Protein AF-0000000087111666 (afdb_homodimer)

InterPro domains:
  IPR004838 Aminotransferases, class-I, pyridoxal-phosphate-binding site [PS00105] (261-274)
  IPR004839 Aminotransferase, class I/classII, large domain [PF00155] (67-420)
  IPR015421 Pyridoxal phosphate-dependent transferase, major domain [G3DSA:3.40.640.10] (59-311)
  IPR015422 Pyridoxal phosphate-dependent transferase, small domain [G3DSA:3.90.1150.10] (25-421)
  IPR015424 Pyridoxal phosphate-dependent transferase [SSF53383] (14-427)
  IPR050478 Ethylene and sulfur compound biosynthesis-related protein [PTHR43795] (6-422)

Solvent-accessible surface area (backbone atoms only — not comparable to full-atom values): 43240 Å² total; per-residue (Å²): 130,71,53,10,68,68,21,47,52,31,32,61,56,54,76,70,52,65,64,58,65,38,69,79,35,50,47,31,89,79,89,29,64,82,29,20,22,75,26,42,65,96,56,34,52,76,52,42,66,63,49,50,53,52,48,69,73,65,70,73,85,56,73,59,38,31,36,63,63,69,50,39,42,41,42,68,63,38,31,44,25,47,20,54,43,46,37,74,73,47,50,34,64,61,78,59,46,45,86,26,51,41,31,16,25,15,50,59,33,27,48,27,51,48,40,42,31,49,31,43,67,65,26,23,30,42,35,54,38,53,29,54,52,65,55,53,53,34,40,26,69,71,46,47,27,42,75,43,75,30,72,45,83,93,45,58,67,56,42,51,74,33,49,61,41,51,51,51,50,50,52,55,34,48,75,72,69,45,52,58,36,27,41,51,48,49,42,36,25,43,54,55,5,30,32,41,32,73,65,21,51,53,46,46,38,34,54,24,45,77,60,73,27,32,41,36,39,37,28,41,28,58,64,27,47,39,76,61,87,74,43,79,88,40,87,56,45,65,79,64,50,77,58,34,48,81,40,81,96,38,32,66,59,55,37,43,37,38,30,37,40,40,33,53,52,64,24,28,41,14,36,18,42,10,25,36,37,38,87,55,35,68,64,56,58,45,15,44,58,73,56,19,60,45,21,24,38,21,34,55,31,46,50,52,50,27,56,48,45,60,36,52,70,59,43,52,51,48,36,52,50,48,24,52,52,44,41,51,34,50,53,52,50,50,51,52,31,54,75,69,64,41,54,57,63,75,26,42,32,22,54,48,38,44,32,28,34,56,36,64,47,26,35,71,59,40,70,91,73,67,53,66,87,46,39,48,60,53,49,51,52,40,26,48,73,51,33,22,43,63,33,53,18,73,65,22,50,39,92,51,70,24,28,28,39,38,41,52,32,47,55,65,69,56,46,51,53,28,50,49,31,46,52,51,42,35,65,44,68,80,76,69,81,120,134,72,53,11,70,69,22,47,53,31,33,61,57,51,77,70,50,65,64,59,65,37,70,77,35,48,46,32,88,79,88,29,64,84,29,19,23,75,25,42,66,96,57,34,52,76,52,43,67,64,50,49,51,51,50,70,74,65,69,73,84,55,72,61,40,31,35,65,63,68,49,39,41,39,43,68,63,35,31,44,24,47,20,52,42,45,38,73,74,48,50,33,64,60,78,58,46,44,86,25,50,42,32,16,26,16,49,60,34,27,49,26,53,48,38,43,30,48,29,44,67,64,24,22,29,44,36,54,39,52,29,55,49,65,54,54,52,34,39,26,69,69,49,48,26,41,74,45,76,29,70,44,83,93,46,58,67,54,41,51,74,34,48,60,41,51,50,53,50,49,52,55,34,48,75,71,68,46,52,59,36,28,41,51,47,48,42,36,26,43,53,54,6,29,32,40,34,71,64,21,52,52,46,48,38,34,54,23,45,76,60,73,26,32,41,37,38,37,27,41,29,59,61,28,46,41,77,61,85,73,45,81,90,38,87,55,46,64,81,64,48,78,57,36,49,83,41,79,95,38,32,66,58,56,36,43,36,39,31,38,39,39,34,52,51,63,23,28,42,12,35,19,41,9,25,34,36,36,86,55,36,68,63,56,58,46,15,45,58,72,56,19,60,46,22,23,40,21,35,56,30,45,51,53,50,28,56,48,46,59,36,54,71,59,44,53,52,49,36,52,51,48,22,52,53,46,42,52,35,50,52,51,53,49,52,51,30,55,75,68,64,39,52,57,62,75,27,42,31,19,55,49,39,44,32,27,35,55,36,64,46,26,35,71,60,40,70,90,72,68,52,67,88,46,39,46,62,52,48,51,53,42,27,48,75,50,34,24,44,62,33,54,17,74,65,23,49,40,91,50,70,24,27,29,38,37,41,50,31,49,55,66,70,57,46,52,54,27,52,50,30,47,52,51,40,36,64,46,68,78,78,70,81,120

pLDDT: mean 94.87, std 7.73, range [31.47, 98.94]

Nearest PDB structures (foldseek):
  1ynu-assembly1_A  TM=8.776E-01  e=9.099E-32  Malus domestica
  5wml-assembly1_B  TM=7.940E-01  e=1.268E-23  Arabidopsis thaliana
  5wmk-assembly1_A-2  TM=7.844E-01  e=1.982E-23  Arabidopsis thaliana
  5wmh-assembly2_C  TM=7.923E-01  e=6.669E-22  Arabidopsis thaliana
  1yiz-assembly1_B  TM=7.679E-01  e=6.217E-21  Aedes aegypti

Radius of gyration: 28.33 Å; Cα contacts (8 Å, |Δi|>4): 1859; chains: 2; bounding box: 60×88×65 Å

Structure (mmCIF, N/CA/C/O backbone):
data_AF-0000000087111666-model_v1
#
loop_
_entity.id
_entity.type
_entity.pdbx_description
1 polymer 'ACC synthase'
#
loop_
_atom_site.group_PDB
_atom_site.id
_atom_site.type_symbol
_atom_site.label_atom_id
_atom_site.label_alt_id
_atom_site.label_comp_id
_atom_site.label_asym_id
_atom_site.label_entity_id
_atom_site.label_seq_id
_atom_site.pdbx_PDB_ins_code
_atom_site.Cartn_x
_atom_site.Cartn_y
_atom_site.Cartn_z
_atom_site.occupancy
_atom_site.B_iso_or_equiv
_atom_site.auth_seq_id
_atom_site.auth_comp_id
_atom_site.auth_asym_id
_atom_site.auth_atom_id
_atom_site.pdbx_PDB_model_num
ATOM 1 N N . MET A 1 1 ? -24.25 10.648 -10.461 1 57.06 1 MET A N 1
ATOM 2 C CA . MET A 1 1 ? -22.859 11.086 -10.539 1 57.06 1 MET A CA 1
ATOM 3 C C . MET A 1 1 ? -21.938 9.914 -10.852 1 57.06 1 MET A C 1
ATOM 5 O O . MET A 1 1 ? -21.812 8.984 -10.047 1 57.06 1 MET A O 1
ATOM 9 N N . PRO A 1 2 ? -21.391 10.055 -12.195 1 80.69 2 PRO A N 1
ATOM 10 C CA . PRO A 1 2 ? -20.828 8.898 -12.898 1 80.69 2 PRO A CA 1
ATOM 11 C C . PRO A 1 2 ? -19.391 8.602 -12.477 1 80.69 2 PRO A C 1
ATOM 13 O O . PRO A 1 2 ? -18.719 9.461 -11.906 1 80.69 2 PRO A O 1
ATOM 16 N N . LEU A 1 3 ? -19.125 7.457 -12.062 1 93 3 LEU A N 1
ATOM 17 C CA . LEU A 1 3 ? -17.75 6.957 -12.031 1 93 3 LEU A CA 1
ATOM 18 C C . LEU A 1 3 ? -17 7.359 -13.305 1 93 3 LEU A C 1
ATOM 20 O O . LEU A 1 3 ? -17.625 7.672 -14.32 1 93 3 LEU A O 1
ATOM 24 N N . SER A 1 4 ? -15.773 7.676 -13.133 1 96.06 4 SER A N 1
ATOM 25 C CA . SER A 1 4 ? -14.953 7.797 -14.328 1 96.06 4 SER A CA 1
ATOM 26 C C . SER A 1 4 ? -15.172 6.617 -15.273 1 96.06 4 SER A C 1
ATOM 28 O O . SER A 1 4 ? -15.719 5.586 -14.867 1 96.06 4 SER A O 1
ATOM 30 N N . THR A 1 5 ? -14.766 6.75 -16.516 1 94.31 5 THR A N 1
ATOM 31 C CA . THR A 1 5 ? -14.898 5.68 -17.5 1 94.31 5 THR A CA 1
ATOM 32 C C . THR A 1 5 ? -14.133 4.438 -17.062 1 94.31 5 THR A C 1
ATOM 34 O O . THR A 1 5 ? -14.633 3.318 -17.172 1 94.31 5 THR A O 1
ATOM 37 N N . ARG A 1 6 ? -12.977 4.586 -16.578 1 93.44 6 ARG A N 1
ATOM 38 C CA . ARG A 1 6 ? -12.148 3.469 -16.141 1 93.44 6 ARG A CA 1
ATOM 39 C C . ARG A 1 6 ? -12.742 2.783 -14.922 1 93.44 6 ARG A C 1
ATOM 41 O O . ARG A 1 6 ? -12.695 1.558 -14.805 1 93.44 6 ARG A O 1
ATOM 48 N N . ALA A 1 7 ? -13.305 3.574 -14.023 1 94.38 7 ALA A N 1
ATOM 49 C CA . ALA A 1 7 ? -13.93 2.994 -12.836 1 94.38 7 ALA A CA 1
ATOM 50 C C . ALA A 1 7 ? -15.195 2.229 -13.195 1 94.38 7 ALA A C 1
ATOM 52 O O . ALA A 1 7 ? -15.492 1.185 -12.609 1 94.38 7 ALA A O 1
ATOM 53 N N . LYS A 1 8 ? -15.945 2.764 -14.117 1 94.31 8 LYS A N 1
ATOM 54 C CA . LYS A 1 8 ? -17.141 2.061 -14.578 1 94.31 8 LYS A CA 1
ATOM 55 C C . LYS A 1 8 ? -16.766 0.72 -15.211 1 94.31 8 LYS A C 1
ATOM 57 O O . LYS A 1 8 ? -17.453 -0.282 -14.984 1 94.31 8 LYS A O 1
ATOM 62 N N . SER A 1 9 ? -15.727 0.754 -15.977 1 92 9 SER A N 1
ATOM 63 C CA . SER A 1 9 ? -15.234 -0.486 -16.562 1 92 9 SER A CA 1
ATOM 64 C C . SER A 1 9 ? -14.828 -1.487 -15.492 1 92 9 SER A C 1
ATOM 66 O O . SER A 1 9 ? -15.117 -2.68 -15.602 1 92 9 SER A O 1
ATOM 68 N N . ALA A 1 10 ? -14.195 -1.028 -14.5 1 91.19 10 ALA A N 1
ATOM 69 C CA . ALA A 1 10 ? -13.758 -1.88 -13.398 1 91.19 10 ALA A CA 1
ATOM 70 C C . ALA A 1 10 ? -14.953 -2.449 -12.633 1 91.19 10 ALA A C 1
ATOM 72 O O . ALA A 1 10 ? -14.953 -3.623 -12.258 1 91.19 10 ALA A O 1
ATOM 73 N N . GLU A 1 11 ? -15.914 -1.623 -12.398 1 90.44 11 GLU A N 1
ATOM 74 C CA . GLU A 1 11 ? -17.141 -2.068 -11.742 1 90.44 11 GLU A CA 1
ATOM 75 C C . GLU A 1 11 ? -17.797 -3.219 -12.508 1 90.44 11 GLU A C 1
ATOM 77 O O . GLU A 1 11 ? -18.156 -4.238 -11.922 1 90.44 11 GLU A O 1
ATOM 82 N N . ASN A 1 12 ? -17.828 -3.088 -13.766 1 87.06 12 ASN A N 1
ATOM 83 C CA . ASN A 1 12 ? -18.438 -4.094 -14.625 1 87.06 12 ASN A CA 1
ATOM 84 C C . ASN A 1 12 ? -17.641 -5.391 -14.633 1 87.06 12 ASN A C 1
ATOM 86 O O . ASN A 1 12 ? -18.219 -6.48 -14.656 1 87.06 12 ASN A O 1
ATOM 90 N N . ALA A 1 13 ? -16.375 -5.281 -14.555 1 82.62 13 ALA A N 1
ATOM 91 C CA . ALA A 1 13 ? -15.5 -6.445 -14.578 1 82.62 13 ALA A CA 1
ATOM 92 C C . ALA A 1 13 ? -15.594 -7.234 -13.281 1 82.62 13 ALA A C 1
ATOM 94 O O . ALA A 1 13 ? -15.32 -8.438 -13.258 1 82.62 13 ALA A O 1
ATOM 95 N N . SER A 1 14 ? -15.922 -6.621 -12.266 1 78.75 14 SER A N 1
ATOM 96 C CA . SER A 1 14 ? -15.984 -7.254 -10.953 1 78.75 14 SER A CA 1
ATOM 97 C C . SER A 1 14 ? -17.156 -8.227 -10.867 1 78.75 14 SER A C 1
ATOM 99 O O . SER A 1 14 ? -17.156 -9.148 -10.047 1 78.75 14 SER A O 1
ATOM 101 N N . ASP A 1 15 ? -18.203 -8.172 -11.57 1 68.94 15 ASP A N 1
ATOM 102 C CA . ASP A 1 15 ? -19.391 -9.016 -11.555 1 68.94 15 ASP A CA 1
ATOM 103 C C . ASP A 1 15 ? -19.078 -10.43 -12.023 1 68.94 15 ASP A C 1
ATOM 105 O O . ASP A 1 15 ? -19.734 -11.391 -11.625 1 68.94 15 ASP A O 1
ATOM 109 N N . GLY A 1 16 ? -17.984 -10.594 -12.672 1 60.03 16 GLY A N 1
ATOM 110 C CA . GLY A 1 16 ? -17.672 -11.883 -13.266 1 60.03 16 GLY A CA 1
ATOM 111 C C . GLY A 1 16 ? -16.641 -12.672 -12.477 1 60.03 16 GLY A C 1
ATOM 112 O O . GLY A 1 16 ? -16.219 -13.758 -12.891 1 60.03 16 GLY A O 1
ATOM 113 N N . LEU A 1 17 ? -16.406 -12.172 -11.297 1 65.25 17 LEU A N 1
ATOM 114 C CA . LEU A 1 17 ? -15.32 -12.883 -10.617 1 65.25 17 LEU A CA 1
ATOM 115 C C . LEU A 1 17 ? -15.867 -13.984 -9.719 1 65.25 17 LEU A C 1
ATOM 117 O O . LEU A 1 17 ? -16.484 -13.703 -8.688 1 65.25 17 LEU A O 1
ATOM 121 N N . HIS A 1 18 ? -15.695 -15.18 -10.102 1 68.06 18 HIS A N 1
ATOM 122 C CA . HIS A 1 18 ? -16.203 -16.375 -9.453 1 68.06 18 HIS A CA 1
ATOM 123 C C . HIS A 1 18 ? -15.5 -16.625 -8.125 1 68.06 18 HIS A C 1
ATOM 125 O O . HIS A 1 18 ? -16.031 -17.328 -7.262 1 68.06 18 HIS A O 1
ATOM 131 N N . ILE A 1 19 ? -14.328 -16.062 -8.047 1 69 19 ILE A N 1
ATOM 132 C CA . ILE A 1 19 ? -13.523 -16.281 -6.844 1 69 19 ILE A CA 1
ATOM 133 C C . ILE A 1 19 ? -14.273 -15.758 -5.621 1 69 19 ILE A C 1
ATOM 135 O O . ILE A 1 19 ? -14.156 -16.312 -4.527 1 69 19 ILE A O 1
ATOM 139 N N . TRP A 1 20 ? -15.008 -14.789 -5.785 1 64 20 TRP A N 1
ATOM 140 C CA . TRP A 1 20 ? -15.656 -14.156 -4.641 1 64 20 TRP A CA 1
ATOM 141 C C . TRP A 1 20 ? -16.75 -15.039 -4.074 1 64 20 TRP A C 1
ATOM 143 O O . TRP A 1 20 ? -17.031 -15 -2.875 1 64 20 TRP A O 1
ATOM 153 N N . LYS A 1 21 ? -17.344 -15.828 -4.844 1 66.38 21 LYS A N 1
ATOM 154 C CA . LYS A 1 21 ? -18.328 -16.781 -4.348 1 66.38 21 LYS A CA 1
ATOM 155 C C . LYS A 1 21 ? -17.703 -17.797 -3.402 1 66.38 21 LYS A C 1
ATOM 157 O O . LYS A 1 21 ? -18.297 -18.172 -2.389 1 66.38 21 LYS A O 1
ATOM 162 N N . ALA A 1 22 ? -16.516 -18.141 -3.746 1 72.31 22 ALA A N 1
ATOM 163 C CA . ALA A 1 22 ? -15.82 -19.141 -2.961 1 72.31 22 ALA A CA 1
ATOM 164 C C . ALA A 1 22 ? -15.273 -18.547 -1.663 1 72.31 22 ALA A C 1
ATOM 166 O O . ALA A 1 22 ? -15.383 -19.172 -0.599 1 72.31 22 ALA A O 1
ATOM 167 N N . VAL A 1 23 ? -14.828 -17.375 -1.693 1 71.31 23 VAL A N 1
ATOM 168 C CA . VAL A 1 23 ? -14.125 -16.766 -0.566 1 71.31 23 VAL A CA 1
ATOM 169 C C . VAL A 1 23 ? -15.109 -16.516 0.575 1 71.31 23 VAL A C 1
ATOM 171 O O . VAL A 1 23 ? -14.734 -16.578 1.749 1 71.31 23 VAL A O 1
ATOM 174 N N . ASP A 1 24 ? -16.344 -16.359 0.265 1 73.62 24 ASP A N 1
ATOM 175 C CA . ASP A 1 24 ? -17.344 -16.031 1.273 1 73.62 24 ASP A CA 1
ATOM 176 C C . ASP A 1 24 ? -17.859 -17.297 1.967 1 73.62 24 ASP A C 1
ATOM 178 O O . ASP A 1 24 ? -18.531 -17.219 2.996 1 73.62 24 ASP A O 1
ATOM 182 N N . ASP A 1 25 ? -17.516 -18.453 1.468 1 84.12 25 ASP A N 1
ATOM 183 C CA . ASP A 1 25 ? -18.016 -19.734 1.967 1 84.12 25 ASP A CA 1
ATOM 184 C C . ASP A 1 25 ? -16.938 -20.828 1.866 1 84.12 25 ASP A C 1
ATOM 186 O O . ASP A 1 25 ? -17.156 -21.859 1.237 1 84.12 25 ASP A O 1
ATOM 190 N N . LEU A 1 26 ? -15.914 -20.578 2.627 1 84.75 26 LEU A N 1
ATOM 191 C CA . LEU A 1 26 ? -14.758 -21.453 2.51 1 84.75 26 LEU A CA 1
ATOM 192 C C . LEU A 1 26 ? -14.969 -22.734 3.316 1 84.75 26 LEU A C 1
ATOM 194 O O . LEU A 1 26 ? -15.516 -22.703 4.418 1 84.75 26 LEU A O 1
ATOM 198 N N . PHE A 1 27 ? -14.516 -23.75 2.811 1 89.12 27 PHE A N 1
ATOM 199 C CA . PHE A 1 27 ? -14.531 -25.062 3.434 1 89.12 27 PHE A CA 1
ATOM 200 C C . PHE A 1 27 ? -13.656 -25.094 4.68 1 89.12 27 PHE A C 1
ATOM 202 O O . PHE A 1 27 ? -12.578 -24.5 4.699 1 89.12 27 PHE A O 1
ATOM 209 N N . HIS A 1 28 ? -14.188 -25.703 5.699 1 87.25 28 HIS A N 1
ATOM 210 C CA . HIS A 1 28 ? -13.469 -26.141 6.891 1 87.25 28 HIS A CA 1
ATOM 211 C C . HIS A 1 28 ? -13.906 -27.531 7.309 1 87.25 28 HIS A C 1
ATOM 213 O O . HIS A 1 28 ? -15.102 -27.844 7.344 1 87.25 28 HIS A O 1
ATOM 219 N N . PRO A 1 29 ? -12.992 -28.344 7.594 1 86.81 29 PRO A N 1
ATOM 220 C CA . PRO A 1 29 ? -13.352 -29.734 7.855 1 86.81 29 PRO A CA 1
ATOM 221 C C . PRO A 1 29 ? -14.391 -29.891 8.969 1 86.81 29 PRO A C 1
ATOM 223 O O . PRO A 1 29 ? -15.25 -30.766 8.906 1 86.81 29 PRO A O 1
ATOM 226 N N . THR A 1 30 ? -14.289 -29 9.961 1 88.75 30 THR A N 1
ATOM 227 C CA . THR A 1 30 ? -15.188 -29.141 11.102 1 88.75 30 THR A CA 1
ATOM 228 C C . THR A 1 30 ? -16.188 -27.984 11.141 1 88.75 30 THR A C 1
ATOM 230 O O . THR A 1 30 ? -17.406 -28.219 11.203 1 88.75 30 THR A O 1
ATOM 233 N N . ALA A 1 31 ? -15.766 -26.797 10.914 1 87 31 ALA A N 1
ATOM 234 C CA . ALA A 1 31 ? -16.594 -25.625 11.117 1 87 31 ALA A CA 1
ATOM 235 C C . ALA A 1 31 ? -17.516 -25.391 9.922 1 87 31 ALA A C 1
ATOM 237 O O . ALA A 1 31 ? -18.625 -24.844 10.07 1 87 31 ALA A O 1
ATOM 238 N N . ASN A 1 32 ? -17.141 -25.797 8.703 1 91.81 32 ASN A N 1
ATOM 239 C CA . ASN A 1 32 ? -17.922 -25.594 7.477 1 91.81 32 ASN A CA 1
ATOM 240 C C . ASN A 1 32 ? -17.609 -26.656 6.434 1 91.81 32 ASN A C 1
ATOM 242 O O . ASN A 1 32 ? -17.094 -26.359 5.355 1 91.81 32 ASN A O 1
ATOM 246 N N . PRO A 1 33 ? -17.953 -27.844 6.676 1 90.88 33 PRO A N 1
ATOM 247 C CA . PRO A 1 33 ? -17.594 -28.953 5.789 1 90.88 33 PRO A CA 1
ATOM 248 C C . PRO A 1 33 ? -18.297 -28.891 4.434 1 90.88 33 PRO A C 1
ATOM 250 O O . PRO A 1 33 ? -17.906 -29.594 3.498 1 90.88 33 PRO A O 1
ATOM 253 N N . THR A 1 34 ? -19.297 -28.078 4.297 1 91.31 34 THR A N 1
ATOM 254 C CA . THR A 1 34 ? -20.062 -28 3.051 1 91.31 34 THR A CA 1
ATOM 255 C C . THR A 1 34 ? -19.625 -26.781 2.232 1 91.31 34 THR A C 1
ATOM 257 O O . THR A 1 34 ? -20.172 -26.531 1.157 1 91.31 34 THR A O 1
ATOM 260 N N . GLY A 1 35 ? -18.625 -26.062 2.766 1 92.56 35 GLY A N 1
ATOM 261 C CA . GLY A 1 35 ? -18.172 -24.859 2.076 1 92.56 35 GLY A CA 1
ATOM 262 C C . GLY A 1 35 ? -17.328 -25.156 0.855 1 92.56 35 GLY A C 1
ATOM 263 O O . GLY A 1 35 ? -17.172 -26.312 0.465 1 92.56 35 GLY A O 1
ATOM 264 N N . PHE A 1 36 ? -16.875 -24.094 0.21 1 92 36 PHE A N 1
ATOM 265 C CA . PHE A 1 36 ? -16.078 -24.188 -1.011 1 92 36 PHE A CA 1
ATOM 266 C C . PHE A 1 36 ? -14.641 -24.594 -0.693 1 92 36 PHE A C 1
ATOM 268 O O . PHE A 1 36 ? -13.984 -23.953 0.127 1 92 36 PHE A O 1
ATOM 275 N N . ALA A 1 37 ? -14.203 -25.688 -1.289 1 92.31 37 ALA A N 1
ATOM 276 C CA . ALA A 1 37 ? -12.773 -25.969 -1.319 1 92.31 37 ALA A CA 1
ATOM 277 C C . ALA A 1 37 ? -12.07 -25.141 -2.4 1 92.31 37 ALA A C 1
ATOM 279 O O . ALA A 1 37 ? -12.477 -25.172 -3.566 1 92.31 37 ALA A O 1
ATOM 280 N N . THR A 1 38 ? -11.117 -24.391 -1.98 1 90 38 THR A N 1
ATOM 281 C CA . THR A 1 38 ? -10.43 -23.578 -2.977 1 90 38 THR A CA 1
ATOM 282 C C . THR A 1 38 ? -9.102 -24.203 -3.375 1 90 38 THR A C 1
ATOM 284 O O . THR A 1 38 ? -8.281 -24.531 -2.514 1 90 38 THR A O 1
ATOM 287 N N . LEU A 1 39 ? -8.922 -24.438 -4.676 1 95.25 39 LEU A N 1
ATOM 288 C CA . LEU A 1 39 ? -7.684 -24.922 -5.277 1 95.25 39 LEU A CA 1
ATOM 289 C C . LEU A 1 39 ? -7.164 -23.953 -6.324 1 95.25 39 LEU A C 1
ATOM 291 O O . LEU A 1 39 ? -6.355 -24.312 -7.18 1 95.25 39 LEU A O 1
ATOM 295 N N . GLY A 1 40 ? -7.727 -22.734 -6.266 1 93.44 40 GLY A N 1
ATOM 296 C CA . GLY A 1 40 ? -7.414 -21.797 -7.328 1 93.44 40 GLY A CA 1
ATOM 297 C C . GLY A 1 40 ? -6.641 -20.578 -6.844 1 93.44 40 GLY A C 1
ATOM 298 O O . GLY A 1 40 ? -6.043 -19.859 -7.648 1 93.44 40 GLY A O 1
ATOM 299 N N . VAL A 1 41 ? -6.562 -20.297 -5.555 1 89.75 41 VAL A N 1
ATOM 300 C CA . VAL A 1 41 ? -5.887 -19.125 -5.004 1 89.75 41 VAL A CA 1
ATOM 301 C C . VAL A 1 41 ? -4.418 -19.453 -4.742 1 89.75 41 VAL A C 1
ATOM 303 O O . VAL A 1 41 ? -4.109 -20.422 -4.039 1 89.75 41 VAL A O 1
ATOM 306 N N . SER A 1 42 ? -3.574 -18.656 -5.281 1 93.69 42 SER A N 1
ATOM 307 C CA . SER A 1 42 ? -2.141 -18.906 -5.195 1 93.69 42 SER A CA 1
ATOM 308 C C . SER A 1 42 ? -1.605 -18.594 -3.803 1 93.69 42 SER A C 1
ATOM 310 O O . SER A 1 42 ? -0.958 -17.562 -3.604 1 93.69 42 SER A O 1
ATOM 312 N N . GLU A 1 43 ? -1.815 -19.484 -2.863 1 94.69 43 GLU A N 1
ATOM 313 C CA . GLU A 1 43 ? -1.316 -19.391 -1.495 1 94.69 43 GLU A CA 1
ATOM 314 C C . GLU A 1 43 ? -0.547 -20.641 -1.091 1 94.69 43 GLU A C 1
ATOM 316 O O . GLU A 1 43 ? -0.835 -21.734 -1.577 1 94.69 43 GLU A O 1
ATOM 321 N N . ASN A 1 44 ? 0.467 -20.438 -0.351 1 97.38 44 ASN A N 1
ATOM 322 C CA . ASN A 1 44 ? 1.221 -21.531 0.272 1 97.38 44 ASN A CA 1
ATOM 323 C C . ASN A 1 44 ? 1.042 -21.531 1.787 1 97.38 44 ASN A C 1
ATOM 325 O O . ASN A 1 44 ? 1.657 -20.734 2.494 1 97.38 44 ASN A O 1
ATOM 329 N N . THR A 1 45 ? 0.249 -22.469 2.301 1 95.38 45 THR A N 1
ATOM 330 C CA . THR A 1 45 ? -0.062 -22.469 3.725 1 95.38 45 THR A CA 1
ATOM 331 C C . THR A 1 45 ? 0.659 -23.594 4.441 1 95.38 45 THR A C 1
ATOM 333 O O . THR A 1 45 ? 0.366 -23.891 5.605 1 95.38 45 THR A O 1
ATOM 336 N N . LEU A 1 46 ? 1.586 -24.234 3.742 1 97.62 46 LEU A N 1
ATOM 337 C CA . LEU A 1 46 ? 2.201 -25.453 4.246 1 97.62 46 LEU A CA 1
ATOM 338 C C . LEU A 1 46 ? 3.023 -25.172 5.5 1 97.62 46 LEU A C 1
ATOM 340 O O . LEU A 1 46 ? 3.246 -26.062 6.316 1 97.62 46 LEU A O 1
ATOM 344 N N . MET A 1 47 ? 3.514 -23.953 5.609 1 97.88 47 MET A N 1
ATOM 345 C CA . MET A 1 47 ? 4.402 -23.625 6.719 1 97.88 47 MET A CA 1
ATOM 346 C C . MET A 1 47 ? 3.77 -22.562 7.617 1 97.88 47 MET A C 1
ATOM 348 O O . MET A 1 47 ? 4.477 -21.844 8.328 1 97.88 47 MET A O 1
ATOM 352 N N . SER A 1 48 ? 2.445 -22.406 7.582 1 96.56 48 SER A N 1
ATOM 353 C CA . SER A 1 48 ? 1.744 -21.328 8.273 1 96.56 48 SER A CA 1
ATOM 354 C C . SER A 1 48 ? 1.97 -21.406 9.781 1 96.56 48 SER A C 1
ATOM 356 O O . SER A 1 48 ? 2.104 -20.375 10.445 1 96.56 48 SER A O 1
ATOM 358 N N . ARG A 1 49 ? 1.995 -22.625 10.336 1 96.75 49 ARG A N 1
ATOM 359 C CA . ARG A 1 49 ? 2.184 -22.797 11.773 1 96.75 49 ARG A CA 1
ATOM 360 C C . ARG A 1 49 ? 3.557 -22.281 12.203 1 96.75 49 ARG A C 1
ATOM 362 O O . ARG A 1 49 ? 3.67 -21.531 13.172 1 96.75 49 ARG A O 1
ATOM 369 N N . GLU A 1 50 ? 4.617 -22.734 11.516 1 98.19 50 GLU A N 1
ATOM 370 C CA . GLU A 1 50 ? 5.98 -22.328 11.82 1 98.19 50 GLU A CA 1
ATOM 371 C C . GLU A 1 50 ? 6.145 -20.812 11.711 1 98.19 50 GLU A C 1
ATOM 373 O O . GLU A 1 50 ? 6.773 -20.188 12.562 1 98.19 50 GLU A O 1
ATOM 378 N N . LEU A 1 51 ? 5.555 -20.266 10.641 1 98.38 51 LEU A N 1
ATOM 379 C CA . LEU A 1 51 ? 5.641 -18.828 10.422 1 98.38 51 LEU A CA 1
ATOM 380 C C . LEU A 1 51 ? 4.938 -18.062 11.547 1 98.38 51 LEU A C 1
ATOM 382 O O . LEU A 1 51 ? 5.473 -17.078 12.062 1 98.38 51 LEU A O 1
ATOM 386 N N . SER A 1 52 ? 3.727 -18.5 11.891 1 97.81 52 SER A N 1
ATOM 387 C CA . SER A 1 52 ? 2.957 -17.891 12.969 1 97.81 52 SER A CA 1
ATOM 388 C C . SER A 1 52 ? 3.725 -17.906 14.281 1 97.81 52 SER A C 1
ATOM 390 O O . SER A 1 52 ? 3.779 -16.906 15 1 97.81 52 SER A O 1
ATOM 392 N N . GLU A 1 53 ? 4.316 -19.016 14.602 1 98 53 GLU A N 1
ATOM 393 C CA . GLU A 1 53 ? 5.074 -19.156 15.844 1 98 53 GLU A CA 1
ATOM 394 C C . GLU A 1 53 ? 6.262 -18.203 15.875 1 98 53 GLU A C 1
ATOM 396 O O . GLU A 1 53 ? 6.512 -17.547 16.891 1 98 53 GLU A O 1
ATOM 401 N N . HIS A 1 54 ? 7 -18.141 14.789 1 98.25 54 HIS A N 1
ATOM 402 C CA . HIS A 1 54 ? 8.156 -17.25 14.719 1 98.25 54 HIS A CA 1
ATOM 403 C C . HIS A 1 54 ? 7.742 -15.789 14.891 1 98.25 54 HIS A C 1
ATOM 405 O O . HIS A 1 54 ? 8.391 -15.047 15.633 1 98.25 54 HIS A O 1
ATOM 411 N N . LEU A 1 55 ? 6.703 -15.406 14.195 1 97.38 55 LEU A N 1
ATOM 412 C CA . LEU A 1 55 ? 6.184 -14.047 14.227 1 97.38 55 LEU A CA 1
ATOM 413 C C . LEU A 1 55 ? 5.844 -13.625 15.656 1 97.38 55 LEU A C 1
ATOM 415 O O . LEU A 1 55 ? 6.277 -12.57 16.125 1 97.38 55 LEU A O 1
ATOM 419 N N . HIS A 1 56 ? 5.129 -14.43 16.375 1 97 56 HIS A N 1
ATOM 420 C CA . HIS A 1 56 ? 4.645 -14.086 17.703 1 97 56 HIS A CA 1
ATOM 421 C C . HIS A 1 56 ? 5.781 -14.094 18.719 1 97 56 HIS A C 1
ATOM 423 O O . HIS A 1 56 ? 5.766 -13.32 19.672 1 97 56 HIS A O 1
ATOM 429 N N . ARG A 1 57 ? 6.785 -14.898 18.469 1 97.12 57 ARG A N 1
ATOM 430 C CA . ARG A 1 57 ? 7.914 -14.992 19.391 1 97.12 57 ARG A CA 1
ATOM 431 C C . ARG A 1 57 ? 8.836 -13.789 19.266 1 97.12 57 ARG A C 1
ATOM 433 O O . ARG A 1 57 ? 9.539 -13.43 20.203 1 97.12 57 ARG A O 1
ATOM 440 N N . ASN A 1 58 ? 8.805 -13.156 18.109 1 97.25 58 ASN A N 1
ATOM 441 C CA . ASN A 1 58 ? 9.875 -12.195 17.828 1 97.25 58 ASN A CA 1
ATOM 442 C C . ASN A 1 58 ? 9.32 -10.789 17.609 1 97.25 58 ASN A C 1
ATOM 444 O O . ASN A 1 58 ? 10.086 -9.859 17.359 1 97.25 58 ASN A O 1
ATOM 448 N N . PHE A 1 59 ? 8.078 -10.602 17.734 1 97.12 59 PHE A N 1
ATOM 449 C CA . PHE A 1 59 ? 7.48 -9.312 17.406 1 97.12 59 PHE A CA 1
ATOM 450 C C . PHE A 1 59 ? 7.723 -8.305 18.516 1 97.12 59 PHE A C 1
ATOM 452 O O . PHE A 1 59 ? 7.207 -8.453 19.625 1 97.12 59 PHE A O 1
ATOM 459 N N . LYS A 1 60 ? 8.453 -7.262 18.297 1 96.75 60 LYS A N 1
ATOM 460 C CA . LYS A 1 60 ? 8.688 -6.078 19.125 1 96.75 60 LYS A CA 1
ATOM 461 C C . LYS A 1 60 ? 8.859 -4.832 18.266 1 96.75 60 LYS A C 1
ATOM 463 O O . LYS A 1 60 ? 9.984 -4.438 17.953 1 96.75 60 LYS A O 1
ATOM 468 N N . LEU A 1 61 ? 7.766 -4.18 18 1 96.75 61 LEU A N 1
ATOM 469 C CA . LEU A 1 61 ? 7.762 -3.041 17.078 1 96.75 61 LEU A CA 1
ATOM 470 C C . LEU A 1 61 ? 8.328 -1.801 17.766 1 96.75 61 LEU A C 1
ATOM 472 O O . LEU A 1 61 ? 7.785 -1.333 18.766 1 96.75 61 LEU A O 1
ATOM 476 N N . PRO A 1 62 ? 9.414 -1.228 17.281 1 94.81 62 PRO A N 1
ATOM 477 C CA . PRO A 1 62 ? 9.961 -0.014 17.891 1 94.81 62 PRO A CA 1
ATOM 478 C C . PRO A 1 62 ? 9.047 1.197 17.719 1 94.81 62 PRO A C 1
ATOM 480 O O . PRO A 1 62 ? 8.336 1.305 16.719 1 94.81 62 PRO A O 1
ATOM 483 N N . SER A 1 63 ? 9.148 2.131 18.625 1 91.75 63 SER A N 1
ATOM 484 C CA . SER A 1 63 ? 8.305 3.322 18.609 1 91.75 63 SER A CA 1
ATOM 485 C C . SER A 1 63 ? 8.516 4.133 17.344 1 91.75 63 SER A C 1
ATOM 487 O O . SER A 1 63 ? 7.582 4.762 16.844 1 91.75 63 SER A O 1
ATOM 489 N N . HIS A 1 64 ? 9.703 4.113 16.844 1 90.06 64 HIS A N 1
ATOM 490 C CA . HIS A 1 64 ? 10.023 4.828 15.609 1 90.06 64 HIS A CA 1
ATOM 491 C C . HIS A 1 64 ? 9.164 4.34 14.445 1 90.06 64 HIS A C 1
ATOM 493 O O . HIS A 1 64 ? 8.867 5.102 13.523 1 90.06 64 HIS A O 1
ATOM 499 N N . SER A 1 65 ? 8.711 3.086 14.555 1 94.19 65 SER A N 1
ATOM 500 C CA . SER A 1 65 ? 7.922 2.463 13.5 1 94.19 65 SER A CA 1
ATOM 501 C C . SER A 1 65 ? 6.504 3.02 13.461 1 94.19 65 SER A C 1
ATOM 503 O O . SER A 1 65 ? 5.773 2.82 12.484 1 94.19 65 SER A O 1
ATOM 505 N N . LEU A 1 66 ? 6.105 3.727 14.484 1 95.19 66 LEU A N 1
ATOM 506 C CA . LEU A 1 66 ? 4.781 4.336 14.523 1 95.19 66 LEU A CA 1
ATOM 507 C C . LEU A 1 66 ? 4.762 5.641 13.734 1 95.19 66 LEU A C 1
ATOM 509 O O . LEU A 1 66 ? 3.689 6.168 13.43 1 95.19 66 LEU A O 1
ATOM 513 N N . THR A 1 67 ? 5.949 6.191 13.344 1 93.25 67 THR A N 1
ATOM 514 C CA . THR A 1 67 ? 6.113 7.395 12.539 1 93.25 67 THR A CA 1
ATOM 515 C C . THR A 1 67 ? 6.293 7.039 11.07 1 93.25 67 THR A C 1
ATOM 517 O O . THR A 1 67 ? 6.012 5.91 10.656 1 93.25 67 THR A O 1
ATOM 520 N N . TYR A 1 68 ? 6.738 8.023 10.258 1 90.94 68 TYR A N 1
ATOM 521 C CA . TYR A 1 68 ? 7.062 7.738 8.867 1 90.94 68 TYR A CA 1
ATOM 522 C C . TYR A 1 68 ? 8.383 6.984 8.75 1 90.94 68 TYR A C 1
ATOM 524 O O . TYR A 1 68 ? 8.781 6.574 7.66 1 90.94 68 TYR A O 1
ATOM 532 N N . GLY A 1 69 ? 9.023 6.816 9.836 1 89 69 GLY A N 1
ATOM 533 C CA . GLY A 1 69 ? 10.234 6.016 9.906 1 89 69 GLY A CA 1
ATOM 534 C C . GLY A 1 69 ? 11.297 6.445 8.906 1 89 69 GLY A C 1
ATOM 535 O O . GLY A 1 69 ? 11.648 7.625 8.844 1 89 69 GLY A O 1
ATOM 536 N N . ASP A 1 70 ? 11.719 5.523 8.102 1 89.88 70 ASP A N 1
ATOM 537 C CA . ASP A 1 70 ? 12.82 5.73 7.168 1 89.88 70 ASP A CA 1
ATOM 538 C C . ASP A 1 70 ? 12.305 6.113 5.785 1 89.88 70 ASP A C 1
ATOM 540 O O . ASP A 1 70 ? 13.039 6.043 4.797 1 89.88 70 ASP A O 1
ATOM 544 N N . GLY A 1 71 ? 11.078 6.457 5.719 1 90.44 71 GLY A N 1
ATOM 545 C CA . GLY A 1 71 ? 10.508 6.828 4.434 1 90.44 71 GLY A CA 1
ATOM 546 C C . GLY A 1 71 ? 9.523 5.801 3.898 1 90.44 71 GLY A C 1
ATOM 547 O O . GLY A 1 71 ? 9.086 4.918 4.633 1 90.44 71 GLY A O 1
ATOM 548 N N . MET A 1 72 ? 9.172 5.949 2.65 1 94.19 72 MET A N 1
ATOM 549 C CA . MET A 1 72 ? 8.016 5.23 2.115 1 94.19 72 MET A CA 1
ATOM 550 C C . MET A 1 72 ? 8.461 4.059 1.247 1 94.19 72 MET A C 1
ATOM 552 O O . MET A 1 72 ? 7.625 3.326 0.711 1 94.19 72 MET A O 1
ATOM 556 N N . THR A 1 73 ? 9.766 3.797 1.092 1 97.19 73 THR A N 1
ATOM 557 C CA . THR A 1 73 ? 10.266 2.721 0.243 1 97.19 73 THR A CA 1
ATOM 558 C C . THR A 1 73 ? 10.773 1.557 1.089 1 97.19 73 THR A C 1
ATOM 560 O O . THR A 1 73 ? 11.578 0.751 0.623 1 97.19 73 THR A O 1
ATOM 563 N N . GLY A 1 74 ? 10.328 1.499 2.334 1 97.38 74 GLY A N 1
ATOM 564 C CA . GLY A 1 74 ? 10.805 0.495 3.271 1 97.38 74 GLY A CA 1
ATOM 565 C C . GLY A 1 74 ? 11.891 1.014 4.199 1 97.38 74 GLY A C 1
ATOM 566 O O . GLY A 1 74 ? 12.586 1.977 3.875 1 97.38 74 GLY A O 1
ATOM 567 N N . SER A 1 75 ? 12.031 0.409 5.352 1 97 75 SER A N 1
ATOM 568 C CA . SER A 1 75 ? 13.031 0.821 6.332 1 97 75 SER A CA 1
ATOM 569 C C . SER A 1 75 ? 14.438 0.466 5.867 1 97 75 SER A C 1
ATOM 571 O O . SER A 1 75 ? 14.617 -0.409 5.02 1 97 75 SER A O 1
ATOM 573 N N . LYS A 1 76 ? 15.391 1.194 6.418 1 96.19 76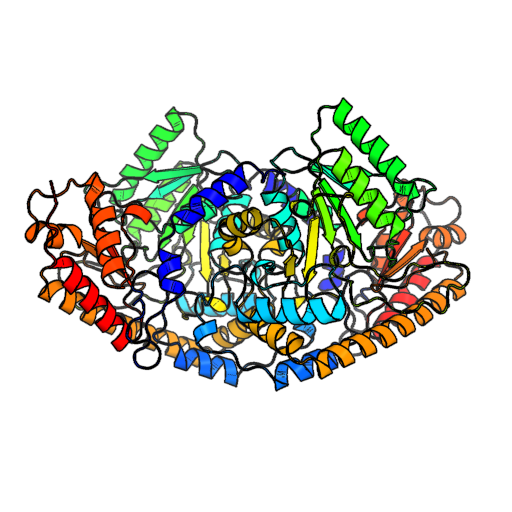 LYS A N 1
ATOM 574 C CA . LYS A 1 76 ? 16.781 0.831 6.188 1 96.19 76 LYS A CA 1
ATOM 575 C C . LYS A 1 76 ? 17.062 -0.607 6.617 1 96.19 76 LYS A C 1
ATOM 577 O O . LYS A 1 76 ? 17.797 -1.33 5.953 1 96.19 76 LYS A O 1
ATOM 582 N N . ARG A 1 77 ? 16.438 -1.034 7.68 1 97.94 77 ARG A N 1
ATOM 583 C CA . ARG A 1 77 ? 16.641 -2.369 8.234 1 97.94 77 ARG A CA 1
ATOM 584 C C . ARG A 1 77 ? 16.172 -3.443 7.258 1 97.94 77 ARG A C 1
ATOM 586 O O . ARG A 1 77 ? 16.891 -4.406 6.988 1 97.94 77 ARG A O 1
ATOM 593 N N . ILE A 1 78 ? 15 -3.305 6.691 1 98.69 78 ILE A N 1
ATOM 594 C CA . ILE A 1 78 ? 14.484 -4.359 5.82 1 98.69 78 ILE A CA 1
ATOM 595 C C . ILE A 1 78 ? 15.312 -4.422 4.539 1 98.69 78 ILE A C 1
ATOM 597 O O . ILE A 1 78 ? 15.508 -5.5 3.977 1 98.69 78 ILE A O 1
ATOM 601 N N . LYS A 1 79 ? 15.734 -3.275 4.039 1 98.75 79 LYS A N 1
ATOM 602 C CA . LYS A 1 79 ? 16.562 -3.266 2.84 1 98.75 79 LYS A CA 1
ATOM 603 C C . LYS A 1 79 ? 17.891 -4 3.082 1 98.75 79 LYS A C 1
ATOM 605 O O . LYS A 1 79 ? 18.312 -4.797 2.246 1 98.75 79 LYS A O 1
ATOM 610 N N . ALA A 1 80 ? 18.469 -3.738 4.23 1 98.81 80 ALA A N 1
ATOM 611 C CA . ALA A 1 80 ? 19.688 -4.445 4.59 1 98.81 80 ALA A CA 1
ATOM 612 C C . ALA A 1 80 ? 19.438 -5.938 4.766 1 98.81 80 ALA A C 1
ATOM 614 O O . ALA A 1 80 ? 20.234 -6.77 4.332 1 98.81 80 ALA A O 1
ATOM 615 N N . ALA A 1 81 ? 18.359 -6.273 5.43 1 98.88 81 ALA A N 1
ATOM 616 C CA . ALA A 1 81 ? 17.984 -7.668 5.656 1 98.88 81 ALA A CA 1
ATOM 617 C C . ALA A 1 81 ? 17.766 -8.398 4.336 1 98.88 81 ALA A C 1
ATOM 619 O O . ALA A 1 81 ? 18.219 -9.531 4.16 1 98.88 81 ALA A O 1
ATOM 620 N N . LEU A 1 82 ? 17.094 -7.77 3.416 1 98.88 82 LEU A N 1
ATOM 621 C CA . LEU A 1 82 ? 16.828 -8.352 2.105 1 98.88 82 LEU A CA 1
ATOM 622 C C . LEU A 1 82 ? 18.125 -8.57 1.329 1 98.88 82 LEU A C 1
ATOM 624 O O . LEU A 1 82 ? 18.297 -9.617 0.696 1 98.88 82 LEU A O 1
ATOM 628 N N . ALA A 1 83 ? 18.938 -7.527 1.343 1 98.81 83 ALA A N 1
ATOM 629 C CA . ALA A 1 83 ? 20.203 -7.652 0.643 1 98.81 83 ALA A CA 1
ATOM 630 C C . ALA A 1 83 ? 20.984 -8.867 1.138 1 98.81 83 ALA A C 1
ATOM 632 O O . ALA A 1 83 ? 21.422 -9.703 0.34 1 98.81 83 ALA A O 1
ATOM 633 N N . THR A 1 84 ? 21.125 -8.992 2.449 1 98.81 84 THR A N 1
ATOM 634 C CA . THR A 1 84 ? 21.859 -10.102 3.049 1 98.81 84 THR A CA 1
ATOM 635 C C . THR A 1 84 ? 21.203 -11.438 2.723 1 98.81 84 THR A C 1
ATOM 637 O O . THR A 1 84 ? 21.875 -12.383 2.303 1 98.81 84 THR A O 1
ATOM 640 N N . PHE A 1 85 ? 20 -11.523 2.92 1 98.88 85 PHE A N 1
ATOM 641 C CA . PHE A 1 85 ? 19.234 -12.75 2.727 1 98.88 85 PHE A CA 1
ATOM 642 C C . PHE A 1 85 ? 19.312 -13.211 1.277 1 98.88 85 PHE A C 1
ATOM 644 O O . PHE A 1 85 ? 19.594 -14.383 1.01 1 98.88 85 PHE A O 1
ATOM 651 N N . LEU A 1 86 ? 19.047 -12.312 0.272 1 98.88 86 LEU A N 1
ATOM 652 C CA . LEU A 1 86 ? 18.984 -12.695 -1.135 1 98.88 86 LEU A CA 1
ATOM 653 C C . LEU A 1 86 ? 20.375 -12.938 -1.698 1 98.88 86 LEU A C 1
ATOM 655 O O . LEU A 1 86 ? 20.547 -13.711 -2.639 1 98.88 86 LEU A O 1
ATOM 659 N N . ASN A 1 87 ? 21.375 -12.234 -1.134 1 98.75 87 ASN A N 1
ATOM 660 C CA . ASN A 1 87 ? 22.75 -12.586 -1.492 1 98.75 87 ASN A CA 1
ATOM 661 C C . ASN A 1 87 ? 23.047 -14.047 -1.165 1 98.75 87 ASN A C 1
ATOM 663 O O . ASN A 1 87 ? 23.656 -14.758 -1.966 1 98.75 87 ASN A O 1
ATOM 667 N N . ARG A 1 88 ? 22.594 -14.516 -0.021 1 98.06 88 ARG A N 1
ATOM 668 C CA . ARG A 1 88 ? 22.859 -15.867 0.445 1 98.06 88 ARG A CA 1
ATOM 669 C C . ARG A 1 88 ? 22.109 -16.891 -0.399 1 98.06 88 ARG A C 1
ATOM 671 O O . ARG A 1 88 ? 22.609 -17.984 -0.653 1 98.06 88 ARG A O 1
ATOM 678 N N . HIS A 1 89 ? 20.969 -16.547 -0.906 1 98.38 89 HIS A N 1
ATOM 679 C CA . HIS A 1 89 ? 20.094 -17.562 -1.472 1 98.38 89 HIS A CA 1
ATOM 680 C C . HIS A 1 89 ? 20.109 -17.5 -2.996 1 98.38 89 HIS A C 1
ATOM 682 O O . HIS A 1 89 ? 19.875 -18.516 -3.656 1 98.38 89 HIS A O 1
ATOM 688 N N . LEU A 1 90 ? 20.312 -16.281 -3.582 1 98.12 90 LEU A N 1
ATOM 689 C CA . LEU A 1 90 ? 20.203 -16.172 -5.031 1 98.12 90 LEU A CA 1
ATOM 690 C C . LEU A 1 90 ? 21.594 -16.078 -5.668 1 98.12 90 LEU A C 1
ATOM 692 O O . LEU A 1 90 ? 21.719 -16.188 -6.891 1 98.12 90 LEU A O 1
ATOM 696 N N . HIS A 1 91 ? 22.609 -15.859 -4.938 1 97.31 91 HIS A N 1
ATOM 697 C CA . HIS A 1 91 ? 24 -15.82 -5.391 1 97.31 91 HIS A CA 1
ATOM 698 C C . HIS A 1 91 ? 24.172 -14.883 -6.582 1 97.31 91 HIS A C 1
ATOM 700 O O . HIS A 1 91 ? 24.688 -15.281 -7.621 1 97.31 91 HIS A O 1
ATOM 706 N N . PRO A 1 92 ? 23.766 -13.641 -6.359 1 97.94 92 PRO A N 1
ATOM 707 C CA . PRO A 1 92 ? 23.906 -12.68 -7.457 1 97.94 92 PRO A CA 1
ATOM 708 C C . PRO A 1 92 ? 25.359 -12.523 -7.922 1 97.94 92 PRO A C 1
ATOM 710 O O . PRO A 1 92 ? 26.281 -12.617 -7.113 1 97.94 92 PRO A O 1
ATOM 713 N N . SER A 1 93 ? 25.547 -12.289 -9.25 1 96.94 93 SER A N 1
ATOM 714 C CA . SER A 1 93 ? 26.875 -12.078 -9.805 1 96.94 93 SER A CA 1
ATOM 715 C C . SER A 1 93 ? 27.531 -10.844 -9.188 1 96.94 93 SER A C 1
ATOM 717 O O . SER A 1 93 ? 28.766 -10.797 -9.047 1 96.94 93 SER A O 1
ATOM 719 N N . LYS A 1 94 ? 26.797 -9.844 -8.938 1 96.44 94 LYS A N 1
ATOM 720 C CA . LYS A 1 94 ? 27.172 -8.688 -8.133 1 96.44 94 LYS A CA 1
ATOM 721 C C . LYS A 1 94 ? 26.344 -8.625 -6.848 1 96.44 94 LYS A C 1
ATOM 723 O O . LYS A 1 94 ? 25.125 -8.695 -6.883 1 96.44 94 LYS A O 1
ATOM 728 N N . PRO A 1 95 ? 27.062 -8.508 -5.754 1 98 95 PRO A N 1
ATOM 729 C CA . PRO A 1 95 ? 26.312 -8.531 -4.492 1 98 95 PRO A CA 1
ATOM 730 C C . PRO A 1 95 ? 25.25 -7.441 -4.418 1 98 95 PRO A C 1
ATOM 732 O O . PRO A 1 95 ? 25.469 -6.316 -4.871 1 98 95 PRO A O 1
ATOM 735 N N . LEU A 1 96 ? 24.125 -7.812 -3.855 1 98.69 96 LEU A N 1
ATOM 736 C CA . LEU A 1 96 ? 23.062 -6.863 -3.6 1 98.69 96 LEU A CA 1
ATOM 737 C C . LEU A 1 96 ? 23.391 -5.961 -2.418 1 98.69 96 LEU A C 1
ATOM 739 O O . LEU A 1 96 ? 24.016 -6.41 -1.447 1 98.69 96 LEU A O 1
ATOM 743 N N . GLU A 1 97 ? 23.016 -4.742 -2.553 1 98.75 97 GLU A N 1
ATOM 744 C CA . GLU A 1 97 ? 23.125 -3.734 -1.5 1 98.75 97 GLU A CA 1
ATOM 745 C C . GLU A 1 97 ? 21.781 -3.086 -1.217 1 98.75 97 GLU A C 1
ATOM 747 O O . GLU A 1 97 ? 20.859 -3.182 -2.031 1 98.75 97 GLU A O 1
ATOM 752 N N . SER A 1 98 ? 21.703 -2.422 -0.051 1 98.44 98 SER A N 1
ATOM 753 C CA . SER A 1 98 ? 20.469 -1.788 0.374 1 98.44 98 SER A CA 1
ATOM 754 C C . SER A 1 98 ? 19.922 -0.844 -0.699 1 98.44 98 SER A C 1
ATOM 756 O O . SER A 1 98 ? 18.719 -0.72 -0.877 1 98.44 98 SER A O 1
ATOM 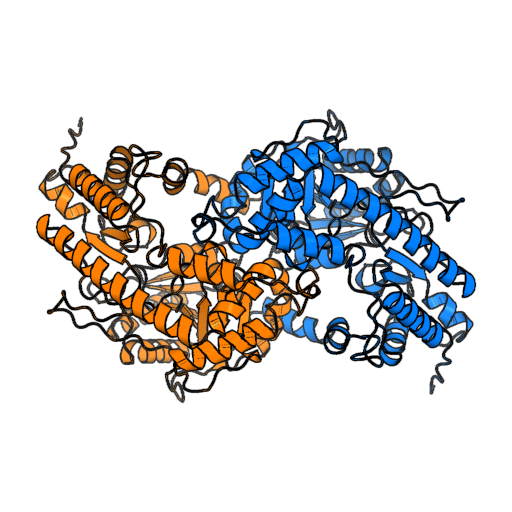758 N N . ALA A 1 99 ? 20.797 -0.178 -1.407 1 97.69 99 ALA A N 1
ATOM 759 C CA . ALA A 1 99 ? 20.422 0.838 -2.385 1 97.69 99 ALA A CA 1
ATOM 760 C C . ALA A 1 99 ? 19.75 0.207 -3.6 1 97.69 99 ALA A C 1
ATOM 762 O O . ALA A 1 99 ? 19.141 0.904 -4.41 1 97.69 99 ALA A O 1
ATOM 763 N N . HIS A 1 100 ? 19.797 -1.105 -3.732 1 98.69 100 HIS A N 1
ATOM 764 C CA . HIS A 1 100 ? 19.281 -1.799 -4.906 1 98.69 100 HIS A CA 1
ATOM 765 C C . HIS A 1 100 ? 17.797 -2.137 -4.734 1 98.69 100 HIS A C 1
ATOM 767 O O . HIS A 1 100 ? 17.203 -2.801 -5.59 1 98.69 100 HIS A O 1
ATOM 773 N N . PHE A 1 101 ? 17.203 -1.631 -3.576 1 98.81 101 PHE A N 1
ATOM 774 C CA . PHE A 1 101 ? 15.852 -2.09 -3.254 1 98.81 101 PHE A CA 1
ATOM 775 C C . PHE A 1 101 ? 14.898 -0.913 -3.121 1 98.81 101 PHE A C 1
ATOM 777 O O . PHE A 1 101 ? 15.25 0.115 -2.535 1 98.81 101 PHE A O 1
ATOM 784 N N . THR A 1 102 ? 13.703 -1.007 -3.693 1 98.62 102 THR A N 1
ATOM 785 C CA . THR A 1 102 ? 12.5 -0.269 -3.326 1 98.62 102 THR A CA 1
ATOM 786 C C . THR A 1 102 ? 11.414 -1.22 -2.838 1 98.62 102 THR A C 1
ATOM 788 O O . THR A 1 102 ? 10.938 -2.066 -3.596 1 98.62 102 THR A O 1
ATOM 791 N N . ILE A 1 103 ? 11.062 -1.091 -1.549 1 98.88 103 ILE A N 1
ATOM 792 C CA . ILE A 1 103 ? 10.094 -1.998 -0.942 1 98.88 103 ILE A CA 1
ATOM 793 C C . ILE A 1 103 ? 8.68 -1.464 -1.159 1 98.88 103 ILE A C 1
ATOM 795 O O . ILE A 1 103 ? 8.438 -0.26 -1.039 1 98.88 103 ILE A O 1
ATOM 799 N N . THR A 1 104 ? 7.75 -2.336 -1.528 1 98.81 104 THR A N 1
ATOM 800 C CA . THR A 1 104 ? 6.352 -2.012 -1.778 1 98.81 104 THR A CA 1
ATOM 801 C C . THR A 1 104 ? 5.434 -2.902 -0.945 1 98.81 104 THR A C 1
ATOM 803 O O . THR A 1 104 ? 5.891 -3.861 -0.32 1 98.81 104 THR A O 1
ATOM 806 N N . ASN A 1 105 ? 4.113 -2.594 -0.936 1 98.62 105 ASN A N 1
ATOM 807 C CA . ASN A 1 105 ? 3.133 -3.404 -0.217 1 98.62 105 ASN A CA 1
ATOM 808 C C . ASN A 1 105 ? 2.729 -4.637 -1.019 1 98.62 105 ASN A C 1
ATOM 810 O O . ASN A 1 105 ? 1.553 -5.004 -1.053 1 98.62 105 ASN A O 1
ATOM 814 N N . GLY A 1 106 ? 3.645 -5.258 -1.688 1 98.38 106 GLY A N 1
ATOM 815 C CA . GLY A 1 106 ? 3.424 -6.465 -2.465 1 98.38 106 GLY A CA 1
ATOM 816 C C . GLY A 1 106 ? 4.082 -6.426 -3.832 1 98.38 106 GLY A C 1
ATOM 817 O O . GLY A 1 106 ? 4.449 -5.355 -4.32 1 98.38 106 GLY A O 1
ATOM 818 N N . CYS A 1 107 ? 4.156 -7.559 -4.465 1 98.62 107 CYS A N 1
ATOM 819 C CA . CYS A 1 107 ? 4.859 -7.672 -5.738 1 98.62 107 CYS A CA 1
ATOM 820 C C . CYS A 1 107 ? 4.031 -7.074 -6.871 1 98.62 107 CYS A C 1
ATOM 822 O O . CYS A 1 107 ? 4.586 -6.551 -7.84 1 98.62 107 CYS A O 1
ATOM 824 N N . SER A 1 108 ? 2.701 -7.152 -6.793 1 98.31 108 SER A N 1
ATOM 825 C CA . SER A 1 108 ? 1.872 -6.512 -7.809 1 98.31 108 SER A CA 1
ATOM 826 C C . SER A 1 108 ? 2.145 -5.012 -7.879 1 98.31 108 SER A C 1
ATOM 828 O O . SER A 1 108 ? 2.244 -4.445 -8.969 1 98.31 108 SER A O 1
ATOM 830 N N . SER A 1 109 ? 2.268 -4.383 -6.695 1 98.69 109 SER A N 1
ATOM 831 C CA . SER A 1 109 ? 2.615 -2.965 -6.656 1 98.69 109 SER A CA 1
ATOM 832 C C . SER A 1 109 ? 4 -2.721 -7.25 1 98.69 109 SER A C 1
ATOM 834 O O . SER A 1 109 ? 4.227 -1.705 -7.914 1 98.69 109 SER A O 1
ATOM 836 N N . ALA A 1 110 ? 4.922 -3.584 -6.973 1 98.88 110 ALA A N 1
ATOM 837 C CA . ALA A 1 110 ? 6.266 -3.48 -7.539 1 98.88 110 ALA A CA 1
ATOM 838 C C . ALA A 1 110 ? 6.219 -3.486 -9.062 1 98.88 110 ALA A C 1
ATOM 840 O O . ALA A 1 110 ? 6.867 -2.666 -9.719 1 98.88 110 ALA A O 1
ATOM 841 N N . ILE A 1 111 ? 5.449 -4.395 -9.641 1 98.81 111 ILE A N 1
ATOM 842 C CA . ILE A 1 111 ? 5.32 -4.504 -11.086 1 98.81 111 ILE A CA 1
ATOM 843 C C . ILE A 1 111 ? 4.676 -3.24 -11.648 1 98.81 111 ILE A C 1
ATOM 845 O O . ILE A 1 111 ? 5.125 -2.701 -12.664 1 98.81 111 ILE A O 1
ATOM 849 N N . GLU A 1 112 ? 3.645 -2.795 -11.016 1 98.56 112 GLU A N 1
ATOM 850 C CA . GLU A 1 112 ? 2.967 -1.581 -11.453 1 98.56 112 GLU A CA 1
ATOM 851 C C . GLU A 1 112 ? 3.914 -0.385 -11.453 1 98.56 112 GLU A C 1
ATOM 853 O O . GLU A 1 112 ? 3.928 0.404 -12.398 1 98.56 112 GLU A O 1
ATOM 858 N N . HIS A 1 113 ? 4.703 -0.205 -10.367 1 98.44 113 HIS A N 1
ATOM 859 C CA . HIS A 1 113 ? 5.656 0.895 -10.266 1 98.44 113 HIS A CA 1
ATOM 860 C C . HIS A 1 113 ? 6.734 0.792 -11.336 1 98.44 113 HIS A C 1
ATOM 862 O O . HIS A 1 113 ? 7.176 1.807 -11.875 1 98.44 113 HIS A O 1
ATOM 868 N N . LEU A 1 114 ? 7.168 -0.422 -11.602 1 98.5 114 LEU A N 1
ATOM 869 C CA . LEU A 1 114 ? 8.148 -0.616 -12.664 1 98.5 114 LEU A CA 1
ATOM 870 C C . LEU A 1 114 ? 7.57 -0.21 -14.016 1 98.5 114 LEU A C 1
ATOM 872 O O . LEU A 1 114 ? 8.227 0.486 -14.789 1 98.5 114 LEU A O 1
ATOM 876 N N . ALA A 1 115 ? 6.359 -0.7 -14.281 1 98.44 115 ALA A N 1
ATOM 877 C CA . ALA A 1 115 ? 5.711 -0.322 -15.531 1 98.44 115 ALA A CA 1
ATOM 878 C C . ALA A 1 115 ? 5.594 1.195 -15.656 1 98.44 115 ALA A C 1
ATOM 880 O O . ALA A 1 115 ? 5.883 1.764 -16.703 1 98.44 115 ALA A O 1
ATOM 881 N N . TRP A 1 116 ? 5.176 1.863 -14.562 1 97.62 116 TRP A N 1
ATOM 882 C CA . TRP A 1 116 ? 5.074 3.318 -14.516 1 97.62 116 TRP A CA 1
ATOM 883 C C . TRP A 1 116 ? 6.422 3.969 -14.805 1 97.62 116 TRP A C 1
ATOM 885 O O . TRP A 1 116 ? 6.496 4.969 -15.523 1 97.62 116 TRP A O 1
ATOM 895 N N . ALA A 1 117 ? 7.457 3.434 -14.312 1 98.19 117 ALA A N 1
ATOM 896 C CA . ALA A 1 117 ? 8.773 4.07 -14.328 1 98.19 117 ALA A CA 1
ATOM 897 C C . ALA A 1 117 ? 9.477 3.859 -15.664 1 98.19 117 ALA A C 1
ATOM 899 O O . ALA A 1 117 ? 10.258 4.703 -16.094 1 98.19 117 ALA A O 1
ATOM 900 N N . VAL A 1 118 ? 9.203 2.742 -16.375 1 98.06 118 VAL A N 1
ATOM 901 C CA . VAL A 1 118 ? 10.07 2.43 -17.5 1 98.06 118 VAL A CA 1
ATOM 902 C C . VAL A 1 118 ? 9.281 2.539 -18.812 1 98.06 118 VAL A C 1
ATOM 904 O O . VAL A 1 118 ? 9.859 2.441 -19.906 1 98.06 118 VAL A O 1
ATOM 907 N N . ALA A 1 119 ? 7.988 2.723 -18.766 1 97.81 119 ALA A N 1
ATOM 908 C CA . ALA A 1 119 ? 7.16 2.814 -19.969 1 97.81 119 ALA A CA 1
ATOM 909 C C . ALA A 1 119 ? 6.223 4.016 -19.906 1 97.81 119 ALA A C 1
ATOM 911 O O . ALA A 1 119 ? 5.699 4.34 -18.828 1 97.81 119 ALA A O 1
ATOM 912 N N . ASN A 1 120 ? 6.027 4.664 -20.984 1 96.38 120 ASN A N 1
ATOM 913 C CA . ASN A 1 120 ? 5.02 5.711 -21.094 1 96.38 120 ASN A CA 1
ATOM 914 C C . ASN A 1 120 ? 3.641 5.137 -21.406 1 96.38 120 ASN A C 1
ATOM 916 O O . ASN A 1 120 ? 3.531 4.012 -21.906 1 96.38 120 ASN A O 1
ATOM 920 N N . PRO A 1 121 ? 2.531 5.922 -21.031 1 94.81 121 PRO A N 1
ATOM 921 C CA . PRO A 1 121 ? 1.221 5.48 -21.516 1 94.81 121 PRO A CA 1
ATOM 922 C C . PRO A 1 121 ? 1.212 5.203 -23.016 1 94.81 121 PRO A C 1
ATOM 924 O O . PRO A 1 121 ? 1.754 5.988 -23.797 1 94.81 121 PRO A O 1
ATOM 927 N N . GLY A 1 122 ? 0.704 4.055 -23.391 1 96.5 122 GLY A N 1
ATOM 928 C CA . GLY A 1 122 ? 0.684 3.666 -24.797 1 96.5 122 GLY A CA 1
ATOM 929 C C . GLY A 1 122 ? 1.765 2.664 -25.156 1 96.5 122 GLY A C 1
ATOM 930 O O . GLY A 1 122 ? 1.647 1.944 -26.141 1 96.5 122 GLY A O 1
ATOM 931 N N . ASP A 1 123 ? 2.877 2.613 -24.375 1 97.94 123 ASP A N 1
ATOM 932 C CA . ASP A 1 123 ? 3.908 1.601 -24.594 1 97.94 123 ASP A CA 1
ATOM 933 C C . ASP A 1 123 ? 3.404 0.214 -24.188 1 97.94 123 ASP A C 1
ATOM 935 O O . ASP A 1 123 ? 2.494 0.089 -23.375 1 97.94 123 ASP A O 1
ATOM 939 N N . ALA A 1 124 ? 3.994 -0.847 -24.812 1 98.69 124 ALA A N 1
ATOM 940 C CA . ALA A 1 124 ? 3.514 -2.203 -24.562 1 98.69 124 ALA A CA 1
ATOM 941 C C . ALA A 1 124 ? 4.594 -3.051 -23.891 1 98.69 124 ALA A C 1
ATOM 943 O O . ALA A 1 124 ? 5.781 -2.715 -23.953 1 98.69 124 ALA A O 1
ATOM 944 N N . PHE A 1 125 ? 4.188 -4.066 -23.219 1 98.88 125 PHE A N 1
ATOM 945 C CA . PHE A 1 125 ? 5.043 -5.137 -22.719 1 98.88 125 PHE A CA 1
ATOM 946 C C . PHE A 1 125 ? 4.703 -6.457 -23.406 1 98.88 125 PHE A C 1
ATOM 948 O O . PHE A 1 125 ? 3.529 -6.758 -23.641 1 98.88 125 PHE A O 1
ATOM 955 N N . LEU A 1 126 ? 5.742 -7.195 -23.797 1 98.94 126 LEU A N 1
ATOM 956 C CA . LEU A 1 126 ? 5.535 -8.562 -24.266 1 98.94 126 LEU A CA 1
ATOM 957 C C . LEU A 1 126 ? 5.312 -9.508 -23.078 1 98.94 126 LEU A C 1
ATOM 959 O O . LEU A 1 126 ? 5.992 -9.406 -22.062 1 98.94 126 LEU A O 1
ATOM 963 N N . LEU A 1 127 ? 4.324 -10.406 -23.172 1 98.81 127 LEU A N 1
ATOM 964 C CA . LEU A 1 127 ? 3.971 -11.375 -22.141 1 98.81 127 LEU A CA 1
ATOM 965 C C . LEU A 1 127 ? 3.602 -12.719 -22.75 1 98.81 127 LEU A C 1
ATOM 967 O O . LEU A 1 127 ? 2.57 -12.836 -23.422 1 98.81 127 LEU A O 1
ATOM 971 N N . GLY A 1 128 ? 4.398 -13.719 -22.516 1 98.69 128 GLY A N 1
ATOM 972 C CA . GLY A 1 128 ? 4.172 -15.031 -23.109 1 98.69 128 GLY A CA 1
ATOM 973 C C . GLY A 1 128 ? 3.043 -15.797 -22.453 1 98.69 128 GLY A C 1
ATOM 974 O O . GLY A 1 128 ? 2.928 -15.812 -21.219 1 98.69 128 GLY A O 1
ATOM 975 N N . ARG A 1 129 ? 2.197 -16.5 -23.219 1 98.06 129 ARG A N 1
ATOM 976 C CA . ARG A 1 129 ? 1.106 -17.328 -22.719 1 98.06 129 ARG A CA 1
ATOM 977 C C . ARG A 1 129 ? 1.576 -18.766 -22.484 1 98.06 129 ARG A C 1
ATOM 979 O O . ARG A 1 129 ? 2.418 -19.281 -23.219 1 98.06 129 ARG A O 1
ATOM 986 N N . PRO A 1 130 ? 1.011 -19.5 -21.547 1 98.12 130 PRO A N 1
ATOM 987 C CA . PRO A 1 130 ? 0.17 -18.953 -20.484 1 98.12 130 PRO A CA 1
ATOM 988 C C . PRO A 1 130 ? 0.951 -18.078 -19.5 1 98.12 130 PRO A C 1
ATOM 990 O O . PRO A 1 130 ? 2.184 -18.109 -19.5 1 98.12 130 PRO A O 1
ATOM 993 N N . TYR A 1 131 ? 0.301 -17.203 -18.875 1 98.31 131 TYR A N 1
ATOM 994 C CA . TYR A 1 131 ? 0.963 -16.25 -17.984 1 98.31 131 TYR A CA 1
ATOM 995 C C . TYR A 1 131 ? 0.199 -16.109 -16.672 1 98.31 131 TYR A C 1
ATOM 997 O O . TYR A 1 131 ? -0.935 -16.578 -16.547 1 98.31 131 TYR A O 1
ATOM 1005 N N . TYR A 1 132 ? 0.864 -15.609 -15.672 1 97.56 132 TYR A N 1
ATOM 1006 C CA . TYR A 1 132 ? 0.185 -15.164 -14.461 1 97.56 132 TYR A CA 1
ATOM 1007 C C . TYR A 1 132 ? -0.789 -14.031 -14.766 1 97.56 132 TYR A C 1
ATOM 1009 O O . TYR A 1 132 ? -0.38 -12.953 -15.203 1 97.56 132 TYR A O 1
ATOM 1017 N N . ASN A 1 133 ? -1.994 -14.211 -14.5 1 95.12 133 ASN A N 1
ATOM 1018 C CA . ASN A 1 133 ? -3.066 -13.367 -15.016 1 95.12 133 ASN A CA 1
ATOM 1019 C C . ASN A 1 133 ? -3 -11.953 -14.43 1 95.12 133 ASN A C 1
ATOM 1021 O O . ASN A 1 133 ? -3.398 -10.992 -15.078 1 95.12 133 ASN A O 1
ATOM 1025 N N . THR A 1 134 ? -2.477 -11.766 -13.242 1 95.88 134 THR A N 1
ATOM 1026 C CA . THR A 1 134 ? -2.49 -10.461 -12.586 1 95.88 134 THR A CA 1
ATOM 1027 C C . THR A 1 134 ? -1.437 -9.539 -13.195 1 95.88 134 THR A C 1
ATOM 1029 O O . THR A 1 134 ? -1.455 -8.328 -12.961 1 95.88 134 THR A O 1
ATOM 1032 N N . PHE A 1 135 ? -0.545 -10.07 -14.039 1 98.06 135 PHE A N 1
ATOM 1033 C CA . PHE A 1 135 ? 0.368 -9.195 -14.773 1 98.06 135 PHE A CA 1
ATOM 1034 C C . PHE A 1 135 ? -0.402 -8.188 -15.617 1 98.06 135 PHE A C 1
ATOM 1036 O O . PHE A 1 135 ? 0.017 -7.039 -15.758 1 98.06 135 PHE A O 1
ATOM 1043 N N . LEU A 1 136 ? -1.536 -8.625 -16.156 1 97.25 136 LEU A N 1
ATOM 1044 C CA . LEU A 1 136 ? -2.303 -7.754 -17.047 1 97.25 136 LEU A CA 1
ATOM 1045 C C . LEU A 1 136 ? -2.74 -6.484 -16.328 1 97.25 136 LEU A C 1
ATOM 1047 O O . LEU A 1 136 ? -2.303 -5.387 -16.672 1 97.25 136 LEU A O 1
ATOM 1051 N N . PRO A 1 137 ? -3.512 -6.621 -15.297 1 96.12 137 PRO A N 1
ATOM 1052 C CA . PRO A 1 137 ? -3.889 -5.379 -14.625 1 96.12 137 PRO A CA 1
ATOM 1053 C C . PRO A 1 137 ? -2.691 -4.656 -14.008 1 96.12 137 PRO A C 1
ATOM 1055 O O . PRO A 1 137 ? -2.668 -3.422 -13.969 1 96.12 137 PRO A O 1
ATOM 1058 N N . ASP A 1 138 ? -1.648 -5.309 -13.523 1 98 138 ASP A N 1
ATOM 1059 C CA . ASP A 1 138 ? -0.472 -4.664 -12.953 1 98 138 ASP A CA 1
ATOM 1060 C C . ASP A 1 138 ? 0.187 -3.727 -13.961 1 98 138 ASP A C 1
ATOM 1062 O O . ASP A 1 138 ? 0.666 -2.65 -13.602 1 98 138 ASP A O 1
ATOM 1066 N N . LEU A 1 139 ? 0.175 -4.152 -15.227 1 98.06 139 LEU A N 1
ATOM 1067 C CA . LEU A 1 139 ? 0.899 -3.416 -16.25 1 98.06 139 LEU A CA 1
ATOM 1068 C C . LEU A 1 139 ? 0.011 -2.35 -16.891 1 98.06 139 LEU A C 1
ATOM 1070 O O . LEU A 1 139 ? 0.506 -1.329 -17.375 1 98.06 139 LEU A O 1
ATOM 1074 N N . ILE A 1 140 ? -1.357 -2.58 -16.891 1 95.81 140 ILE A N 1
ATOM 1075 C CA . ILE A 1 140 ? -2.123 -1.768 -17.828 1 95.81 140 ILE A CA 1
ATOM 1076 C C . ILE A 1 140 ? -3.158 -0.939 -17.078 1 95.81 140 ILE A C 1
ATOM 1078 O O . ILE A 1 140 ? -3.549 0.14 -17.531 1 95.81 140 ILE A O 1
ATOM 1082 N N . LEU A 1 141 ? -3.664 -1.43 -15.914 1 95.06 141 LEU A N 1
ATOM 1083 C CA . LEU A 1 141 ? -4.898 -0.899 -15.352 1 95.06 141 LEU A CA 1
ATOM 1084 C C . LEU A 1 141 ? -4.754 0.584 -15.023 1 95.06 141 LEU A C 1
ATOM 1086 O O . LEU A 1 141 ? -5.629 1.386 -15.359 1 95.06 141 LEU A O 1
ATOM 1090 N N . ARG A 1 142 ? -3.66 1.004 -14.32 1 94.94 142 ARG A N 1
ATOM 1091 C CA . ARG A 1 142 ? -3.541 2.387 -13.867 1 94.94 142 ARG A CA 1
ATOM 1092 C C . ARG A 1 142 ? -2.398 3.1 -14.586 1 94.94 142 ARG A C 1
ATOM 1094 O O . ARG A 1 142 ? -2.271 4.32 -14.5 1 94.94 142 ARG A O 1
ATOM 1101 N N . THR A 1 143 ? -1.534 2.348 -15.367 1 95.44 143 THR A N 1
ATOM 1102 C CA . THR A 1 143 ? -0.336 2.922 -15.969 1 95.44 143 THR A CA 1
ATOM 1103 C C . THR A 1 143 ? -0.632 3.445 -17.375 1 95.44 143 THR A C 1
ATOM 1105 O O . THR A 1 143 ? 0.121 4.262 -17.906 1 95.44 143 THR A O 1
ATOM 1108 N N . GLY A 1 144 ? -1.694 2.924 -18.031 1 93.5 144 GLY A N 1
ATOM 1109 C CA . GLY A 1 144 ? -2 3.264 -19.422 1 93.5 144 GLY A CA 1
ATOM 1110 C C . GLY A 1 144 ? -1.18 2.477 -20.422 1 93.5 144 GLY A C 1
ATOM 1111 O O . GLY A 1 144 ? -1.268 2.717 -21.625 1 93.5 144 GLY A O 1
ATOM 1112 N N . CYS A 1 145 ? -0.363 1.519 -19.938 1 97.25 145 CYS A N 1
ATOM 1113 C CA . CYS A 1 145 ? 0.438 0.68 -20.828 1 97.25 145 CYS A CA 1
ATOM 1114 C C . CYS A 1 145 ? -0.422 -0.391 -21.484 1 97.25 145 CYS A C 1
ATOM 1116 O O . CYS A 1 145 ? -1.636 -0.433 -21.281 1 97.25 145 CYS A O 1
ATOM 1118 N N . LYS A 1 146 ? 0.159 -1.083 -22.359 1 98.25 146 LYS A N 1
ATOM 1119 C CA . LYS A 1 146 ? -0.492 -2.184 -23.078 1 98.25 146 LYS A CA 1
ATOM 1120 C C . LYS A 1 146 ? 0.27 -3.49 -22.875 1 98.25 146 LYS A C 1
ATOM 1122 O O . LYS A 1 146 ? 1.403 -3.488 -22.391 1 98.25 146 LYS A O 1
ATOM 1127 N N . VAL A 1 147 ? -0.386 -4.57 -23.156 1 98.62 147 VAL A N 1
ATOM 1128 C CA . VAL A 1 147 ? 0.254 -5.883 -23.141 1 98.62 147 VAL A CA 1
ATOM 1129 C C . VAL A 1 147 ? 0.042 -6.586 -24.484 1 98.62 147 VAL A C 1
ATOM 1131 O O . VAL A 1 147 ? -1.045 -6.516 -25.062 1 98.62 147 VAL A O 1
ATOM 1134 N N . ILE A 1 148 ? 1.104 -7.117 -25.031 1 98.75 148 ILE A N 1
ATOM 1135 C CA . ILE A 1 148 ? 1.049 -7.969 -26.219 1 98.75 148 ILE A CA 1
ATOM 1136 C C . ILE A 1 148 ? 1.282 -9.422 -25.812 1 98.75 148 ILE A C 1
ATOM 1138 O O . ILE A 1 148 ? 2.416 -9.828 -25.531 1 98.75 148 ILE A O 1
ATOM 1142 N N . PRO A 1 149 ? 0.229 -10.219 -25.734 1 98.31 149 PRO A N 1
ATOM 1143 C CA . PRO A 1 149 ? 0.426 -11.648 -25.453 1 98.31 149 PRO A CA 1
ATOM 1144 C C . PRO A 1 149 ? 1.151 -12.375 -26.578 1 98.31 149 PRO A C 1
ATOM 1146 O O . PRO A 1 149 ? 0.916 -12.086 -27.75 1 98.31 149 PRO A O 1
ATOM 1149 N N . VAL A 1 150 ? 1.995 -13.273 -26.25 1 98.75 150 VAL A N 1
ATOM 1150 C CA . VAL A 1 150 ? 2.779 -14.023 -27.234 1 98.75 150 VAL A CA 1
ATOM 1151 C C . VAL A 1 150 ? 2.381 -15.492 -27.188 1 98.75 150 VAL A C 1
ATOM 1153 O O . VAL A 1 150 ? 2.441 -16.141 -26.141 1 98.75 150 VAL A O 1
ATOM 1156 N N . ALA A 1 151 ? 1.963 -16.016 -28.266 1 98.19 151 ALA A N 1
ATOM 1157 C CA . ALA A 1 151 ? 1.631 -17.438 -28.406 1 98.19 151 ALA A CA 1
ATOM 1158 C C . ALA A 1 151 ? 2.859 -18.25 -28.797 1 98.19 151 ALA A C 1
ATOM 1160 O O . ALA A 1 151 ? 3.732 -17.766 -29.516 1 98.19 151 ALA A O 1
ATOM 1161 N N . PHE A 1 152 ? 2.869 -19.469 -28.297 1 97.88 152 PHE A N 1
ATOM 1162 C CA . PHE A 1 152 ? 4.035 -20.297 -28.547 1 97.88 152 PHE A CA 1
ATOM 1163 C C . PHE A 1 152 ? 3.65 -21.531 -29.359 1 97.88 152 PHE A C 1
ATOM 1165 O O . PHE A 1 152 ? 4.52 -22.281 -29.812 1 97.88 152 PHE A O 1
ATOM 1172 N N . GLU A 1 153 ? 2.377 -21.797 -29.484 1 94.38 153 GLU A N 1
ATOM 1173 C CA . GLU A 1 153 ? 1.887 -22.953 -30.234 1 94.38 153 GLU A CA 1
ATOM 1174 C C . GLU A 1 153 ? 2.463 -24.25 -29.688 1 94.38 153 GLU A C 1
ATOM 1176 O O . GLU A 1 153 ? 2.346 -24.531 -28.484 1 94.38 153 GLU A O 1
ATOM 1181 N N . ASN A 1 154 ? 3.262 -24.938 -30.484 1 93.12 154 ASN A N 1
ATOM 1182 C CA . ASN A 1 154 ? 3.783 -26.234 -30.047 1 93.12 154 ASN A CA 1
ATOM 1183 C C . ASN A 1 154 ? 5.164 -26.094 -29.422 1 93.12 154 ASN A C 1
ATOM 1185 O O . ASN A 1 154 ? 5.762 -27.078 -29 1 93.12 154 ASN A O 1
ATOM 1189 N N . THR A 1 155 ? 5.559 -24.906 -29.203 1 95.75 155 THR A N 1
ATOM 1190 C CA . THR A 1 155 ? 6.855 -24.641 -28.594 1 95.75 155 THR A CA 1
ATOM 1191 C C . THR A 1 155 ? 6.719 -24.484 -27.078 1 95.75 155 THR A C 1
ATOM 1193 O O . THR A 1 155 ? 5.781 -23.844 -26.609 1 95.75 155 THR A O 1
ATOM 1196 N N . ASP A 1 156 ? 7.613 -25.109 -26.375 1 94.94 156 ASP A N 1
ATOM 1197 C CA . ASP A 1 156 ? 7.664 -24.891 -24.922 1 94.94 156 ASP A CA 1
ATOM 1198 C C . ASP A 1 156 ? 7.945 -23.422 -24.609 1 94.94 156 ASP A C 1
ATOM 1200 O O . ASP A 1 156 ? 8.992 -22.891 -24.984 1 94.94 156 ASP A O 1
ATOM 1204 N N . PRO A 1 157 ? 7.094 -22.734 -23.922 1 95.94 157 PRO A N 1
ATOM 1205 C CA . PRO A 1 157 ? 7.203 -21.281 -23.703 1 95.94 157 PRO A CA 1
ATOM 1206 C C . PRO A 1 157 ? 8.445 -20.891 -22.922 1 95.94 157 PRO A C 1
ATOM 1208 O O . PRO A 1 157 ? 8.852 -19.734 -22.922 1 95.94 157 PRO A O 1
ATOM 1211 N N . ILE A 1 158 ? 9.07 -21.812 -22.203 1 95.31 158 ILE A N 1
ATOM 1212 C CA . ILE A 1 158 ? 10.172 -21.406 -21.344 1 95.31 158 ILE A CA 1
ATOM 1213 C C . ILE A 1 158 ? 11.492 -21.938 -21.922 1 95.31 158 ILE A C 1
ATOM 1215 O O . ILE A 1 158 ? 12.539 -21.812 -21.281 1 95.31 158 ILE A O 1
ATOM 1219 N N . ALA A 1 159 ? 11.477 -22.547 -23.078 1 93.88 159 ALA A N 1
ATOM 1220 C CA . ALA A 1 159 ? 12.672 -23.047 -23.75 1 93.88 159 ALA A CA 1
ATOM 1221 C C . ALA A 1 159 ? 13.398 -21.922 -24.484 1 93.88 159 ALA A C 1
ATOM 1223 O O . ALA A 1 159 ? 12.789 -20.906 -24.812 1 93.88 159 ALA A O 1
ATOM 1224 N N . PRO A 1 160 ? 14.672 -22.094 -24.766 1 93.5 160 PRO A N 1
ATOM 1225 C CA . PRO A 1 160 ? 15.414 -21.062 -25.5 1 93.5 160 PRO A CA 1
ATOM 1226 C C . PRO A 1 160 ? 14.797 -20.766 -26.859 1 93.5 160 PRO A C 1
ATOM 1228 O O . PRO A 1 160 ? 14.852 -19.609 -27.328 1 93.5 160 PRO A O 1
ATOM 1231 N N . GLY A 1 161 ? 14.188 -21.75 -27.469 1 93.38 161 GLY A N 1
ATOM 1232 C CA . GLY A 1 161 ? 13.594 -21.594 -28.781 1 93.38 161 GLY A CA 1
ATOM 1233 C C . GLY A 1 161 ? 12.367 -20.688 -28.781 1 93.38 161 GLY A C 1
ATOM 1234 O O . GLY A 1 161 ? 11.93 -20.219 -29.828 1 93.38 161 GLY A O 1
ATOM 1235 N N . ALA A 1 162 ? 11.867 -20.406 -27.609 1 96.69 162 ALA A N 1
ATOM 1236 C CA . ALA A 1 162 ? 10.672 -19.562 -27.484 1 96.69 162 ALA A CA 1
ATOM 1237 C C . ALA A 1 162 ? 10.938 -18.141 -27.969 1 96.69 162 ALA A C 1
ATOM 1239 O O . ALA A 1 162 ? 10.008 -17.422 -28.344 1 96.69 162 ALA A O 1
ATOM 1240 N N . VAL A 1 163 ? 12.203 -17.688 -28.016 1 98.06 163 VAL A N 1
ATOM 1241 C CA . VAL A 1 163 ? 12.586 -16.312 -28.344 1 98.06 163 VAL A CA 1
ATOM 1242 C C . VAL A 1 163 ? 12.109 -15.969 -29.766 1 98.06 163 VAL A C 1
ATOM 1244 O O . VAL A 1 163 ? 11.75 -14.82 -30.031 1 98.06 163 VAL A O 1
ATOM 1247 N N . GLY A 1 164 ? 12.047 -16.984 -30.656 1 98.06 164 GLY A N 1
ATOM 1248 C CA . GLY A 1 164 ? 11.555 -16.75 -32 1 98.06 164 GLY A CA 1
ATOM 1249 C C . GLY A 1 164 ? 10.133 -16.234 -32.031 1 98.06 164 GLY A C 1
ATOM 1250 O O . GLY A 1 164 ? 9.789 -15.398 -32.875 1 98.06 164 GLY A O 1
ATOM 1251 N N . HIS A 1 165 ? 9.336 -16.688 -31.156 1 98.62 165 HIS A N 1
ATOM 1252 C CA . HIS A 1 165 ? 7.953 -16.25 -31.062 1 98.62 165 HIS A CA 1
ATOM 1253 C C . HIS A 1 165 ? 7.867 -14.812 -30.562 1 98.62 165 HIS A C 1
ATOM 1255 O O . HIS A 1 165 ? 7.031 -14.031 -31.031 1 98.62 165 HIS A O 1
ATOM 1261 N N . TYR A 1 166 ? 8.719 -14.445 -29.641 1 98.75 166 TYR A N 1
ATOM 1262 C CA . TYR A 1 166 ? 8.797 -13.07 -29.172 1 98.75 166 TYR A CA 1
ATOM 1263 C C . TYR A 1 166 ? 9.227 -12.133 -30.281 1 98.75 166 TYR A C 1
ATOM 1265 O O . TYR A 1 166 ? 8.688 -11.031 -30.422 1 98.75 166 TYR A O 1
ATOM 1273 N N . LYS A 1 167 ? 10.164 -12.57 -31.078 1 98.56 167 LYS A N 1
ATOM 1274 C CA . LYS A 1 167 ? 10.633 -11.766 -32.219 1 98.56 167 LYS A CA 1
ATOM 1275 C C . LYS A 1 167 ? 9.5 -11.5 -33.188 1 98.56 167 LYS A C 1
ATOM 1277 O O . LYS A 1 167 ? 9.344 -10.367 -33.656 1 98.56 167 LYS A O 1
ATOM 1282 N N . ARG A 1 168 ? 8.742 -12.484 -33.469 1 98.38 168 ARG A N 1
ATOM 1283 C CA . ARG A 1 168 ? 7.629 -12.32 -34.375 1 98.38 168 ARG A CA 1
ATOM 1284 C C . ARG A 1 168 ? 6.586 -11.352 -33.812 1 98.38 168 ARG A C 1
ATOM 1286 O O . ARG A 1 168 ? 6.051 -10.523 -34.562 1 98.38 168 ARG A O 1
ATOM 1293 N N . ALA A 1 169 ? 6.309 -11.516 -32.562 1 98.69 169 ALA A N 1
ATOM 1294 C CA . ALA A 1 169 ? 5.352 -10.609 -31.906 1 98.69 169 ALA A CA 1
ATOM 1295 C C . ALA A 1 169 ? 5.84 -9.172 -31.969 1 98.69 169 ALA A C 1
ATOM 1297 O O . ALA A 1 169 ? 5.051 -8.25 -32.188 1 98.69 169 ALA A O 1
ATOM 1298 N N . LEU A 1 170 ? 7.094 -8.953 -31.75 1 98.69 170 LEU A N 1
ATOM 1299 C CA . LEU A 1 170 ? 7.68 -7.621 -31.781 1 98.69 170 LEU A CA 1
ATOM 1300 C C . LEU A 1 170 ? 7.598 -7.027 -33.188 1 98.69 170 LEU A C 1
ATOM 1302 O O . LEU A 1 170 ? 7.309 -5.844 -33.344 1 98.69 170 LEU A O 1
ATOM 1306 N N . GLU A 1 171 ? 7.891 -7.844 -34.125 1 98.31 171 GLU A N 1
ATOM 1307 C CA . GLU A 1 171 ? 7.816 -7.402 -35.531 1 98.31 171 GLU A CA 1
ATOM 1308 C C . GLU A 1 171 ? 6.402 -6.965 -35.906 1 98.31 171 GLU A C 1
ATOM 1310 O O . GLU A 1 171 ? 6.211 -5.941 -36.562 1 98.31 171 GLU A O 1
ATOM 1315 N N . SER A 1 172 ? 5.492 -7.754 -35.5 1 98.31 172 SER A N 1
ATOM 1316 C CA . SER A 1 172 ? 4.098 -7.41 -35.75 1 98.31 172 SER A CA 1
ATOM 1317 C C . SER A 1 172 ? 3.717 -6.102 -35.062 1 98.31 172 SER A C 1
ATOM 1319 O O . SER A 1 172 ? 2.982 -5.289 -35.625 1 98.31 172 SER A O 1
ATOM 1321 N N . ALA A 1 173 ? 4.133 -5.941 -33.812 1 98.19 173 ALA A N 1
ATOM 1322 C CA . ALA A 1 173 ? 3.873 -4.711 -33.094 1 98.19 173 ALA A CA 1
ATOM 1323 C C . ALA A 1 173 ? 4.484 -3.506 -33.781 1 98.19 173 ALA A C 1
ATOM 1325 O O . ALA A 1 173 ? 3.846 -2.457 -33.906 1 98.19 173 ALA A O 1
ATOM 1326 N N . ALA A 1 174 ? 5.68 -3.646 -34.219 1 97.38 174 ALA A N 1
ATOM 1327 C CA . ALA A 1 174 ? 6.387 -2.57 -34.906 1 97.38 174 ALA A CA 1
ATOM 1328 C C . ALA A 1 174 ? 5.664 -2.172 -36.188 1 97.38 174 ALA A C 1
ATOM 1330 O O . ALA A 1 174 ? 5.617 -0.99 -36.562 1 97.38 174 ALA A O 1
ATOM 1331 N N . ALA A 1 175 ? 5.172 -3.131 -36.875 1 97.75 175 ALA A N 1
ATOM 1332 C CA . ALA A 1 175 ? 4.445 -2.883 -38.094 1 97.75 175 ALA A CA 1
ATOM 1333 C C . ALA A 1 175 ? 3.207 -2.027 -37.844 1 97.75 175 ALA A C 1
ATOM 1335 O O . ALA A 1 175 ? 2.779 -1.273 -38.719 1 97.75 175 ALA A O 1
ATOM 1336 N N . GLU A 1 176 ? 2.715 -2.092 -36.719 1 97.5 176 GLU A N 1
ATOM 1337 C CA . GLU A 1 176 ? 1.527 -1.327 -36.375 1 97.5 176 GLU A CA 1
ATOM 1338 C C . GLU A 1 176 ? 1.904 -0.03 -35.656 1 97.5 176 GLU A C 1
ATOM 1340 O O . GLU A 1 176 ? 1.036 0.676 -35.125 1 97.5 176 GLU A O 1
ATOM 1345 N N . GLY A 1 177 ? 3.123 0.186 -35.531 1 97.44 177 GLY A N 1
ATOM 1346 C CA . GLY A 1 177 ? 3.6 1.407 -34.906 1 97.44 177 GLY A CA 1
ATOM 1347 C C . GLY A 1 177 ? 3.582 1.342 -33.375 1 97.44 177 GLY A C 1
ATOM 1348 O O . GLY A 1 177 ? 3.611 2.375 -32.719 1 97.44 177 GLY A O 1
ATOM 1349 N N . GLN A 1 178 ? 3.49 0.184 -32.844 1 98 178 GLN A N 1
ATOM 1350 C CA . GLN A 1 178 ? 3.438 -0.014 -31.391 1 98 178 GLN A CA 1
ATOM 1351 C C . GLN A 1 178 ? 4.84 -0.075 -30.781 1 98 178 GLN A C 1
ATOM 1353 O O . GLN A 1 178 ? 5.648 -0.925 -31.172 1 98 178 GLN A O 1
ATOM 1358 N N . ARG A 1 179 ? 5.137 0.848 -29.891 1 97.56 179 ARG A N 1
ATOM 1359 C CA . ARG A 1 179 ? 6.406 0.788 -29.172 1 97.56 179 ARG A CA 1
ATOM 1360 C C . ARG A 1 179 ? 6.352 -0.241 -28.047 1 97.56 179 ARG A C 1
ATOM 1362 O O . ARG A 1 179 ? 5.387 -0.279 -27.281 1 97.56 179 ARG A O 1
ATOM 1369 N N . VAL A 1 180 ? 7.348 -1.083 -27.953 1 98.56 180 VAL A N 1
ATOM 1370 C CA . VAL A 1 180 ? 7.453 -2.082 -26.891 1 98.56 180 VAL A CA 1
ATOM 1371 C C . VAL A 1 180 ? 8.547 -1.682 -25.906 1 98.56 180 VAL A C 1
ATOM 1373 O O . VAL A 1 180 ? 9.711 -1.523 -26.297 1 98.56 180 VAL A O 1
ATOM 1376 N N . ALA A 1 181 ? 8.141 -1.535 -24.641 1 98.19 181 ALA A N 1
ATOM 1377 C CA . ALA A 1 181 ? 9.055 -1.04 -23.625 1 98.19 181 ALA A CA 1
ATOM 1378 C C . ALA A 1 181 ? 9.852 -2.184 -23 1 98.19 181 ALA A C 1
ATOM 1380 O O . ALA A 1 181 ? 10.977 -1.986 -22.547 1 98.19 181 ALA A O 1
ATOM 1381 N N . GLY A 1 182 ? 9.219 -3.346 -22.953 1 98.5 182 GLY A N 1
ATOM 1382 C CA . GLY A 1 182 ? 9.938 -4.395 -22.25 1 98.5 182 GLY A CA 1
ATOM 1383 C C . GLY A 1 182 ? 9.258 -5.746 -22.328 1 98.5 182 GLY A C 1
ATOM 1384 O O . GLY A 1 182 ? 8.242 -5.895 -23.016 1 98.5 182 GLY A O 1
ATOM 1385 N N . LEU A 1 183 ? 9.969 -6.773 -21.781 1 98.81 183 LEU A N 1
ATOM 1386 C CA . LEU A 1 183 ? 9.523 -8.156 -21.625 1 98.81 183 LEU A CA 1
ATOM 1387 C C . LEU A 1 183 ? 9.422 -8.516 -20.141 1 98.81 183 LEU A C 1
ATOM 1389 O O . LEU A 1 183 ? 10.328 -8.211 -19.359 1 98.81 183 LEU A O 1
ATOM 1393 N N . ILE A 1 184 ? 8.297 -9.094 -19.719 1 98.88 184 ILE A N 1
ATOM 1394 C CA . ILE A 1 184 ? 8.164 -9.562 -18.344 1 98.88 184 ILE A CA 1
ATOM 1395 C C . ILE A 1 184 ? 7.938 -11.07 -18.328 1 98.88 184 ILE A C 1
ATOM 1397 O O . ILE A 1 184 ? 7.188 -11.602 -19.156 1 98.88 184 ILE A O 1
ATOM 1401 N N . ILE A 1 185 ? 8.625 -11.742 -17.484 1 98.75 185 ILE A N 1
ATOM 1402 C CA . ILE A 1 185 ? 8.43 -13.172 -17.266 1 98.75 185 ILE A CA 1
ATOM 1403 C C . ILE A 1 185 ? 8.297 -13.453 -15.773 1 98.75 185 ILE A C 1
ATOM 1405 O O . ILE A 1 185 ? 8.68 -12.625 -14.945 1 98.75 185 ILE A O 1
ATOM 1409 N N . SER A 1 186 ? 7.645 -14.523 -15.445 1 98.5 186 SER A N 1
ATOM 1410 C CA . SER A 1 186 ? 7.73 -15.109 -14.109 1 98.5 186 SER A CA 1
ATOM 1411 C C . SER A 1 186 ? 8.703 -16.281 -14.086 1 98.5 186 SER A C 1
ATOM 1413 O O . SER A 1 186 ? 8.562 -17.234 -14.859 1 98.5 186 SER A O 1
ATOM 1415 N N . ASN A 1 187 ? 9.672 -16.234 -13.266 1 98.56 187 ASN A N 1
ATOM 1416 C CA . ASN A 1 187 ? 10.656 -17.297 -13.094 1 98.56 187 ASN A CA 1
ATOM 1417 C C . ASN A 1 187 ? 10.914 -17.578 -11.617 1 98.56 187 ASN A C 1
ATOM 1419 O O . ASN A 1 187 ? 11.602 -16.812 -10.938 1 98.56 187 ASN A O 1
ATOM 1423 N N . PRO A 1 188 ? 10.492 -18.719 -11.117 1 98.31 188 PRO A N 1
ATOM 1424 C CA . PRO A 1 188 ? 9.773 -19.828 -11.75 1 98.31 188 PRO A CA 1
ATOM 1425 C C . PRO A 1 188 ? 8.453 -19.391 -12.375 1 98.31 188 PRO A C 1
ATOM 1427 O O . PRO A 1 188 ? 7.867 -18.375 -11.961 1 98.31 188 PRO A O 1
ATOM 1430 N N . HIS A 1 189 ? 8.039 -20.188 -13.383 1 98.38 189 HIS A N 1
ATOM 1431 C CA . HIS A 1 189 ? 6.93 -19.812 -14.242 1 98.38 189 HIS A CA 1
ATOM 1432 C C . HIS A 1 189 ? 5.59 -20.094 -13.57 1 98.38 189 HIS A C 1
ATOM 1434 O O . HIS A 1 189 ? 5.395 -21.172 -13 1 98.38 189 HIS A O 1
ATOM 1440 N N . ASN A 1 190 ? 4.707 -19.219 -13.5 1 98.44 190 ASN A N 1
ATOM 1441 C CA . ASN A 1 190 ? 3.293 -19.359 -13.18 1 98.44 190 ASN A CA 1
ATOM 1442 C C . ASN A 1 190 ? 2.418 -19.203 -14.422 1 98.44 190 ASN A C 1
ATOM 1444 O O . ASN A 1 190 ? 2.375 -18.141 -15.031 1 98.44 190 ASN A O 1
ATOM 1448 N N . PRO A 1 191 ? 1.851 -20.266 -14.836 1 98.19 191 PRO A N 1
ATOM 1449 C CA . PRO A 1 191 ? 1.266 -21.344 -14.031 1 98.19 191 PRO A CA 1
ATOM 1450 C C . PRO A 1 191 ? 1.99 -22.672 -14.219 1 98.19 191 PRO A C 1
ATOM 1452 O O . PRO A 1 191 ? 1.577 -23.688 -13.648 1 98.19 191 PRO A O 1
ATOM 1455 N N . LEU A 1 192 ? 3.092 -22.734 -14.914 1 97.38 192 LEU A N 1
ATOM 1456 C CA . LEU A 1 192 ? 3.65 -24.016 -15.32 1 97.38 192 LEU A CA 1
ATOM 1457 C C . LEU A 1 192 ? 4.461 -24.641 -14.188 1 97.38 192 LEU A C 1
ATOM 1459 O O . LEU A 1 192 ? 4.758 -25.844 -14.227 1 97.38 192 LEU A O 1
ATOM 1463 N N . GLY A 1 193 ? 4.883 -23.859 -13.242 1 97.81 193 GLY A N 1
ATOM 1464 C CA . GLY A 1 193 ? 5.641 -24.359 -12.102 1 97.81 193 GLY A CA 1
ATOM 1465 C C . GLY A 1 193 ? 7.031 -24.844 -12.477 1 97.81 193 GLY A C 1
ATOM 1466 O O . GLY A 1 193 ? 7.602 -25.688 -11.797 1 97.81 193 GLY A O 1
ATOM 1467 N N . ARG A 1 194 ? 7.551 -24.359 -13.57 1 97.62 194 ARG A N 1
ATOM 1468 C CA . ARG A 1 194 ? 8.875 -24.734 -14.062 1 97.62 194 ARG A CA 1
ATOM 1469 C C . ARG A 1 194 ? 9.797 -23.516 -14.117 1 97.62 194 ARG A C 1
ATOM 1471 O O . ARG A 1 194 ? 9.328 -22.375 -14.062 1 97.62 194 ARG A O 1
ATOM 1478 N N . CYS A 1 195 ? 11.07 -23.75 -14.211 1 97.75 195 CYS A N 1
ATOM 1479 C CA . CYS A 1 195 ? 12.07 -22.688 -14.25 1 97.75 195 CYS A CA 1
ATOM 1480 C C . CYS A 1 195 ? 12.625 -22.516 -15.656 1 97.75 195 CYS A C 1
ATOM 1482 O O . CYS A 1 195 ? 12.789 -23.5 -16.391 1 97.75 195 CYS A O 1
ATOM 1484 N N . TYR A 1 196 ? 12.859 -21.281 -16.016 1 97.56 196 TYR A N 1
ATOM 1485 C CA . TYR A 1 196 ? 13.648 -21.016 -17.203 1 97.56 196 TYR A CA 1
ATOM 1486 C C . TYR A 1 196 ? 15.086 -21.5 -17.031 1 97.56 196 TYR A C 1
ATOM 1488 O O . TYR A 1 196 ? 15.672 -21.344 -15.969 1 97.56 196 TYR A O 1
ATOM 1496 N N . SER A 1 197 ? 15.617 -22.109 -18.078 1 95.94 197 SER A N 1
ATOM 1497 C CA . SER A 1 197 ? 17.031 -22.484 -18.031 1 95.94 197 SER A CA 1
ATOM 1498 C C . SER A 1 197 ? 17.922 -21.25 -18.188 1 95.94 197 SER A C 1
ATOM 1500 O O . SER A 1 197 ? 17.453 -20.203 -18.641 1 95.94 197 SER A O 1
ATOM 1502 N N . ARG A 1 198 ? 19.172 -21.438 -17.844 1 96.25 198 ARG A N 1
ATOM 1503 C CA . ARG A 1 198 ? 20.172 -20.391 -18.062 1 96.25 198 ARG A CA 1
ATOM 1504 C C . ARG A 1 198 ? 20.172 -19.953 -19.531 1 96.25 198 ARG A C 1
ATOM 1506 O O . ARG A 1 198 ? 20.188 -18.75 -19.828 1 96.25 198 ARG A O 1
ATOM 1513 N N . ALA A 1 199 ? 20.156 -20.875 -20.406 1 96.12 199 ALA A N 1
ATOM 1514 C CA . ALA A 1 199 ? 20.188 -20.594 -21.844 1 96.12 199 ALA A CA 1
ATOM 1515 C C . ALA A 1 199 ? 18.953 -19.797 -22.266 1 96.12 199 ALA A C 1
ATOM 1517 O O . ALA A 1 199 ? 19.062 -18.875 -23.078 1 96.12 199 ALA A O 1
ATOM 1518 N N . SER A 1 200 ? 17.797 -20.156 -21.75 1 97.12 200 SER A N 1
ATOM 1519 C CA . SER A 1 200 ? 16.562 -19.438 -22.062 1 97.12 200 SER A CA 1
ATOM 1520 C C . SER A 1 200 ? 16.625 -18 -21.578 1 97.12 200 SER A C 1
ATOM 1522 O O . SER A 1 200 ? 16.25 -17.078 -22.312 1 97.12 200 SER A O 1
ATOM 1524 N N . LEU A 1 201 ? 17.094 -17.781 -20.359 1 98.38 201 LEU A N 1
ATOM 1525 C CA . LEU A 1 201 ? 17.188 -16.438 -19.781 1 98.38 201 LEU A CA 1
ATOM 1526 C C . LEU A 1 201 ? 18.141 -15.562 -20.594 1 98.38 201 LEU A C 1
ATOM 1528 O O . LEU A 1 201 ? 17.812 -14.422 -20.922 1 98.38 201 LEU A O 1
ATOM 1532 N N . LEU A 1 202 ? 19.281 -16.109 -20.922 1 97.88 202 LEU A N 1
ATOM 1533 C CA . LEU A 1 202 ? 20.266 -15.352 -21.672 1 97.88 202 LEU A CA 1
ATOM 1534 C C . LEU A 1 202 ? 19.75 -15.023 -23.078 1 97.88 202 LEU A C 1
ATOM 1536 O O . LEU A 1 202 ? 20.016 -13.938 -23.594 1 97.88 202 LEU A O 1
ATOM 1540 N N . SER A 1 203 ? 19.062 -15.984 -23.672 1 97.81 203 SER A N 1
ATOM 1541 C CA . SER A 1 203 ? 18.469 -15.75 -24.984 1 97.81 203 SER A CA 1
ATOM 1542 C C . SER A 1 203 ? 17.469 -14.609 -24.938 1 97.81 203 SER A C 1
ATOM 1544 O O . SER A 1 203 ? 17.469 -13.75 -25.812 1 97.81 203 SER A O 1
ATOM 1546 N N . LEU A 1 204 ? 16.625 -14.578 -23.953 1 98.62 204 LEU A N 1
ATOM 1547 C CA . LEU A 1 204 ? 15.633 -13.516 -23.797 1 98.62 204 LEU A CA 1
ATOM 1548 C C . LEU A 1 204 ? 16.312 -12.172 -23.531 1 98.62 204 LEU A C 1
ATOM 1550 O O . LEU A 1 204 ? 15.875 -11.141 -24.047 1 98.62 204 LEU A O 1
ATOM 1554 N N . MET A 1 205 ? 17.359 -12.148 -22.734 1 98.5 205 MET A N 1
ATOM 1555 C CA . MET A 1 205 ? 18.078 -10.914 -22.422 1 98.5 205 MET A CA 1
ATOM 1556 C C . MET A 1 205 ? 18.75 -10.359 -23.672 1 98.5 205 MET A C 1
ATOM 1558 O O . MET A 1 205 ? 18.766 -9.141 -23.891 1 98.5 205 MET A O 1
ATOM 1562 N N . ARG A 1 206 ? 19.312 -11.234 -24.531 1 98.38 206 ARG A N 1
ATOM 1563 C CA . ARG A 1 206 ? 19.891 -10.797 -25.797 1 98.38 206 ARG A CA 1
ATOM 1564 C C . ARG A 1 206 ? 18.828 -10.172 -26.688 1 98.38 206 ARG A C 1
ATOM 1566 O O . ARG A 1 206 ? 19.078 -9.141 -27.312 1 98.38 206 ARG A O 1
ATOM 1573 N N . PHE A 1 207 ? 17.734 -10.828 -26.75 1 98.56 207 PHE A N 1
ATOM 1574 C CA . PHE A 1 207 ? 16.609 -10.305 -27.516 1 98.56 207 PHE A CA 1
ATOM 1575 C C . PHE A 1 207 ? 16.234 -8.906 -27.047 1 98.56 207 PHE A C 1
ATOM 1577 O O . PHE A 1 207 ? 16.016 -8.008 -27.859 1 98.56 207 PHE A O 1
ATOM 1584 N N . CYS A 1 208 ? 16.172 -8.703 -25.672 1 98.62 208 CYS A N 1
ATOM 1585 C CA . CYS A 1 208 ? 15.867 -7.387 -25.125 1 98.62 208 CYS A CA 1
ATOM 1586 C C . CYS A 1 208 ? 16.953 -6.375 -25.484 1 98.62 208 CYS A C 1
ATOM 1588 O O . CYS A 1 208 ? 16.656 -5.227 -25.812 1 98.62 208 CYS A O 1
ATOM 1590 N N . SER A 1 209 ? 18.156 -6.785 -25.422 1 98.25 209 SER A N 1
ATOM 1591 C CA . SER A 1 209 ? 19.281 -5.922 -25.766 1 98.25 209 SER A CA 1
ATOM 1592 C C . SER A 1 209 ? 19.203 -5.457 -27.219 1 98.25 209 SER A C 1
ATOM 1594 O O . SER A 1 209 ? 19.328 -4.262 -27.5 1 98.25 209 SER A O 1
ATOM 1596 N N . GLU A 1 210 ? 18.906 -6.363 -28.094 1 97.94 210 GLU A N 1
ATOM 1597 C CA . GLU A 1 210 ? 18.875 -6.098 -29.531 1 97.94 210 GLU A CA 1
ATOM 1598 C C . GLU A 1 210 ? 17.719 -5.152 -29.875 1 97.94 210 GLU A C 1
ATOM 1600 O O . GLU A 1 210 ? 17.719 -4.543 -30.953 1 97.94 210 GLU A O 1
ATOM 1605 N N . ASN A 1 211 ? 16.844 -4.996 -29.016 1 97.81 211 ASN A N 1
ATOM 1606 C CA . ASN A 1 211 ? 15.641 -4.25 -29.375 1 97.81 211 ASN A CA 1
ATOM 1607 C C . ASN A 1 211 ? 15.375 -3.117 -28.391 1 97.81 211 ASN A C 1
ATOM 1609 O O . ASN A 1 211 ? 14.258 -2.602 -28.312 1 97.81 211 ASN A O 1
ATOM 1613 N N . ASP A 1 212 ? 16.344 -2.797 -27.594 1 96.56 212 ASP A N 1
ATOM 1614 C CA . ASP A 1 212 ? 16.281 -1.68 -26.656 1 96.56 212 ASP A CA 1
ATOM 1615 C C . ASP A 1 212 ? 15.102 -1.823 -25.703 1 96.56 212 ASP A C 1
ATOM 1617 O O . ASP A 1 212 ? 14.312 -0.894 -25.547 1 96.56 212 ASP A O 1
ATOM 1621 N N . MET A 1 213 ? 14.961 -3.016 -25.156 1 98.12 213 MET A N 1
ATOM 1622 C CA . MET A 1 213 ? 13.844 -3.334 -24.266 1 98.12 213 MET A CA 1
ATOM 1623 C C . MET A 1 213 ? 14.344 -3.617 -22.859 1 98.12 213 MET A C 1
ATOM 1625 O O . MET A 1 213 ? 15.492 -4.031 -22.672 1 98.12 213 MET A O 1
ATOM 1629 N N . HIS A 1 214 ? 13.492 -3.338 -21.859 1 98.56 214 HIS A N 1
ATOM 1630 C CA . HIS A 1 214 ? 13.734 -3.732 -20.484 1 98.56 214 HIS A CA 1
ATOM 1631 C C . HIS A 1 214 ? 13.383 -5.199 -20.25 1 98.56 214 HIS A C 1
ATOM 1633 O O . HIS A 1 214 ? 12.477 -5.73 -20.906 1 98.56 214 HIS A O 1
ATOM 1639 N N . PHE A 1 215 ? 14.117 -5.844 -19.391 1 98.75 215 PHE A N 1
ATOM 1640 C CA . PHE A 1 215 ? 13.859 -7.219 -18.984 1 98.75 215 PHE A CA 1
ATOM 1641 C C . PHE A 1 215 ? 13.422 -7.285 -17.531 1 98.75 215 PHE A C 1
ATOM 1643 O O . PHE A 1 215 ? 14.188 -6.934 -16.625 1 98.75 215 PHE A O 1
ATOM 1650 N N . ILE A 1 216 ? 12.211 -7.727 -17.266 1 98.81 216 ILE A N 1
ATOM 1651 C CA . ILE A 1 216 ? 11.664 -7.836 -15.922 1 98.81 216 ILE A CA 1
ATOM 1652 C C . ILE A 1 216 ? 11.438 -9.305 -15.578 1 98.81 216 ILE A C 1
ATOM 1654 O O . ILE A 1 216 ? 10.742 -10.016 -16.312 1 98.81 216 ILE A O 1
ATOM 1658 N N . SER A 1 217 ? 12 -9.766 -14.523 1 98.88 217 SER A N 1
ATOM 1659 C CA . SER A 1 217 ? 11.82 -11.133 -14.047 1 98.88 217 SER A CA 1
ATOM 1660 C C . SER A 1 217 ? 11.148 -11.156 -12.68 1 98.88 217 SER A C 1
ATOM 1662 O O . SER A 1 217 ? 11.758 -10.773 -11.68 1 98.88 217 SER A O 1
ATOM 1664 N N . ASP A 1 218 ? 9.898 -11.555 -12.633 1 98.81 218 ASP A N 1
ATOM 1665 C CA . ASP A 1 218 ? 9.234 -11.812 -11.359 1 98.81 218 ASP A CA 1
ATOM 1666 C C . ASP A 1 218 ? 9.695 -13.141 -10.766 1 98.81 218 ASP A C 1
ATOM 1668 O O . ASP A 1 218 ? 9.398 -14.211 -11.312 1 98.81 218 ASP A O 1
ATOM 1672 N N . GLN A 1 219 ? 10.398 -13.047 -9.656 1 98.81 219 GLN A N 1
ATOM 1673 C CA . GLN A 1 219 ? 10.984 -14.227 -9.039 1 98.81 219 GLN A CA 1
ATOM 1674 C C . GLN A 1 219 ? 10.359 -14.516 -7.676 1 98.81 219 GLN A C 1
ATOM 1676 O O . GLN A 1 219 ? 11.055 -14.914 -6.742 1 98.81 219 GLN A O 1
ATOM 1681 N N . VAL A 1 220 ? 9.07 -14.289 -7.574 1 98.69 220 VAL A N 1
ATOM 1682 C CA . VAL A 1 220 ? 8.367 -14.391 -6.301 1 98.69 220 VAL A CA 1
ATOM 1683 C C . VAL A 1 220 ? 8.406 -15.828 -5.797 1 98.69 220 VAL A C 1
ATOM 1685 O O . VAL A 1 220 ? 8.266 -16.078 -4.598 1 98.69 220 VAL A O 1
ATOM 1688 N N . TYR A 1 221 ? 8.703 -16.844 -6.633 1 98.75 221 TYR A N 1
ATOM 1689 C CA . TYR A 1 221 ? 8.766 -18.25 -6.266 1 98.75 221 TYR A CA 1
ATOM 1690 C C . TYR A 1 221 ? 10.211 -18.734 -6.199 1 98.75 221 TYR A C 1
ATOM 1692 O O . TYR A 1 221 ? 10.469 -19.938 -6.191 1 98.75 221 TYR A O 1
ATOM 1700 N N . ALA A 1 222 ? 11.18 -17.859 -6.133 1 98.75 222 ALA A N 1
ATOM 1701 C CA . ALA A 1 222 ? 12.594 -18.172 -6.305 1 98.75 222 ALA A CA 1
ATOM 1702 C C . ALA A 1 222 ? 13.047 -19.234 -5.312 1 98.75 222 ALA A C 1
ATOM 1704 O O . ALA A 1 222 ? 13.891 -20.078 -5.641 1 98.75 222 ALA A O 1
ATOM 1705 N N . LEU A 1 223 ? 12.5 -19.234 -4.137 1 98.75 223 LEU A N 1
ATOM 1706 C CA . LEU A 1 223 ? 12.992 -20.125 -3.088 1 98.75 223 LEU A CA 1
ATOM 1707 C C . LEU A 1 223 ? 12.031 -21.297 -2.869 1 98.75 223 LEU A C 1
ATOM 1709 O O . LEU A 1 223 ? 12.125 -22 -1.861 1 98.75 223 LEU A O 1
ATOM 1713 N N . SER A 1 224 ? 11.117 -21.438 -3.746 1 98.5 224 SER A N 1
ATOM 1714 C CA . SER A 1 224 ? 10.156 -22.547 -3.713 1 98.5 224 SER A CA 1
ATOM 1715 C C . SER A 1 224 ? 10.445 -23.562 -4.809 1 98.5 224 SER A C 1
ATOM 1717 O O . SER A 1 224 ? 9.523 -24.125 -5.398 1 98.5 224 SER A O 1
ATOM 1719 N N . ALA A 1 225 ? 11.688 -23.703 -5.199 1 97.88 225 ALA A N 1
ATOM 1720 C CA . ALA A 1 225 ? 12.141 -24.734 -6.137 1 97.88 225 ALA A CA 1
ATOM 1721 C C . ALA A 1 225 ? 12.57 -25.984 -5.398 1 97.88 225 ALA A C 1
ATOM 1723 O O . ALA A 1 225 ? 13.156 -25.906 -4.316 1 97.88 225 ALA A O 1
ATOM 1724 N N . TRP A 1 226 ? 12.305 -27.094 -5.883 1 96.75 226 TRP A N 1
ATOM 1725 C CA . TRP A 1 226 ? 12.578 -28.391 -5.273 1 96.75 226 TRP A CA 1
ATOM 1726 C C . TRP A 1 226 ? 12.859 -29.453 -6.336 1 96.75 226 TRP A C 1
ATOM 1728 O O . TRP A 1 226 ? 12.703 -29.188 -7.535 1 96.75 226 TRP A O 1
ATOM 1738 N N . GLU A 1 227 ? 13.305 -30.578 -5.922 1 93.56 227 GLU A N 1
ATOM 1739 C CA . GLU A 1 227 ? 13.609 -31.656 -6.855 1 93.56 227 GLU A CA 1
ATOM 1740 C C . GLU A 1 227 ? 12.359 -32.438 -7.207 1 93.56 227 GLU A C 1
ATOM 1742 O O . GLU A 1 227 ? 11.656 -32.938 -6.32 1 93.56 227 GLU A O 1
ATOM 1747 N N . ASN A 1 228 ? 12.039 -32.406 -8.461 1 95.31 228 ASN A N 1
ATOM 1748 C CA . ASN A 1 228 ? 10.945 -33.25 -8.953 1 95.31 228 ASN A CA 1
ATOM 1749 C C . ASN A 1 228 ? 11.367 -34.688 -9.109 1 95.31 228 ASN A C 1
ATOM 1751 O O . ASN A 1 228 ? 12.258 -35 -9.898 1 95.31 228 ASN A O 1
ATOM 1755 N N . LYS A 1 229 ? 10.719 -35.625 -8.414 1 91.69 229 LYS A N 1
ATOM 1756 C CA . LYS A 1 229 ? 11.141 -37.031 -8.391 1 91.69 229 LYS A CA 1
ATOM 1757 C C . LYS A 1 229 ? 10.109 -37.906 -9.062 1 91.69 229 LYS A C 1
ATOM 1759 O O . LYS A 1 229 ? 10.234 -39.156 -9.055 1 91.69 229 LYS A O 1
ATOM 1764 N N . VAL A 1 230 ? 9.148 -37.281 -9.633 1 93.88 230 VAL A N 1
ATOM 1765 C CA . VAL A 1 230 ? 8.07 -38.125 -10.117 1 93.88 230 VAL A CA 1
ATOM 1766 C C . VAL A 1 230 ? 7.969 -38.031 -11.641 1 93.88 230 VAL A C 1
ATOM 1768 O O . VAL A 1 230 ? 7.566 -39 -12.305 1 93.88 230 VAL A O 1
ATOM 1771 N N . ASP A 1 231 ? 8.289 -36.844 -12.195 1 93.44 231 ASP A N 1
ATOM 1772 C CA . ASP A 1 231 ? 8.242 -36.688 -13.648 1 93.44 231 ASP A CA 1
ATOM 1773 C C . ASP A 1 231 ? 9.57 -37.094 -14.289 1 93.44 231 ASP A C 1
ATOM 1775 O O . ASP A 1 231 ? 10.32 -36.219 -14.75 1 93.44 231 ASP A O 1
ATOM 1779 N N . HIS A 1 232 ? 9.844 -38.25 -14.492 1 86.19 232 HIS A N 1
ATOM 1780 C CA . HIS A 1 232 ? 11.148 -38.781 -14.898 1 86.19 232 HIS A CA 1
ATOM 1781 C C . HIS A 1 232 ? 11.438 -38.469 -16.359 1 86.19 232 HIS A C 1
ATOM 1783 O O . HIS A 1 232 ? 12.594 -38.406 -16.766 1 86.19 232 HIS A O 1
ATOM 1789 N N . GLU A 1 233 ? 10.492 -38.312 -17.109 1 81.94 233 GLU A N 1
ATOM 1790 C CA . GLU A 1 233 ? 10.68 -38.094 -18.547 1 81.94 233 GLU A CA 1
ATOM 1791 C C . GLU A 1 233 ? 10.781 -36.625 -18.891 1 81.94 233 GLU A C 1
ATOM 1793 O O . GLU A 1 233 ? 10.969 -36.25 -20.062 1 81.94 233 GLU A O 1
ATOM 1798 N N . SER A 1 234 ? 10.703 -35.875 -17.891 1 81.62 234 SER A N 1
ATOM 1799 C CA . SER A 1 234 ? 10.742 -34.406 -18.125 1 81.62 234 SER A CA 1
ATOM 1800 C C . SER A 1 234 ? 11.984 -33.781 -17.5 1 81.62 234 SER A C 1
ATOM 1802 O O . SER A 1 234 ? 12.375 -34.156 -16.391 1 81.62 234 SER A O 1
ATOM 1804 N N . GLU A 1 235 ? 12.742 -33.094 -18.391 1 78.62 235 GLU A N 1
ATOM 1805 C CA . GLU A 1 235 ? 13.883 -32.344 -17.875 1 78.62 235 GLU A CA 1
ATOM 1806 C C . GLU A 1 235 ? 13.469 -30.953 -17.406 1 78.62 235 GLU A C 1
ATOM 1808 O O . GLU A 1 235 ? 12.812 -30.219 -18.141 1 78.62 235 GLU A O 1
ATOM 1813 N N . SER A 1 236 ? 13.617 -30.828 -16.109 1 84.81 236 SER A N 1
ATOM 1814 C CA . SER A 1 236 ? 13.312 -29.5 -15.578 1 84.81 236 SER A CA 1
ATOM 1815 C C . SER A 1 236 ? 14.586 -28.781 -15.164 1 84.81 236 SER A C 1
ATOM 1817 O O . SER A 1 236 ? 15.492 -29.375 -14.578 1 84.81 236 SER A O 1
ATOM 1819 N N . ALA A 1 237 ? 14.703 -27.578 -15.586 1 89.81 237 ALA A N 1
ATOM 1820 C CA . ALA A 1 237 ? 15.844 -26.766 -15.203 1 89.81 237 ALA A CA 1
ATOM 1821 C C . ALA A 1 237 ? 15.781 -26.391 -13.719 1 89.81 237 ALA A C 1
ATOM 1823 O O . ALA A 1 237 ? 14.695 -26.172 -13.18 1 89.81 237 ALA A O 1
ATOM 1824 N N . LEU A 1 238 ? 16.906 -26.422 -13.117 1 91.12 238 LEU A N 1
ATOM 1825 C CA . LEU A 1 238 ? 16.984 -25.859 -11.773 1 91.12 238 LEU A CA 1
ATOM 1826 C C . LEU A 1 238 ? 16.812 -24.344 -11.797 1 91.12 238 LEU A C 1
ATOM 1828 O O . LEU A 1 238 ? 17.141 -23.703 -12.797 1 91.12 238 LEU A O 1
ATOM 1832 N N . PHE A 1 239 ? 16.328 -23.812 -10.695 1 97 239 PHE A N 1
ATOM 1833 C CA . PHE A 1 239 ? 16.125 -22.375 -10.641 1 97 239 PHE A CA 1
ATOM 1834 C C . PHE A 1 239 ? 17.469 -21.641 -10.727 1 97 239 PHE A C 1
ATOM 1836 O O . PHE A 1 239 ? 18.422 -22.016 -10.039 1 97 239 PHE A O 1
ATOM 1843 N N . GLU A 1 240 ? 17.531 -20.75 -11.594 1 96.12 240 GLU A N 1
ATOM 1844 C CA . GLU A 1 240 ? 18.625 -19.766 -11.664 1 96.12 240 GLU A CA 1
ATOM 1845 C C . GLU A 1 240 ? 18.078 -18.344 -11.719 1 96.12 240 GLU A C 1
ATOM 1847 O O . GLU A 1 240 ? 17.234 -18.031 -12.562 1 96.12 240 GLU A O 1
ATOM 1852 N N . SER A 1 241 ? 18.547 -17.547 -10.773 1 98.12 241 SER A N 1
ATOM 1853 C CA . SER A 1 241 ? 18.109 -16.156 -10.75 1 98.12 241 SER A CA 1
ATOM 1854 C C . SER A 1 241 ? 18.766 -15.344 -11.859 1 98.12 241 SER A C 1
ATOM 1856 O O . SER A 1 241 ? 19.922 -15.562 -12.195 1 98.12 241 SER A O 1
ATOM 1858 N N . CYS A 1 242 ? 18.047 -14.398 -12.43 1 96.88 242 CYS A N 1
ATOM 1859 C CA . CYS A 1 242 ? 18.641 -13.492 -13.398 1 96.88 242 CYS A CA 1
ATOM 1860 C C . CYS A 1 242 ? 19.75 -12.672 -12.766 1 96.88 242 CYS A C 1
ATOM 1862 O O . CYS A 1 242 ? 20.688 -12.242 -13.445 1 96.88 242 CYS A O 1
ATOM 1864 N N . LEU A 1 243 ? 19.672 -12.531 -11.414 1 97.75 243 LEU A N 1
ATOM 1865 C CA . LEU A 1 243 ? 20.688 -11.781 -10.68 1 97.75 243 LEU A CA 1
ATOM 1866 C C . LEU A 1 243 ? 22 -12.531 -10.648 1 97.75 243 LEU A C 1
ATOM 1868 O O . LEU A 1 243 ? 23.062 -11.938 -10.406 1 97.75 243 LEU A O 1
ATOM 1872 N N . SER A 1 244 ? 21.953 -13.812 -10.82 1 97.69 244 SER A N 1
ATOM 1873 C CA . SER A 1 244 ? 23.141 -14.648 -10.711 1 97.69 244 SER A CA 1
ATOM 1874 C C . SER A 1 244 ? 23.891 -14.734 -12.039 1 97.69 244 SER A C 1
ATOM 1876 O O . SER A 1 244 ? 25.016 -15.234 -12.094 1 97.69 244 SER A O 1
ATOM 1878 N N . LEU A 1 245 ? 23.297 -14.281 -13.109 1 97 245 LEU A N 1
ATOM 1879 C CA . LEU A 1 245 ? 23.859 -14.398 -14.453 1 97 245 LEU A CA 1
ATOM 1880 C C . LEU A 1 245 ? 24.875 -13.281 -14.719 1 97 245 LEU A C 1
ATOM 1882 O O . LEU A 1 245 ? 24.672 -12.141 -14.289 1 97 245 LEU A O 1
ATOM 1886 N N . ASN A 1 246 ? 25.938 -13.602 -15.305 1 94.69 246 ASN A N 1
ATOM 1887 C CA . ASN A 1 246 ? 26.797 -12.578 -15.898 1 94.69 246 ASN A CA 1
ATOM 1888 C C . ASN A 1 246 ? 26.203 -12.039 -17.203 1 94.69 246 ASN A C 1
ATOM 1890 O O . ASN A 1 246 ? 26.156 -12.75 -18.203 1 94.69 246 ASN A O 1
ATOM 1894 N N . THR A 1 247 ? 25.766 -10.844 -17.188 1 95.44 247 THR A N 1
ATOM 1895 C CA . THR A 1 247 ? 25.047 -10.305 -18.328 1 95.44 247 THR A CA 1
ATOM 1896 C C . THR A 1 247 ? 25.938 -9.391 -19.172 1 95.44 247 THR A C 1
ATOM 1898 O O . THR A 1 247 ? 25.438 -8.641 -20.016 1 95.44 247 THR A O 1
ATOM 1901 N N . ASP A 1 248 ? 27.266 -9.398 -18.859 1 95.62 248 ASP A N 1
ATOM 1902 C CA . ASP A 1 248 ? 28.188 -8.609 -19.672 1 95.62 248 ASP A CA 1
ATOM 1903 C C . ASP A 1 248 ? 28.078 -8.992 -21.156 1 95.62 248 ASP A C 1
ATOM 1905 O O . ASP A 1 248 ? 28.188 -10.172 -21.5 1 95.62 248 ASP A O 1
ATOM 1909 N N . GLY A 1 249 ? 27.922 -8.055 -21.922 1 96.25 249 GLY A N 1
ATOM 1910 C CA . GLY A 1 249 ? 27.797 -8.297 -23.359 1 96.25 249 GLY A CA 1
ATOM 1911 C C . GLY A 1 249 ? 26.469 -8.906 -23.75 1 96.25 249 GLY A C 1
ATOM 1912 O O . GLY A 1 249 ? 26.234 -9.219 -24.922 1 96.25 249 GLY A O 1
ATOM 1913 N N . VAL A 1 250 ? 25.594 -9.078 -22.859 1 97.75 250 VAL A N 1
ATOM 1914 C CA . VAL A 1 250 ? 24.297 -9.688 -23.141 1 97.75 250 VAL A CA 1
ATOM 1915 C C . VAL A 1 250 ? 23.188 -8.641 -23.047 1 97.75 250 VAL A C 1
ATOM 1917 O O . VAL A 1 250 ? 22.484 -8.383 -24.016 1 97.75 250 VAL A O 1
ATOM 1920 N N . LEU A 1 251 ? 23.062 -8.008 -21.969 1 97.69 251 LEU A N 1
ATOM 1921 C CA . LEU A 1 251 ? 22.109 -6.945 -21.703 1 97.69 251 LEU A CA 1
ATOM 1922 C C . LEU A 1 251 ? 22.641 -5.973 -20.656 1 97.69 251 LEU A C 1
ATOM 1924 O O . LEU A 1 251 ? 23.203 -6.395 -19.656 1 97.69 251 LEU A O 1
ATOM 1928 N N . ALA A 1 252 ? 22.531 -4.664 -20.969 1 96.56 252 ALA A N 1
ATOM 1929 C CA . ALA A 1 252 ? 22.969 -3.656 -20 1 96.56 252 ALA A CA 1
ATOM 1930 C C . ALA A 1 252 ? 22.297 -3.861 -18.641 1 96.56 252 ALA A C 1
ATOM 1932 O O . ALA A 1 252 ? 21.078 -4.027 -18.578 1 96.56 252 ALA A O 1
ATOM 1933 N N . PRO A 1 253 ? 23.031 -3.865 -17.578 1 95.56 253 PRO A N 1
ATOM 1934 C CA . PRO A 1 253 ? 22.484 -4.207 -16.266 1 95.56 253 PRO A CA 1
ATOM 1935 C C . PRO A 1 253 ? 21.406 -3.242 -15.805 1 95.56 253 PRO A C 1
ATOM 1937 O O . PRO A 1 253 ? 20.547 -3.611 -14.992 1 95.56 253 PRO A O 1
ATOM 1940 N N . ASP A 1 254 ? 21.406 -1.994 -16.234 1 95.88 254 ASP A N 1
ATOM 1941 C CA . ASP A 1 254 ? 20.406 -1.01 -15.812 1 95.88 254 ASP A CA 1
ATOM 1942 C C . ASP A 1 254 ? 19.062 -1.252 -16.516 1 95.88 254 ASP A C 1
ATOM 1944 O O . ASP A 1 254 ? 18.109 -0.518 -16.281 1 95.88 254 ASP A O 1
ATOM 1948 N N . ARG A 1 255 ? 18.984 -2.361 -17.344 1 97.25 255 ARG A N 1
ATOM 1949 C CA . ARG A 1 255 ? 17.75 -2.752 -18.016 1 97.25 255 ARG A CA 1
ATOM 1950 C C . ARG A 1 255 ? 17.156 -4.012 -17.391 1 97.25 255 ARG A C 1
ATOM 1952 O O . ARG A 1 255 ? 16.141 -4.523 -17.859 1 97.25 255 ARG A O 1
ATOM 1959 N N . ILE A 1 256 ? 17.781 -4.48 -16.375 1 98 256 ILE A N 1
ATOM 1960 C CA . ILE A 1 256 ? 17.359 -5.73 -15.75 1 98 256 ILE A CA 1
ATOM 1961 C C . ILE A 1 256 ? 16.688 -5.43 -14.406 1 98 256 ILE A C 1
ATOM 1963 O O . ILE A 1 256 ? 17.281 -4.781 -13.539 1 98 256 ILE A O 1
ATOM 1967 N N . TYR A 1 257 ? 15.5 -5.855 -14.258 1 98.56 257 TYR A N 1
ATOM 1968 C CA . TYR A 1 257 ? 14.734 -5.691 -13.023 1 98.56 257 TYR A CA 1
ATOM 1969 C C . TYR A 1 257 ? 14.234 -7.035 -12.508 1 98.56 257 TYR A C 1
ATOM 1971 O O . TYR A 1 257 ? 13.805 -7.887 -13.297 1 98.56 257 TYR A O 1
ATOM 1979 N N . THR A 1 258 ? 14.359 -7.23 -11.242 1 98.75 258 THR A N 1
ATOM 1980 C CA . THR A 1 258 ? 13.859 -8.422 -10.562 1 98.75 258 THR A CA 1
ATOM 1981 C C . THR A 1 258 ? 12.852 -8.039 -9.477 1 98.75 258 THR A C 1
ATOM 1983 O O . THR A 1 258 ? 12.969 -6.98 -8.867 1 98.75 258 THR A O 1
ATOM 1986 N N . ILE A 1 259 ? 11.859 -8.867 -9.328 1 98.81 259 ILE A N 1
ATOM 1987 C CA . ILE A 1 259 ? 10.844 -8.703 -8.289 1 98.81 259 ILE A CA 1
ATOM 1988 C C . ILE A 1 259 ? 10.859 -9.906 -7.355 1 98.81 259 ILE A C 1
ATOM 1990 O O . ILE A 1 259 ? 10.945 -11.047 -7.809 1 98.81 259 ILE A O 1
ATOM 1994 N N . TRP A 1 260 ? 10.844 -9.664 -6.117 1 98.88 260 TRP A N 1
ATOM 1995 C CA . TRP A 1 260 ? 10.695 -10.703 -5.105 1 98.88 260 TRP A CA 1
ATOM 1996 C C . TRP A 1 260 ? 9.867 -10.195 -3.926 1 98.88 260 TRP A C 1
ATOM 1998 O O . TRP A 1 260 ? 9.719 -8.992 -3.736 1 98.88 260 TRP A O 1
ATOM 2008 N N . GLY A 1 261 ? 9.258 -11.047 -3.152 1 98.69 261 GLY A N 1
ATOM 2009 C CA . GLY A 1 261 ? 8.492 -10.695 -1.968 1 98.69 261 GLY A CA 1
ATOM 2010 C C . GLY A 1 261 ? 8.25 -11.867 -1.037 1 98.69 261 GLY A C 1
ATOM 2011 O O . GLY A 1 261 ? 8.664 -12.992 -1.331 1 98.69 261 GLY A O 1
ATOM 2012 N N . MET A 1 262 ? 7.566 -11.609 0.032 1 98.44 262 MET A N 1
ATOM 2013 C CA . MET A 1 262 ? 7.395 -12.578 1.115 1 98.44 262 MET A CA 1
ATOM 2014 C C . MET A 1 262 ? 6.203 -13.492 0.845 1 98.44 262 MET A C 1
ATOM 2016 O O . MET A 1 262 ? 6.07 -14.539 1.47 1 98.44 262 MET A O 1
ATOM 2020 N N . SER A 1 263 ? 5.406 -13.203 -0.083 1 98.19 263 SER A N 1
ATOM 2021 C CA . SER A 1 263 ? 4.074 -13.781 -0.233 1 98.19 263 SER A CA 1
ATOM 2022 C C . SER A 1 263 ? 4.141 -15.281 -0.503 1 98.19 263 SER A C 1
ATOM 2024 O O . SER A 1 263 ? 3.326 -16.047 0.01 1 98.19 263 SER A O 1
ATOM 2026 N N . LYS A 1 264 ? 5.094 -15.703 -1.342 1 98.5 264 LYS A N 1
ATOM 2027 C CA . LYS A 1 264 ? 5.004 -17.062 -1.852 1 98.5 264 LYS A CA 1
ATOM 2028 C C . LYS A 1 264 ? 6.043 -17.969 -1.191 1 98.5 264 LYS A C 1
ATOM 2030 O O . LYS A 1 264 ? 5.703 -19.016 -0.646 1 98.5 264 LYS A O 1
ATOM 2035 N N . ASP A 1 265 ? 7.27 -17.531 -1.126 1 98.69 265 ASP A N 1
ATOM 2036 C CA . ASP A 1 265 ? 8.336 -18.328 -0.533 1 98.69 265 ASP A CA 1
ATOM 2037 C C . ASP A 1 265 ? 8.117 -18.5 0.968 1 98.69 265 ASP A C 1
ATOM 2039 O O . ASP A 1 265 ? 8.484 -19.531 1.534 1 98.69 265 ASP A O 1
ATOM 2043 N N . PHE A 1 266 ? 7.461 -17.547 1.612 1 98.69 266 PHE A N 1
ATOM 2044 C CA . PHE A 1 266 ? 7.266 -17.625 3.055 1 98.69 266 PHE A CA 1
ATOM 2045 C C . PHE A 1 266 ? 5.789 -17.812 3.389 1 98.69 266 PHE A C 1
ATOM 2047 O O . PHE A 1 266 ? 5.426 -17.953 4.559 1 98.69 266 PHE A O 1
ATOM 2054 N N . GLY A 1 267 ? 4.934 -17.844 2.367 1 97.94 267 GLY A N 1
ATOM 2055 C CA . GLY A 1 267 ? 3.512 -17.984 2.635 1 97.94 267 GLY A CA 1
ATOM 2056 C C . GLY A 1 267 ? 2.939 -16.828 3.432 1 97.94 267 GLY A C 1
ATOM 2057 O O . GLY A 1 267 ? 2.059 -17.016 4.273 1 97.94 267 GLY A O 1
ATOM 2058 N N . ALA A 1 268 ? 3.482 -15.648 3.252 1 98.19 268 ALA A N 1
ATOM 2059 C CA . ALA A 1 268 ? 3.094 -14.477 4.031 1 98.19 268 ALA A CA 1
ATOM 2060 C C . ALA A 1 268 ? 2.393 -13.445 3.152 1 98.19 268 ALA A C 1
ATOM 2062 O O . ALA A 1 268 ? 2.777 -12.273 3.133 1 98.19 268 ALA A O 1
ATOM 2063 N N . ASN A 1 269 ? 1.311 -13.914 2.443 1 97.25 269 ASN A N 1
ATOM 2064 C CA . ASN A 1 269 ? 0.581 -13.07 1.506 1 97.25 269 ASN A CA 1
ATOM 2065 C C . ASN A 1 269 ? 0.029 -11.82 2.189 1 97.25 269 ASN A C 1
ATOM 2067 O O . ASN A 1 269 ? 0.08 -10.727 1.627 1 97.25 269 ASN A O 1
ATOM 2071 N N . GLY A 1 270 ? -0.432 -11.992 3.414 1 97.5 270 GLY A N 1
ATOM 2072 C CA . GLY A 1 270 ? -1.112 -10.922 4.125 1 97.5 270 GLY A CA 1
ATOM 2073 C C . GLY A 1 270 ? -0.169 -9.844 4.621 1 97.5 270 GLY A C 1
ATOM 2074 O O . GLY A 1 270 ? -0.599 -8.727 4.93 1 97.5 270 GLY A O 1
ATOM 2075 N N . LEU A 1 271 ? 1.142 -10.117 4.746 1 98.31 271 LEU A N 1
ATOM 2076 C CA . LEU A 1 271 ? 2.1 -9.133 5.242 1 98.31 271 LEU A CA 1
ATOM 2077 C C . LEU A 1 271 ? 2.33 -8.031 4.211 1 98.31 271 LEU A C 1
ATOM 2079 O O . LEU A 1 271 ? 2.768 -6.934 4.559 1 98.31 271 LEU A O 1
ATOM 2083 N N . ARG A 1 272 ? 2.061 -8.352 2.941 1 98.5 272 ARG A N 1
ATOM 2084 C CA . ARG A 1 272 ? 2.129 -7.359 1.873 1 98.5 272 ARG A CA 1
ATOM 2085 C C . ARG A 1 272 ? 3.52 -6.738 1.793 1 98.5 272 ARG A C 1
ATOM 2087 O O . ARG A 1 272 ? 3.666 -5.52 1.917 1 98.5 272 ARG A O 1
ATOM 2094 N N . ILE A 1 273 ? 4.523 -7.543 1.51 1 98.81 273 ILE A N 1
ATOM 2095 C CA . ILE A 1 273 ? 5.891 -7.078 1.294 1 98.81 273 ILE A CA 1
ATOM 2096 C C . ILE A 1 273 ? 6.379 -7.535 -0.08 1 98.81 273 ILE A C 1
ATOM 2098 O O . ILE A 1 273 ? 6.398 -8.734 -0.374 1 98.81 273 ILE A O 1
ATOM 2102 N N . GLY A 1 274 ? 6.691 -6.676 -0.957 1 98.81 274 GLY A N 1
ATOM 2103 C CA . GLY A 1 274 ? 7.344 -6.883 -2.238 1 98.81 274 GLY A CA 1
ATOM 2104 C C . GLY A 1 274 ? 8.523 -5.949 -2.467 1 98.81 274 GLY A C 1
ATOM 2105 O O . GLY A 1 274 ? 8.719 -4.996 -1.712 1 98.81 274 GLY A O 1
ATOM 2106 N N . ALA A 1 275 ? 9.32 -6.223 -3.457 1 98.88 275 ALA A N 1
ATOM 2107 C CA . ALA A 1 275 ? 10.5 -5.406 -3.705 1 98.88 275 ALA A CA 1
ATOM 2108 C C . ALA A 1 275 ? 10.805 -5.316 -5.199 1 98.88 275 ALA A C 1
ATOM 2110 O O . ALA A 1 275 ? 10.781 -6.328 -5.906 1 98.88 275 ALA A O 1
ATOM 2111 N N . VAL A 1 276 ? 11.008 -4.109 -5.641 1 98.88 276 VAL A N 1
ATOM 2112 C CA . VAL A 1 276 ? 11.727 -3.887 -6.895 1 98.88 276 VAL A CA 1
ATOM 2113 C C . VAL A 1 276 ? 13.227 -3.992 -6.66 1 98.88 276 VAL A C 1
ATOM 2115 O O . VAL A 1 276 ? 13.773 -3.328 -5.773 1 98.88 276 VAL A O 1
ATOM 2118 N N . ILE A 1 277 ? 13.898 -4.809 -7.406 1 98.88 277 ILE A N 1
ATOM 2119 C CA . ILE A 1 277 ? 15.344 -4.984 -7.289 1 98.88 277 ILE A CA 1
ATOM 2120 C C . ILE A 1 277 ? 16.016 -4.566 -8.594 1 98.88 277 ILE A C 1
ATOM 2122 O O . ILE A 1 277 ? 15.766 -5.152 -9.648 1 98.88 277 ILE A O 1
ATOM 2126 N N . SER A 1 278 ? 16.812 -3.617 -8.594 1 98.31 278 SER A N 1
ATOM 2127 C CA . SER A 1 278 ? 17.641 -3.137 -9.695 1 98.31 278 SER A CA 1
ATOM 2128 C C . SER A 1 278 ? 19.016 -2.709 -9.203 1 98.31 278 SER A C 1
ATOM 2130 O O . SER A 1 278 ? 19.125 -1.85 -8.328 1 98.31 278 SER A O 1
ATOM 2132 N N . GLN A 1 279 ? 20.078 -3.238 -9.734 1 97.62 279 GLN A N 1
ATOM 2133 C CA . GLN A 1 279 ? 21.422 -3.061 -9.18 1 97.62 279 GLN A CA 1
ATOM 2134 C C . GLN A 1 279 ? 22.141 -1.896 -9.852 1 97.62 279 GLN A C 1
ATOM 2136 O O . GLN A 1 279 ? 23.125 -1.38 -9.32 1 97.62 279 GLN A O 1
ATOM 2141 N N . SER A 1 280 ? 21.609 -1.479 -11.008 1 96.81 280 SER A N 1
ATOM 2142 C CA . SER A 1 280 ? 22.422 -0.561 -11.789 1 96.81 280 SER A CA 1
ATOM 2143 C C . SER A 1 280 ? 21.594 0.589 -12.344 1 96.81 280 SER A C 1
ATOM 2145 O O . SER A 1 280 ? 21.938 1.155 -13.391 1 96.81 280 SER A O 1
ATOM 2147 N N . ASN A 1 281 ? 20.531 0.857 -11.805 1 96.56 281 ASN A N 1
ATOM 2148 C CA . ASN A 1 281 ? 19.688 1.97 -12.234 1 96.56 281 ASN A CA 1
ATOM 2149 C C . ASN A 1 281 ? 19.266 2.84 -11.055 1 96.56 281 ASN A C 1
ATOM 2151 O O . ASN A 1 281 ? 18.078 2.883 -10.695 1 96.56 281 ASN A O 1
ATOM 2155 N N . PRO A 1 282 ? 20.219 3.594 -10.484 1 95.75 282 PRO A N 1
ATOM 2156 C CA . PRO A 1 282 ? 19.875 4.457 -9.352 1 95.75 282 PRO A CA 1
ATOM 2157 C C . PRO A 1 282 ? 18.797 5.48 -9.68 1 95.75 282 PRO A C 1
ATOM 2159 O O . PRO A 1 282 ? 18.016 5.871 -8.805 1 95.75 282 PRO A O 1
ATOM 2162 N N . ALA A 1 283 ? 18.734 5.875 -10.961 1 95.38 283 ALA A N 1
ATOM 2163 C CA . ALA A 1 283 ? 17.719 6.832 -11.383 1 95.38 283 ALA A CA 1
ATOM 2164 C C . ALA A 1 283 ? 16.312 6.258 -11.195 1 95.38 283 ALA A C 1
ATOM 2166 O O . ALA A 1 283 ? 15.383 6.988 -10.844 1 95.38 283 ALA A O 1
ATOM 2167 N N . LEU A 1 284 ? 16.172 4.977 -11.438 1 97.06 284 LEU A N 1
ATOM 2168 C CA . LEU A 1 284 ? 14.883 4.316 -11.227 1 97.06 284 LEU A CA 1
ATOM 2169 C C . LEU A 1 284 ? 14.453 4.426 -9.766 1 97.06 284 LEU A C 1
ATOM 2171 O O . LEU A 1 284 ? 13.312 4.797 -9.477 1 97.06 284 LEU A O 1
ATOM 2175 N N . HIS A 1 285 ? 15.359 4.098 -8.898 1 96.94 285 HIS A N 1
ATOM 2176 C CA . HIS A 1 285 ? 15.039 4.133 -7.477 1 96.94 285 HIS A CA 1
ATOM 2177 C C . HIS A 1 285 ? 14.695 5.547 -7.027 1 96.94 285 HIS A C 1
ATOM 2179 O O . HIS A 1 285 ? 13.773 5.742 -6.223 1 96.94 285 HIS A O 1
ATOM 2185 N N . LYS A 1 286 ? 15.43 6.492 -7.508 1 94.38 286 LYS A N 1
ATOM 2186 C CA . LYS A 1 286 ? 15.133 7.887 -7.188 1 94.38 286 LYS A CA 1
ATOM 2187 C C . LYS A 1 286 ? 13.75 8.281 -7.684 1 94.38 286 LYS A C 1
ATOM 2189 O O . LYS A 1 286 ? 12.992 8.945 -6.965 1 94.38 286 LYS A O 1
ATOM 2194 N N . ALA A 1 287 ? 13.406 7.898 -8.883 1 96.31 287 ALA A N 1
ATOM 2195 C CA . ALA A 1 287 ? 12.102 8.203 -9.461 1 96.31 287 ALA A CA 1
ATOM 2196 C C . ALA A 1 287 ? 10.977 7.566 -8.648 1 96.31 287 ALA A C 1
ATOM 2198 O O . ALA A 1 287 ? 9.914 8.164 -8.469 1 96.31 287 ALA A O 1
ATOM 2199 N N . LEU A 1 288 ? 11.227 6.375 -8.148 1 97.25 288 LEU A N 1
ATOM 2200 C CA . LEU A 1 288 ? 10.188 5.613 -7.469 1 97.25 288 LEU A CA 1
ATOM 2201 C C . LEU A 1 288 ? 9.875 6.219 -6.105 1 97.25 288 LEU A C 1
ATOM 2203 O O . LEU A 1 288 ? 8.836 5.918 -5.516 1 97.25 288 LEU A O 1
ATOM 2207 N N . VAL A 1 289 ? 10.719 7.035 -5.578 1 94.31 289 VAL A N 1
ATOM 2208 C CA . VAL A 1 289 ? 10.445 7.707 -4.316 1 94.31 289 VAL A CA 1
ATOM 2209 C C . VAL A 1 289 ? 9.156 8.516 -4.438 1 94.31 289 VAL A C 1
ATOM 2211 O O . VAL A 1 289 ? 8.352 8.57 -3.498 1 94.31 289 VAL A O 1
ATOM 2214 N N . ALA A 1 290 ? 8.898 9.07 -5.562 1 93.25 290 ALA A N 1
ATOM 2215 C CA . ALA A 1 290 ? 7.754 9.953 -5.773 1 93.25 290 ALA A CA 1
ATOM 2216 C C . ALA A 1 290 ? 6.441 9.18 -5.652 1 93.25 290 ALA A C 1
ATOM 2218 O O . ALA A 1 290 ? 5.418 9.75 -5.266 1 93.25 290 ALA A O 1
ATOM 2219 N N . VAL A 1 291 ? 6.461 7.902 -5.965 1 95.75 291 VAL A N 1
ATOM 2220 C CA . VAL A 1 291 ? 5.211 7.152 -5.996 1 95.75 291 VAL A CA 1
ATOM 2221 C C . VAL A 1 291 ? 5.195 6.125 -4.867 1 95.75 291 VAL A C 1
ATOM 2223 O O . VAL A 1 291 ? 4.215 5.398 -4.691 1 95.75 291 VAL A O 1
ATOM 2226 N N . ALA A 1 292 ? 6.234 6.105 -4.074 1 96.06 292 ALA A N 1
ATOM 2227 C CA . ALA A 1 292 ? 6.398 5.086 -3.045 1 96.06 292 ALA A CA 1
ATOM 2228 C C . ALA A 1 292 ? 5.324 5.211 -1.971 1 96.06 292 ALA A C 1
ATOM 2230 O O . ALA A 1 292 ? 4.91 4.215 -1.374 1 96.06 292 ALA A O 1
ATOM 2231 N N . LEU A 1 293 ? 4.852 6.387 -1.826 1 95.75 293 LEU A N 1
ATOM 2232 C CA . LEU A 1 293 ? 3.828 6.656 -0.822 1 95.75 293 LEU A CA 1
ATOM 2233 C C . LEU A 1 293 ? 2.592 5.797 -1.062 1 95.75 293 LEU A C 1
ATOM 2235 O O . LEU A 1 293 ? 1.934 5.367 -0.111 1 95.75 293 LEU A O 1
ATOM 2239 N N . TYR A 1 294 ? 2.268 5.477 -2.242 1 97.75 294 TYR A N 1
ATOM 2240 C CA . TYR A 1 294 ? 1.019 4.82 -2.611 1 97.75 294 TYR A CA 1
ATOM 2241 C C . TYR A 1 294 ? 1.129 3.309 -2.451 1 97.75 294 TYR A C 1
ATOM 2243 O O . TYR A 1 294 ? 0.128 2.594 -2.541 1 97.75 294 TYR A O 1
ATOM 2251 N N . SER A 1 295 ? 2.307 2.791 -2.225 1 98.12 295 SER A N 1
ATOM 2252 C CA . SER A 1 295 ? 2.529 1.365 -2.012 1 98.12 295 SER A CA 1
ATOM 2253 C C . SER A 1 295 ? 3.4 1.119 -0.785 1 98.12 295 SER A C 1
ATOM 2255 O O . SER A 1 295 ? 4.027 0.065 -0.664 1 98.12 295 SER A O 1
ATOM 2257 N N . SER A 1 296 ? 3.496 2.098 0.056 1 97.88 296 SER A N 1
ATOM 2258 C CA . SER A 1 296 ? 4.379 1.971 1.212 1 97.88 296 SER A CA 1
ATOM 2259 C C . SER A 1 296 ? 4.012 0.754 2.055 1 97.88 296 SER A C 1
ATOM 2261 O O . SER A 1 296 ? 2.842 0.556 2.393 1 97.88 296 SER A O 1
ATOM 2263 N N . PRO A 1 297 ? 5.008 -0.083 2.365 1 98.38 297 PRO A N 1
ATOM 2264 C CA . PRO A 1 297 ? 4.699 -1.16 3.309 1 98.38 297 PRO A CA 1
ATOM 2265 C C . PRO A 1 297 ? 4.406 -0.647 4.715 1 98.38 297 PRO A C 1
ATOM 2267 O O . PRO A 1 297 ? 4.902 0.411 5.109 1 98.38 297 PRO A O 1
ATOM 2270 N N . SER A 1 298 ? 3.568 -1.364 5.414 1 98.31 298 SER A N 1
ATOM 2271 C CA . SER A 1 298 ? 3.402 -0.985 6.812 1 98.31 298 SER A CA 1
ATOM 2272 C C . SER A 1 298 ? 4.668 -1.265 7.617 1 98.31 298 SER A C 1
ATOM 2274 O O . SER A 1 298 ? 5.402 -2.207 7.32 1 98.31 298 SER A O 1
ATOM 2276 N N . SER A 1 299 ? 4.887 -0.459 8.609 1 97.94 299 SER A N 1
ATOM 2277 C CA . SER A 1 299 ? 6.043 -0.653 9.477 1 97.94 299 SER A CA 1
ATOM 2278 C C . SER A 1 299 ? 5.961 -1.983 10.219 1 97.94 299 SER A C 1
ATOM 2280 O O . SER A 1 299 ? 6.988 -2.613 10.492 1 97.94 299 SER A O 1
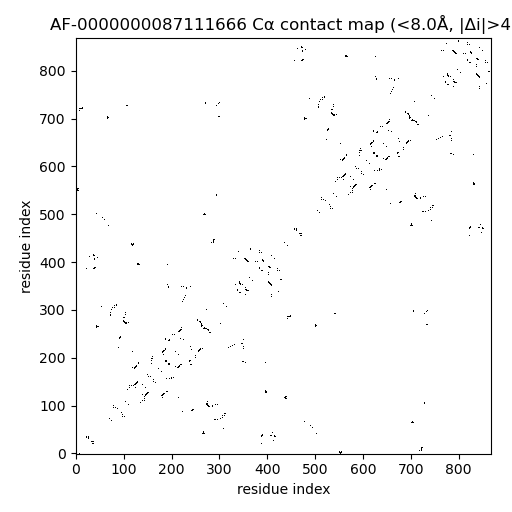ATOM 2282 N N . ALA A 1 300 ? 4.73 -2.418 10.547 1 98.44 300 ALA A N 1
ATOM 2283 C CA . ALA A 1 300 ? 4.559 -3.703 11.219 1 98.44 300 ALA A CA 1
ATOM 2284 C C . ALA A 1 300 ? 5.027 -4.852 10.328 1 98.44 300 ALA A C 1
ATOM 2286 O O . ALA A 1 300 ? 5.781 -5.719 10.773 1 98.44 300 ALA A O 1
ATOM 2287 N N . SER A 1 301 ? 4.562 -4.852 9.109 1 98.5 301 SER A N 1
ATOM 2288 C CA . SER A 1 301 ? 4.969 -5.895 8.172 1 98.5 301 SER A CA 1
ATOM 2289 C C . SER A 1 301 ? 6.461 -5.812 7.867 1 98.5 301 SER A C 1
ATOM 2291 O O . SER A 1 301 ? 7.133 -6.84 7.738 1 98.5 301 SER A O 1
ATOM 2293 N N . ASP A 1 302 ? 6.906 -4.566 7.664 1 98.62 302 ASP A N 1
ATOM 2294 C CA . ASP A 1 302 ? 8.328 -4.32 7.465 1 98.62 302 ASP A CA 1
ATOM 2295 C C . ASP A 1 302 ? 9.156 -4.941 8.586 1 98.62 302 ASP A C 1
ATOM 2297 O O . ASP A 1 302 ? 10.102 -5.684 8.328 1 98.62 302 ASP A O 1
ATOM 2301 N N . HIS A 1 303 ? 8.773 -4.73 9.812 1 98.62 303 HIS A N 1
ATOM 2302 C CA . HIS A 1 303 ? 9.445 -5.234 11.008 1 98.62 303 HIS A CA 1
ATOM 2303 C C . HIS A 1 303 ? 9.391 -6.754 11.07 1 98.62 303 HIS A C 1
ATOM 2305 O O . HIS A 1 303 ? 10.398 -7.406 11.352 1 98.62 303 HIS A O 1
ATOM 2311 N N . ILE A 1 304 ? 8.234 -7.324 10.805 1 98.69 304 ILE A N 1
ATOM 2312 C CA . ILE A 1 304 ? 8.055 -8.773 10.828 1 98.69 304 ILE A CA 1
ATOM 2313 C C . ILE A 1 304 ? 8.945 -9.422 9.773 1 98.69 304 ILE A C 1
ATOM 2315 O O . ILE A 1 304 ? 9.633 -10.406 10.055 1 98.69 304 ILE A O 1
ATOM 2319 N N . ALA A 1 305 ? 8.922 -8.875 8.578 1 98.81 305 ALA A N 1
ATOM 2320 C CA . ALA A 1 305 ? 9.734 -9.414 7.492 1 98.81 305 ALA A CA 1
ATOM 2321 C C . ALA A 1 305 ? 11.227 -9.352 7.84 1 98.81 305 ALA A C 1
ATOM 2323 O O . ALA A 1 305 ? 11.953 -10.32 7.629 1 98.81 305 ALA A O 1
ATOM 2324 N N . ALA A 1 306 ? 11.664 -8.211 8.391 1 98.75 306 ALA A N 1
ATOM 2325 C CA . ALA A 1 306 ? 13.07 -8.086 8.789 1 98.75 306 ALA A CA 1
ATOM 2326 C C . ALA A 1 306 ? 13.445 -9.141 9.82 1 98.75 306 ALA A C 1
ATOM 2328 O O . ALA A 1 306 ? 14.516 -9.75 9.734 1 98.75 306 ALA A O 1
ATOM 2329 N N . ASN A 1 307 ? 12.57 -9.375 10.844 1 98.75 307 ASN A N 1
ATOM 2330 C CA . ASN A 1 307 ? 12.812 -10.406 11.844 1 98.75 307 ASN A CA 1
ATOM 2331 C C . ASN A 1 307 ? 13.031 -11.773 11.195 1 98.75 307 ASN A C 1
ATOM 2333 O O . ASN A 1 307 ? 13.93 -12.516 11.594 1 98.75 307 ASN A O 1
ATOM 2337 N N . ILE A 1 308 ? 12.227 -12.078 10.242 1 98.81 308 ILE A N 1
ATOM 2338 C CA . ILE A 1 308 ? 12.281 -13.367 9.562 1 98.81 308 ILE A CA 1
ATOM 2339 C C . ILE A 1 308 ? 13.578 -13.477 8.773 1 98.81 308 ILE A C 1
ATOM 2341 O O . ILE A 1 308 ? 14.312 -14.469 8.906 1 98.81 308 ILE A O 1
ATOM 2345 N N . LEU A 1 309 ? 13.867 -12.469 7.996 1 98.81 309 LEU A N 1
ATOM 2346 C CA . LEU A 1 309 ? 14.984 -12.5 7.059 1 98.81 309 LEU A CA 1
ATOM 2347 C C . LEU A 1 309 ? 16.312 -12.477 7.797 1 98.81 309 LEU A C 1
ATOM 2349 O O . LEU A 1 309 ? 17.312 -13.039 7.32 1 98.81 309 LEU A O 1
ATOM 2353 N N . GLU A 1 310 ? 16.359 -11.844 8.93 1 98.75 310 GLU A N 1
ATOM 2354 C CA . GLU A 1 310 ? 17.594 -11.703 9.703 1 98.75 310 GLU A CA 1
ATOM 2355 C C . GLU A 1 310 ? 17.891 -12.977 10.492 1 98.75 310 GLU A C 1
ATOM 2357 O O . GLU A 1 310 ? 19.031 -13.188 10.93 1 98.75 310 GLU A O 1
ATOM 2362 N N . ASP A 1 311 ? 16.891 -13.773 10.812 1 98.75 311 ASP A N 1
ATOM 2363 C CA . ASP A 1 311 ? 17.094 -15.047 11.492 1 98.75 311 ASP A CA 1
ATOM 2364 C C . ASP A 1 311 ? 17.562 -16.125 10.508 1 98.75 311 ASP A C 1
ATOM 2366 O O . ASP A 1 311 ? 16.781 -16.984 10.102 1 98.75 311 ASP A O 1
ATOM 2370 N N . GLU A 1 312 ? 18.828 -16.094 10.227 1 98.38 312 GLU A N 1
ATOM 2371 C CA . GLU A 1 312 ? 19.422 -16.844 9.125 1 98.38 312 GLU A CA 1
ATOM 2372 C C . GLU A 1 312 ? 19.172 -18.344 9.281 1 98.38 312 GLU A C 1
ATOM 2374 O O . GLU A 1 312 ? 18.688 -19 8.359 1 98.38 312 GLU A O 1
ATOM 2379 N N . LYS A 1 313 ? 19.438 -18.875 10.445 1 98.38 313 LYS A N 1
ATOM 2380 C CA . LYS A 1 313 ? 19.266 -20.297 10.672 1 98.38 313 LYS A CA 1
ATOM 2381 C C . LYS A 1 313 ? 17.812 -20.719 10.523 1 98.38 313 LYS A C 1
ATOM 2383 O O . LYS A 1 313 ? 17.516 -21.734 9.883 1 98.38 313 LYS A O 1
ATOM 2388 N N . TRP A 1 314 ? 16.938 -19.984 11.086 1 98.69 314 TRP A N 1
ATOM 2389 C CA . TRP A 1 314 ? 15.523 -20.328 11.039 1 98.69 314 TRP A CA 1
ATOM 2390 C C . TRP A 1 314 ? 14.992 -20.234 9.609 1 98.69 314 TRP A C 1
ATOM 2392 O O . TRP A 1 314 ? 14.281 -21.125 9.141 1 98.69 314 TRP A O 1
ATOM 2402 N N . SER A 1 315 ? 15.312 -19.109 8.914 1 98.69 315 SER A N 1
ATOM 2403 C CA . SER A 1 315 ? 14.797 -18.906 7.562 1 98.69 315 SER A CA 1
ATOM 2404 C C . SER A 1 315 ? 15.305 -19.984 6.613 1 98.69 315 SER A C 1
ATOM 2406 O O . SER A 1 315 ? 14.562 -20.469 5.746 1 98.69 315 SER A O 1
ATOM 2408 N N . ASP A 1 316 ? 16.594 -20.406 6.777 1 98.38 316 ASP A N 1
ATOM 2409 C CA . ASP A 1 316 ? 17.141 -21.469 5.949 1 98.38 316 ASP A CA 1
ATOM 2410 C C . ASP A 1 316 ? 16.391 -22.797 6.184 1 98.38 316 ASP A C 1
ATOM 2412 O O . ASP A 1 316 ? 16.047 -23.484 5.234 1 98.38 316 ASP A O 1
ATOM 2416 N N . SER A 1 317 ? 16.188 -23.109 7.461 1 98.69 317 SER A N 1
ATOM 2417 C CA . SER A 1 317 ? 15.453 -24.312 7.805 1 98.69 317 SER A CA 1
ATOM 2418 C C . SER A 1 317 ? 14.016 -24.25 7.312 1 98.69 317 SER A C 1
ATOM 2420 O O . SER A 1 317 ? 13.461 -25.266 6.855 1 98.69 317 SER A O 1
ATOM 2422 N N . PHE A 1 318 ? 13.43 -23.094 7.465 1 98.75 318 PHE A N 1
ATOM 2423 C CA . PHE A 1 318 ? 12.07 -22.859 6.992 1 98.75 318 PHE A CA 1
ATOM 2424 C C . PHE A 1 318 ? 11.953 -23.156 5.504 1 98.75 318 PHE A C 1
ATOM 2426 O O . PHE A 1 318 ? 11.055 -23.891 5.078 1 98.75 318 PHE A O 1
ATOM 2433 N N . ILE A 1 319 ? 12.844 -22.625 4.684 1 98.69 319 ILE A N 1
ATOM 2434 C CA . ILE A 1 319 ? 12.836 -22.75 3.23 1 98.69 319 ILE A CA 1
ATOM 2435 C C . ILE A 1 319 ? 13.031 -24.219 2.85 1 98.69 319 ILE A C 1
ATOM 2437 O O . ILE A 1 319 ? 12.328 -24.75 1.981 1 98.69 319 ILE A O 1
ATOM 2441 N N . GLN A 1 320 ? 13.953 -24.859 3.516 1 98.5 320 GLN A N 1
ATOM 2442 C CA . GLN A 1 320 ? 14.227 -26.25 3.215 1 98.5 320 GLN A CA 1
ATOM 2443 C C . GLN A 1 320 ? 13.008 -27.125 3.514 1 98.5 320 GLN A C 1
ATOM 2445 O O . GLN A 1 320 ? 12.648 -28 2.721 1 98.5 320 GLN A O 1
ATOM 2450 N N . GLU A 1 321 ? 12.422 -26.922 4.656 1 98.69 321 GLU A N 1
ATOM 2451 C CA . GLU A 1 321 ? 11.227 -27.688 5.016 1 98.69 321 GLU A CA 1
ATOM 2452 C C . GLU A 1 321 ? 10.078 -27.406 4.055 1 98.69 321 GLU A C 1
ATOM 2454 O O . GLU A 1 321 ? 9.344 -28.312 3.676 1 98.69 321 GLU A O 1
ATOM 2459 N N . ASN A 1 322 ? 9.93 -26.156 3.732 1 98.62 322 ASN A N 1
ATOM 2460 C CA . ASN A 1 322 ? 8.906 -25.797 2.756 1 98.62 322 ASN A CA 1
ATOM 2461 C C . ASN A 1 322 ? 9.109 -26.547 1.436 1 98.62 322 ASN A C 1
ATOM 2463 O O . ASN A 1 322 ? 8.148 -27.047 0.854 1 98.62 322 ASN A O 1
ATOM 2467 N N . ARG A 1 323 ? 10.352 -26.578 0.932 1 98.44 323 ARG A N 1
ATOM 2468 C CA . ARG A 1 323 ? 10.672 -27.297 -0.302 1 98.44 323 ARG A CA 1
ATOM 2469 C C . ARG A 1 323 ? 10.32 -28.766 -0.191 1 98.44 323 ARG A C 1
ATOM 2471 O O . ARG A 1 323 ? 9.781 -29.359 -1.13 1 98.44 323 ARG A O 1
ATOM 2478 N N . THR A 1 324 ? 10.602 -29.344 0.916 1 98.38 324 THR A N 1
ATOM 2479 C CA . THR A 1 324 ? 10.305 -30.75 1.154 1 98.38 324 THR A CA 1
ATOM 2480 C C . THR A 1 324 ? 8.805 -31 1.097 1 98.38 324 THR A C 1
ATOM 2482 O O . THR A 1 324 ? 8.352 -31.953 0.447 1 98.38 324 THR A O 1
ATOM 2485 N N . ARG A 1 325 ? 8.055 -30.172 1.766 1 98.31 325 ARG A N 1
ATOM 2486 C CA . ARG A 1 325 ? 6.605 -30.328 1.809 1 98.31 325 ARG A CA 1
ATOM 2487 C C . ARG A 1 325 ? 5.984 -30.078 0.441 1 98.31 325 ARG A C 1
ATOM 2489 O O . ARG A 1 325 ? 5.027 -30.734 0.05 1 98.31 325 ARG A O 1
ATOM 2496 N N . LEU A 1 326 ? 6.531 -29.078 -0.274 1 98.5 326 LEU A N 1
ATOM 2497 C CA . LEU A 1 326 ? 6.047 -28.812 -1.624 1 98.5 326 LEU A CA 1
ATOM 2498 C C . LEU A 1 326 ? 6.273 -30.016 -2.537 1 98.5 326 LEU A C 1
ATOM 2500 O O . LEU A 1 326 ? 5.383 -30.391 -3.297 1 98.5 326 LEU A O 1
ATOM 2504 N N . ALA A 1 327 ? 7.449 -30.594 -2.467 1 97.75 327 ALA A N 1
ATOM 2505 C CA . ALA A 1 327 ? 7.762 -31.766 -3.271 1 97.75 327 ALA A CA 1
ATOM 2506 C C . ALA A 1 327 ? 6.805 -32.906 -2.959 1 97.75 327 ALA A C 1
ATOM 2508 O O . ALA A 1 327 ? 6.332 -33.594 -3.867 1 97.75 327 ALA A O 1
ATOM 2509 N N . SER A 1 328 ? 6.543 -33.094 -1.682 1 97.44 328 SER A N 1
ATOM 2510 C CA . SER A 1 328 ? 5.621 -34.125 -1.252 1 97.44 328 SER A CA 1
ATOM 2511 C C . SER A 1 328 ? 4.215 -33.875 -1.788 1 97.44 328 SER A C 1
ATOM 2513 O O . SER A 1 328 ? 3.537 -34.812 -2.227 1 97.44 328 SER A O 1
ATOM 2515 N N . ARG A 1 329 ? 3.744 -32.656 -1.724 1 97.94 329 ARG A N 1
ATOM 2516 C CA . ARG A 1 329 ? 2.424 -32.312 -2.232 1 97.94 329 ARG A CA 1
ATOM 2517 C C . ARG A 1 329 ? 2.338 -32.531 -3.738 1 97.94 329 ARG A C 1
ATOM 2519 O O . ARG A 1 329 ? 1.306 -32.969 -4.25 1 97.94 329 ARG A O 1
ATOM 2526 N N . TYR A 1 330 ? 3.389 -32.188 -4.441 1 97.94 330 TYR A N 1
ATOM 2527 C CA . TYR A 1 330 ? 3.402 -32.438 -5.883 1 97.94 330 TYR A CA 1
ATOM 2528 C C . TYR A 1 330 ? 3.244 -33.938 -6.188 1 97.94 330 TYR A C 1
ATOM 2530 O O . TYR A 1 330 ? 2.494 -34.312 -7.09 1 97.94 330 TYR A O 1
ATOM 2538 N N . GLN A 1 331 ? 3.941 -34.781 -5.469 1 97.38 331 GLN A N 1
ATOM 2539 C CA . GLN A 1 331 ? 3.805 -36.219 -5.648 1 97.38 331 GLN A CA 1
ATOM 2540 C C . GLN A 1 331 ? 2.359 -36.656 -5.438 1 97.38 331 GLN A C 1
ATOM 2542 O O . GLN A 1 331 ? 1.842 -37.469 -6.195 1 97.38 331 GLN A O 1
ATOM 2547 N N . LEU A 1 332 ? 1.791 -36.094 -4.426 1 97.38 332 LEU A N 1
ATOM 2548 C CA . LEU A 1 332 ? 0.412 -36.438 -4.09 1 97.38 332 LEU A CA 1
ATOM 2549 C C . LEU A 1 332 ? -0.53 -36.062 -5.234 1 97.38 332 LEU A C 1
ATOM 2551 O O . LEU A 1 332 ? -1.367 -36.875 -5.637 1 97.38 332 LEU A O 1
ATOM 2555 N N . ILE A 1 333 ? -0.416 -34.875 -5.793 1 97.94 333 ILE A N 1
ATOM 2556 C CA . ILE A 1 333 ? -1.375 -34.406 -6.793 1 97.94 333 ILE A CA 1
ATOM 2557 C C . ILE A 1 333 ? -1.118 -35.125 -8.117 1 97.94 333 ILE A C 1
ATOM 2559 O O . ILE A 1 333 ? -2.049 -35.375 -8.883 1 97.94 333 ILE A O 1
ATOM 2563 N N . VAL A 1 334 ? 0.106 -35.469 -8.398 1 97.62 334 VAL A N 1
ATOM 2564 C CA . VAL A 1 334 ? 0.42 -36.219 -9.609 1 97.62 334 VAL A CA 1
ATOM 2565 C C . VAL A 1 334 ? -0.196 -37.625 -9.516 1 97.62 334 VAL A C 1
ATOM 2567 O O . VAL A 1 334 ? -0.758 -38.125 -10.492 1 97.62 334 VAL A O 1
ATOM 2570 N N . ARG A 1 335 ? -0.031 -38.219 -8.352 1 97.44 335 ARG A N 1
ATOM 2571 C CA . ARG A 1 335 ? -0.678 -39.531 -8.148 1 97.44 335 ARG A CA 1
ATOM 2572 C C . ARG A 1 335 ? -2.182 -39.438 -8.383 1 97.44 335 ARG A C 1
ATOM 2574 O O . ARG A 1 335 ? -2.77 -40.281 -9.039 1 97.44 335 ARG A O 1
ATOM 2581 N N . TRP A 1 336 ? -2.775 -38.438 -7.855 1 97.75 336 TRP A N 1
ATOM 2582 C CA . TRP A 1 336 ? -4.199 -38.188 -8.055 1 97.75 336 TRP A CA 1
ATOM 2583 C C . TRP A 1 336 ? -4.52 -38.031 -9.539 1 97.75 336 TRP A C 1
ATOM 2585 O O . TRP A 1 336 ? -5.43 -38.656 -10.062 1 97.75 336 TRP A O 1
ATOM 2595 N N . ALA A 1 337 ? -3.807 -37.156 -10.266 1 98.06 337 ALA A N 1
ATOM 2596 C CA . ALA A 1 337 ? -4.039 -36.906 -11.68 1 98.06 337 ALA A CA 1
ATOM 2597 C C . ALA A 1 337 ? -3.932 -38.219 -12.484 1 98.06 337 ALA A C 1
ATOM 2599 O O . ALA A 1 337 ? -4.781 -38.5 -13.336 1 98.06 337 ALA A O 1
ATOM 2600 N N . ASN A 1 338 ? -2.92 -38.938 -12.148 1 97.12 338 ASN A N 1
ATOM 2601 C CA . ASN A 1 338 ? -2.709 -40.219 -12.852 1 97.12 338 ASN A CA 1
ATOM 2602 C C . ASN A 1 338 ? -3.848 -41.188 -12.586 1 97.12 338 ASN A C 1
ATOM 2604 O O . ASN A 1 338 ? -4.281 -41.906 -13.492 1 97.12 338 ASN A O 1
ATOM 2608 N N . SER A 1 339 ? -4.289 -41.25 -11.422 1 97.31 339 SER A N 1
ATOM 2609 C CA . SER A 1 339 ? -5.348 -42.188 -11.055 1 97.31 339 SER A CA 1
ATOM 2610 C C . SER A 1 339 ? -6.645 -41.875 -11.797 1 97.31 339 SER A C 1
ATOM 2612 O O . SER A 1 339 ? -7.457 -42.75 -12.047 1 97.31 339 SER A O 1
ATOM 2614 N N . TYR A 1 340 ? -6.793 -40.656 -12.219 1 95.94 340 TYR A N 1
ATOM 2615 C CA . TYR A 1 340 ? -8.016 -40.25 -12.914 1 95.94 340 TYR A CA 1
ATOM 2616 C C . TYR A 1 340 ? -7.754 -40.062 -14.398 1 95.94 340 TYR A C 1
ATOM 2618 O O . TYR A 1 340 ? -8.625 -39.594 -15.133 1 95.94 340 TYR A O 1
ATOM 2626 N N . GLY A 1 341 ? -6.508 -40.375 -14.82 1 96.81 341 GLY A N 1
ATOM 2627 C CA . GLY A 1 341 ? -6.152 -40.219 -16.219 1 96.81 341 GLY A CA 1
ATOM 2628 C C . GLY A 1 341 ? -6.141 -38.781 -16.688 1 96.81 341 GLY A C 1
ATOM 2629 O O . GLY A 1 341 ? -6.508 -38.5 -17.828 1 96.81 341 GLY A O 1
ATOM 2630 N N . ILE A 1 342 ? -5.855 -37.875 -15.82 1 98.06 342 ILE A N 1
ATOM 2631 C CA . ILE A 1 342 ? -5.82 -36.438 -16.141 1 98.06 342 ILE A CA 1
ATOM 2632 C C . ILE A 1 342 ? -4.465 -36.094 -16.734 1 98.06 342 ILE A C 1
ATOM 2634 O O . ILE A 1 342 ? -3.438 -36.156 -16.062 1 98.06 342 ILE A O 1
ATOM 2638 N N . PRO A 1 343 ? -4.477 -35.688 -18.031 1 97.81 343 PRO A N 1
ATOM 2639 C CA . PRO A 1 343 ? -3.225 -35.156 -18.562 1 97.81 343 PRO A CA 1
ATOM 2640 C C . PRO A 1 343 ? -2.799 -33.844 -17.891 1 97.81 343 PRO A C 1
ATOM 2642 O O . PRO A 1 343 ? -3.643 -33 -17.562 1 97.81 343 PRO A O 1
ATOM 2645 N N . TYR A 1 344 ? -1.551 -33.719 -17.609 1 97.56 344 TYR A N 1
ATOM 2646 C CA . TYR A 1 344 ? -1.004 -32.5 -17.047 1 97.56 344 TYR A CA 1
ATOM 2647 C C . TYR A 1 344 ? 0.36 -32.188 -17.641 1 97.56 344 TYR A C 1
ATOM 2649 O O . TYR A 1 344 ? 0.962 -33.031 -18.312 1 97.56 344 TYR A O 1
ATOM 2657 N N . ALA A 1 345 ? 0.817 -30.906 -17.578 1 96.12 345 ALA A N 1
ATOM 2658 C CA . ALA A 1 345 ? 2.156 -30.5 -18 1 96.12 345 ALA A CA 1
ATOM 2659 C C . ALA A 1 345 ? 3.213 -30.984 -17.016 1 96.12 345 ALA A C 1
ATOM 2661 O O . ALA A 1 345 ? 3.27 -30.516 -15.875 1 96.12 345 ALA A O 1
ATOM 2662 N N . PRO A 1 346 ? 4.047 -31.938 -17.391 1 95.81 346 PRO A N 1
ATOM 2663 C CA . PRO A 1 346 ? 5.02 -32.5 -16.453 1 95.81 346 PRO A CA 1
ATOM 2664 C C . PRO A 1 346 ? 6.223 -31.594 -16.219 1 95.81 346 PRO A C 1
ATOM 2666 O O . PRO A 1 346 ? 6.398 -30.609 -16.953 1 95.81 346 PRO A O 1
ATOM 2669 N N . GLY A 1 347 ? 6.98 -31.875 -15.25 1 95.5 347 GLY A N 1
ATOM 2670 C CA . GLY A 1 347 ? 8.266 -31.234 -15.039 1 95.5 347 GLY A CA 1
ATOM 2671 C C . GLY A 1 347 ? 8.211 -30.109 -14.016 1 95.5 347 GLY A C 1
ATOM 2672 O O . GLY A 1 347 ? 9.188 -29.375 -13.836 1 95.5 347 GLY A O 1
ATOM 2673 N N . THR A 1 348 ? 7.035 -30 -13.367 1 97.25 348 THR A N 1
ATOM 2674 C CA . THR A 1 348 ? 6.941 -28.984 -12.32 1 97.25 348 THR A CA 1
ATOM 2675 C C . THR A 1 348 ? 7.984 -29.219 -11.234 1 97.25 348 THR A C 1
ATOM 2677 O O . THR A 1 348 ? 8.094 -30.328 -10.703 1 97.25 348 THR A O 1
ATOM 2680 N N . ASN A 1 349 ? 8.797 -28.203 -10.984 1 97.38 349 ASN A N 1
ATOM 2681 C CA . ASN A 1 349 ? 9.805 -28.344 -9.938 1 97.38 349 ASN A CA 1
ATOM 2682 C C . ASN A 1 349 ? 9.945 -27.062 -9.125 1 97.38 349 ASN A C 1
ATOM 2684 O O . ASN A 1 349 ? 10.992 -26.828 -8.516 1 97.38 349 ASN A O 1
ATOM 2688 N N . ALA A 1 350 ? 8.969 -26.172 -9.18 1 98.06 350 ALA A N 1
ATOM 2689 C CA . ALA A 1 350 ? 8.93 -24.938 -8.406 1 98.06 350 ALA A CA 1
ATOM 2690 C C . ALA A 1 350 ? 7.5 -24.438 -8.227 1 98.06 350 ALA A C 1
ATOM 2692 O O . ALA A 1 350 ? 6.574 -24.969 -8.852 1 98.06 350 ALA A O 1
ATOM 2693 N N . ALA A 1 351 ? 7.32 -23.438 -7.348 1 98.25 351 ALA A N 1
ATOM 2694 C CA . ALA A 1 351 ? 6 -22.906 -7.027 1 98.25 351 ALA A CA 1
ATOM 2695 C C . ALA A 1 351 ? 5.094 -24 -6.457 1 98.25 351 ALA A C 1
ATOM 2697 O O . ALA A 1 351 ? 5.52 -24.781 -5.613 1 98.25 351 ALA A O 1
ATOM 2698 N N . PHE A 1 352 ? 3.867 -24.031 -6.773 1 98.62 352 PHE A N 1
ATOM 2699 C CA . P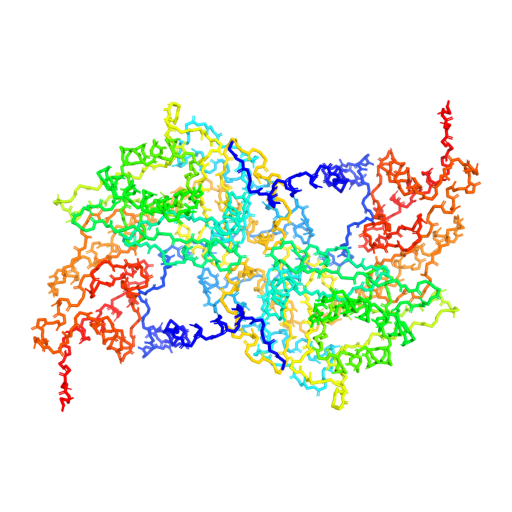HE A 1 352 ? 2.963 -25 -6.164 1 98.62 352 PHE A CA 1
ATOM 2700 C C . PHE A 1 352 ? 1.708 -25.172 -7.008 1 98.62 352 PHE A C 1
ATOM 2702 O O . PHE A 1 352 ? 0.592 -25.141 -6.488 1 98.62 352 PHE A O 1
ATOM 2709 N N . PHE A 1 353 ? 1.954 -25.375 -8.344 1 98.06 353 PHE A N 1
ATOM 2710 C CA . PHE A 1 353 ? 0.857 -25.484 -9.297 1 98.06 353 PHE A CA 1
ATOM 2711 C C . PHE A 1 353 ? 0.947 -26.797 -10.086 1 98.06 353 PHE A C 1
ATOM 2713 O O . PHE A 1 353 ? 2.043 -27.234 -10.43 1 98.06 353 PHE A O 1
ATOM 2720 N N . LEU A 1 354 ? -0.15 -27.375 -10.367 1 98.44 354 LEU A N 1
ATOM 2721 C CA . LEU A 1 354 ? -0.302 -28.359 -11.422 1 98.44 354 LEU A CA 1
ATOM 2722 C C . LEU A 1 354 ? -1.133 -27.812 -12.578 1 98.44 354 LEU A C 1
ATOM 2724 O O . LEU A 1 354 ? -2.277 -27.391 -12.383 1 98.44 354 LEU A O 1
ATOM 2728 N N . TRP A 1 355 ? -0.518 -27.688 -13.734 1 98.44 355 TRP A N 1
ATOM 2729 C CA . TRP A 1 355 ? -1.212 -27.297 -14.953 1 98.44 355 TRP A CA 1
ATOM 2730 C C . TRP A 1 355 ? -1.803 -28.516 -15.656 1 98.44 355 TRP A C 1
ATOM 2732 O O . TRP A 1 355 ? -1.068 -29.344 -16.219 1 98.44 355 TRP A O 1
ATOM 2742 N N . ALA A 1 356 ? -3.16 -28.625 -15.633 1 98.62 356 ALA A N 1
ATOM 2743 C CA . ALA A 1 356 ? -3.766 -29.891 -16 1 98.62 356 ALA A CA 1
ATOM 2744 C C . ALA A 1 356 ? -4.895 -29.703 -17.016 1 98.62 356 ALA A C 1
ATOM 2746 O O . ALA A 1 356 ? -5.594 -28.688 -16.984 1 98.62 356 ALA A O 1
ATOM 2747 N N . ASP A 1 357 ? -5.035 -30.625 -17.891 1 98.38 357 ASP A N 1
ATOM 2748 C CA . ASP A 1 357 ? -6.109 -30.656 -18.875 1 98.38 357 ASP A CA 1
ATOM 2749 C C . ASP A 1 357 ? -7.336 -31.391 -18.328 1 98.38 357 ASP A C 1
ATOM 2751 O O . ASP A 1 357 ? -7.559 -32.562 -18.641 1 98.38 357 ASP A O 1
ATOM 2755 N N . LEU A 1 358 ? -8.172 -30.672 -17.609 1 98.38 358 LEU A N 1
ATOM 2756 C CA . LEU A 1 358 ? -9.375 -31.25 -17.016 1 98.38 358 LEU A CA 1
ATOM 2757 C C . LEU A 1 358 ? -10.477 -31.406 -18.062 1 98.38 358 LEU A C 1
ATOM 2759 O O . LEU A 1 358 ? -11.344 -32.281 -17.953 1 98.38 358 LEU A O 1
ATOM 2763 N N . GLY A 1 359 ? -10.406 -30.562 -19.031 1 97.31 359 GLY A N 1
ATOM 2764 C CA . GLY A 1 359 ? -11.406 -30.578 -20.094 1 97.31 359 GLY A CA 1
ATOM 2765 C C . GLY A 1 359 ? -11.438 -31.875 -20.875 1 97.31 359 GLY A C 1
ATOM 2766 O O . GLY A 1 359 ? -12.516 -32.406 -21.188 1 97.31 359 GLY A O 1
ATOM 2767 N N . SER A 1 360 ? -10.289 -32.375 -21.219 1 96.06 360 SER A N 1
ATOM 2768 C CA . SER A 1 360 ? -10.234 -33.625 -21.984 1 96.06 360 SER A CA 1
ATOM 2769 C C . SER A 1 360 ? -10.859 -34.781 -21.219 1 96.06 360 SER A C 1
ATOM 2771 O O . SER A 1 360 ? -11.477 -35.688 -21.812 1 96.06 360 SER A O 1
ATOM 2773 N N . VAL A 1 361 ? -10.664 -34.781 -19.938 1 96.88 361 VAL A N 1
ATOM 2774 C CA . VAL A 1 361 ? -11.227 -35.844 -19.109 1 96.88 361 VAL A CA 1
ATOM 2775 C C . VAL A 1 361 ? -12.75 -35.719 -19.094 1 96.88 361 VAL A C 1
ATOM 2777 O O . VAL A 1 361 ? -13.445 -36.75 -19.25 1 96.88 361 VAL A O 1
ATOM 2780 N N . TRP A 1 362 ? -13.227 -34.531 -18.859 1 96.5 362 TRP A N 1
ATOM 2781 C CA . TRP A 1 362 ? -14.672 -34.312 -18.859 1 96.5 362 TRP A CA 1
ATOM 2782 C C . TRP A 1 362 ? -15.273 -34.688 -20.203 1 96.5 362 TRP A C 1
ATOM 2784 O O . TRP A 1 362 ? -16.328 -35.312 -20.266 1 96.5 362 TRP A O 1
ATOM 2794 N N . LYS A 1 363 ? -14.617 -34.375 -21.297 1 95.12 363 LYS A N 1
ATOM 2795 C CA . LYS A 1 363 ? -15.102 -34.656 -22.641 1 95.12 363 LYS A CA 1
ATOM 2796 C C . LYS A 1 363 ? -15.164 -36.156 -22.906 1 95.12 363 LYS A C 1
ATOM 2798 O O . LYS A 1 363 ? -16.031 -36.625 -23.641 1 95.12 363 LYS A O 1
ATOM 2803 N N . ARG A 1 364 ? -14.273 -36.875 -22.266 1 93.94 364 ARG A N 1
ATOM 2804 C CA . ARG A 1 364 ? -14.312 -38.344 -22.406 1 93.94 364 ARG A CA 1
ATOM 2805 C C . ARG A 1 364 ? -15.633 -38.906 -21.891 1 93.94 364 ARG A C 1
ATOM 2807 O O . ARG A 1 364 ? -16.156 -39.875 -22.422 1 93.94 364 ARG A O 1
ATOM 2814 N N . HIS A 1 365 ? -16.125 -38.25 -20.859 1 92.38 365 HIS A N 1
ATOM 2815 C CA . HIS A 1 365 ? -17.375 -38.688 -20.266 1 92.38 365 HIS A CA 1
ATOM 2816 C C . HIS A 1 365 ? -18.578 -38 -20.938 1 92.38 365 HIS A C 1
ATOM 2818 O O . HIS A 1 365 ? -19.719 -38.438 -20.75 1 92.38 365 HIS A O 1
ATOM 2824 N N . ASN A 1 366 ? -18.297 -36.938 -21.719 1 93 366 ASN A N 1
ATOM 2825 C CA . ASN A 1 366 ? -19.328 -36.188 -22.406 1 93 366 ASN A CA 1
ATOM 2826 C C . ASN A 1 366 ? -18.953 -35.906 -23.859 1 93 366 ASN A C 1
ATOM 2828 O O . ASN A 1 366 ? -18.844 -34.719 -24.25 1 93 366 ASN A O 1
ATOM 2832 N N . PRO A 1 367 ? -18.828 -36.938 -24.625 1 88.38 367 PRO A N 1
ATOM 2833 C CA . PRO A 1 367 ? -18.328 -36.719 -26 1 88.38 367 PRO A CA 1
ATOM 2834 C C . PRO A 1 367 ? -19.297 -35.906 -26.859 1 88.38 367 PRO A C 1
ATOM 2836 O O . PRO A 1 367 ? -20.5 -36.188 -26.859 1 88.38 367 PRO A O 1
ATOM 2839 N N . GLY A 1 368 ? -18.734 -34.906 -27.594 1 84.75 368 GLY A N 1
ATOM 2840 C CA . GLY A 1 368 ? -19.453 -34.188 -28.609 1 84.75 368 GLY A CA 1
ATOM 2841 C C . GLY A 1 368 ? -20.5 -33.219 -28.016 1 84.75 368 GLY A C 1
ATOM 2842 O O . GLY A 1 368 ? -21.359 -32.719 -28.75 1 84.75 368 GLY A O 1
ATOM 2843 N N . THR A 1 369 ? -20.391 -32.906 -26.734 1 83.5 369 THR A N 1
ATOM 2844 C CA . THR A 1 369 ? -21.453 -32.156 -26.094 1 83.5 369 THR A CA 1
ATOM 2845 C C . THR A 1 369 ? -21.156 -30.672 -26.109 1 83.5 369 THR A C 1
ATOM 2847 O O . THR A 1 369 ? -22.078 -29.844 -26.031 1 83.5 369 THR A O 1
ATOM 2850 N N . VAL A 1 370 ? -19.844 -30.328 -26.188 1 86 370 VAL A N 1
ATOM 2851 C CA . VAL A 1 370 ? -19.516 -28.906 -26.094 1 86 370 VAL A CA 1
ATOM 2852 C C . VAL A 1 370 ? -18.344 -28.578 -27.016 1 86 370 VAL A C 1
ATOM 2854 O O . VAL A 1 370 ? -17.516 -29.438 -27.312 1 86 370 VAL A O 1
ATOM 2857 N N . THR A 1 371 ? -18.359 -27.359 -27.484 1 89.75 371 THR A N 1
ATOM 2858 C CA . THR A 1 371 ? -17.219 -26.859 -28.25 1 89.75 371 THR A CA 1
ATOM 2859 C C . THR A 1 371 ? -16.109 -26.359 -27.312 1 89.75 371 THR A C 1
ATOM 2861 O O . THR A 1 371 ? -16.359 -26.156 -26.125 1 89.75 371 THR A O 1
ATOM 2864 N N . ASP A 1 372 ? -14.898 -26.234 -27.875 1 89 372 ASP A N 1
ATOM 2865 C CA . ASP A 1 372 ? -13.789 -25.719 -27.094 1 89 372 ASP A CA 1
ATOM 2866 C C . ASP A 1 372 ? -14.117 -24.328 -26.531 1 89 372 ASP A C 1
ATOM 2868 O O . ASP A 1 372 ? -13.648 -23.969 -25.453 1 89 372 ASP A O 1
ATOM 2872 N N . LYS A 1 373 ? -14.906 -23.578 -27.219 1 87.81 373 LYS A N 1
ATOM 2873 C CA . LYS A 1 373 ? -15.25 -22.219 -26.844 1 87.81 373 LYS A CA 1
ATOM 2874 C C . LYS A 1 373 ? -16.062 -22.188 -25.562 1 87.81 373 LYS A C 1
ATOM 2876 O O . LYS A 1 373 ? -15.969 -21.234 -24.766 1 87.81 373 LYS A O 1
ATOM 2881 N N . GLU A 1 374 ? -16.703 -23.203 -25.344 1 93.31 374 GLU A N 1
ATOM 2882 C CA . GLU A 1 374 ? -17.641 -23.234 -24.219 1 93.31 374 GLU A CA 1
ATOM 2883 C C . GLU A 1 374 ? -17.094 -24.078 -23.062 1 93.31 374 GLU A C 1
ATOM 2885 O O . GLU A 1 374 ? -17.594 -24.016 -21.938 1 93.31 374 GLU A O 1
ATOM 2890 N N . LEU A 1 375 ? -16.156 -24.828 -23.391 1 95.19 375 LEU A N 1
ATOM 2891 C CA . LEU A 1 375 ? -15.695 -25.891 -22.5 1 95.19 375 LEU A CA 1
ATOM 2892 C C . LEU A 1 375 ? -15.297 -25.312 -21.141 1 95.19 375 LEU A C 1
ATOM 2894 O O . LEU A 1 375 ? -15.742 -25.797 -20.094 1 95.19 375 LEU A O 1
ATOM 2898 N N . ASP A 1 376 ? -14.469 -24.281 -21.094 1 96 376 ASP A N 1
ATOM 2899 C CA . ASP A 1 376 ? -13.969 -23.719 -19.844 1 96 376 ASP A CA 1
ATOM 2900 C C . ASP A 1 376 ? -15.125 -23.219 -18.969 1 96 376 ASP A C 1
ATOM 2902 O O . ASP A 1 376 ? -15.148 -23.469 -17.766 1 96 376 ASP A O 1
ATOM 2906 N N . ASP A 1 377 ? -16.062 -22.516 -19.594 1 93.44 377 ASP A N 1
ATOM 2907 C CA . ASP A 1 377 ? -17.188 -21.953 -18.844 1 93.44 377 ASP A CA 1
ATOM 2908 C C . ASP A 1 377 ? -18.047 -23.062 -18.234 1 93.44 377 ASP A C 1
ATOM 2910 O O . ASP A 1 377 ? -18.516 -22.922 -17.109 1 93.44 377 ASP A O 1
ATOM 2914 N N . ILE A 1 378 ? -18.281 -24.047 -18.984 1 93.88 378 ILE A N 1
ATOM 2915 C CA . ILE A 1 378 ? -19.062 -25.172 -18.484 1 93.88 378 ILE A CA 1
ATOM 2916 C C . ILE A 1 378 ? -18.344 -25.828 -17.312 1 93.88 378 ILE A C 1
ATOM 2918 O O . ILE A 1 378 ? -18.969 -26.156 -16.297 1 93.88 378 ILE A O 1
ATOM 2922 N N . LEU A 1 379 ? -17.094 -26.047 -17.469 1 95.69 379 LEU A N 1
ATOM 2923 C CA . LEU A 1 379 ? -16.328 -26.672 -16.406 1 95.69 379 LEU A CA 1
ATOM 2924 C C . LEU A 1 379 ? -16.328 -25.797 -15.156 1 95.69 379 LEU A C 1
ATOM 2926 O O . LEU A 1 379 ? -16.453 -26.312 -14.039 1 95.69 379 LEU A O 1
ATOM 2930 N N . ILE A 1 380 ? -16.141 -24.5 -15.312 1 94.31 380 ILE A N 1
ATOM 2931 C CA . ILE A 1 380 ? -16.172 -23.578 -14.18 1 94.31 380 ILE A CA 1
ATOM 2932 C C . ILE A 1 380 ? -17.5 -23.719 -13.438 1 94.31 380 ILE A C 1
ATOM 2934 O O . ILE A 1 380 ? -17.516 -23.844 -12.211 1 94.31 380 ILE A O 1
ATOM 2938 N N . LYS A 1 381 ? -18.578 -23.703 -14.172 1 92.44 381 LYS A N 1
ATOM 2939 C CA . LYS A 1 381 ? -19.906 -23.859 -13.562 1 92.44 381 LYS A CA 1
ATOM 2940 C C . LYS A 1 381 ? -20.031 -25.188 -12.828 1 92.44 381 LYS A C 1
ATOM 2942 O O . LYS A 1 381 ? -20.609 -25.25 -11.742 1 92.44 381 LYS A O 1
ATOM 2947 N N . LEU A 1 382 ? -19.531 -26.203 -13.469 1 94.69 382 LEU A N 1
ATOM 2948 C CA . LEU A 1 382 ? -19.594 -27.531 -12.867 1 94.69 382 LEU A CA 1
ATOM 2949 C C . LEU A 1 382 ? -18.797 -27.578 -11.578 1 94.69 382 LEU A C 1
ATOM 2951 O O . LEU A 1 382 ? -19.25 -28.141 -10.578 1 94.69 382 LEU A O 1
ATOM 2955 N N . PHE A 1 383 ? -17.578 -27.062 -11.586 1 95.81 383 PHE A N 1
ATOM 2956 C CA . PHE A 1 383 ? -16.75 -27.031 -10.391 1 95.81 383 PHE A CA 1
ATOM 2957 C C . PHE A 1 383 ? -17.422 -26.25 -9.281 1 95.81 383 PHE A C 1
ATOM 2959 O O . PHE A 1 383 ? -17.453 -26.703 -8.133 1 95.81 383 PHE A O 1
ATOM 2966 N N . LEU A 1 384 ? -17.984 -25.109 -9.656 1 92.94 384 LEU A N 1
ATOM 2967 C CA . LEU A 1 384 ? -18.672 -24.297 -8.664 1 92.94 384 LEU A CA 1
ATOM 2968 C C . LEU A 1 384 ? -19.859 -25.047 -8.078 1 92.94 384 LEU A C 1
ATOM 2970 O O . LEU A 1 384 ? -20.141 -24.953 -6.883 1 92.94 384 LEU A O 1
ATOM 2974 N N . SER A 1 385 ? -20.594 -25.75 -8.922 1 92.56 385 SER A N 1
ATOM 2975 C CA . SER A 1 385 ? -21.734 -26.516 -8.461 1 92.56 385 SER A CA 1
ATOM 2976 C C . SER A 1 385 ? -21.312 -27.609 -7.477 1 92.56 385 SER A C 1
ATOM 2978 O O . SER A 1 385 ? -22.094 -28 -6.609 1 92.56 385 SER A O 1
ATOM 2980 N N . GLN A 1 386 ? -20.109 -28.047 -7.617 1 94.44 386 GLN A N 1
ATOM 2981 C CA . GLN A 1 386 ? -19.562 -29.062 -6.711 1 94.44 386 GLN A CA 1
ATOM 2982 C C . GLN A 1 386 ? -18.812 -28.406 -5.551 1 94.44 386 GLN A C 1
ATOM 2984 O O . GLN A 1 386 ? -18.109 -29.078 -4.805 1 94.44 386 GLN A O 1
ATOM 2989 N N . LYS A 1 387 ? -18.875 -27.125 -5.449 1 94.31 387 LYS A N 1
ATOM 2990 C CA . LYS A 1 387 ? -18.312 -26.328 -4.355 1 94.31 387 LYS A CA 1
ATOM 2991 C C . LYS A 1 387 ? -16.781 -26.422 -4.34 1 94.31 387 LYS A C 1
ATOM 2993 O O . LYS A 1 387 ? -16.188 -26.625 -3.285 1 94.31 387 LYS A O 1
ATOM 2998 N N . VAL A 1 388 ? -16.219 -26.344 -5.512 1 95.56 388 VAL A N 1
ATOM 2999 C CA . VAL A 1 388 ? -14.766 -26.266 -5.621 1 95.56 388 VAL A CA 1
ATOM 3000 C C . VAL A 1 388 ? -14.383 -25.188 -6.625 1 95.56 388 VAL A C 1
ATOM 3002 O O . VAL A 1 388 ? -15.031 -25.031 -7.66 1 95.56 388 VAL A O 1
ATOM 3005 N N . TYR A 1 389 ? -13.438 -24.391 -6.219 1 94.44 389 TYR A N 1
ATOM 3006 C CA . TYR A 1 389 ? -12.922 -23.344 -7.098 1 94.44 389 TYR A CA 1
ATOM 3007 C C . TYR A 1 389 ? -11.539 -23.703 -7.629 1 94.44 389 TYR A C 1
ATOM 3009 O O . TYR A 1 389 ? -10.625 -23.984 -6.852 1 94.44 389 TYR A O 1
ATOM 3017 N N . VAL A 1 390 ? -11.398 -23.781 -8.93 1 95.56 390 VAL A N 1
ATOM 3018 C CA . VAL A 1 390 ? -10.141 -24.016 -9.633 1 95.56 390 VAL A CA 1
ATOM 3019 C C . VAL A 1 390 ? -9.945 -22.953 -10.711 1 95.56 390 VAL A C 1
ATOM 3021 O O . VAL A 1 390 ? -10.906 -22.562 -11.383 1 95.56 390 VAL A O 1
ATOM 3024 N N . SER A 1 391 ? -8.773 -22.5 -10.867 1 95.31 391 SER A N 1
ATOM 3025 C CA . SER A 1 391 ? -8.523 -21.422 -11.812 1 95.31 391 SER A CA 1
ATOM 3026 C C . SER A 1 391 ? -8.469 -21.938 -13.25 1 95.31 391 SER A C 1
ATOM 3028 O O . SER A 1 391 ? -7.664 -22.812 -13.57 1 95.31 391 SER A O 1
ATOM 3030 N N . SER A 1 392 ? -9.258 -21.312 -14.062 1 96.19 392 SER A N 1
ATOM 3031 C CA . SER A 1 392 ? -9.336 -21.719 -15.461 1 96.19 392 SER A CA 1
ATOM 3032 C C . SER A 1 392 ? -8.141 -21.188 -16.25 1 96.19 392 SER A C 1
ATOM 3034 O O . SER A 1 392 ? -7.695 -20.062 -16.031 1 96.19 392 SER A O 1
ATOM 3036 N N . GLY A 1 393 ? -7.668 -22.016 -17.188 1 97.56 393 GLY A N 1
ATOM 3037 C CA . GLY A 1 393 ? -6.613 -21.578 -18.094 1 97.56 393 GLY A CA 1
ATOM 3038 C C . GLY A 1 393 ? -6.98 -20.359 -18.906 1 97.56 393 GLY A C 1
ATOM 3039 O O . GLY A 1 393 ? -6.105 -19.578 -19.312 1 97.56 393 GLY A O 1
ATOM 3040 N N . LYS A 1 394 ? -8.25 -20.156 -19.094 1 94.69 394 LYS A N 1
ATOM 3041 C CA . LYS A 1 394 ? -8.734 -18.969 -19.797 1 94.69 394 LYS A CA 1
ATOM 3042 C C . LYS A 1 394 ? -8.203 -17.703 -19.156 1 94.69 394 LYS A C 1
ATOM 3044 O O . LYS A 1 394 ? -7.805 -16.766 -19.844 1 94.69 394 LYS A O 1
ATOM 3049 N N . ASP A 1 395 ? -8.117 -17.656 -17.859 1 93.19 395 ASP A N 1
ATOM 3050 C CA . ASP A 1 395 ? -7.652 -16.484 -17.109 1 93.19 395 ASP A CA 1
ATOM 3051 C C . ASP A 1 395 ? -6.141 -16.328 -17.234 1 93.19 395 ASP A C 1
ATOM 3053 O O . ASP A 1 395 ? -5.609 -15.234 -17.016 1 93.19 395 ASP A O 1
ATOM 3057 N N . PHE A 1 396 ? -5.441 -17.375 -17.609 1 97.44 396 PHE A N 1
ATOM 3058 C CA . PHE A 1 396 ? -3.988 -17.359 -17.703 1 97.44 396 PHE A CA 1
ATOM 3059 C C . PHE A 1 396 ? -3.551 -17.203 -19.156 1 97.44 396 PHE A C 1
ATOM 3061 O O . PHE A 1 396 ? -2.369 -17.359 -19.469 1 97.44 396 PHE A O 1
ATOM 3068 N N . GLY A 1 397 ? -4.488 -17 -20.031 1 97.19 397 GLY A N 1
ATOM 3069 C CA . GLY A 1 397 ? -4.164 -16.844 -21.438 1 97.19 397 GLY A CA 1
ATOM 3070 C C . GLY A 1 397 ? -3.803 -18.172 -22.094 1 97.19 397 GLY A C 1
ATOM 3071 O O . GLY A 1 397 ? -3.033 -18.188 -23.062 1 97.19 397 GLY A O 1
ATOM 3072 N N . SER A 1 398 ? -4.336 -19.25 -21.578 1 97.75 398 SER A N 1
ATOM 3073 C CA . SER A 1 398 ? -4.043 -20.547 -22.156 1 97.75 398 SER A CA 1
ATOM 3074 C C . SER A 1 398 ? -4.371 -20.594 -23.641 1 97.75 398 SER A C 1
ATOM 3076 O O . SER A 1 398 ? -5.387 -20.047 -24.078 1 97.75 398 SER A O 1
ATOM 3078 N N . GLU A 1 399 ? -3.52 -21.219 -24.422 1 96.81 399 GLU A N 1
ATOM 3079 C CA . GLU A 1 399 ? -3.754 -21.391 -25.859 1 96.81 399 GLU A CA 1
ATOM 3080 C C . GLU A 1 399 ? -4.711 -22.547 -26.125 1 96.81 399 GLU A C 1
ATOM 3082 O O . GLU A 1 399 ? -5.273 -22.656 -27.219 1 96.81 399 GLU A O 1
ATOM 3087 N N . ARG A 1 400 ? -4.926 -23.312 -25.094 1 96 400 ARG A N 1
ATOM 3088 C CA . ARG A 1 400 ? -5.785 -24.484 -25.219 1 96 400 ARG A CA 1
ATOM 3089 C C . ARG A 1 400 ? -6.93 -24.422 -24.203 1 96 400 ARG A C 1
ATOM 3091 O O . ARG A 1 400 ? -6.73 -24.031 -23.062 1 96 400 ARG A O 1
ATOM 3098 N N . ALA A 1 401 ? -8.109 -24.828 -24.656 1 96.62 401 ALA A N 1
ATOM 3099 C CA . ALA A 1 401 ? -9.266 -24.891 -23.766 1 96.62 401 ALA A CA 1
ATOM 3100 C C . ALA A 1 401 ? -9.148 -26.078 -22.828 1 96.62 401 ALA A C 1
ATOM 3102 O O . ALA A 1 401 ? -8.484 -27.078 -23.141 1 96.62 401 ALA A O 1
ATOM 3103 N N . GLY A 1 402 ? -9.75 -25.922 -21.688 1 97.94 402 GLY A N 1
ATOM 3104 C CA . GLY A 1 402 ? -9.914 -27.062 -20.781 1 97.94 402 GLY A CA 1
ATOM 3105 C C . GLY A 1 402 ? -8.789 -27.172 -19.781 1 97.94 402 GLY A C 1
ATOM 3106 O O . GLY A 1 402 ? -8.852 -28 -18.859 1 97.94 402 GLY A O 1
ATOM 3107 N N . TRP A 1 403 ? -7.773 -26.344 -19.922 1 98.25 403 TRP A N 1
ATOM 3108 C CA . TRP A 1 403 ? -6.652 -26.391 -19 1 98.25 403 TRP A CA 1
ATOM 3109 C C . TRP A 1 403 ? -6.938 -25.531 -17.766 1 98.25 403 TRP A C 1
ATOM 3111 O O . TRP A 1 403 ? -7.547 -24.469 -17.875 1 98.25 403 TRP A O 1
ATOM 3121 N N . PHE A 1 404 ? -6.578 -26.062 -16.609 1 98.38 404 PHE A N 1
ATOM 3122 C CA . PHE A 1 404 ? -6.777 -25.406 -15.32 1 98.38 404 PHE A CA 1
ATOM 3123 C C . PHE A 1 404 ? -5.508 -25.469 -14.477 1 98.38 404 PHE A C 1
ATOM 3125 O O . PHE A 1 404 ? -4.699 -26.375 -14.625 1 98.38 404 PHE A O 1
ATOM 3132 N N . ARG A 1 405 ? -5.277 -24.484 -13.688 1 98.38 405 ARG A N 1
ATOM 3133 C CA . ARG A 1 405 ? -4.211 -24.5 -12.688 1 98.38 405 ARG A CA 1
ATOM 3134 C C . ARG A 1 405 ? -4.73 -24.953 -11.336 1 98.38 405 ARG A C 1
ATOM 3136 O O . ARG A 1 405 ? -5.652 -24.359 -10.781 1 98.38 405 ARG A O 1
ATOM 3143 N N . ILE A 1 406 ? -4.164 -25.984 -10.805 1 98.31 406 ILE A N 1
ATOM 3144 C CA . ILE A 1 406 ? -4.539 -26.5 -9.492 1 98.31 406 ILE A CA 1
ATOM 3145 C C . ILE A 1 406 ? -3.436 -26.188 -8.484 1 98.31 406 ILE A C 1
ATOM 3147 O O . ILE A 1 406 ? -2.275 -26.547 -8.688 1 98.31 406 ILE A O 1
ATOM 3151 N N . VAL A 1 407 ? -3.779 -25.531 -7.441 1 97.81 407 VAL A N 1
ATOM 3152 C CA . VAL A 1 407 ? -2.844 -25.188 -6.371 1 97.81 407 VAL A CA 1
ATOM 3153 C C . VAL A 1 407 ? -2.797 -26.312 -5.348 1 97.81 407 VAL A C 1
ATOM 3155 O O . VAL A 1 407 ? -3.832 -26.734 -4.82 1 97.81 407 VAL A O 1
ATOM 3158 N N . PHE A 1 408 ? -1.58 -26.781 -5.031 1 98.19 408 PHE A N 1
ATOM 3159 C CA . PHE A 1 408 ? -1.513 -27.984 -4.203 1 98.19 408 PHE A CA 1
ATOM 3160 C C . PHE A 1 408 ? -0.836 -27.688 -2.871 1 98.19 408 PHE A C 1
ATOM 3162 O O . PHE A 1 408 ? -0.568 -28.594 -2.084 1 98.19 408 PHE A O 1
ATOM 3169 N N . SER A 1 409 ? -0.55 -26.453 -2.578 1 97.56 409 SER A N 1
ATOM 3170 C CA . SER A 1 409 ? 0.183 -26.031 -1.386 1 97.56 409 SER A CA 1
ATOM 3171 C C . SER A 1 409 ? -0.766 -25.734 -0.229 1 97.56 409 SER A C 1
ATOM 3173 O O . SER A 1 409 ? -0.644 -24.703 0.427 1 97.56 409 SER A O 1
ATOM 3175 N N . GLN A 1 410 ? -1.697 -26.547 0.047 1 91.75 410 GLN A N 1
ATOM 3176 C CA . GLN A 1 410 ? -2.648 -26.391 1.141 1 91.75 410 GLN A CA 1
ATOM 3177 C C . GLN A 1 410 ? -2.645 -27.609 2.061 1 91.75 410 GLN A C 1
ATOM 3179 O O . GLN A 1 410 ? -1.949 -28.578 1.798 1 91.75 410 GLN A O 1
ATOM 3184 N N . ASP A 1 411 ? -3.367 -27.391 3.172 1 90.25 411 ASP A N 1
ATOM 3185 C CA . ASP A 1 411 ? -3.562 -28.516 4.074 1 90.25 411 ASP A CA 1
ATOM 3186 C C . ASP A 1 411 ? -4.09 -29.734 3.322 1 90.25 411 ASP A C 1
ATOM 3188 O O . ASP A 1 411 ? -4.922 -29.609 2.422 1 90.25 411 ASP A O 1
ATOM 3192 N N . GLU A 1 412 ? -3.682 -30.891 3.781 1 93.56 412 GLU A N 1
ATOM 3193 C CA . GLU A 1 412 ? -3.963 -32.125 3.049 1 93.56 412 GLU A CA 1
ATOM 3194 C C . GLU A 1 412 ? -5.465 -32.375 2.98 1 93.56 412 GLU A C 1
ATOM 3196 O O . GLU A 1 412 ? -5.977 -32.812 1.944 1 93.56 412 GLU A O 1
ATOM 3201 N N . VAL A 1 413 ? -6.16 -32.156 4.098 1 93.44 413 VAL A N 1
ATOM 3202 C CA . VAL A 1 413 ? -7.594 -32.438 4.133 1 93.44 413 VAL A CA 1
ATOM 3203 C C . VAL A 1 413 ? -8.305 -31.516 3.133 1 93.44 413 VAL A C 1
ATOM 3205 O O . VAL A 1 413 ? -9.188 -31.969 2.395 1 93.44 413 VAL A O 1
ATOM 3208 N N . GLN A 1 414 ? -7.902 -30.297 3.129 1 91.69 414 GLN A N 1
ATOM 3209 C CA . GLN A 1 414 ? -8.477 -29.328 2.195 1 91.69 414 GLN A CA 1
ATOM 3210 C C . GLN A 1 414 ? -8.164 -29.703 0.751 1 91.69 414 GLN A C 1
ATOM 3212 O O . GLN A 1 414 ? -9.039 -29.656 -0.115 1 91.69 414 GLN A O 1
ATOM 3217 N N . LEU A 1 415 ? -6.914 -30.062 0.523 1 95.5 415 LEU A N 1
ATOM 3218 C CA . LEU A 1 415 ? -6.469 -30.438 -0.817 1 95.5 415 LEU A CA 1
ATOM 3219 C C . LEU A 1 415 ? -7.234 -31.641 -1.334 1 95.5 415 LEU A C 1
ATOM 3221 O O . LEU A 1 415 ? -7.785 -31.609 -2.438 1 95.5 415 LEU A O 1
ATOM 3225 N N . LEU A 1 416 ? -7.336 -32.656 -0.494 1 96.25 416 LEU A N 1
ATOM 3226 C CA . LEU A 1 416 ? -7.977 -33.906 -0.913 1 96.25 416 LEU A CA 1
ATOM 3227 C C . LEU A 1 416 ? -9.469 -33.688 -1.122 1 96.25 416 LEU A C 1
ATOM 3229 O O . LEU A 1 416 ? -10.055 -34.25 -2.061 1 96.25 416 LEU A O 1
ATOM 3233 N N . THR A 1 417 ? -10.078 -32.875 -0.254 1 96.19 417 THR A N 1
ATOM 3234 C CA . THR A 1 417 ? -11.492 -32.562 -0.415 1 96.19 417 THR A CA 1
ATOM 3235 C C . THR A 1 417 ? -11.742 -31.875 -1.747 1 96.19 417 THR A C 1
ATOM 3237 O O . THR A 1 417 ? -12.664 -32.219 -2.482 1 96.19 417 THR A O 1
ATOM 3240 N N . GLY A 1 418 ? -10.906 -30.906 -2.049 1 96.81 418 GLY A N 1
ATOM 3241 C CA . GLY A 1 418 ? -11.039 -30.203 -3.318 1 96.81 418 GLY A CA 1
ATOM 3242 C C . GLY A 1 418 ? -10.828 -31.109 -4.52 1 96.81 418 GLY A C 1
ATOM 3243 O O . GLY A 1 418 ? -11.586 -31.031 -5.492 1 96.81 418 GLY A O 1
ATOM 3244 N N . LEU A 1 419 ? -9.859 -31.953 -4.434 1 97.94 419 LEU A N 1
ATOM 3245 C CA . LEU A 1 419 ? -9.539 -32.844 -5.539 1 97.94 419 LEU A CA 1
ATOM 3246 C C . LEU A 1 419 ? -10.664 -33.844 -5.77 1 97.94 419 LEU A C 1
ATOM 3248 O O . LEU A 1 419 ? -10.984 -34.188 -6.914 1 97.94 419 LEU A O 1
ATOM 3252 N N . GLU A 1 420 ? -11.25 -34.281 -4.707 1 97 420 GLU A N 1
ATOM 3253 C CA . GLU A 1 420 ? -12.383 -35.188 -4.824 1 97 420 GLU A CA 1
ATOM 3254 C C . GLU A 1 420 ? -13.562 -34.531 -5.512 1 97 420 GLU A C 1
ATOM 3256 O O . GLU A 1 420 ? -14.25 -35.125 -6.328 1 97 420 GLU A O 1
ATOM 3261 N N . ARG A 1 421 ? -13.797 -33.375 -5.172 1 97.12 421 ARG A N 1
ATOM 3262 C CA . ARG A 1 421 ? -14.898 -32.625 -5.766 1 97.12 421 ARG A CA 1
ATOM 3263 C C . ARG A 1 421 ? -14.641 -32.312 -7.238 1 97.12 421 ARG A C 1
ATOM 3265 O O . ARG A 1 421 ? -15.562 -32.344 -8.055 1 97.12 421 ARG A O 1
ATOM 3272 N N . VAL A 1 422 ? -13.406 -32.031 -7.547 1 97.88 422 VAL A N 1
ATOM 3273 C CA . VAL A 1 422 ? -13.023 -31.875 -8.945 1 97.88 422 VAL A CA 1
ATOM 3274 C C . VAL A 1 422 ? -13.289 -33.156 -9.711 1 97.88 422 VAL A C 1
ATOM 3276 O O . VAL A 1 422 ? -13.906 -33.156 -10.781 1 97.88 422 VAL A O 1
ATOM 3279 N N . ALA A 1 423 ? -12.852 -34.25 -9.156 1 96.94 423 ALA A N 1
ATOM 3280 C CA . ALA A 1 423 ? -13.031 -35.562 -9.797 1 96.94 423 ALA A CA 1
ATOM 3281 C C . ALA A 1 423 ? -14.516 -35.875 -9.992 1 96.94 423 ALA A C 1
ATOM 3283 O O . ALA A 1 423 ? -14.914 -36.375 -11.047 1 96.94 423 ALA A O 1
ATOM 3284 N N . ALA A 1 424 ? -15.289 -35.562 -9.008 1 96 424 ALA A N 1
ATOM 3285 C CA . ALA A 1 424 ? -16.734 -35.781 -9.102 1 96 424 ALA A CA 1
ATOM 3286 C C . ALA A 1 424 ? -17.344 -34.969 -10.234 1 96 424 ALA A C 1
ATOM 3288 O O . ALA A 1 424 ? -18.203 -35.469 -10.977 1 96 424 ALA A O 1
ATOM 3289 N N . ALA A 1 425 ? -16.938 -33.781 -10.32 1 96.19 425 ALA A N 1
ATOM 3290 C CA . ALA A 1 425 ? -17.438 -32.906 -11.391 1 96.19 425 ALA A CA 1
ATOM 3291 C C . ALA A 1 425 ? -17.062 -33.469 -12.766 1 96.19 425 ALA A C 1
ATOM 3293 O O . ALA A 1 425 ? -17.875 -33.438 -13.695 1 96.19 425 ALA A O 1
ATOM 3294 N N . LEU A 1 426 ? -15.875 -33.938 -12.859 1 95.94 426 LEU A N 1
ATOM 3295 C CA . LEU A 1 426 ? -15.367 -34.438 -14.141 1 95.94 426 LEU A CA 1
ATOM 3296 C C . LEU A 1 426 ? -16.109 -35.688 -14.586 1 95.94 426 LEU A C 1
ATOM 3298 O O . LEU A 1 426 ? -16.219 -35.938 -15.781 1 95.94 426 LEU A O 1
ATOM 3302 N N . LYS A 1 427 ? -16.672 -36.344 -13.664 1 93.88 427 LYS A N 1
ATOM 3303 C CA . LYS A 1 427 ? -17.391 -37.594 -13.977 1 93.88 427 LYS A CA 1
ATOM 3304 C C . LYS A 1 427 ? -18.859 -37.312 -14.25 1 93.88 427 LYS A C 1
ATOM 3306 O O . LYS A 1 427 ? -19.578 -38.219 -14.727 1 93.88 427 LYS A O 1
ATOM 3311 N N . SER A 1 428 ? -19.219 -36.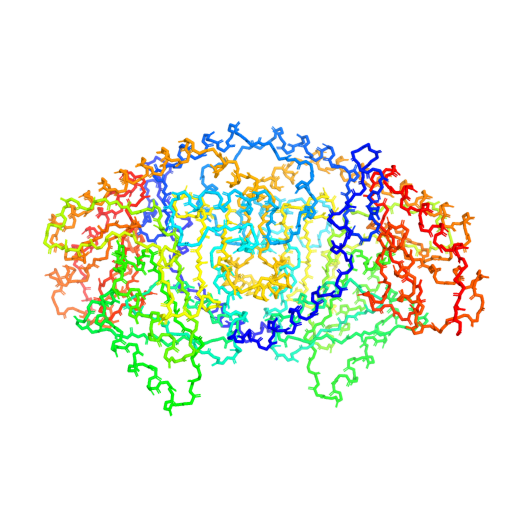156 -13.922 1 91.12 428 SER A N 1
ATOM 3312 C CA . SER A 1 428 ? -20.641 -35.844 -14.102 1 91.12 428 SER A CA 1
ATOM 3313 C C . SER A 1 428 ? -21.016 -35.844 -15.578 1 91.12 428 SER A C 1
ATOM 3315 O O . SER A 1 428 ? -20.203 -35.531 -16.438 1 91.12 428 SER A O 1
ATOM 3317 N N . ARG A 1 429 ? -22.312 -36.312 -15.773 1 86.06 429 ARG A N 1
ATOM 3318 C CA . ARG A 1 429 ? -22.844 -36.312 -17.141 1 86.06 429 ARG A CA 1
ATOM 3319 C C . ARG A 1 429 ? -23.812 -35.156 -17.344 1 86.06 429 ARG A C 1
ATOM 3321 O O . ARG A 1 429 ? -24.594 -34.812 -16.438 1 86.06 429 ARG A O 1
ATOM 3328 N N . VAL A 1 430 ? -23.438 -34.188 -18.062 1 72.88 430 VAL A N 1
ATOM 3329 C CA . VAL A 1 430 ? -24.344 -33.094 -18.344 1 72.88 430 VAL A CA 1
ATOM 3330 C C . VAL A 1 430 ? -25.422 -33.562 -19.328 1 72.88 430 VAL A C 1
ATOM 3332 O O . VAL A 1 430 ? -25.125 -34.219 -20.328 1 72.88 430 VAL A O 1
ATOM 3335 N N . THR A 1 431 ? -26.672 -33.688 -18.844 1 57.44 431 THR A N 1
ATOM 3336 C CA . THR A 1 431 ? -27.781 -33.875 -19.781 1 57.44 431 THR A CA 1
ATOM 3337 C C . THR A 1 431 ? -28.047 -32.625 -20.578 1 57.44 431 THR A C 1
ATOM 3339 O O . THR A 1 431 ? -28.312 -31.562 -20 1 57.44 431 THR A O 1
ATOM 3342 N N . VAL A 1 432 ? -27.203 -32.312 -21.406 1 47.88 432 VAL A N 1
ATOM 3343 C CA . VAL A 1 432 ? -27.484 -31.188 -22.281 1 47.88 432 VAL A CA 1
ATOM 3344 C C . VAL A 1 432 ? -28.938 -31.219 -22.719 1 47.88 432 VAL A C 1
ATOM 3346 O O . VAL A 1 432 ? -29.406 -32.219 -23.297 1 47.88 432 VAL A O 1
ATOM 3349 N N . ASN A 1 433 ? -29.891 -30.688 -21.969 1 39.56 433 ASN A N 1
ATOM 3350 C CA . ASN A 1 433 ? -31.094 -30.422 -22.75 1 39.56 433 ASN A CA 1
ATOM 3351 C C . ASN A 1 433 ? -30.766 -29.703 -24.062 1 39.56 433 ASN A C 1
ATOM 3353 O O . ASN A 1 433 ? -30.281 -28.578 -24.047 1 39.56 433 ASN A O 1
ATOM 3357 N N . VAL A 1 434 ? -30.531 -30.469 -24.969 1 31.88 434 VAL A N 1
ATOM 3358 C CA . VAL A 1 434 ? -30.578 -29.891 -26.312 1 31.88 434 VAL A CA 1
ATOM 3359 C C . VAL A 1 434 ? -31.875 -29.109 -26.5 1 31.88 434 VAL A C 1
ATOM 3361 O O . VAL A 1 434 ? -32.969 -29.609 -26.156 1 31.88 434 VAL A O 1
ATOM 3364 N N . MET B 1 1 ? 19.328 3.92 -21.016 1 56.09 1 MET B N 1
ATOM 3365 C CA . MET B 1 1 ? 17.984 3.346 -21.109 1 56.09 1 MET B CA 1
ATOM 3366 C C . MET B 1 1 ? 17.031 4.035 -20.141 1 56.09 1 MET B C 1
ATOM 3368 O O . MET B 1 1 ? 17.219 3.986 -18.922 1 56.09 1 MET B O 1
ATOM 3372 N N . PRO B 1 2 ? 16.062 4.816 -20.906 1 79.25 2 PRO B N 1
ATOM 3373 C CA . PRO B 1 2 ? 15.406 6.027 -20.406 1 79.25 2 PRO B CA 1
ATOM 3374 C C . PRO B 1 2 ? 14.188 5.723 -19.531 1 79.25 2 PRO B C 1
ATOM 3376 O O . PRO B 1 2 ? 13.625 4.629 -19.609 1 79.25 2 PRO B O 1
ATOM 3379 N N . LEU B 1 3 ? 14.242 6.043 -18.312 1 92.62 3 LEU B N 1
ATOM 3380 C CA . LEU B 1 3 ? 13 6.176 -17.562 1 92.62 3 LEU B CA 1
ATOM 3381 C C . LEU B 1 3 ? 11.891 6.762 -18.438 1 92.62 3 LEU B C 1
ATOM 3383 O O . LEU B 1 3 ? 12.172 7.398 -19.453 1 92.62 3 LEU B O 1
ATOM 3387 N N . SER B 1 4 ? 10.75 6.258 -18.234 1 96.06 4 SER B N 1
ATOM 3388 C CA . SER B 1 4 ? 9.625 6.965 -18.828 1 96.06 4 SER B CA 1
ATOM 3389 C C . SER B 1 4 ? 9.719 8.469 -18.594 1 96.06 4 SER B C 1
ATOM 3391 O O . SER B 1 4 ? 10.469 8.914 -17.719 1 96.06 4 SER B O 1
ATOM 3393 N N . THR B 1 5 ? 8.969 9.25 -19.344 1 94.31 5 THR B N 1
ATOM 3394 C CA . THR B 1 5 ? 8.961 10.703 -19.188 1 94.31 5 THR B CA 1
ATOM 3395 C C . THR B 1 5 ? 8.5 11.086 -17.781 1 94.31 5 THR B C 1
ATOM 3397 O O . THR B 1 5 ? 9.094 11.969 -17.156 1 94.31 5 THR B O 1
ATOM 3400 N N . ARG B 1 6 ? 7.523 10.484 -17.281 1 93.31 6 ARG B N 1
ATOM 3401 C CA . ARG B 1 6 ? 6.984 10.789 -15.961 1 93.31 6 ARG B CA 1
ATOM 3402 C C . ARG B 1 6 ? 7.977 10.406 -14.867 1 93.31 6 ARG B C 1
ATOM 3404 O O . ARG B 1 6 ? 8.117 11.117 -13.875 1 93.31 6 ARG B O 1
ATOM 3411 N N . ALA B 1 7 ? 8.656 9.289 -15.062 1 94.25 7 ALA B N 1
ATOM 3412 C CA . ALA B 1 7 ? 9.641 8.867 -14.07 1 94.25 7 ALA B CA 1
ATOM 3413 C C . ALA B 1 7 ? 10.852 9.805 -14.07 1 94.25 7 ALA B C 1
ATOM 3415 O O . ALA B 1 7 ? 11.422 10.086 -13.016 1 94.25 7 ALA B O 1
ATOM 3416 N N . LYS B 1 8 ? 11.25 10.234 -15.234 1 94.12 8 LYS B N 1
ATOM 3417 C CA . LYS B 1 8 ? 12.352 11.188 -15.32 1 94.12 8 LYS B CA 1
ATOM 3418 C C . LYS B 1 8 ? 12 12.492 -14.609 1 94.12 8 LYS B C 1
ATOM 3420 O O . LYS B 1 8 ? 12.836 13.062 -13.906 1 94.12 8 LYS B O 1
ATOM 3425 N N . SER B 1 9 ? 10.789 12.906 -14.812 1 91.81 9 SER B N 1
ATOM 3426 C CA . SER B 1 9 ? 10.32 14.102 -14.117 1 91.81 9 SER B CA 1
ATOM 3427 C C . SER B 1 9 ? 10.344 13.906 -12.602 1 91.81 9 SER B C 1
ATOM 3429 O O . SER B 1 9 ? 10.742 14.805 -11.859 1 91.81 9 SER B O 1
ATOM 3431 N N . ALA B 1 10 ? 9.961 12.781 -12.172 1 91 10 ALA B N 1
ATOM 3432 C CA . ALA B 1 10 ? 9.945 12.461 -10.742 1 91 10 ALA B CA 1
ATOM 3433 C C . ALA B 1 10 ? 11.367 12.414 -10.18 1 91 10 ALA B C 1
ATOM 3435 O O . ALA B 1 10 ? 11.617 12.898 -9.07 1 91 10 ALA B O 1
ATOM 3436 N N . GLU B 1 11 ? 12.25 11.828 -10.914 1 89.94 11 GLU B N 1
ATOM 3437 C CA . GLU B 1 11 ? 13.648 11.781 -10.516 1 89.94 11 GLU B CA 1
ATOM 3438 C C . GLU B 1 11 ? 14.211 13.188 -10.305 1 89.94 11 GLU B C 1
ATOM 3440 O O . GLU B 1 11 ? 14.852 13.453 -9.281 1 89.94 11 GLU B O 1
ATOM 3445 N N . ASN B 1 12 ? 13.883 14.031 -11.164 1 86.81 12 ASN B N 1
ATOM 3446 C CA . ASN B 1 12 ? 14.375 15.406 -11.102 1 86.81 12 ASN B CA 1
ATOM 3447 C C . ASN B 1 12 ? 13.766 16.172 -9.922 1 86.81 12 ASN B C 1
ATOM 3449 O O . ASN B 1 12 ? 14.445 16.969 -9.281 1 86.81 12 ASN B O 1
ATOM 3453 N N . ALA B 1 13 ? 12.562 15.867 -9.609 1 82.38 13 ALA B N 1
ATOM 3454 C CA . ALA B 1 13 ? 11.859 16.547 -8.516 1 82.38 13 ALA B CA 1
ATOM 3455 C C . ALA B 1 13 ? 12.398 16.094 -7.164 1 82.38 13 ALA B C 1
ATOM 3457 O O . ALA B 1 13 ? 12.289 16.828 -6.176 1 82.38 13 ALA B O 1
ATOM 3458 N N . SER B 1 14 ? 12.922 14.984 -7.105 1 78.56 14 SER B N 1
ATOM 3459 C CA . SER B 1 14 ? 13.414 14.422 -5.855 1 78.56 14 SER B CA 1
ATOM 3460 C C . SER B 1 14 ? 14.68 15.141 -5.387 1 78.56 14 SER B C 1
ATOM 3462 O O . SER B 1 14 ? 15 15.125 -4.199 1 78.56 14 SER B O 1
ATOM 3464 N N . ASP B 1 15 ? 15.484 15.758 -6.141 1 68.31 15 ASP B N 1
ATOM 3465 C CA . ASP B 1 15 ? 16.734 16.438 -5.816 1 68.31 15 ASP B CA 1
ATOM 3466 C C . ASP B 1 15 ? 16.469 17.672 -4.961 1 68.31 15 ASP B C 1
ATOM 3468 O O . ASP B 1 15 ? 17.328 18.078 -4.172 1 68.31 15 ASP B O 1
ATOM 3472 N N . GLY B 1 16 ? 15.273 18.141 -4.949 1 60.22 16 GLY B N 1
ATOM 3473 C CA . GLY B 1 16 ? 14.984 19.391 -4.262 1 60.22 16 GLY B CA 1
ATOM 3474 C C . GLY B 1 16 ? 14.305 19.188 -2.922 1 60.22 16 GLY B C 1
ATOM 3475 O O . GLY B 1 16 ? 13.938 20.156 -2.254 1 60.22 16 GLY B O 1
ATOM 3476 N N . LEU B 1 17 ? 14.328 17.938 -2.518 1 65.25 17 LEU B N 1
ATOM 3477 C CA . LEU B 1 17 ? 13.555 17.766 -1.291 1 65.25 17 LEU B CA 1
ATOM 3478 C C . LEU B 1 17 ? 14.453 17.891 -0.064 1 65.25 17 LEU B C 1
ATOM 3480 O O . LEU B 1 17 ? 15.281 17 0.195 1 65.25 17 LEU B O 1
ATOM 3484 N N . HIS B 1 18 ? 14.344 18.953 0.635 1 67.81 18 HIS B N 1
ATOM 3485 C CA . HIS B 1 18 ? 15.148 19.328 1.79 1 67.81 18 HIS B CA 1
ATOM 3486 C C . HIS B 1 18 ? 14.859 18.406 2.98 1 67.81 18 HIS B C 1
ATOM 3488 O O . HIS B 1 18 ? 15.68 18.297 3.889 1 67.81 18 HIS B O 1
ATOM 3494 N N . ILE B 1 19 ? 13.664 17.828 2.91 1 68.81 19 ILE B N 1
ATOM 3495 C CA . ILE B 1 19 ? 13.242 16.984 4.027 1 68.81 19 ILE B CA 1
ATOM 3496 C C . ILE B 1 19 ? 14.219 15.828 4.191 1 68.81 19 ILE B C 1
ATOM 3498 O O . ILE B 1 19 ? 14.469 15.375 5.309 1 68.81 19 ILE B O 1
ATOM 3502 N N . TRP B 1 20 ? 14.766 15.398 3.18 1 64.69 20 TRP B N 1
ATOM 3503 C CA . TRP B 1 20 ? 15.609 14.211 3.238 1 64.69 20 TRP B CA 1
ATOM 3504 C C . TRP B 1 20 ? 16.922 14.508 3.945 1 64.69 20 TRP B C 1
ATOM 3506 O O . TRP B 1 20 ? 17.516 13.625 4.578 1 64.69 20 TRP B O 1
ATOM 3516 N N . LYS B 1 21 ? 17.359 15.672 3.891 1 66.5 21 LYS B N 1
ATOM 3517 C CA . LYS B 1 21 ? 18.562 16.047 4.633 1 66.5 21 LYS B CA 1
ATOM 3518 C C . LYS B 1 21 ? 18.328 15.938 6.141 1 66.5 21 LYS B C 1
ATOM 3520 O O . LYS B 1 21 ? 19.219 15.5 6.875 1 66.5 21 LYS B O 1
ATOM 3525 N N . ALA B 1 22 ? 17.172 16.281 6.492 1 72.81 22 ALA B N 1
ATOM 3526 C CA . ALA B 1 22 ? 16.844 16.281 7.914 1 72.81 22 ALA B CA 1
ATOM 3527 C C . ALA B 1 22 ? 16.594 14.859 8.414 1 72.81 22 ALA B C 1
ATOM 3529 O O . ALA B 1 22 ? 17.062 14.484 9.492 1 72.81 22 ALA B O 1
ATOM 3530 N N . VAL B 1 23 ? 16 14.055 7.637 1 71.31 23 VAL B N 1
ATOM 3531 C CA . VAL B 1 23 ? 15.555 12.734 8.07 1 71.31 23 VAL B CA 1
ATOM 3532 C C . VAL B 1 23 ? 16.766 11.828 8.312 1 71.31 23 VAL B C 1
ATOM 3534 O O . VAL B 1 23 ? 16.734 10.961 9.18 1 71.31 23 VAL B O 1
ATOM 3537 N N . ASP B 1 24 ? 17.844 12.109 7.676 1 73.5 24 ASP B N 1
ATOM 3538 C CA . ASP B 1 24 ? 19.031 11.273 7.777 1 73.5 24 ASP B CA 1
ATOM 3539 C C . ASP B 1 24 ? 19.859 11.641 9.008 1 73.5 24 ASP B C 1
ATOM 3541 O O . ASP B 1 24 ? 20.766 10.898 9.398 1 73.5 24 ASP B O 1
ATOM 3545 N N . ASP B 1 25 ? 19.562 12.734 9.648 1 83.62 25 ASP B N 1
ATOM 3546 C CA . ASP B 1 25 ? 20.328 13.258 10.773 1 83.62 25 ASP B CA 1
ATOM 3547 C C . ASP B 1 25 ? 19.422 13.914 11.805 1 83.62 25 ASP B C 1
ATOM 3549 O O . ASP B 1 25 ? 19.578 15.094 12.125 1 83.62 25 ASP B O 1
ATOM 3553 N N . LEU B 1 26 ? 18.609 13.062 12.375 1 84.38 26 LEU B N 1
ATOM 3554 C CA . LEU B 1 26 ? 17.594 13.594 13.273 1 84.38 26 LEU B CA 1
ATOM 3555 C C . LEU B 1 26 ? 18.172 13.859 14.656 1 84.38 26 LEU B C 1
ATOM 3557 O O . LEU B 1 26 ? 18.984 13.078 15.156 1 84.38 26 LEU B O 1
ATOM 3561 N N . PHE B 1 27 ? 17.734 14.844 15.219 1 88.81 27 PHE B N 1
ATOM 3562 C CA . PHE B 1 27 ? 18.094 15.25 16.578 1 88.81 27 PHE B CA 1
ATOM 3563 C C . PHE B 1 27 ? 17.594 14.234 17.594 1 88.81 27 PHE B C 1
ATOM 3565 O O . PHE B 1 27 ? 16.484 13.695 17.453 1 88.81 27 PHE B O 1
ATOM 3572 N N . HIS B 1 28 ? 18.438 13.93 18.531 1 86.81 28 HIS B N 1
ATOM 3573 C CA . HIS B 1 28 ? 18.141 13.25 19.781 1 86.81 28 HIS B CA 1
ATOM 3574 C C . HIS B 1 28 ? 18.844 13.906 20.953 1 86.81 28 HIS B C 1
ATOM 3576 O O . HIS B 1 28 ? 20.031 14.227 20.875 1 86.81 28 HIS B O 1
ATOM 3582 N N . PRO B 1 29 ? 18.156 14.117 21.969 1 86.19 29 PRO B N 1
ATOM 3583 C CA . PRO B 1 29 ? 18.75 14.891 23.062 1 86.19 29 PRO B CA 1
ATOM 3584 C C . PRO B 1 29 ? 20.047 14.281 23.578 1 86.19 29 PRO B C 1
ATOM 3586 O O . PRO B 1 29 ? 20.969 15.008 23.969 1 86.19 29 PRO B O 1
ATOM 3589 N N . THR B 1 30 ? 20.109 12.945 23.547 1 88.06 30 THR B N 1
ATOM 3590 C CA . THR B 1 30 ? 21.281 12.297 24.109 1 88.06 30 THR B CA 1
ATOM 3591 C C . THR B 1 30 ? 22.109 11.625 23.016 1 88.06 30 THR B C 1
ATOM 3593 O O . THR B 1 30 ? 23.312 11.867 22.906 1 88.06 30 THR B O 1
ATOM 3596 N N . ALA B 1 31 ? 21.484 10.969 22.109 1 86.25 31 ALA B N 1
ATOM 3597 C CA . ALA B 1 31 ? 22.172 10.133 21.125 1 86.25 31 ALA B CA 1
ATOM 3598 C C . ALA B 1 31 ? 22.719 10.984 19.969 1 86.25 31 ALA B C 1
ATOM 3600 O O . ALA B 1 31 ? 23.734 10.648 19.375 1 86.25 31 ALA B O 1
ATOM 3601 N N . ASN B 1 32 ? 22.078 12.117 19.625 1 91.5 32 ASN B N 1
ATOM 3602 C CA . ASN B 1 32 ? 22.469 12.984 18.531 1 91.5 32 ASN B CA 1
ATOM 3603 C C . ASN B 1 32 ? 22.031 14.43 18.766 1 91.5 32 ASN B C 1
ATOM 3605 O O . ASN B 1 32 ? 21.203 14.961 18.016 1 91.5 32 ASN B O 1
ATOM 3609 N N . PRO B 1 33 ? 22.578 15.078 19.703 1 90.5 33 PRO B N 1
ATOM 3610 C CA . PRO B 1 33 ? 22.125 16.422 20.078 1 90.5 33 PRO B CA 1
ATOM 3611 C C . PRO B 1 33 ? 22.438 17.469 19 1 90.5 33 PRO B C 1
ATOM 3613 O O . PRO B 1 33 ? 21.906 18.578 19.062 1 90.5 33 PRO B O 1
ATOM 3616 N N . THR B 1 34 ? 23.266 17.141 18.047 1 91 34 THR B N 1
ATOM 3617 C CA . THR B 1 34 ? 23.641 18.109 17.016 1 91 34 THR B CA 1
ATOM 3618 C C . THR B 1 34 ? 22.859 17.875 15.734 1 91 34 THR B C 1
ATOM 3620 O O . THR B 1 34 ? 23.062 18.578 14.734 1 91 34 THR B O 1
ATOM 3623 N N . GLY B 1 35 ? 21.938 16.875 15.797 1 92.31 35 GLY B N 1
ATOM 3624 C CA . GLY B 1 35 ? 21.172 16.547 14.602 1 92.31 35 GLY B CA 1
ATOM 3625 C C . GLY B 1 35 ? 20.078 17.562 14.305 1 92.31 35 GLY B C 1
ATOM 3626 O O . GLY B 1 35 ? 19.969 18.594 14.984 1 92.31 35 GLY B O 1
ATOM 3627 N N . PHE B 1 36 ? 19.344 17.281 13.242 1 91.81 36 PHE B N 1
ATOM 3628 C CA . PHE B 1 36 ? 18.266 18.172 12.789 1 91.81 36 PHE B CA 1
ATOM 3629 C C . PHE B 1 36 ? 17.031 18.031 13.664 1 91.81 36 PHE B C 1
ATOM 3631 O O . PHE B 1 36 ? 16.547 16.906 13.867 1 91.81 36 PHE B O 1
ATOM 3638 N N . ALA B 1 37 ? 16.594 19.125 14.234 1 92.12 37 ALA B N 1
ATOM 3639 C CA . ALA B 1 37 ? 15.258 19.156 14.812 1 92.12 37 ALA B CA 1
ATOM 3640 C C . ALA B 1 37 ? 14.195 19.344 13.727 1 92.12 37 ALA B C 1
ATOM 3642 O O . ALA B 1 37 ? 14.273 20.281 12.93 1 92.12 37 ALA B O 1
ATOM 3643 N N . THR B 1 38 ? 13.297 18.422 13.695 1 89.81 38 THR B N 1
ATOM 3644 C CA . THR B 1 38 ? 12.273 18.547 12.656 1 89.81 38 THR B CA 1
ATOM 3645 C C . THR B 1 38 ? 10.977 19.094 13.25 1 89.81 38 THR B C 1
ATOM 3647 O O . THR B 1 38 ? 10.461 18.562 14.234 1 89.81 38 THR B O 1
ATOM 3650 N N . LEU B 1 39 ? 10.484 20.188 12.68 1 95.19 39 LEU B N 1
ATOM 3651 C CA . LEU B 1 39 ? 9.203 20.812 13.008 1 95.19 39 LEU B CA 1
ATOM 3652 C C . LEU B 1 39 ? 8.305 20.891 11.773 1 95.19 39 LEU B C 1
ATOM 3654 O O . LEU B 1 39 ? 7.348 21.656 11.75 1 95.19 39 LEU B O 1
ATOM 3658 N N . GLY B 1 40 ? 8.703 20.109 10.758 1 93.44 40 GLY B N 1
ATOM 3659 C CA . GLY B 1 40 ? 8 20.25 9.492 1 93.44 40 GLY B CA 1
ATOM 3660 C C . GLY B 1 40 ? 7.234 19 9.094 1 93.44 40 GLY B C 1
ATOM 3661 O O . GLY B 1 40 ? 6.348 19.047 8.242 1 93.44 40 GLY B O 1
ATOM 3662 N N . VAL B 1 41 ? 7.488 17.844 9.68 1 89.69 41 VAL B N 1
ATOM 3663 C CA . VAL B 1 41 ? 6.84 16.578 9.328 1 89.69 41 VAL B CA 1
ATOM 3664 C C . VAL B 1 41 ? 5.551 16.422 10.133 1 89.69 41 VAL B C 1
ATOM 3666 O O . VAL B 1 41 ? 5.57 16.5 11.367 1 89.69 41 VAL B O 1
ATOM 3669 N N . SER B 1 42 ? 4.492 16.188 9.438 1 93.69 42 SER B N 1
ATOM 3670 C CA . SER B 1 42 ? 3.182 16.109 10.078 1 93.69 42 SER B CA 1
ATOM 3671 C C . SER B 1 42 ? 3.01 14.805 10.836 1 93.69 42 SER B C 1
ATOM 3673 O O . SER B 1 42 ? 2.318 13.898 10.367 1 93.69 42 SER B O 1
ATOM 3675 N N . GLU B 1 43 ? 3.58 14.727 12.023 1 94.62 43 GLU B N 1
ATOM 3676 C CA . GLU B 1 43 ? 3.461 13.578 12.922 1 94.62 43 GLU B CA 1
ATOM 3677 C C . GLU B 1 43 ? 2.992 14.008 14.305 1 94.62 43 GLU B C 1
ATOM 3679 O O . GLU B 1 43 ? 3.277 15.125 14.75 1 94.62 43 GLU B O 1
ATOM 3684 N N . ASN B 1 44 ? 2.199 13.203 14.891 1 97.38 44 ASN B N 1
ATOM 3685 C CA . ASN B 1 44 ? 1.779 13.359 16.281 1 97.38 44 ASN B CA 1
ATOM 3686 C C . ASN B 1 44 ? 2.361 12.266 17.156 1 97.38 44 ASN B C 1
ATOM 3688 O O . ASN B 1 44 ? 1.866 11.133 17.172 1 97.38 44 ASN B O 1
ATOM 3692 N N . THR B 1 45 ? 3.371 12.602 17.953 1 95.38 45 THR B N 1
ATOM 3693 C CA . THR B 1 45 ? 4.051 11.578 18.734 1 95.38 45 THR B CA 1
ATOM 3694 C C . THR B 1 45 ? 3.697 11.695 20.219 1 95.38 45 THR B C 1
ATOM 3696 O O . THR B 1 45 ? 4.328 11.07 21.062 1 95.38 45 THR B O 1
ATOM 3699 N N . LEU B 1 46 ? 2.699 12.516 20.516 1 97.62 46 LEU B N 1
ATOM 3700 C CA . LEU B 1 46 ? 2.396 12.867 21.891 1 97.62 46 LEU B CA 1
ATOM 3701 C C . LEU B 1 46 ? 1.914 11.648 22.672 1 97.62 46 LEU B C 1
ATOM 3703 O O . LEU B 1 46 ? 2.027 11.602 23.891 1 97.62 46 LEU B O 1
ATOM 3707 N N . MET B 1 47 ? 1.332 10.711 21.969 1 97.88 47 MET B N 1
ATOM 3708 C CA . MET B 1 47 ? 0.741 9.547 22.625 1 97.88 47 MET B CA 1
ATOM 3709 C C . MET B 1 47 ? 1.456 8.266 22.219 1 97.88 47 MET B C 1
ATOM 3711 O O . MET B 1 47 ? 0.886 7.176 22.312 1 97.88 47 MET B O 1
ATOM 3715 N N . SER B 1 48 ? 2.691 8.359 21.719 1 96.5 48 SER B N 1
ATOM 3716 C CA . SER B 1 48 ? 3.418 7.223 21.156 1 96.5 48 SER B CA 1
ATOM 3717 C C . SER B 1 48 ? 3.617 6.125 22.203 1 96.5 48 SER B C 1
ATOM 3719 O O . SER B 1 48 ? 3.543 4.934 21.875 1 96.5 48 SER B O 1
ATOM 3721 N N . ARG B 1 49 ? 3.9 6.52 23.453 1 96.75 49 ARG B N 1
ATOM 3722 C CA . ARG B 1 49 ? 4.129 5.535 24.516 1 96.75 49 ARG B CA 1
ATOM 3723 C C . ARG B 1 49 ? 2.873 4.711 24.766 1 96.75 49 ARG B C 1
ATOM 3725 O O . ARG B 1 49 ? 2.934 3.48 24.828 1 96.75 49 ARG B O 1
ATOM 3732 N N . GLU B 1 50 ? 1.732 5.387 24.969 1 98.19 50 GLU B N 1
ATOM 3733 C CA . GLU B 1 50 ? 0.461 4.715 25.219 1 98.19 50 GLU B CA 1
ATOM 3734 C C . GLU B 1 50 ? 0.089 3.783 24.062 1 98.19 50 GLU B C 1
ATOM 3736 O O . GLU B 1 50 ? -0.355 2.656 24.297 1 98.19 50 GLU B O 1
ATOM 3741 N N . LEU B 1 51 ? 0.29 4.285 22.844 1 98.38 51 LEU B N 1
ATOM 3742 C CA . LEU B 1 51 ? -0.028 3.488 21.672 1 98.38 51 LEU B CA 1
ATOM 3743 C C . LEU B 1 51 ? 0.853 2.246 21.609 1 98.38 51 LEU B C 1
ATOM 3745 O O . LEU B 1 51 ? 0.364 1.146 21.328 1 98.38 51 LEU B O 1
ATOM 3749 N N . SER B 1 52 ? 2.158 2.434 21.812 1 97.88 52 SER B N 1
ATOM 3750 C CA . SER B 1 52 ? 3.105 1.325 21.797 1 97.88 52 SER B CA 1
ATOM 3751 C C . SER B 1 52 ? 2.734 0.268 22.828 1 97.88 52 SER B C 1
ATOM 3753 O O . SER B 1 52 ? 2.754 -0.929 22.531 1 97.88 52 SER B O 1
ATOM 3755 N N . GLU B 1 53 ? 2.393 0.674 24.016 1 98.06 53 GLU B N 1
ATOM 3756 C CA . GLU B 1 53 ? 2.025 -0.251 25.078 1 98.06 53 GLU B CA 1
ATOM 3757 C C . GLU B 1 53 ? 0.781 -1.054 24.703 1 98.06 53 GLU B C 1
ATOM 3759 O O . GLU B 1 53 ? 0.736 -2.27 24.906 1 98.06 53 GLU B O 1
ATOM 3764 N N . HIS B 1 54 ? -0.231 -0.38 24.188 1 98.31 54 HIS B N 1
ATOM 3765 C CA . HIS B 1 54 ? -1.462 -1.058 23.797 1 98.31 54 HIS B CA 1
ATOM 3766 C C . HIS B 1 54 ? -1.198 -2.098 22.719 1 98.31 54 HIS B C 1
ATOM 3768 O O . HIS B 1 54 ? -1.706 -3.219 22.797 1 98.31 54 HIS B O 1
ATOM 3774 N N . LEU B 1 55 ? -0.436 -1.698 21.719 1 97.44 55 LEU B N 1
ATOM 3775 C CA . LEU B 1 55 ? -0.1 -2.559 20.594 1 97.44 55 LEU B CA 1
ATOM 3776 C C . LEU B 1 55 ? 0.559 -3.848 21.062 1 97.44 55 LEU B C 1
ATOM 3778 O O . LEU B 1 55 ? 0.14 -4.941 20.688 1 97.44 55 LEU B O 1
ATOM 3782 N N . HIS B 1 56 ? 1.535 -3.758 21.906 1 97.06 56 HIS B N 1
ATOM 3783 C CA . HIS B 1 56 ? 2.314 -4.91 22.344 1 97.06 56 HIS B CA 1
ATOM 3784 C C . HIS B 1 56 ? 1.505 -5.805 23.266 1 97.06 56 HIS B C 1
ATOM 3786 O O . HIS B 1 56 ? 1.682 -7.023 23.281 1 97.06 56 HIS B O 1
ATOM 3792 N N . ARG B 1 57 ? 0.572 -5.215 23.984 1 97.19 57 ARG B N 1
ATOM 3793 C CA . ARG B 1 57 ? -0.247 -5.977 24.922 1 97.19 57 ARG B CA 1
ATOM 3794 C C . ARG B 1 57 ? -1.31 -6.785 24.188 1 97.19 57 ARG B C 1
ATOM 3796 O O . ARG B 1 57 ? -1.767 -7.816 24.688 1 97.19 57 ARG B O 1
ATOM 3803 N N . ASN B 1 58 ? -1.675 -6.348 23 1 97.31 58 ASN B N 1
ATOM 3804 C CA . ASN B 1 58 ? -2.887 -6.906 22.406 1 97.31 58 ASN B CA 1
ATOM 3805 C C . ASN B 1 58 ? -2.594 -7.59 21.078 1 97.31 58 ASN B C 1
ATOM 3807 O O . ASN B 1 58 ? -3.506 -8.109 20.438 1 97.31 58 ASN B O 1
ATOM 3811 N N . PHE B 1 59 ? -1.391 -7.668 20.688 1 97.12 59 PHE B N 1
ATOM 3812 C CA . PHE B 1 59 ? -1.07 -8.195 19.375 1 97.12 59 PHE B CA 1
ATOM 3813 C C . PHE B 1 59 ? -1.124 -9.719 19.359 1 97.12 59 PHE B C 1
ATOM 3815 O O . PHE B 1 59 ? -0.312 -10.375 20.016 1 97.12 59 PHE B O 1
ATOM 3822 N N . LYS B 1 60 ? -2.008 -10.328 18.656 1 96.75 60 LYS B N 1
ATOM 3823 C CA . LYS B 1 60 ? -2.154 -11.742 18.328 1 96.75 60 LYS B CA 1
ATOM 3824 C C . LYS B 1 60 ? -2.711 -11.938 16.922 1 96.75 60 LYS B C 1
ATOM 3826 O O . LYS B 1 60 ? -3.922 -12.086 16.75 1 96.75 60 LYS B O 1
ATOM 3831 N N . LEU B 1 61 ? -1.817 -12.047 15.977 1 96.69 61 LEU B N 1
ATOM 3832 C CA . LEU B 1 61 ? -2.209 -12.109 14.578 1 96.69 61 LEU B CA 1
ATOM 3833 C C . LEU B 1 61 ? -2.73 -13.5 14.219 1 96.69 61 LEU B C 1
ATOM 3835 O O . LEU B 1 61 ? -1.999 -14.492 14.328 1 96.69 61 LEU B O 1
ATOM 3839 N N . PRO B 1 62 ? -3.975 -13.633 13.797 1 94.75 62 PRO B N 1
ATOM 3840 C CA . PRO B 1 62 ? -4.492 -14.953 13.414 1 94.75 62 PRO B CA 1
ATOM 3841 C C . PRO B 1 62 ? -3.818 -15.508 12.164 1 94.75 62 PRO B C 1
ATOM 3843 O O . PRO B 1 62 ? -3.42 -14.75 11.273 1 94.75 62 PRO B O 1
ATOM 3846 N N . SER B 1 63 ? -3.789 -16.828 12.055 1 91.69 63 SER B N 1
ATOM 3847 C CA . SER B 1 63 ? -3.137 -17.5 10.93 1 91.69 63 SER B CA 1
ATOM 3848 C C . SER B 1 63 ? -3.777 -17.109 9.602 1 91.69 63 SER B C 1
ATOM 3850 O O . SER B 1 63 ? -3.094 -17.031 8.578 1 91.69 63 SER B O 1
ATOM 3852 N N . HIS B 1 64 ? -5.039 -16.859 9.625 1 90 64 HIS B N 1
ATOM 3853 C CA . HIS B 1 64 ? -5.762 -16.469 8.43 1 90 64 HIS B CA 1
ATOM 3854 C C . HIS B 1 64 ? -5.199 -15.172 7.848 1 90 64 HIS B C 1
ATOM 3856 O O . HIS B 1 64 ? -5.258 -14.945 6.637 1 90 64 HIS B O 1
ATOM 3862 N N . SER B 1 65 ? -4.57 -14.367 8.727 1 94.25 65 SER B N 1
ATOM 3863 C CA . SER B 1 65 ? -4.023 -13.078 8.336 1 94.25 65 SER B CA 1
ATOM 3864 C C . SER B 1 65 ? -2.748 -13.242 7.516 1 94.25 65 SER B C 1
ATOM 3866 O O . SER B 1 65 ? -2.293 -12.297 6.867 1 94.25 65 SER B O 1
ATOM 3868 N N . LEU B 1 66 ? -2.189 -14.414 7.508 1 95.25 66 LEU B N 1
ATOM 3869 C CA . LEU B 1 66 ? -0.99 -14.68 6.719 1 95.25 66 LEU B CA 1
ATOM 3870 C C . LEU B 1 66 ? -1.347 -14.953 5.262 1 95.25 66 LEU B C 1
ATOM 3872 O O . LEU B 1 66 ? -0.473 -14.938 4.391 1 95.25 66 LEU B O 1
ATOM 3876 N N . THR B 1 67 ? -2.648 -15.18 4.941 1 93.38 67 THR B N 1
ATOM 3877 C CA . THR B 1 67 ? -3.17 -15.391 3.596 1 93.38 67 THR B CA 1
ATOM 3878 C C . THR B 1 67 ? -3.697 -14.086 3.002 1 93.38 67 THR B C 1
ATOM 3880 O O . THR B 1 67 ? -3.4 -13.008 3.512 1 93.38 67 THR B O 1
ATOM 3883 N N . TYR B 1 68 ? -4.469 -14.188 1.898 1 91.06 68 TYR B N 1
ATOM 3884 C CA . TYR B 1 68 ? -5.117 -13 1.342 1 91.06 68 TYR B CA 1
ATOM 3885 C C . TYR B 1 68 ? -6.316 -12.594 2.186 1 91.06 68 TYR B C 1
ATOM 3887 O O . TYR B 1 68 ? -6.945 -11.562 1.925 1 91.06 68 TYR B O 1
ATOM 3895 N N . GLY B 1 69 ? -6.617 -13.359 3.145 1 88.94 69 GLY B N 1
ATOM 3896 C CA . GLY B 1 69 ? -7.656 -13.039 4.109 1 88.94 69 GLY B CA 1
ATOM 3897 C C . GLY B 1 69 ? -8.992 -12.711 3.463 1 88.94 69 GLY B C 1
ATOM 3898 O O . GLY B 1 69 ? -9.492 -13.492 2.646 1 88.94 69 GLY B O 1
ATOM 3899 N N . ASP B 1 70 ? -9.492 -11.555 3.762 1 90 70 ASP B N 1
ATOM 3900 C CA . ASP B 1 70 ? -10.82 -11.133 3.33 1 90 70 ASP B CA 1
ATOM 390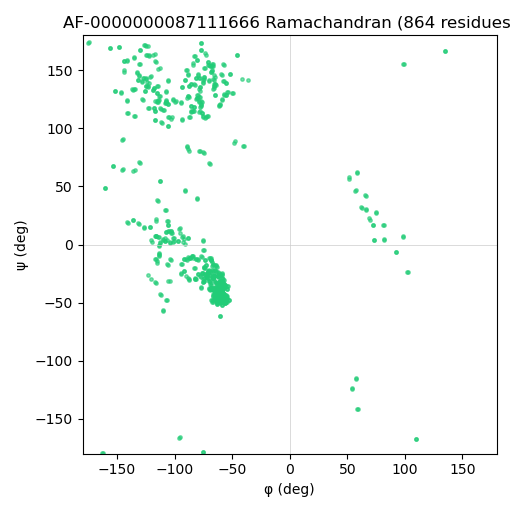1 C C . ASP B 1 70 ? -10.75 -10.289 2.059 1 90 70 ASP B C 1
ATOM 3903 O O . ASP B 1 70 ? -11.711 -9.602 1.706 1 90 70 ASP B O 1
ATOM 3907 N N . GLY B 1 71 ? -9.633 -10.32 1.443 1 90.5 71 GLY B N 1
ATOM 3908 C CA . GLY B 1 71 ? -9.477 -9.539 0.225 1 90.5 71 GLY B CA 1
ATOM 3909 C C . GLY B 1 71 ? -8.562 -8.344 0.393 1 90.5 71 GLY B C 1
ATOM 3910 O O . GLY B 1 71 ? -7.832 -8.25 1.378 1 90.5 71 GLY B O 1
ATOM 3911 N N . MET B 1 72 ? -8.578 -7.465 -0.575 1 94.25 72 MET B N 1
ATOM 3912 C CA . MET B 1 72 ? -7.535 -6.449 -0.685 1 94.25 72 MET B CA 1
ATOM 3913 C C . MET B 1 72 ? -8.055 -5.09 -0.23 1 94.25 72 MET B C 1
ATOM 3915 O O . MET B 1 72 ? -7.312 -4.102 -0.246 1 94.25 72 MET B O 1
ATOM 3919 N N . THR B 1 73 ? -9.305 -4.961 0.236 1 97.19 73 THR B N 1
ATOM 3920 C CA . THR B 1 73 ? -9.875 -3.686 0.652 1 97.19 73 THR B CA 1
ATOM 3921 C C . THR B 1 73 ? -9.992 -3.615 2.172 1 97.19 73 THR B C 1
ATOM 3923 O O . THR B 1 73 ? -10.781 -2.836 2.705 1 97.19 73 THR B O 1
ATOM 3926 N N . GLY B 1 74 ? -9.234 -4.449 2.857 1 97.38 74 GLY B N 1
ATOM 3927 C CA . GLY B 1 74 ? -9.312 -4.543 4.305 1 97.38 74 GLY B CA 1
ATOM 3928 C C . GLY B 1 74 ? -10.156 -5.711 4.781 1 97.38 74 GLY B C 1
ATOM 3929 O O . GLY B 1 74 ? -11.023 -6.195 4.055 1 97.38 74 GLY B O 1
ATOM 3930 N N . SER B 1 75 ? -9.898 -6.188 5.977 1 97 75 SER B N 1
ATOM 3931 C CA . SER B 1 75 ? -10.641 -7.312 6.539 1 97 75 SER B CA 1
ATOM 3932 C C . SER B 1 75 ? -12.062 -6.914 6.898 1 97 75 SER B C 1
ATOM 3934 O O . SER B 1 75 ? -12.359 -5.73 7.078 1 97 75 SER B O 1
ATOM 3936 N N . LYS B 1 76 ? -12.914 -7.918 6.957 1 96.19 76 LYS B N 1
ATOM 3937 C CA . LYS B 1 76 ? -14.266 -7.684 7.461 1 96.19 76 LYS B CA 1
ATOM 3938 C C . LYS B 1 76 ? -14.234 -7.094 8.867 1 96.19 76 LYS B C 1
ATOM 3940 O O . LYS B 1 76 ? -15.031 -6.219 9.203 1 96.19 76 LYS B O 1
ATOM 3945 N N . ARG B 1 77 ? -13.297 -7.523 9.664 1 97.94 77 ARG B N 1
ATOM 3946 C CA . ARG B 1 77 ? -13.188 -7.082 11.047 1 97.94 77 ARG B CA 1
ATOM 3947 C C . ARG B 1 77 ? -12.867 -5.59 11.125 1 97.94 77 ARG B C 1
ATOM 3949 O O . ARG B 1 77 ? -13.508 -4.848 11.867 1 97.94 77 ARG B O 1
ATOM 3956 N N . ILE B 1 78 ? -11.906 -5.113 10.359 1 98.69 78 ILE B N 1
ATOM 3957 C CA . ILE B 1 78 ? -11.516 -3.713 10.469 1 98.69 78 ILE B CA 1
ATOM 3958 C C . ILE B 1 78 ? -12.648 -2.822 9.961 1 98.69 78 ILE B C 1
ATOM 3960 O O . ILE B 1 78 ? -12.859 -1.72 10.469 1 98.69 78 ILE B O 1
ATOM 3964 N N . LYS B 1 79 ? -13.328 -3.262 8.922 1 98.75 79 LYS B N 1
ATOM 3965 C CA . LYS B 1 79 ? -14.453 -2.482 8.406 1 98.75 79 LYS B CA 1
ATOM 3966 C C . LYS B 1 79 ? -15.555 -2.344 9.453 1 98.75 79 LYS B C 1
ATOM 3968 O O . LYS B 1 79 ? -16.094 -1.254 9.656 1 98.75 79 LYS B O 1
ATOM 3973 N N . ALA B 1 80 ? -15.836 -3.434 10.117 1 98.81 80 ALA B N 1
ATOM 3974 C CA . ALA B 1 80 ? -16.812 -3.391 11.195 1 98.81 80 ALA B CA 1
ATOM 3975 C C . ALA B 1 80 ? -16.344 -2.51 12.344 1 98.81 80 ALA B C 1
ATOM 3977 O O . ALA B 1 80 ? -17.109 -1.74 12.906 1 98.81 80 ALA B O 1
ATOM 3978 N N . ALA B 1 81 ? -15.086 -2.648 12.711 1 98.88 81 ALA B N 1
ATOM 3979 C CA . ALA B 1 81 ? -14.5 -1.856 13.789 1 98.88 81 ALA B CA 1
ATOM 3980 C C . ALA B 1 81 ? -14.547 -0.367 13.461 1 98.88 81 ALA B C 1
ATOM 3982 O O . ALA B 1 81 ? -14.898 0.452 14.32 1 98.88 81 ALA B O 1
ATOM 3983 N N . LEU B 1 82 ? -14.242 -0.014 12.25 1 98.88 82 LEU B N 1
ATOM 3984 C CA . LEU B 1 82 ? -14.266 1.377 11.805 1 98.88 82 LEU B CA 1
ATOM 3985 C C . LEU B 1 82 ? -15.68 1.937 11.844 1 98.88 82 LEU B C 1
ATOM 3987 O O . LEU B 1 82 ? -15.898 3.07 12.281 1 98.88 82 LEU B O 1
ATOM 3991 N N . ALA B 1 83 ? -16.594 1.142 11.305 1 98.81 83 ALA B N 1
ATOM 3992 C CA . ALA B 1 83 ? -17.984 1.585 11.312 1 98.81 83 ALA B CA 1
ATOM 3993 C C . ALA B 1 83 ? -18.438 1.92 12.727 1 98.81 83 ALA B C 1
ATOM 3995 O O . ALA B 1 83 ? -18.969 3.008 12.977 1 98.81 83 ALA B O 1
ATOM 3996 N N . THR B 1 84 ? -18.188 1.011 13.656 1 98.81 84 THR B N 1
ATOM 3997 C CA . THR B 1 84 ? -18.594 1.198 15.047 1 98.81 84 THR B CA 1
ATOM 3998 C C . THR B 1 84 ? -17.891 2.402 15.656 1 98.81 84 THR B C 1
ATOM 4000 O O . THR B 1 84 ? -18.531 3.25 16.281 1 98.81 84 THR B O 1
ATOM 4003 N N . PHE B 1 85 ? -16.672 2.461 15.516 1 98.88 85 PHE B N 1
ATOM 4004 C CA . PHE B 1 85 ? -15.844 3.508 16.109 1 98.88 85 PHE B CA 1
ATOM 4005 C C . PHE B 1 85 ? -16.25 4.879 15.586 1 98.88 85 PHE B C 1
ATOM 4007 O O . PHE B 1 85 ? -16.453 5.812 16.359 1 98.88 85 PHE B O 1
ATOM 4014 N N . LEU B 1 86 ? -16.391 5.07 14.234 1 98.88 86 LEU B N 1
ATOM 4015 C CA . LEU B 1 86 ? -16.672 6.375 13.641 1 98.88 86 LEU B CA 1
ATOM 4016 C C . LEU B 1 86 ? -18.125 6.773 13.852 1 98.88 86 LEU B C 1
ATOM 4018 O O . LEU B 1 86 ? -18.438 7.961 13.906 1 98.88 86 LEU B O 1
ATOM 4022 N N . ASN B 1 87 ? -19 5.777 13.938 1 98.75 87 ASN B N 1
ATOM 4023 C CA . ASN B 1 87 ? -20.359 6.105 14.352 1 98.75 87 ASN B CA 1
ATOM 4024 C C . ASN B 1 87 ? -20.375 6.781 15.719 1 98.75 87 ASN B C 1
ATOM 4026 O O . ASN B 1 87 ? -21.094 7.762 15.922 1 98.75 87 ASN B O 1
ATOM 4030 N N . ARG B 1 88 ? -19.594 6.289 16.641 1 98.06 88 ARG B N 1
ATOM 4031 C CA . ARG B 1 88 ? -19.547 6.801 18.016 1 98.06 88 ARG B CA 1
ATOM 4032 C C . ARG B 1 88 ? -18.938 8.195 18.047 1 98.06 88 ARG B C 1
ATOM 4034 O O . ARG B 1 88 ? -19.344 9.039 18.844 1 98.06 88 ARG B O 1
ATOM 4041 N N . HIS B 1 89 ? -18.016 8.477 17.188 1 98.38 89 HIS B N 1
ATOM 4042 C CA . HIS B 1 89 ? -17.203 9.672 17.359 1 98.38 89 HIS B CA 1
ATOM 4043 C C . HIS B 1 89 ? -17.641 10.773 16.391 1 98.38 89 HIS B C 1
ATOM 4045 O O . HIS B 1 89 ? -17.484 11.961 16.688 1 98.38 89 HIS B O 1
ATOM 4051 N N . LEU B 1 90 ? -18.141 10.383 15.188 1 98.12 90 LEU B N 1
ATOM 4052 C CA . LEU B 1 90 ? -18.453 11.398 14.188 1 98.12 90 LEU B CA 1
ATOM 4053 C C . LEU B 1 90 ? -19.969 11.641 14.109 1 98.12 90 LEU B C 1
ATOM 4055 O O . LEU B 1 90 ? -20.406 12.602 13.477 1 98.12 90 LEU B O 1
ATOM 4059 N N . HIS B 1 91 ? -20.766 10.82 14.664 1 97.31 91 HIS B N 1
ATOM 4060 C CA . HIS B 1 91 ? -22.219 10.953 14.727 1 97.31 91 HIS B CA 1
ATOM 4061 C C . HIS B 1 91 ? -22.797 11.211 13.344 1 97.31 91 HIS B C 1
ATOM 4063 O O . HIS B 1 91 ? -23.531 12.18 13.148 1 97.31 91 HIS B O 1
ATOM 4069 N N . PRO B 1 92 ? -22.516 10.273 12.445 1 97.94 92 PRO B N 1
ATOM 4070 C CA . PRO B 1 92 ? -23.062 10.453 11.094 1 97.94 92 PRO B CA 1
ATOM 4071 C C . PRO B 1 92 ? -24.594 10.516 11.086 1 97.94 92 PRO B C 1
ATOM 4073 O O . PRO B 1 92 ? -25.25 9.859 11.898 1 97.94 92 PRO B O 1
ATOM 4076 N N . SER B 1 93 ? -25.156 11.328 10.141 1 96.94 93 SER B N 1
ATOM 4077 C CA . SER B 1 93 ? -26.609 11.43 10 1 96.94 93 SER B CA 1
ATOM 4078 C C . SER B 1 93 ? -27.219 10.078 9.641 1 96.94 93 SER B C 1
ATOM 4080 O O . SER B 1 93 ? -28.359 9.789 10.031 1 96.94 93 SER B O 1
ATOM 4082 N N . LYS B 1 94 ? -26.578 9.336 8.844 1 96.5 94 LYS B N 1
ATOM 4083 C CA . LYS B 1 94 ? -26.859 7.93 8.57 1 96.5 94 LYS B CA 1
ATOM 4084 C C . LYS B 1 94 ? -25.734 7.035 9.102 1 96.5 94 LYS B C 1
ATOM 4086 O O . LYS B 1 94 ? -24.562 7.262 8.805 1 96.5 94 LYS B O 1
ATOM 4091 N N . PRO B 1 95 ? -26.141 6.047 9.875 1 98 95 PRO B N 1
ATOM 4092 C CA . PRO B 1 95 ? -25.094 5.215 10.461 1 98 95 PRO B CA 1
ATOM 4093 C C . PRO B 1 95 ? -24.188 4.578 9.406 1 98 95 PRO B C 1
ATOM 4095 O O . PRO B 1 95 ? -24.656 4.145 8.359 1 98 95 PRO B O 1
ATOM 4098 N N . LEU B 1 96 ? -22.906 4.535 9.727 1 98.69 96 LEU B N 1
ATOM 4099 C CA . LEU B 1 96 ? -21.938 3.855 8.883 1 98.69 96 LEU B CA 1
ATOM 4100 C C . LEU B 1 96 ? -22.047 2.342 9.031 1 98.69 96 LEU B C 1
ATOM 4102 O O . LEU B 1 96 ? -22.328 1.839 10.125 1 98.69 96 LEU B O 1
ATOM 4106 N N . GLU B 1 97 ? -21.891 1.695 7.941 1 98.75 97 GLU B N 1
ATOM 4107 C CA . GLU B 1 97 ? -21.828 0.239 7.863 1 98.75 97 GLU B CA 1
ATOM 4108 C C . GLU B 1 97 ? -20.547 -0.227 7.191 1 98.75 97 GLU B C 1
ATOM 4110 O O . GLU B 1 97 ? -19.875 0.555 6.516 1 98.75 97 GLU B O 1
ATOM 4115 N N . SER B 1 98 ? -20.25 -1.524 7.395 1 98.44 98 SER B N 1
ATOM 4116 C CA . SER B 1 98 ? -19.016 -2.102 6.848 1 98.44 98 SER B CA 1
ATOM 4117 C C . SER B 1 98 ? -18.922 -1.857 5.344 1 98.44 98 SER B C 1
ATOM 4119 O O . SER B 1 98 ? -17.828 -1.655 4.816 1 98.44 98 SER B O 1
ATOM 4121 N N . ALA B 1 99 ? -20.016 -1.88 4.648 1 97.69 99 ALA B N 1
ATOM 4122 C CA . ALA B 1 99 ? -20.047 -1.771 3.193 1 97.69 99 ALA B CA 1
ATOM 4123 C C . ALA B 1 99 ? -19.656 -0.368 2.738 1 97.69 99 ALA B C 1
ATOM 4125 O O . ALA B 1 99 ? -19.375 -0.147 1.559 1 97.69 99 ALA B O 1
ATOM 4126 N N . HIS B 1 100 ? -19.578 0.583 3.654 1 98.69 100 HIS B N 1
ATOM 4127 C CA . HIS B 1 100 ? -19.312 1.977 3.312 1 98.69 100 HIS B CA 1
ATOM 4128 C C . HIS B 1 100 ? -17.812 2.26 3.27 1 98.69 100 HIS B C 1
ATOM 4130 O O . HIS B 1 100 ? -17.391 3.404 3.082 1 98.69 100 HIS B O 1
ATOM 4136 N N . PHE B 1 101 ? -17 1.142 3.434 1 98.81 101 PHE B N 1
ATOM 4137 C CA . PHE B 1 101 ? -15.562 1.373 3.605 1 98.81 101 PHE B CA 1
ATOM 4138 C C . PHE B 1 101 ? -14.766 0.62 2.551 1 98.81 101 PHE B C 1
ATOM 4140 O O . PHE B 1 101 ? -15.062 -0.535 2.242 1 98.81 101 PHE B O 1
ATOM 4147 N N . THR B 1 102 ? -13.766 1.254 1.952 1 98.62 102 THR B N 1
ATOM 4148 C CA . THR B 1 102 ? -12.609 0.65 1.299 1 98.62 102 THR B CA 1
ATOM 4149 C C . THR B 1 102 ? -11.32 1.047 2.008 1 98.62 102 THR B C 1
ATOM 4151 O O . THR B 1 102 ? -10.961 2.227 2.049 1 98.62 102 THR B O 1
ATOM 4154 N N . ILE B 1 103 ? -10.641 0.05 2.611 1 98.88 103 ILE B N 1
ATOM 4155 C CA . ILE B 1 103 ? -9.438 0.315 3.395 1 98.88 103 ILE B CA 1
ATOM 4156 C C . ILE B 1 103 ? -8.219 0.301 2.482 1 98.88 103 ILE B C 1
ATOM 4158 O O . ILE B 1 103 ? -8.102 -0.55 1.596 1 98.88 103 ILE B O 1
ATOM 4162 N N . THR B 1 104 ? -7.316 1.254 2.65 1 98.81 104 THR B N 1
ATOM 4163 C CA . THR B 1 104 ? -6.09 1.399 1.877 1 98.81 104 THR B CA 1
ATOM 4164 C C . THR B 1 104 ? -4.875 1.478 2.799 1 98.81 104 THR B C 1
ATOM 4166 O O . THR B 1 104 ? -5.023 1.584 4.02 1 98.81 104 THR B O 1
ATOM 4169 N N . ASN B 1 105 ? -3.652 1.434 2.223 1 98.62 105 ASN B N 1
ATOM 4170 C CA . ASN B 1 105 ? -2.422 1.553 2.998 1 98.62 105 ASN B CA 1
ATOM 4171 C C . ASN B 1 105 ? -2.1 3.01 3.314 1 98.62 105 ASN B C 1
ATOM 4173 O O . ASN B 1 105 ? -0.942 3.426 3.238 1 98.62 105 ASN B O 1
ATOM 4177 N N . GLY B 1 106 ? -3.074 3.795 3.627 1 98.38 106 GLY B N 1
ATOM 4178 C CA . GLY B 1 106 ? -2.924 5.195 3.99 1 98.38 106 GLY B CA 1
ATOM 4179 C C . GLY B 1 106 ? -3.928 6.102 3.303 1 98.38 106 GLY B C 1
ATOM 4180 O O . GLY B 1 106 ? -4.547 5.711 2.311 1 98.38 106 GLY B O 1
ATOM 4181 N N . CYS B 1 107 ? -4.031 7.309 3.773 1 98.62 107 CYS B N 1
ATOM 4182 C CA . CYS B 1 107 ? -5.031 8.242 3.268 1 98.62 107 CYS B CA 1
ATOM 4183 C C . CYS B 1 107 ? -4.625 8.789 1.906 1 98.62 107 CYS B C 1
ATOM 4185 O O . CYS B 1 107 ? -5.48 9.109 1.078 1 98.62 107 CYS B O 1
ATOM 4187 N N . SER B 1 108 ? -3.324 8.953 1.651 1 98.25 108 SER B N 1
ATOM 4188 C CA . SER B 1 108 ? -2.885 9.391 0.329 1 98.25 108 SER B CA 1
ATOM 4189 C C . SER B 1 108 ? -3.352 8.43 -0.755 1 98.25 108 SER B C 1
ATOM 4191 O O . SER B 1 108 ? -3.809 8.852 -1.817 1 98.25 108 SER B O 1
ATOM 4193 N N . SER B 1 109 ? -3.232 7.117 -0.469 1 98.69 109 SER B N 1
ATOM 4194 C CA . SER B 1 109 ? -3.734 6.121 -1.408 1 98.69 109 SER B CA 1
ATOM 4195 C C . SER B 1 109 ? -5.246 6.23 -1.577 1 98.69 109 SER B C 1
ATOM 4197 O O . SER B 1 109 ? -5.77 6.031 -2.676 1 98.69 109 SER B O 1
ATOM 4199 N N . ALA B 1 110 ? -5.945 6.477 -0.51 1 98.88 110 ALA B N 1
ATOM 4200 C CA . ALA B 1 110 ? -7.391 6.664 -0.569 1 98.88 110 ALA B CA 1
ATOM 4201 C C . ALA B 1 110 ? -7.758 7.809 -1.508 1 98.88 110 ALA B C 1
ATOM 4203 O O . ALA B 1 110 ? -8.656 7.672 -2.342 1 98.88 110 ALA B O 1
ATOM 4204 N N . ILE B 1 111 ? -7.066 8.93 -1.39 1 98.81 111 ILE B N 1
ATOM 4205 C CA . ILE B 1 111 ? -7.32 10.094 -2.229 1 98.81 111 ILE B CA 1
ATOM 4206 C C . ILE B 1 111 ? -7.016 9.758 -3.686 1 98.81 111 ILE B C 1
ATOM 4208 O O . ILE B 1 111 ? -7.789 10.109 -4.582 1 98.81 111 ILE B O 1
ATOM 4212 N N . GLU B 1 112 ? -5.926 9.117 -3.91 1 98.56 112 GLU B N 1
ATOM 4213 C CA . GLU B 1 112 ? -5.551 8.742 -5.27 1 98.56 112 GLU B CA 1
ATOM 4214 C C . GLU B 1 112 ? -6.605 7.836 -5.902 1 98.56 112 GLU B C 1
ATOM 4216 O O . GLU B 1 112 ? -6.973 8.016 -7.062 1 98.56 112 GLU B O 1
ATOM 4221 N N . HIS B 1 113 ? -7.082 6.809 -5.152 1 98.44 113 HIS B N 1
ATOM 4222 C CA . HIS B 1 113 ? -8.102 5.895 -5.648 1 98.44 113 HIS B CA 1
ATOM 4223 C C . HIS B 1 113 ? -9.406 6.629 -5.941 1 98.44 113 HIS B C 1
ATOM 4225 O O . HIS B 1 113 ? -10.102 6.312 -6.91 1 98.44 113 HIS B O 1
ATOM 4231 N N . LEU B 1 114 ? -9.742 7.57 -5.086 1 98.5 114 LEU B N 1
ATOM 4232 C CA . LEU B 1 114 ? -10.938 8.367 -5.328 1 98.5 114 LEU B CA 1
ATOM 4233 C C . LEU B 1 114 ? -10.797 9.18 -6.613 1 98.5 114 LEU B C 1
ATOM 4235 O O . LEU B 1 114 ? -11.727 9.219 -7.43 1 98.5 114 LEU B O 1
ATOM 4239 N N . ALA B 1 115 ? -9.656 9.852 -6.734 1 98.44 115 ALA B N 1
ATOM 4240 C CA . ALA B 1 115 ? -9.414 10.617 -7.957 1 98.44 115 ALA B CA 1
ATOM 4241 C C . ALA B 1 115 ? -9.531 9.727 -9.188 1 98.44 115 ALA B C 1
ATOM 4243 O O . ALA B 1 115 ? -10.164 10.102 -10.18 1 98.44 115 ALA B O 1
ATOM 4244 N N . TRP B 1 116 ? -8.93 8.523 -9.133 1 97.62 116 TRP B N 1
ATOM 4245 C CA . TRP B 1 116 ? -9 7.543 -10.211 1 97.62 116 TRP B CA 1
ATOM 4246 C C . TRP B 1 116 ? -10.445 7.164 -10.508 1 97.62 116 TRP B C 1
ATOM 4248 O O . TRP B 1 116 ? -10.836 7.035 -11.672 1 97.62 116 TRP B O 1
ATOM 4258 N N . ALA B 1 117 ? -11.234 7.023 -9.531 1 98.19 117 ALA B N 1
ATOM 4259 C CA . ALA B 1 117 ? -12.57 6.449 -9.656 1 98.19 117 ALA B CA 1
ATOM 4260 C C . ALA B 1 117 ? -13.57 7.496 -10.133 1 98.19 117 ALA B C 1
ATOM 4262 O O . ALA B 1 117 ? -14.547 7.168 -10.812 1 98.19 117 ALA B O 1
ATOM 4263 N N . VAL B 1 118 ? -13.359 8.789 -9.805 1 98.06 118 VAL B N 1
ATOM 4264 C CA . VAL B 1 118 ? -14.461 9.727 -10.031 1 98.06 118 VAL B CA 1
ATOM 4265 C C . VAL B 1 118 ? -14.078 10.727 -11.125 1 98.06 118 VAL B C 1
ATOM 4267 O O . VAL B 1 118 ? -14.906 11.531 -11.562 1 98.06 118 VAL B O 1
ATOM 4270 N N . ALA B 1 119 ? -12.844 10.734 -11.586 1 97.81 119 ALA B N 1
ATOM 4271 C CA . ALA B 1 119 ? -12.391 11.672 -12.617 1 97.81 119 ALA B CA 1
ATOM 4272 C C . ALA B 1 119 ? -11.633 10.945 -13.719 1 97.81 119 ALA B C 1
ATOM 4274 O O . ALA B 1 119 ? -10.875 10.008 -13.453 1 97.81 119 ALA B O 1
ATOM 4275 N N . ASN B 1 120 ? -11.828 11.352 -14.922 1 96.38 120 ASN B N 1
ATOM 4276 C CA . ASN B 1 120 ? -11.031 10.867 -16.047 1 96.38 120 ASN B CA 1
ATOM 4277 C C . ASN B 1 120 ? -9.727 11.641 -16.188 1 96.38 120 ASN B C 1
ATOM 4279 O O . ASN B 1 120 ? -9.602 12.758 -15.672 1 96.38 120 ASN B O 1
ATOM 4283 N N . PRO B 1 121 ? -8.664 10.969 -16.828 1 94.81 121 PRO B N 1
ATOM 4284 C CA . PRO B 1 121 ? -7.492 11.781 -17.156 1 94.81 121 PRO B CA 1
ATOM 4285 C C . PRO B 1 121 ? -7.852 13.086 -17.875 1 94.81 121 PRO B C 1
ATOM 4287 O O . PRO B 1 121 ? -8.68 13.078 -18.781 1 94.81 121 PRO B O 1
ATOM 4290 N N . GLY B 1 122 ? -7.316 14.18 -17.375 1 96.5 122 GLY B N 1
ATOM 4291 C CA . GLY B 1 122 ? -7.625 15.477 -17.953 1 96.5 122 GLY B CA 1
ATOM 4292 C C . GLY B 1 122 ? -8.625 16.266 -17.141 1 96.5 122 GLY B C 1
ATOM 4293 O O . GLY B 1 122 ? -8.688 17.5 -17.234 1 96.5 122 GLY B O 1
ATOM 4294 N N . ASP B 1 123 ? -9.469 15.594 -16.312 1 97.88 123 ASP B N 1
ATOM 4295 C CA . ASP B 1 123 ? -10.383 16.297 -15.414 1 97.88 123 ASP B CA 1
ATOM 4296 C C . ASP B 1 123 ? -9.617 16.969 -14.281 1 97.88 123 ASP B C 1
ATOM 4298 O O . ASP B 1 123 ? -8.516 16.562 -13.93 1 97.88 123 ASP B O 1
ATOM 4302 N N . ALA B 1 124 ? -10.219 18.047 -13.711 1 98.69 124 ALA B N 1
ATOM 4303 C CA . ALA B 1 124 ? -9.523 18.812 -12.68 1 98.69 124 ALA B CA 1
ATOM 4304 C C . ALA B 1 124 ? -10.266 18.75 -11.352 1 98.69 124 ALA B C 1
ATOM 4306 O O . ALA B 1 124 ? -11.453 18.422 -11.312 1 98.69 124 ALA B O 1
ATOM 4307 N N . PHE B 1 125 ? -9.57 18.984 -10.305 1 98.88 125 PHE B N 1
ATOM 4308 C CA . PHE B 1 125 ? -10.117 19.203 -8.969 1 98.88 125 PHE B CA 1
ATOM 4309 C C . PHE B 1 125 ? -9.812 20.625 -8.492 1 98.88 125 PHE B C 1
ATOM 4311 O O . PHE B 1 125 ? -8.719 21.141 -8.734 1 98.88 125 PHE B O 1
ATOM 4318 N N . LEU B 1 126 ? -10.805 21.266 -7.898 1 98.88 126 LEU B N 1
ATOM 4319 C CA . LEU B 1 126 ? -10.562 22.547 -7.223 1 98.88 126 LEU B CA 1
ATOM 4320 C C . LEU B 1 126 ? -9.922 22.312 -5.859 1 98.88 126 LEU B C 1
ATOM 4322 O O . LEU B 1 126 ? -10.312 21.406 -5.125 1 98.88 126 LEU B O 1
ATOM 4326 N N . LEU B 1 127 ? -8.898 23.094 -5.516 1 98.81 127 LEU B N 1
ATOM 4327 C CA . LEU B 1 127 ? -8.156 23 -4.262 1 98.81 127 LEU B CA 1
ATOM 4328 C C . LEU B 1 127 ? -7.805 24.391 -3.736 1 98.81 127 LEU B C 1
ATOM 4330 O O . LEU B 1 127 ? -6.98 25.094 -4.328 1 98.81 127 LEU B O 1
ATOM 4334 N N . GLY B 1 128 ? -8.375 24.781 -2.631 1 98.62 128 GLY B N 1
ATOM 4335 C CA . GLY B 1 128 ? -8.164 26.109 -2.078 1 98.62 128 GLY B CA 1
ATOM 4336 C C . GLY B 1 128 ? -6.812 26.266 -1.406 1 98.62 128 GLY B C 1
ATOM 4337 O O . GLY B 1 128 ? -6.367 25.375 -0.679 1 98.62 128 GLY B O 1
ATOM 4338 N N . ARG B 1 129 ? -6.137 27.391 -1.58 1 98.06 129 ARG B N 1
ATOM 4339 C CA . ARG B 1 129 ? -4.855 27.719 -0.958 1 98.06 129 ARG B CA 1
ATOM 4340 C C . ARG B 1 129 ? -5.055 28.406 0.383 1 98.06 129 ARG B C 1
ATOM 4342 O O . ARG B 1 129 ? -5.992 29.188 0.548 1 98.06 129 ARG B O 1
ATOM 4349 N N . PRO B 1 130 ? -4.168 28.266 1.351 1 98.12 130 PRO B N 1
ATOM 4350 C CA . PRO B 1 130 ? -3.145 27.219 1.359 1 98.12 130 PRO B CA 1
ATOM 4351 C C . PRO B 1 130 ? -3.736 25.812 1.515 1 98.12 130 PRO B C 1
ATOM 4353 O O . PRO B 1 130 ? -4.91 25.672 1.871 1 98.12 130 PRO B O 1
ATOM 4356 N N . TYR B 1 131 ? -3.047 24.859 1.074 1 98.31 131 TYR B N 1
ATOM 4357 C CA . TYR B 1 131 ? -3.557 23.484 1.095 1 98.31 131 TYR B CA 1
ATOM 4358 C C . TYR B 1 131 ? -2.494 22.516 1.591 1 98.31 131 TYR B C 1
ATOM 4360 O O . TYR B 1 131 ? -1.318 22.875 1.701 1 98.31 131 TYR B O 1
ATOM 4368 N N . TYR B 1 132 ? -2.934 21.359 2.018 1 97.56 132 TYR B N 1
ATOM 4369 C CA . TYR B 1 132 ? -2.02 20.25 2.244 1 97.56 132 TYR B CA 1
ATOM 4370 C C . TYR B 1 132 ? -1.308 19.844 0.956 1 97.56 132 TYR B C 1
ATOM 4372 O O . TYR B 1 132 ? -1.947 19.422 -0.007 1 97.56 132 TYR B O 1
ATOM 4380 N N . ASN B 1 133 ? -0.053 19.922 0.932 1 95.06 133 ASN B N 1
ATOM 4381 C CA . ASN B 1 133 ? 0.728 19.875 -0.3 1 95.06 133 ASN B CA 1
ATOM 4382 C C . ASN B 1 133 ? 0.649 18.5 -0.97 1 95.06 133 ASN B C 1
ATOM 4384 O O . ASN B 1 133 ? 0.738 18.406 -2.195 1 95.06 133 ASN B O 1
ATOM 4388 N N . THR B 1 134 ? 0.441 17.422 -0.252 1 95.88 134 THR B N 1
ATOM 4389 C CA . THR B 1 134 ? 0.466 16.094 -0.828 1 95.88 134 THR B CA 1
ATOM 4390 C C . THR B 1 134 ? -0.818 15.805 -1.604 1 95.88 134 THR B C 1
ATOM 4392 O O . THR B 1 134 ? -0.889 14.844 -2.369 1 95.88 134 THR B O 1
ATOM 4395 N N . PHE B 1 135 ? -1.826 16.672 -1.478 1 98.06 135 PHE B N 1
ATOM 4396 C CA . PHE B 1 135 ? -3.004 16.531 -2.326 1 98.06 135 PHE B CA 1
ATOM 4397 C C . PHE B 1 135 ? -2.619 16.594 -3.801 1 98.06 135 PHE B C 1
ATOM 4399 O O . PHE B 1 135 ? -3.201 15.898 -4.629 1 98.06 135 PHE B O 1
ATOM 4406 N N . LEU B 1 136 ? -1.633 17.422 -4.117 1 97.25 136 LEU B N 1
ATOM 4407 C CA . LEU B 1 136 ? -1.248 17.609 -5.512 1 97.25 136 LEU B CA 1
ATOM 4408 C C . LEU B 1 136 ? -0.794 16.297 -6.129 1 97.25 136 LEU B C 1
ATOM 4410 O O . LEU B 1 136 ? -1.445 15.773 -7.039 1 97.25 136 LEU B O 1
ATOM 4414 N N . PRO B 1 137 ? 0.24 15.711 -5.621 1 96.12 137 PRO B N 1
ATOM 4415 C CA . PRO B 1 137 ? 0.624 14.445 -6.238 1 96.12 137 PRO B CA 1
ATOM 4416 C C . PRO B 1 137 ? -0.443 13.359 -6.074 1 96.12 137 PRO B C 1
ATOM 4418 O O . PRO B 1 137 ? -0.614 12.516 -6.957 1 96.12 137 PRO B O 1
ATOM 4421 N N . ASP B 1 138 ? -1.218 13.297 -5 1 98 138 ASP B N 1
ATOM 4422 C CA . ASP B 1 138 ? -2.268 12.297 -4.809 1 98 138 ASP B CA 1
ATOM 4423 C C . ASP B 1 138 ? -3.287 12.352 -5.945 1 98 138 ASP B C 1
ATOM 4425 O O . ASP B 1 138 ? -3.775 11.312 -6.398 1 98 138 ASP B O 1
ATOM 4429 N N . LEU B 1 139 ? -3.572 13.57 -6.395 1 98.06 139 LEU B N 1
ATOM 4430 C CA . LEU B 1 139 ? -4.637 13.766 -7.375 1 98.06 139 LEU B CA 1
ATOM 4431 C C . LEU B 1 139 ? -4.098 13.633 -8.797 1 98.06 139 LEU B C 1
ATOM 4433 O O . LEU B 1 139 ? -4.832 13.25 -9.711 1 98.06 139 LEU B O 1
ATOM 4437 N N . ILE B 1 140 ? -2.768 13.961 -9.016 1 95.62 140 ILE B N 1
ATOM 4438 C CA . ILE B 1 140 ? -2.424 14.203 -10.406 1 95.62 140 ILE B CA 1
ATOM 4439 C C . ILE B 1 140 ? -1.298 13.266 -10.836 1 95.62 140 ILE B C 1
ATOM 4441 O O . ILE B 1 140 ? -1.148 12.969 -12.023 1 95.62 140 ILE B O 1
ATOM 4445 N N . LEU B 1 141 ? -0.445 12.789 -9.891 1 95.12 141 LEU B N 1
ATOM 4446 C CA . LEU B 1 141 ? 0.828 12.18 -10.273 1 95.12 141 LEU B CA 1
ATOM 4447 C C . LEU B 1 141 ? 0.606 10.953 -11.148 1 95.12 141 LEU B C 1
ATOM 4449 O O . LEU B 1 141 ? 1.269 10.789 -12.18 1 95.12 141 LEU B O 1
ATOM 4453 N N . ARG B 1 142 ? -0.297 10.016 -10.742 1 95.06 142 ARG B N 1
ATOM 4454 C CA . ARG B 1 142 ? -0.454 8.766 -11.469 1 95.06 142 ARG B CA 1
ATOM 4455 C C . ARG B 1 142 ? -1.829 8.68 -12.125 1 95.06 142 ARG B C 1
ATOM 4457 O O . ARG B 1 142 ? -2.082 7.789 -12.938 1 95.06 142 ARG B O 1
ATOM 4464 N N . THR B 1 143 ? -2.77 9.633 -11.82 1 95.56 143 THR B N 1
ATOM 4465 C CA . THR B 1 143 ? -4.148 9.547 -12.289 1 95.56 143 THR B CA 1
ATOM 4466 C C . THR B 1 143 ? -4.316 10.273 -13.617 1 95.56 143 THR B C 1
ATOM 4468 O O . THR B 1 143 ? -5.285 10.039 -14.344 1 95.56 143 THR B O 1
ATOM 4471 N N . GLY B 1 144 ? -3.422 11.25 -13.938 1 93.5 144 GLY B N 1
ATOM 4472 C CA . GLY B 1 144 ? -3.553 12.086 -15.117 1 93.5 144 GLY B CA 1
ATOM 4473 C C . GLY B 1 144 ? -4.508 13.25 -14.922 1 93.5 144 GLY B C 1
ATOM 4474 O O . GLY B 1 144 ? -4.781 14 -15.859 1 93.5 144 GLY B O 1
ATOM 4475 N N . CYS B 1 145 ? -5.039 13.422 -13.688 1 97.25 145 CYS B N 1
ATOM 4476 C CA . CYS B 1 145 ? -5.934 14.531 -13.391 1 97.25 145 CYS B CA 1
ATOM 4477 C C . CYS B 1 145 ? -5.16 15.836 -13.227 1 97.25 145 CYS B C 1
ATOM 4479 O O . CYS B 1 145 ? -3.939 15.859 -13.406 1 97.25 145 CYS B O 1
ATOM 4481 N N . LYS B 1 146 ? -5.863 16.875 -13.094 1 98.25 146 LYS B N 1
ATOM 4482 C CA . LYS B 1 146 ? -5.293 18.203 -12.883 1 98.25 146 LYS B CA 1
ATOM 4483 C C . LYS B 1 146 ? -5.805 18.828 -11.586 1 98.25 146 LYS B C 1
ATOM 4485 O O . LYS B 1 146 ? -6.762 18.328 -10.992 1 98.25 146 LYS B O 1
ATOM 4490 N N . VAL B 1 147 ? -5.125 19.828 -11.133 1 98.62 147 VAL B N 1
ATOM 4491 C CA . VAL B 1 147 ? -5.562 20.594 -9.969 1 98.62 147 VAL B CA 1
ATOM 4492 C C . VAL B 1 147 ? -5.637 22.062 -10.32 1 98.62 147 VAL B C 1
ATOM 4494 O O . VAL B 1 147 ? -4.766 22.594 -11.023 1 98.62 147 VAL B O 1
ATOM 4497 N N . ILE B 1 148 ? -6.727 22.703 -9.969 1 98.75 148 ILE B N 1
ATOM 4498 C CA . ILE B 1 148 ? -6.891 24.141 -10.07 1 98.75 148 ILE B CA 1
ATOM 4499 C C . ILE B 1 148 ? -6.824 24.781 -8.688 1 98.75 148 ILE B C 1
ATOM 4501 O O . ILE B 1 148 ? -7.785 24.703 -7.914 1 98.75 148 ILE B O 1
ATOM 4505 N N . PRO B 1 149 ? -5.707 25.375 -8.328 1 98.31 149 PRO B N 1
ATOM 4506 C CA . PRO B 1 149 ? -5.641 26.062 -7.043 1 98.31 149 PRO B CA 1
ATOM 4507 C C . PRO B 1 149 ? -6.543 27.297 -6.996 1 98.31 149 PRO B C 1
ATOM 4509 O O . PRO B 1 149 ? -6.672 28.016 -7.992 1 98.31 149 PRO B O 1
ATOM 4512 N N . VAL B 1 150 ? -7.145 27.547 -5.902 1 98.75 150 VAL B N 1
ATOM 4513 C CA . VAL B 1 150 ? -8.062 28.672 -5.73 1 98.75 150 VAL B CA 1
ATOM 4514 C C . VAL B 1 150 ? -7.488 29.656 -4.723 1 98.75 150 VAL B C 1
ATOM 4516 O O . VAL B 1 150 ? -7.18 29.297 -3.586 1 98.75 150 VAL B O 1
ATOM 4519 N N . ALA B 1 151 ? -7.316 30.859 -5.105 1 98.12 151 ALA B N 1
ATOM 4520 C CA . ALA B 1 151 ? -6.855 31.938 -4.227 1 98.12 151 ALA B CA 1
ATOM 4521 C C . ALA B 1 151 ? -8.031 32.625 -3.525 1 98.12 151 ALA B C 1
ATOM 4523 O O . ALA B 1 151 ? -9.117 32.719 -4.094 1 98.12 151 ALA B O 1
ATOM 4524 N N . PHE B 1 152 ? -7.754 33.031 -2.314 1 97.88 152 PHE B N 1
ATOM 4525 C CA . PHE B 1 152 ? -8.828 33.625 -1.533 1 97.88 152 PHE B CA 1
ATOM 4526 C C . PHE B 1 152 ? -8.523 35.094 -1.213 1 97.88 152 PHE B C 1
ATOM 4528 O O . PHE B 1 152 ? -9.383 35.812 -0.706 1 97.88 152 PHE B O 1
ATOM 4535 N N . GLU B 1 153 ? -7.309 35.5 -1.437 1 94.19 153 GLU B N 1
ATOM 4536 C CA . GLU B 1 153 ? -6.895 36.875 -1.165 1 94.19 153 GLU B CA 1
ATOM 4537 C C . GLU B 1 153 ? -7.137 37.25 0.295 1 94.19 153 GLU B C 1
ATOM 4539 O O . GLU B 1 153 ? -6.676 36.562 1.202 1 94.19 153 GLU B O 1
ATOM 4544 N N . ASN B 1 154 ? -8.023 38.219 0.524 1 92.88 154 ASN B N 1
ATOM 4545 C CA . ASN B 1 154 ? -8.25 38.688 1.893 1 92.88 154 ASN B CA 1
ATOM 4546 C C . ASN B 1 154 ? -9.414 37.938 2.547 1 92.88 154 ASN B C 1
ATOM 4548 O O . ASN B 1 154 ? -9.75 38.188 3.703 1 92.88 154 ASN B O 1
ATOM 4552 N N . THR B 1 155 ? -9.883 36.969 1.898 1 95.75 155 THR B N 1
ATOM 4553 C CA . THR B 1 155 ? -10.992 36.188 2.432 1 95.75 155 THR B CA 1
ATOM 4554 C C . THR B 1 155 ? -10.484 34.969 3.197 1 95.75 155 THR B C 1
ATOM 4556 O O . THR B 1 155 ? -9.539 34.281 2.76 1 95.75 155 THR B O 1
ATOM 4559 N N . ASP B 1 156 ? -11.062 34.719 4.348 1 94.88 156 ASP B N 1
ATOM 4560 C CA . ASP B 1 156 ? -10.75 33.5 5.074 1 94.88 156 ASP B CA 1
ATOM 4561 C C . ASP B 1 156 ? -11.117 32.281 4.25 1 94.88 156 ASP B C 1
ATOM 4563 O O . ASP B 1 156 ? -12.289 32.062 3.904 1 94.88 156 ASP B O 1
ATOM 4567 N N . PRO B 1 157 ? -10.211 31.406 3.928 1 95.88 157 PRO B N 1
ATOM 4568 C CA . PRO B 1 157 ? -10.438 30.281 3.014 1 95.88 157 PRO B CA 1
ATOM 4569 C C . PRO B 1 157 ? -11.461 29.281 3.549 1 95.88 157 PRO B C 1
ATOM 4571 O O . PRO B 1 157 ? -11.992 28.469 2.789 1 95.88 157 PRO B O 1
ATOM 4574 N N . ILE B 1 158 ? -11.75 29.281 4.824 1 95.31 158 ILE B N 1
ATOM 4575 C CA . ILE B 1 158 ? -12.617 28.25 5.355 1 95.31 158 ILE B CA 1
ATOM 4576 C C . ILE B 1 158 ? -13.961 28.859 5.75 1 95.31 158 ILE B C 1
ATOM 4578 O O . ILE B 1 158 ? -14.812 28.172 6.328 1 95.31 158 ILE B O 1
ATOM 4582 N N . ALA B 1 159 ? -14.195 30.125 5.504 1 93.75 159 ALA B N 1
ATOM 4583 C CA . ALA B 1 159 ? -15.453 30.797 5.789 1 93.75 159 ALA B CA 1
ATOM 4584 C C . ALA B 1 159 ? -16.484 30.516 4.699 1 93.75 159 ALA B C 1
ATOM 4586 O O . ALA B 1 159 ? -16.125 30.156 3.572 1 93.75 159 ALA B O 1
ATOM 4587 N N . PRO B 1 160 ? -17.766 30.672 4.996 1 93.38 160 PRO B N 1
ATOM 4588 C CA . PRO B 1 160 ? -18.797 30.453 3.982 1 93.38 160 PRO B CA 1
ATOM 4589 C C . PRO B 1 160 ? -18.609 31.344 2.754 1 93.38 160 PRO B C 1
ATOM 4591 O O . PRO B 1 160 ? -18.922 30.922 1.635 1 93.38 160 PRO B O 1
ATOM 4594 N N . GLY B 1 161 ? -18.078 32.531 2.959 1 93.19 161 GLY B N 1
ATOM 4595 C CA . GLY B 1 161 ? -17.875 33.469 1.868 1 93.19 161 GLY B CA 1
ATOM 4596 C C . GLY B 1 161 ? -16.812 33.031 0.881 1 93.19 161 GLY B C 1
ATOM 4597 O O . GLY B 1 161 ? -16.734 33.531 -0.233 1 93.19 161 GLY B O 1
ATOM 4598 N N . ALA B 1 162 ? -16.062 32.031 1.229 1 96.62 162 ALA B N 1
ATOM 4599 C CA . ALA B 1 162 ? -14.984 31.531 0.373 1 96.62 162 ALA B CA 1
ATOM 4600 C C . ALA B 1 162 ? -15.547 30.922 -0.91 1 96.62 162 ALA B C 1
ATOM 4602 O O . ALA B 1 162 ? -14.852 30.844 -1.926 1 96.62 162 ALA B O 1
ATOM 4603 N N . VAL B 1 163 ? -16.828 30.5 -0.944 1 98.06 163 VAL B N 1
ATOM 4604 C CA . VAL B 1 163 ? -17.453 29.797 -2.061 1 98.06 163 VAL B CA 1
ATOM 4605 C C . VAL B 1 163 ? -17.406 30.688 -3.307 1 98.06 163 VAL B C 1
ATOM 4607 O O . VAL B 1 163 ? -17.297 30.188 -4.426 1 98.06 163 VAL B O 1
ATOM 4610 N N . GLY B 1 164 ? -17.469 32.031 -3.121 1 98.06 164 GLY B N 1
ATOM 4611 C CA . GLY B 1 164 ? -17.391 32.938 -4.25 1 98.06 164 GLY B CA 1
ATOM 4612 C C . GLY B 1 164 ? -16.109 32.781 -5.047 1 98.06 164 GLY B C 1
ATOM 4613 O O . GLY B 1 164 ? -16.109 32.906 -6.273 1 98.06 164 GLY B O 1
ATOM 4614 N N . HIS B 1 165 ? -15.055 32.531 -4.379 1 98.62 165 HIS B N 1
ATOM 4615 C CA . HIS B 1 165 ? -13.758 32.344 -5.031 1 98.62 165 HIS B CA 1
ATOM 4616 C C . HIS B 1 165 ? -13.719 31.047 -5.809 1 98.62 165 HIS B C 1
ATOM 4618 O O . HIS B 1 165 ? -13.148 30.984 -6.898 1 98.62 165 HIS B O 1
ATOM 4624 N N . TYR B 1 166 ? -14.336 30.016 -5.281 1 98.75 166 TYR B N 1
ATOM 4625 C CA . TYR B 1 166 ? -14.453 28.75 -5.996 1 98.75 166 TYR B CA 1
ATOM 4626 C C . TYR B 1 166 ? -15.281 28.906 -7.266 1 98.75 166 TYR B C 1
ATOM 4628 O O . TYR B 1 166 ? -14.938 28.359 -8.312 1 98.75 166 TYR B O 1
ATOM 4636 N N . LYS B 1 167 ? -16.328 29.656 -7.164 1 98.5 167 LYS B N 1
ATOM 4637 C CA . LYS B 1 167 ? -17.188 29.922 -8.328 1 98.5 167 LYS B CA 1
ATOM 4638 C C . LYS B 1 167 ? -16.406 30.609 -9.438 1 98.5 167 LYS B C 1
ATOM 4640 O O . LYS B 1 167 ? -16.516 30.234 -10.609 1 98.5 167 LYS B O 1
ATOM 4645 N N . ARG B 1 168 ? -15.633 31.547 -9.07 1 98.38 168 ARG B N 1
ATOM 4646 C CA . ARG B 1 168 ? -14.836 32.281 -10.062 1 98.38 168 ARG B CA 1
ATOM 4647 C C . ARG B 1 168 ? -13.812 31.344 -10.719 1 98.38 168 ARG B C 1
ATOM 4649 O O . ARG B 1 168 ? -13.602 31.422 -11.93 1 98.38 168 ARG B O 1
ATOM 4656 N N . ALA B 1 169 ? -13.18 30.547 -9.906 1 98.62 169 ALA B N 1
ATOM 4657 C CA . ALA B 1 169 ? -12.203 29.594 -10.438 1 98.62 169 ALA B CA 1
ATOM 4658 C C . ALA B 1 169 ? -12.859 28.625 -11.414 1 98.62 169 ALA B C 1
ATOM 4660 O O . ALA B 1 169 ? -12.289 28.281 -12.445 1 98.62 169 ALA B O 1
ATOM 4661 N N . LEU B 1 170 ? -14.023 28.172 -11.102 1 98.62 170 LEU B N 1
ATOM 4662 C CA . LEU B 1 170 ? -14.766 27.25 -11.953 1 98.62 170 LEU B CA 1
ATOM 4663 C C . LEU B 1 170 ? -15.141 27.906 -13.273 1 98.62 170 LEU B C 1
ATOM 4665 O O . LEU B 1 170 ? -15.047 27.281 -14.336 1 98.62 170 LEU B O 1
ATOM 4669 N N . GLU B 1 171 ? -15.57 29.109 -13.172 1 98.31 171 GLU B N 1
ATOM 4670 C CA . GLU B 1 171 ? -15.938 29.859 -14.367 1 98.31 171 GLU B CA 1
ATOM 4671 C C . GLU B 1 171 ? -14.734 30.031 -15.297 1 98.31 171 GLU B C 1
ATOM 4673 O O . GLU B 1 171 ? -14.859 29.859 -16.516 1 98.31 171 GLU B O 1
ATOM 4678 N N . SER B 1 172 ? -13.656 30.359 -14.719 1 98.25 172 SER B N 1
ATOM 4679 C CA . SER B 1 172 ? -12.438 30.484 -15.508 1 98.25 172 SER B CA 1
ATOM 4680 C C . SER B 1 172 ? -12.055 29.172 -16.156 1 98.25 172 SER B C 1
ATOM 4682 O O . SER B 1 172 ? -11.602 29.141 -17.312 1 98.25 172 SER B O 1
ATOM 4684 N N . ALA B 1 173 ? -12.133 28.094 -15.414 1 98.12 173 ALA B N 1
ATOM 4685 C CA . ALA B 1 173 ? -11.844 26.766 -15.945 1 98.12 173 ALA B CA 1
ATOM 4686 C C . ALA B 1 173 ? -12.766 26.422 -17.109 1 98.12 173 ALA B C 1
ATOM 4688 O O . ALA B 1 173 ? -12.32 25.906 -18.125 1 98.12 173 ALA B O 1
ATOM 4689 N N . ALA B 1 174 ? -14.008 26.688 -16.938 1 97.25 174 ALA B N 1
ATOM 4690 C CA . ALA B 1 174 ? -15 26.406 -17.969 1 97.25 174 ALA B CA 1
ATOM 4691 C C . ALA B 1 174 ? -14.711 27.188 -19.25 1 97.25 174 ALA B C 1
ATOM 4693 O O . ALA B 1 174 ? -14.906 26.672 -20.359 1 97.25 174 ALA B O 1
ATOM 4694 N N . ALA B 1 175 ? -14.289 28.375 -19.078 1 97.69 175 ALA B N 1
ATOM 4695 C CA . ALA B 1 175 ? -13.969 29.219 -20.219 1 97.69 175 ALA B CA 1
ATOM 4696 C C . ALA B 1 175 ? -12.828 28.625 -21.031 1 97.69 175 ALA B C 1
ATOM 4698 O O . ALA B 1 175 ? -12.758 28.828 -22.25 1 97.69 175 ALA B O 1
ATOM 4699 N N . GLU B 1 176 ? -12.047 27.891 -20.438 1 97.44 176 GLU B N 1
ATOM 4700 C CA . GLU B 1 176 ? -10.914 27.25 -21.109 1 97.44 176 GLU B CA 1
ATOM 4701 C C . GLU B 1 176 ? -11.242 25.828 -21.531 1 97.44 176 GLU B C 1
ATOM 4703 O O . GLU B 1 176 ? -10.367 25.094 -21.969 1 97.44 176 GLU B O 1
ATOM 4708 N N . GLY B 1 177 ? -12.406 25.453 -21.297 1 97.44 177 GLY B N 1
ATOM 4709 C CA . GLY B 1 177 ? -12.844 24.125 -21.688 1 97.44 177 GLY B CA 1
ATOM 4710 C C . GLY B 1 177 ? -12.414 23.047 -20.703 1 97.44 177 GLY B C 1
ATOM 4711 O O . GLY B 1 177 ? -12.391 21.859 -21.062 1 97.44 177 GLY B O 1
ATOM 4712 N N . GLN B 1 178 ? -12.031 23.406 -19.531 1 98 178 GLN B N 1
ATOM 4713 C CA . GLN B 1 178 ? -11.57 22.469 -18.516 1 98 178 GLN B CA 1
ATOM 4714 C C . GLN B 1 178 ? -12.742 21.891 -17.719 1 98 178 GLN B C 1
ATOM 4716 O O . GLN B 1 178 ? -13.508 22.641 -17.109 1 98 178 GLN B O 1
ATOM 4721 N N . ARG B 1 179 ? -12.891 20.578 -17.781 1 97.56 179 ARG B N 1
ATOM 4722 C CA . ARG B 1 179 ? -13.898 19.938 -16.938 1 97.56 179 ARG B CA 1
ATOM 4723 C C . ARG B 1 179 ? -13.414 19.781 -15.508 1 97.56 179 ARG B C 1
ATOM 4725 O O . ARG B 1 179 ? -12.281 19.359 -15.273 1 97.56 179 ARG B O 1
ATOM 4732 N N . VAL B 1 180 ? -14.234 20.125 -14.555 1 98.5 180 VAL B N 1
ATOM 4733 C CA . VAL B 1 180 ? -13.922 19.984 -13.133 1 98.5 180 VAL B CA 1
ATOM 4734 C C . VAL B 1 180 ? -14.758 18.859 -12.531 1 98.5 180 VAL B C 1
ATOM 4736 O O . VAL B 1 180 ? -15.992 18.891 -12.578 1 98.5 180 VAL B O 1
ATOM 4739 N N . ALA B 1 181 ? -14.047 17.875 -11.977 1 98.12 181 ALA B N 1
ATOM 4740 C CA . ALA B 1 181 ? -14.703 16.672 -11.469 1 98.12 181 ALA B CA 1
ATOM 4741 C C . ALA B 1 181 ? -15.148 16.859 -10.016 1 98.12 181 ALA B C 1
ATOM 4743 O O . ALA B 1 181 ? -16.125 16.25 -9.578 1 98.12 181 ALA B O 1
ATOM 4744 N N . GLY B 1 182 ? -14.391 17.688 -9.312 1 98.5 182 GLY B N 1
ATOM 4745 C CA . GLY B 1 182 ? -14.75 17.75 -7.902 1 98.5 182 GLY B CA 1
ATOM 4746 C C . GLY B 1 182 ? -13.953 18.781 -7.133 1 98.5 182 GLY B C 1
ATOM 4747 O O . GLY B 1 182 ? -13.148 19.516 -7.711 1 98.5 182 GLY B O 1
ATOM 4748 N N . LEU B 1 183 ? -14.367 18.969 -5.84 1 98.75 183 LEU B N 1
ATOM 4749 C CA . LEU B 1 183 ? -13.727 19.812 -4.832 1 98.75 183 LEU B CA 1
ATOM 4750 C C . LEU B 1 183 ? -13.195 18.969 -3.682 1 98.75 183 LEU B C 1
ATOM 4752 O O . LEU B 1 183 ? -13.883 18.078 -3.189 1 98.75 183 LEU B O 1
ATOM 4756 N N . ILE B 1 184 ? -11.922 19.172 -3.303 1 98.88 184 ILE B N 1
ATOM 4757 C CA . ILE B 1 184 ? -11.367 18.469 -2.152 1 98.88 184 ILE B CA 1
ATOM 4758 C C . ILE B 1 184 ? -10.953 19.484 -1.08 1 98.88 184 ILE B C 1
ATOM 4760 O O . ILE B 1 184 ? -10.391 20.531 -1.392 1 98.88 184 ILE B O 1
ATOM 4764 N N . ILE B 1 185 ? -11.297 19.203 0.134 1 98.75 185 ILE B N 1
ATOM 4765 C CA . ILE B 1 185 ? -10.875 20.016 1.275 1 98.75 185 ILE B CA 1
ATOM 4766 C C . ILE B 1 185 ? -10.305 19.094 2.363 1 98.75 185 ILE B C 1
ATOM 4768 O O . ILE B 1 185 ? -10.555 17.891 2.359 1 98.75 185 ILE B O 1
ATOM 4772 N N . SER B 1 186 ? -9.469 19.625 3.18 1 98.5 186 SER B N 1
ATOM 4773 C CA . SER B 1 186 ? -9.117 19.016 4.457 1 98.5 186 SER B CA 1
ATOM 4774 C C . SER B 1 186 ? -9.891 19.656 5.605 1 98.5 186 SER B C 1
ATOM 4776 O O . SER B 1 186 ? -9.836 20.859 5.805 1 98.5 186 SER B O 1
ATOM 4778 N N . ASN B 1 187 ? -10.602 18.891 6.332 1 98.56 187 ASN B N 1
ATOM 4779 C CA . ASN B 1 187 ? -11.359 19.344 7.492 1 98.56 187 ASN B CA 1
ATOM 4780 C C . ASN B 1 187 ? -11.18 18.406 8.68 1 98.56 187 ASN B C 1
ATOM 4782 O O . ASN B 1 187 ? -11.742 17.312 8.703 1 98.56 187 ASN B O 1
ATOM 4786 N N . PRO B 1 188 ? -10.516 18.812 9.711 1 98.31 188 PRO B N 1
ATOM 4787 C CA . PRO B 1 188 ? -9.852 20.109 9.961 1 98.31 188 PRO B CA 1
ATOM 4788 C C . PRO B 1 188 ? -8.812 20.438 8.898 1 98.31 188 PRO B C 1
ATOM 4790 O O . PRO B 1 188 ? -8.266 19.547 8.25 1 98.31 188 PRO B O 1
ATOM 4793 N N . HIS B 1 189 ? -8.578 21.766 8.766 1 98.38 189 HIS B N 1
ATOM 4794 C CA . HIS B 1 189 ? -7.797 22.297 7.656 1 98.38 189 HIS B CA 1
ATOM 4795 C C . HIS B 1 189 ? -6.301 22.156 7.914 1 98.38 189 HIS B C 1
ATOM 4797 O O . HIS B 1 189 ? -5.824 22.453 9.008 1 98.38 189 HIS B O 1
ATOM 4803 N N . ASN B 1 190 ? -5.559 21.625 7.07 1 98.44 190 ASN B N 1
ATOM 4804 C CA . ASN B 1 190 ? -4.102 21.656 6.977 1 98.44 190 ASN B CA 1
ATOM 4805 C C . ASN B 1 190 ? -3.629 22.594 5.867 1 98.44 190 ASN B C 1
ATOM 4807 O O . ASN B 1 190 ? -3.887 22.344 4.688 1 98.44 190 ASN B O 1
ATOM 4811 N N . PRO B 1 191 ? -3.061 23.672 6.258 1 98.19 191 PRO B N 1
ATOM 4812 C CA . PRO B 1 191 ? -2.146 23.859 7.387 1 98.19 191 PRO B CA 1
ATOM 4813 C C . PRO B 1 191 ? -2.719 24.781 8.461 1 98.19 191 PRO B C 1
ATOM 4815 O O . PRO B 1 191 ? -2.039 25.078 9.445 1 98.19 191 PRO B O 1
ATOM 4818 N N . LEU B 1 192 ? -3.955 25.188 8.383 1 97.31 192 LEU B N 1
ATOM 4819 C CA . LEU B 1 192 ? -4.438 26.281 9.234 1 97.31 192 LEU B CA 1
ATOM 4820 C C . LEU B 1 192 ? -4.832 25.75 10.609 1 97.31 192 LEU B C 1
ATOM 4822 O O . LEU B 1 192 ? -4.984 26.531 11.555 1 97.31 192 LEU B O 1
ATOM 4826 N N . GLY B 1 193 ? -5.078 24.469 10.719 1 97.81 193 GLY B N 1
ATOM 4827 C CA . GLY B 1 193 ? -5.43 23.875 12 1 97.81 193 GLY B CA 1
ATOM 4828 C C . GLY B 1 193 ? -6.801 24.281 12.5 1 97.81 193 GLY B C 1
ATOM 4829 O O . GLY B 1 193 ? -7.055 24.281 13.703 1 97.81 193 GLY B O 1
ATOM 4830 N N . ARG B 1 194 ? -7.648 24.719 11.609 1 97.56 194 ARG B N 1
ATOM 4831 C CA . ARG B 1 194 ? -9 25.156 11.938 1 97.56 194 ARG B CA 1
ATOM 4832 C C . ARG B 1 194 ? -10.047 24.281 11.258 1 97.56 194 ARG B C 1
ATOM 4834 O O . ARG B 1 194 ? -9.727 23.547 10.32 1 97.56 194 ARG B O 1
ATOM 4841 N N . CYS B 1 195 ? -11.266 24.359 11.727 1 97.75 195 CYS B N 1
ATOM 4842 C CA . CYS B 1 195 ? -12.359 23.562 11.18 1 97.75 195 CYS B CA 1
ATOM 4843 C C . CYS B 1 195 ? -13.297 24.422 10.344 1 97.75 195 CYS B C 1
ATOM 4845 O O . CYS B 1 195 ? -13.523 25.594 10.664 1 97.75 195 CYS B O 1
ATOM 4847 N N . TYR B 1 196 ? -13.75 23.859 9.266 1 97.56 196 TYR B N 1
ATOM 4848 C CA . TYR B 1 196 ? -14.859 24.469 8.547 1 97.56 196 TYR B CA 1
ATOM 4849 C C . TYR B 1 196 ? -16.125 24.484 9.398 1 97.56 196 TYR B C 1
ATOM 4851 O O . TYR B 1 196 ? -16.422 23.516 10.102 1 97.56 196 TYR B O 1
ATOM 4859 N N . SER B 1 197 ? -16.844 25.594 9.375 1 95.94 197 SER B N 1
ATOM 4860 C CA . SER B 1 197 ? -18.141 25.641 10.047 1 95.94 197 SER B CA 1
ATOM 4861 C C . SER B 1 197 ? -19.188 24.828 9.273 1 95.94 197 SER B C 1
ATOM 4863 O O . SER B 1 197 ? -19 24.531 8.102 1 95.94 197 SER B O 1
ATOM 4865 N N . ARG B 1 198 ? -20.266 24.531 9.953 1 96.31 198 ARG B N 1
ATOM 4866 C CA . ARG B 1 198 ? -21.391 23.891 9.305 1 96.31 198 ARG B CA 1
ATOM 4867 C C . ARG B 1 198 ? -21.844 24.688 8.086 1 96.31 198 ARG B C 1
ATOM 4869 O O . ARG B 1 198 ? -22.094 24.109 7.02 1 96.31 198 ARG B O 1
ATOM 4876 N N . ALA B 1 199 ? -21.969 25.938 8.242 1 96.12 199 ALA B N 1
ATOM 4877 C CA . ALA B 1 199 ? -22.406 26.812 7.16 1 96.12 199 ALA B CA 1
ATOM 4878 C C . ALA B 1 199 ? -21.453 26.766 5.977 1 96.12 199 ALA B C 1
ATOM 4880 O O . ALA B 1 199 ? -21.891 26.75 4.82 1 96.12 199 ALA B O 1
ATOM 4881 N N . SER B 1 200 ? -20.156 26.781 6.242 1 97.12 200 SER B N 1
ATOM 4882 C CA . SER B 1 200 ? -19.156 26.703 5.184 1 97.12 200 SER B CA 1
ATOM 4883 C C . SER B 1 200 ? -19.266 25.375 4.422 1 97.12 200 SER B C 1
ATOM 4885 O O . SER B 1 200 ? -19.219 25.359 3.189 1 97.12 200 SER B O 1
ATOM 4887 N N . LEU B 1 201 ? -19.406 24.25 5.148 1 98.38 201 LEU B N 1
ATOM 4888 C CA . LEU B 1 201 ? -19.5 22.938 4.523 1 98.38 201 LEU B CA 1
ATOM 4889 C C . LEU B 1 201 ? -20.734 22.844 3.635 1 98.38 201 LEU B C 1
ATOM 4891 O O . LEU B 1 201 ? -20.656 22.375 2.494 1 98.38 201 LEU B O 1
ATOM 4895 N N . LEU B 1 202 ? -21.844 23.312 4.145 1 97.88 202 LEU B N 1
ATOM 4896 C CA . LEU B 1 202 ? -23.094 23.25 3.385 1 97.88 202 LEU B CA 1
ATOM 4897 C C . LEU B 1 202 ? -23.016 24.141 2.148 1 97.88 202 LEU B C 1
ATOM 4899 O O . LEU B 1 202 ? -23.547 23.781 1.093 1 97.88 202 LEU B O 1
ATOM 4903 N N . SER B 1 203 ? -22.406 25.281 2.318 1 97.81 203 SER B N 1
ATOM 4904 C CA . SER B 1 203 ? -22.234 26.188 1.183 1 97.81 203 SER B CA 1
ATOM 4905 C C . SER B 1 203 ? -21.406 25.531 0.083 1 97.81 203 SER B C 1
ATOM 4907 O O . SER B 1 203 ? -21.75 25.625 -1.098 1 97.81 203 SER B O 1
ATOM 4909 N N . LEU B 1 204 ? -20.328 24.875 0.433 1 98.56 204 LEU B N 1
ATOM 4910 C CA . LEU B 1 204 ? -19.469 24.188 -0.531 1 98.56 204 LEU B CA 1
ATOM 4911 C C . LEU B 1 204 ? -20.219 23.031 -1.184 1 98.56 204 LEU B C 1
ATOM 4913 O O . LEU B 1 204 ? -20.062 22.797 -2.385 1 98.56 204 LEU B O 1
ATOM 4917 N N . MET B 1 205 ? -21 22.281 -0.426 1 98.44 205 MET B N 1
ATOM 4918 C CA . MET B 1 205 ? -21.766 21.156 -0.962 1 98.44 205 MET B CA 1
ATOM 4919 C C . MET B 1 205 ? -22.812 21.641 -1.96 1 98.44 205 MET B C 1
ATOM 4921 O O . MET B 1 205 ? -23.031 21 -2.992 1 98.44 205 MET B O 1
ATOM 4925 N N . ARG B 1 206 ? -23.453 22.781 -1.669 1 98.31 206 ARG B N 1
ATOM 4926 C CA . ARG B 1 206 ? -24.406 23.359 -2.613 1 98.31 206 ARG B CA 1
ATOM 4927 C C . ARG B 1 206 ? -23.719 23.75 -3.914 1 98.31 206 ARG B C 1
ATOM 4929 O O . ARG B 1 206 ? -24.25 23.5 -5 1 98.31 206 ARG B O 1
ATOM 4936 N N . PHE B 1 207 ? -22.609 24.359 -3.771 1 98.56 207 PHE B N 1
ATOM 4937 C CA . PHE B 1 207 ? -21.812 24.734 -4.93 1 98.56 207 PHE B CA 1
ATOM 4938 C C . PHE B 1 207 ? -21.5 23.5 -5.781 1 98.56 207 PHE B C 1
ATOM 4940 O O . PHE B 1 207 ? -21.625 23.547 -7.008 1 98.56 207 PHE B O 1
ATOM 4947 N N . CYS B 1 208 ? -21.094 22.359 -5.113 1 98.56 208 CYS B N 1
ATOM 4948 C CA . CYS B 1 208 ? -20.828 21.125 -5.836 1 98.56 208 CYS B CA 1
ATOM 4949 C C . CYS B 1 208 ? -22.078 20.594 -6.516 1 98.56 208 CYS B C 1
ATOM 4951 O O . CYS B 1 208 ? -22.031 20.125 -7.652 1 98.56 208 CYS B O 1
ATOM 4953 N N . SER B 1 209 ? -23.172 20.672 -5.836 1 98.19 209 SER B N 1
ATOM 4954 C CA . SER B 1 209 ? -24.438 20.219 -6.387 1 98.19 209 SER B CA 1
ATOM 4955 C C . SER B 1 209 ? -24.812 21 -7.645 1 98.19 209 SER B C 1
ATOM 4957 O O . SER B 1 209 ? -25.156 20.422 -8.664 1 98.19 209 SER B O 1
ATOM 4959 N N . GLU B 1 210 ? -24.656 22.281 -7.586 1 97.88 210 GLU B N 1
ATOM 4960 C CA . GLU B 1 210 ? -25.031 23.172 -8.672 1 97.88 210 GLU B CA 1
ATOM 4961 C C . GLU B 1 210 ? -24.156 22.953 -9.898 1 97.88 210 GLU B C 1
ATOM 4963 O O . GLU B 1 210 ? -24.516 23.344 -11.016 1 97.88 210 GLU B O 1
ATOM 4968 N N . ASN B 1 211 ? -23.094 22.328 -9.727 1 97.75 211 ASN B N 1
ATOM 4969 C CA . ASN B 1 211 ? -22.141 22.25 -10.828 1 97.75 211 ASN B CA 1
ATOM 4970 C C . ASN B 1 211 ? -21.75 20.797 -11.133 1 97.75 211 ASN B C 1
ATOM 4972 O O . ASN B 1 211 ? -20.734 20.547 -11.773 1 97.75 211 ASN B O 1
ATOM 4976 N N . ASP B 1 212 ? -22.516 19.891 -10.625 1 96.56 212 ASP B N 1
ATOM 4977 C CA . ASP B 1 212 ? -22.344 18.453 -10.891 1 96.56 212 ASP B CA 1
ATOM 4978 C C . ASP B 1 212 ? -20.953 17.984 -10.523 1 96.56 212 ASP B C 1
ATOM 4980 O O . ASP B 1 212 ? -20.266 17.359 -11.328 1 96.56 212 ASP B O 1
ATOM 4984 N N . MET B 1 213 ? -20.516 18.391 -9.352 1 98.12 213 MET B N 1
ATOM 4985 C CA . MET B 1 213 ? -19.172 18.078 -8.867 1 98.12 213 MET B CA 1
ATOM 4986 C C . MET B 1 213 ? -19.234 17.141 -7.66 1 98.12 213 MET B C 1
ATOM 4988 O O . MET B 1 213 ? -20.219 17.141 -6.926 1 98.12 213 MET B O 1
ATOM 4992 N N . HIS B 1 214 ? -18.172 16.328 -7.492 1 98.56 214 HIS B N 1
ATOM 4993 C CA . HIS B 1 214 ? -17.984 15.531 -6.285 1 98.56 214 HIS B CA 1
ATOM 4994 C C . HIS B 1 214 ? -17.406 16.375 -5.152 1 98.56 214 HIS B C 1
ATOM 4996 O O . HIS B 1 214 ? -16.641 17.312 -5.398 1 98.56 214 HIS B O 1
ATOM 5002 N N . PHE B 1 215 ? -17.797 16.062 -3.943 1 98.69 215 PHE B N 1
ATOM 5003 C CA . PHE B 1 215 ? -17.266 16.703 -2.746 1 98.69 215 PHE B CA 1
ATOM 5004 C C . PHE B 1 215 ? -16.453 15.711 -1.921 1 98.69 215 PHE B C 1
ATOM 5006 O O . PHE B 1 215 ? -16.984 14.719 -1.425 1 98.69 215 PHE B O 1
ATOM 5013 N N . ILE B 1 216 ? -15.172 15.961 -1.754 1 98.81 216 ILE B N 1
ATOM 5014 C CA . ILE B 1 216 ? -14.273 15.102 -0.996 1 98.81 216 ILE B CA 1
ATOM 5015 C C . ILE B 1 216 ? -13.773 15.836 0.247 1 98.81 216 ILE B C 1
ATOM 5017 O O . ILE B 1 216 ? -13.219 16.938 0.145 1 98.81 216 ILE B O 1
ATOM 5021 N N . SER B 1 217 ? -13.969 15.281 1.382 1 98.88 217 SER B N 1
ATOM 5022 C CA . SER B 1 217 ? -13.5 15.852 2.641 1 98.88 217 SER B CA 1
ATOM 5023 C C . SER B 1 217 ? -12.492 14.93 3.32 1 98.88 217 SER B C 1
ATOM 5025 O O . SER B 1 217 ? -12.844 13.859 3.807 1 98.88 217 SER B O 1
ATOM 5027 N N . ASP B 1 218 ? -11.234 15.312 3.305 1 98.81 218 ASP B N 1
ATOM 5028 C CA . ASP B 1 218 ? -10.227 14.617 4.094 1 98.81 218 ASP B CA 1
ATOM 5029 C C . ASP B 1 218 ? -10.336 14.992 5.574 1 98.81 218 ASP B C 1
ATOM 5031 O O . ASP B 1 218 ? -10.07 16.141 5.949 1 98.81 218 ASP B O 1
ATOM 5035 N N . GLN B 1 219 ? -10.711 14.008 6.375 1 98.81 219 GLN B N 1
ATOM 5036 C CA . GLN B 1 219 ? -10.969 14.258 7.789 1 98.81 219 GLN B CA 1
ATOM 5037 C C . GLN B 1 219 ? -9.969 13.508 8.664 1 98.81 219 GLN B C 1
ATOM 5039 O O . GLN B 1 219 ? -10.328 12.992 9.727 1 98.81 219 GLN B O 1
ATOM 5044 N N . VAL B 1 220 ? -8.734 13.453 8.211 1 98.69 220 VAL B N 1
ATOM 5045 C CA . VAL B 1 220 ? -7.707 12.656 8.875 1 98.69 220 VAL B CA 1
ATOM 5046 C C . VAL B 1 220 ? -7.43 13.227 10.266 1 98.69 220 VAL B C 1
ATOM 5048 O O . VAL B 1 220 ? -6.941 12.516 11.148 1 98.69 220 VAL B O 1
ATOM 5051 N N . TYR B 1 221 ? -7.816 14.484 10.586 1 98.75 221 TYR B N 1
ATOM 5052 C CA . TYR B 1 221 ? -7.605 15.125 11.875 1 98.75 221 TYR B CA 1
ATOM 5053 C C . TYR B 1 221 ? -8.906 15.211 12.664 1 98.75 221 TYR B C 1
ATOM 5055 O O . TYR B 1 221 ? -9.008 15.969 13.633 1 98.75 221 TYR B O 1
ATOM 5063 N N . ALA B 1 222 ? -9.922 14.461 12.32 1 98.75 222 ALA B N 1
ATOM 5064 C CA . ALA B 1 222 ? -11.281 14.609 12.828 1 98.75 222 ALA B CA 1
ATOM 5065 C C . ALA B 1 222 ? -11.312 14.523 14.352 1 98.75 222 ALA B C 1
ATOM 5067 O O . ALA B 1 222 ? -12.094 15.219 15 1 98.75 222 ALA B O 1
ATOM 5068 N N . LEU B 1 223 ? -10.469 13.719 14.922 1 98.75 223 LEU B N 1
ATOM 5069 C CA . LEU B 1 223 ? -10.539 13.461 16.359 1 98.75 223 LEU B CA 1
ATOM 5070 C C . LEU B 1 223 ? -9.422 14.18 17.094 1 98.75 223 LEU B C 1
ATOM 5072 O O . LEU B 1 223 ? -9.148 13.891 18.266 1 98.75 223 LEU B O 1
ATOM 5076 N N . SER B 1 224 ? -8.766 15.055 16.422 1 98.56 224 SER B N 1
ATOM 5077 C CA . SER B 1 224 ? -7.707 15.875 17 1 98.56 224 SER B CA 1
ATOM 5078 C C . SER B 1 224 ? -8.148 17.328 17.156 1 98.56 224 SER B C 1
ATOM 5080 O O . SER B 1 224 ? -7.355 18.25 16.969 1 98.56 224 SER B O 1
ATOM 5082 N N . ALA B 1 225 ? -9.422 17.547 17.359 1 97.88 225 ALA B N 1
ATOM 5083 C CA . ALA B 1 225 ? -9.977 18.875 17.672 1 97.88 225 ALA B CA 1
ATOM 5084 C C . ALA B 1 225 ? -10.031 19.094 19.172 1 97.88 225 ALA B C 1
ATOM 5086 O O . ALA B 1 225 ? -10.312 18.172 19.938 1 97.88 225 ALA B O 1
ATOM 5087 N N . TRP B 1 226 ? -9.766 20.219 19.625 1 96.69 226 TRP B N 1
ATOM 5088 C CA . TRP B 1 226 ? -9.711 20.578 21.047 1 96.69 226 TRP B CA 1
ATOM 5089 C C . TRP B 1 226 ? -10.133 22.031 21.25 1 96.69 226 TRP B C 1
ATOM 5091 O O . TRP B 1 226 ? -10.344 22.766 20.281 1 96.69 226 TRP B O 1
ATOM 5101 N N . GLU B 1 227 ? -10.312 22.406 22.453 1 93.5 227 GLU B N 1
ATOM 5102 C CA . GLU B 1 227 ? -10.719 23.781 22.766 1 93.5 227 GLU B CA 1
ATOM 5103 C C . GLU B 1 227 ? -9.516 24.719 22.812 1 93.5 227 GLU B C 1
ATOM 5105 O O . GLU B 1 227 ? -8.547 24.469 23.516 1 93.5 227 GLU B O 1
ATOM 5110 N N . ASN B 1 228 ? -9.555 25.656 21.938 1 95.25 228 ASN B N 1
ATOM 5111 C CA . ASN B 1 228 ? -8.539 26.703 21.953 1 95.25 228 ASN B CA 1
ATOM 5112 C C . ASN B 1 228 ? -8.805 27.719 23.062 1 95.25 228 ASN B C 1
ATOM 5114 O O . ASN B 1 228 ? -9.828 28.406 23.047 1 95.25 228 ASN B O 1
ATOM 5118 N N . LYS B 1 229 ? -7.883 27.906 24 1 91.69 229 LYS B N 1
ATOM 5119 C CA . LYS B 1 229 ? -8.094 28.75 25.172 1 91.69 229 LYS B CA 1
ATOM 5120 C C . LYS B 1 229 ? -7.176 29.969 25.141 1 91.69 229 LYS B C 1
ATOM 5122 O O . LYS B 1 229 ? -7.137 30.734 26.094 1 91.69 229 LYS B O 1
ATOM 5127 N N . VAL B 1 230 ? -6.5 30.094 24.047 1 93.75 230 VAL B N 1
ATOM 5128 C CA . VAL B 1 230 ? -5.488 31.156 24.094 1 93.75 230 VAL B CA 1
ATOM 5129 C C . VAL B 1 230 ? -5.816 32.219 23.062 1 93.75 230 VAL B C 1
ATOM 5131 O O . VAL B 1 230 ? -5.496 33.406 23.266 1 93.75 230 VAL B O 1
ATOM 5134 N N . ASP B 1 231 ? -6.422 31.812 21.938 1 93.38 231 ASP B N 1
ATOM 5135 C CA . ASP B 1 231 ? -6.785 32.812 20.922 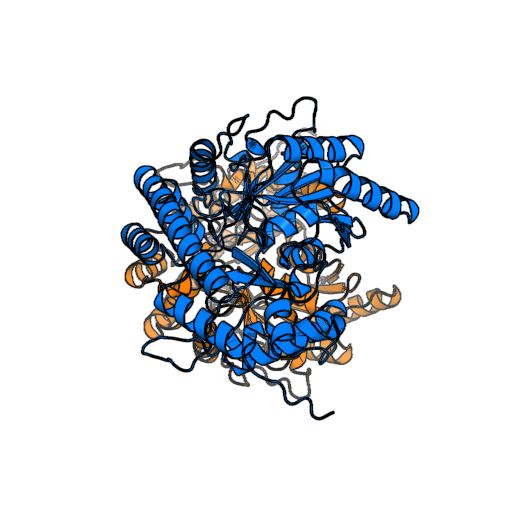1 93.38 231 ASP B CA 1
ATOM 5136 C C . ASP B 1 231 ? -8.18 33.375 21.188 1 93.38 231 ASP B C 1
ATOM 5138 O O . ASP B 1 231 ? -9.133 33.062 20.469 1 93.38 231 ASP B O 1
ATOM 5142 N N . HIS B 1 232 ? -8.359 34.281 22 1 86.06 232 HIS B N 1
ATOM 5143 C CA . HIS B 1 232 ? -9.648 34.75 22.484 1 86.06 232 HIS B CA 1
ATOM 5144 C C . HIS B 1 232 ? -10.352 35.594 21.438 1 86.06 232 HIS B C 1
ATOM 5146 O O . HIS B 1 232 ? -11.578 35.719 21.453 1 86.06 232 HIS B O 1
ATOM 5152 N N . GLU B 1 233 ? -9.672 36.156 20.594 1 81.44 233 GLU B N 1
ATOM 5153 C CA . GLU B 1 233 ? -10.258 37.062 19.625 1 81.44 233 GLU B CA 1
ATOM 5154 C C . GLU B 1 233 ? -10.633 36.344 18.328 1 81.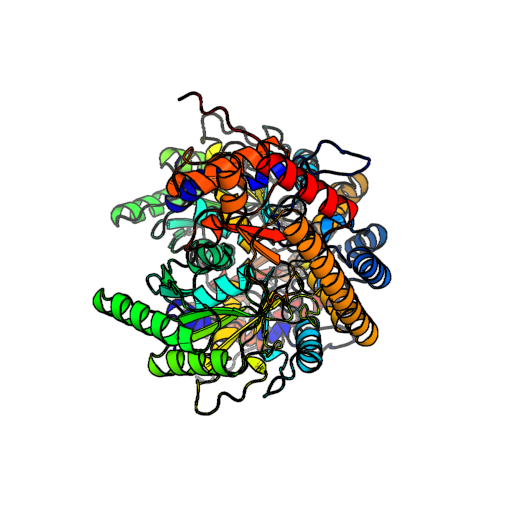44 233 GLU B C 1
ATOM 5156 O O . GLU B 1 233 ? -11.172 36.938 17.406 1 81.44 233 GLU B O 1
ATOM 5161 N N . SER B 1 234 ? -10.398 35.094 18.375 1 81.5 234 SER B N 1
ATOM 5162 C CA . SER B 1 234 ? -10.68 34.312 17.172 1 81.5 234 SER B CA 1
ATOM 5163 C C . SER B 1 234 ? -11.773 33.281 17.422 1 81.5 234 SER B C 1
ATOM 5165 O O . SER B 1 234 ? -11.797 32.656 18.484 1 81.5 234 SER B O 1
ATOM 5167 N N . GLU B 1 235 ? -12.812 33.406 16.578 1 78.31 235 GLU B N 1
ATOM 5168 C CA . GLU B 1 235 ? -13.852 32.375 16.641 1 78.31 235 GLU B CA 1
ATOM 5169 C C . GLU B 1 235 ? -13.5 31.172 15.773 1 78.31 235 GLU B C 1
ATOM 5171 O O . GLU B 1 235 ? -13.148 31.312 14.602 1 78.31 235 GLU B O 1
ATOM 5176 N N . SER B 1 236 ? -13.32 30.094 16.5 1 84.56 236 SER B N 1
ATOM 5177 C CA . SER B 1 236 ? -13.062 28.859 15.766 1 84.56 236 SER B CA 1
ATOM 5178 C C . SER B 1 236 ? -14.258 27.922 15.82 1 84.56 236 SER B C 1
ATOM 5180 O O . SER B 1 236 ? -14.891 27.766 16.859 1 84.56 236 SER B O 1
ATOM 5182 N N . ALA B 1 237 ? -14.617 27.438 14.688 1 89.75 237 ALA B N 1
ATOM 5183 C CA . ALA B 1 237 ? -15.711 26.469 14.633 1 89.75 237 ALA B CA 1
ATOM 5184 C C . ALA B 1 237 ? -15.297 25.141 15.242 1 89.75 237 ALA B C 1
ATOM 5186 O O . ALA B 1 237 ? -14.141 24.719 15.109 1 89.75 237 ALA B O 1
ATOM 5187 N N . LEU B 1 238 ? -16.203 24.562 15.93 1 91.06 238 LEU B N 1
ATOM 5188 C CA . LEU B 1 238 ? -15.977 23.188 16.359 1 91.06 238 LEU B CA 1
ATOM 5189 C C . LEU B 1 238 ? -16.016 22.234 15.18 1 91.06 238 LEU B C 1
ATOM 5191 O O . LEU B 1 238 ? -16.672 22.5 14.172 1 91.06 238 LEU B O 1
ATOM 5195 N N . PHE B 1 239 ? -15.328 21.125 15.328 1 96.94 239 PHE B N 1
ATOM 5196 C CA . PHE B 1 239 ? -15.305 20.156 14.234 1 96.94 239 PHE B CA 1
ATOM 5197 C C . PHE B 1 239 ? -16.688 19.578 14.008 1 96.94 239 PHE B C 1
ATOM 5199 O O . PHE B 1 239 ? -17.375 19.188 14.953 1 96.94 239 PHE B O 1
ATOM 5206 N N . GLU B 1 240 ? -17.094 19.625 12.828 1 96.19 240 GLU B N 1
ATOM 5207 C CA . GLU B 1 240 ? -18.266 18.906 12.352 1 96.19 240 GLU B CA 1
ATOM 5208 C C . GLU B 1 240 ? -17.938 18.078 11.109 1 96.19 240 GLU B C 1
ATOM 5210 O O . GLU B 1 240 ? -17.406 18.609 10.133 1 96.19 240 GLU B O 1
ATOM 5215 N N . SER B 1 241 ? -18.25 16.781 11.227 1 98.06 241 SER B N 1
ATOM 5216 C CA . SER B 1 241 ? -18 15.898 10.094 1 98.06 241 SER B CA 1
ATOM 5217 C C . SER B 1 241 ? -19.016 16.109 8.984 1 98.06 241 SER B C 1
ATOM 5219 O O . SER B 1 241 ? -20.203 16.359 9.258 1 98.06 241 SER B O 1
ATOM 5221 N N . CYS B 1 242 ? -18.594 16 7.746 1 96.81 242 CYS B N 1
ATOM 5222 C CA . CYS B 1 242 ? -19.547 16.047 6.633 1 96.81 242 CYS B CA 1
ATOM 5223 C C . CYS B 1 242 ? -20.547 14.891 6.723 1 96.81 242 CYS B C 1
ATOM 5225 O O . CYS B 1 242 ? -21.672 15.008 6.238 1 96.81 242 CYS B O 1
ATOM 5227 N N . LEU B 1 243 ? -20.109 13.82 7.414 1 97.75 243 LEU B N 1
ATOM 5228 C CA . LEU B 1 243 ? -20.969 12.656 7.582 1 97.75 243 LEU B CA 1
ATOM 5229 C C . LEU B 1 243 ? -22.125 12.961 8.523 1 97.75 243 LEU B C 1
ATOM 5231 O O . LEU B 1 243 ? -23.141 12.266 8.508 1 97.75 243 LEU B O 1
ATOM 5235 N N . SER B 1 244 ? -21.969 13.938 9.344 1 97.69 244 SER B N 1
ATOM 5236 C CA . SER B 1 244 ? -22.969 14.258 10.359 1 97.69 244 SER B CA 1
ATOM 5237 C C . SER B 1 244 ? -24.031 15.219 9.812 1 97.69 244 SER B C 1
ATOM 5239 O O . SER B 1 244 ? -25.062 15.445 10.453 1 97.69 244 SER B O 1
ATOM 5241 N N . LEU B 1 245 ? -23.812 15.781 8.664 1 97 245 LEU B N 1
ATOM 5242 C CA . LEU B 1 245 ? -24.703 16.781 8.078 1 97 245 LEU B CA 1
ATOM 5243 C C . LEU B 1 245 ? -25.875 16.125 7.359 1 97 245 LEU B C 1
ATOM 5245 O O . LEU B 1 245 ? -25.703 15.094 6.715 1 97 245 LEU B O 1
ATOM 5249 N N . ASN B 1 246 ? -27.016 16.641 7.52 1 94.69 246 ASN B N 1
ATOM 5250 C CA . ASN B 1 246 ? -28.109 16.312 6.629 1 94.69 246 ASN B CA 1
ATOM 5251 C C . ASN B 1 246 ? -27.969 17 5.273 1 94.69 246 ASN B C 1
ATOM 5253 O O . ASN B 1 246 ? -28.109 18.219 5.172 1 94.69 246 ASN B O 1
ATOM 5257 N N . THR B 1 247 ? -27.703 16.266 4.27 1 95.38 247 THR B N 1
ATOM 5258 C CA . THR B 1 247 ? -27.375 16.859 2.975 1 95.38 247 THR B CA 1
ATOM 5259 C C . THR B 1 247 ? -28.578 16.766 2.025 1 95.38 247 THR B C 1
ATOM 5261 O O . THR B 1 247 ? -28.422 16.969 0.818 1 95.38 247 THR B O 1
ATOM 5264 N N . ASP B 1 248 ? -29.766 16.375 2.568 1 95.56 248 ASP B N 1
ATOM 5265 C CA . ASP B 1 248 ? -30.953 16.344 1.737 1 95.56 248 ASP B CA 1
ATOM 5266 C C . ASP B 1 248 ? -31.203 17.703 1.089 1 95.56 248 ASP B C 1
ATOM 5268 O O . ASP B 1 248 ? -31.266 18.719 1.779 1 95.56 248 ASP B O 1
ATOM 5272 N N . GLY B 1 249 ? -31.375 17.688 -0.121 1 96.19 249 GLY B N 1
ATOM 5273 C CA . GLY B 1 249 ? -31.625 18.922 -0.851 1 96.19 249 GLY B CA 1
ATOM 5274 C C . GLY B 1 249 ? -30.391 19.781 -0.994 1 96.19 249 GLY B C 1
ATOM 5275 O O . GLY B 1 249 ? -30.453 20.891 -1.543 1 96.19 249 GLY B O 1
ATOM 5276 N N . VAL B 1 250 ? -29.281 19.344 -0.558 1 97.62 250 VAL B N 1
ATOM 5277 C CA . VAL B 1 250 ? -28.047 20.125 -0.625 1 97.62 250 VAL B CA 1
ATOM 5278 C C . VAL B 1 250 ? -27.094 19.5 -1.646 1 97.62 250 VAL B C 1
ATOM 5280 O O . VAL B 1 250 ? -26.719 20.141 -2.629 1 97.62 250 VAL B O 1
ATOM 5283 N N . LEU B 1 251 ? -26.766 18.297 -1.491 1 97.62 251 LEU B N 1
ATOM 5284 C CA . LEU B 1 251 ? -25.906 17.516 -2.379 1 97.62 251 LEU B CA 1
ATOM 5285 C C . LEU B 1 251 ? -26.266 16.031 -2.316 1 97.62 251 LEU B C 1
ATOM 5287 O O . LEU B 1 251 ? -26.469 15.484 -1.231 1 97.62 251 LEU B O 1
ATOM 5291 N N . ALA B 1 252 ? -26.406 15.406 -3.498 1 96.5 252 ALA B N 1
ATOM 5292 C CA . ALA B 1 252 ? -26.688 13.977 -3.539 1 96.5 252 ALA B CA 1
ATOM 5293 C C . ALA B 1 252 ? -25.656 13.188 -2.744 1 96.5 252 ALA B C 1
ATOM 5295 O O . ALA B 1 252 ? -24.438 13.406 -2.904 1 96.5 252 ALA B O 1
ATOM 5296 N N . PRO B 1 253 ? -26.062 12.305 -1.886 1 95.56 253 PRO B N 1
ATOM 5297 C CA . PRO B 1 253 ? -25.141 11.625 -0.974 1 95.56 253 PRO B CA 1
ATOM 5298 C C . PRO B 1 253 ? -24.109 10.781 -1.708 1 95.56 253 PRO B C 1
ATOM 5300 O O . PRO B 1 253 ? -23.016 10.531 -1.173 1 95.56 253 PRO B O 1
ATOM 5303 N N . ASP B 1 254 ? -24.375 10.273 -2.904 1 95.94 254 ASP B N 1
ATOM 5304 C CA . ASP B 1 254 ? -23.438 9.445 -3.652 1 95.94 254 ASP B CA 1
ATOM 5305 C C . ASP B 1 254 ? -22.328 10.281 -4.258 1 95.94 254 ASP B C 1
ATOM 5307 O O . ASP B 1 254 ? -21.438 9.758 -4.93 1 95.94 254 ASP B O 1
ATOM 5311 N N . ARG B 1 255 ? -22.328 11.641 -3.965 1 97.31 255 ARG B N 1
ATOM 5312 C CA . ARG B 1 255 ? -21.281 12.555 -4.422 1 97.31 255 ARG B CA 1
ATOM 5313 C C . ARG B 1 255 ? -20.391 12.992 -3.262 1 97.31 255 ARG B C 1
ATOM 5315 O O . ARG B 1 255 ? -19.469 13.797 -3.443 1 97.31 255 ARG B O 1
ATOM 5322 N N . ILE B 1 256 ? -20.641 12.469 -2.121 1 98 256 ILE B N 1
ATOM 5323 C CA . ILE B 1 256 ? -19.922 12.875 -0.921 1 98 256 ILE B CA 1
ATOM 5324 C C . ILE B 1 256 ? -18.953 11.766 -0.503 1 98 256 ILE B C 1
ATOM 5326 O O . ILE B 1 256 ? -19.375 10.625 -0.294 1 98 256 ILE B O 1
ATOM 5330 N N . TYR B 1 257 ? -17.734 12.086 -0.42 1 98.56 257 TYR B N 1
ATOM 5331 C CA . TYR B 1 257 ? -16.688 11.156 0.009 1 98.56 257 TYR B CA 1
ATOM 5332 C C . TYR B 1 257 ? -15.906 11.719 1.186 1 98.56 257 TYR B C 1
ATOM 5334 O O . TYR B 1 257 ? -15.602 12.914 1.223 1 98.56 257 TYR B O 1
ATOM 5342 N N . THR B 1 258 ? -15.664 10.883 2.143 1 98.69 258 THR B N 1
ATOM 5343 C CA . THR B 1 258 ? -14.844 11.227 3.303 1 98.69 258 THR B CA 1
ATOM 5344 C C . THR B 1 258 ? -13.641 10.297 3.412 1 98.69 258 THR B C 1
ATOM 5346 O O . THR B 1 258 ? -13.719 9.125 3.023 1 98.69 258 THR B O 1
ATOM 5349 N N . ILE B 1 259 ? -12.547 10.844 3.857 1 98.81 259 ILE B N 1
ATOM 5350 C CA . ILE B 1 259 ? -11.32 10.094 4.09 1 98.81 259 ILE B CA 1
ATOM 5351 C C . ILE B 1 259 ? -10.93 10.18 5.562 1 98.81 259 ILE B C 1
ATOM 5353 O O . ILE B 1 259 ? -11 11.258 6.164 1 98.81 259 ILE B O 1
ATOM 5357 N N . TRP B 1 260 ? -10.609 9.102 6.141 1 98.88 260 TRP B N 1
ATOM 5358 C CA . TRP B 1 260 ? -10.062 9.055 7.488 1 98.88 260 TRP B CA 1
ATOM 5359 C C . TRP B 1 260 ? -9.016 7.953 7.609 1 98.88 260 TRP B C 1
ATOM 5361 O O . TRP B 1 260 ? -8.969 7.039 6.785 1 98.88 260 TRP B O 1
ATOM 5371 N N . GLY B 1 261 ? -8.125 8.008 8.555 1 98.69 261 GLY B N 1
ATOM 5372 C CA . GLY B 1 261 ? -7.121 6.988 8.805 1 98.69 261 GLY B CA 1
ATOM 5373 C C . GLY B 1 261 ? -6.492 7.102 10.18 1 98.69 261 GLY B C 1
ATOM 5374 O O . GLY B 1 261 ? -6.82 8.016 10.945 1 98.69 261 GLY B O 1
ATOM 5375 N N . MET B 1 262 ? -5.574 6.227 10.461 1 98.5 262 MET B N 1
ATOM 5376 C CA . MET B 1 262 ? -5 6.078 11.797 1 98.5 262 MET B CA 1
ATOM 5377 C C . MET B 1 262 ? -3.822 7.031 11.984 1 98.5 262 MET B C 1
ATOM 5379 O O . MET B 1 262 ? -3.393 7.273 13.117 1 98.5 262 MET B O 1
ATOM 5383 N N . SER B 1 263 ? -3.355 7.633 10.992 1 98.19 263 SER B N 1
ATOM 5384 C CA . SER B 1 263 ? -2.051 8.289 10.969 1 98.19 263 SER B CA 1
ATOM 5385 C C . SER B 1 263 ? -2.002 9.469 11.93 1 98.19 263 SER B C 1
ATOM 5387 O O . SER B 1 263 ? -0.983 9.695 12.586 1 98.19 263 SER B O 1
ATOM 5389 N N . LYS B 1 264 ? -3.09 10.242 12.008 1 98.5 264 LYS B N 1
ATOM 5390 C CA . LYS B 1 264 ? -2.975 11.531 12.688 1 98.5 264 LYS B CA 1
ATOM 5391 C C . LYS B 1 264 ? -3.674 11.508 14.039 1 98.5 264 LYS B C 1
ATOM 5393 O O . LYS B 1 264 ? -3.07 11.828 15.062 1 98.5 264 LYS B O 1
ATOM 5398 N N . ASP B 1 265 ? -4.879 11.016 14.078 1 98.69 265 ASP B N 1
ATOM 5399 C CA . ASP B 1 265 ? -5.637 10.961 15.328 1 98.69 265 ASP B CA 1
ATOM 5400 C C . ASP B 1 265 ? -4.996 9.984 16.312 1 98.69 265 ASP B C 1
ATOM 5402 O O . ASP B 1 265 ? -5.062 10.195 17.531 1 98.69 265 ASP B O 1
ATOM 5406 N N . PHE B 1 266 ? -4.316 8.961 15.812 1 98.69 266 PHE B N 1
ATOM 5407 C CA . PHE B 1 266 ? -3.723 7.969 16.703 1 98.69 266 PHE B CA 1
ATOM 5408 C C . PHE B 1 266 ? -2.201 8.023 16.625 1 98.69 266 PHE B C 1
ATOM 5410 O O . PHE B 1 266 ? -1.516 7.293 17.344 1 98.69 266 PHE B O 1
ATOM 5417 N N . GLY B 1 267 ? -1.664 8.914 15.805 1 97.94 267 GLY B N 1
ATOM 5418 C CA . GLY B 1 267 ? -0.217 8.984 15.68 1 97.94 267 GLY B CA 1
ATOM 5419 C C . GLY B 1 267 ? 0.401 7.699 15.156 1 97.94 267 GLY B C 1
ATOM 5420 O O . GLY B 1 267 ? 1.494 7.316 15.578 1 97.94 267 GLY B O 1
ATOM 5421 N N . ALA B 1 268 ? -0.312 6.992 14.32 1 98.19 268 ALA B N 1
ATOM 5422 C CA . ALA B 1 268 ? 0.125 5.691 13.828 1 98.19 268 ALA B CA 1
ATOM 5423 C C . ALA B 1 268 ? 0.428 5.75 12.328 1 98.19 268 ALA B C 1
ATOM 5425 O O . ALA B 1 268 ? -0.092 4.949 11.555 1 98.19 268 ALA B O 1
ATOM 5426 N N . ASN B 1 269 ? 1.328 6.719 11.945 1 97.19 269 ASN B N 1
ATOM 5427 C CA . ASN B 1 269 ? 1.667 6.949 10.547 1 97.19 269 ASN B CA 1
ATOM 5428 C C . ASN B 1 269 ? 2.227 5.688 9.891 1 97.19 269 ASN B C 1
ATOM 5430 O O . ASN B 1 269 ? 1.89 5.375 8.75 1 97.19 269 ASN B O 1
ATOM 5434 N N . GLY B 1 270 ? 3.016 4.949 10.648 1 97.5 270 GLY B N 1
ATOM 5435 C CA . GLY B 1 270 ? 3.723 3.801 10.109 1 97.5 270 GLY B CA 1
ATOM 5436 C C . GLY B 1 270 ? 2.822 2.605 9.867 1 97.5 270 GLY B C 1
ATOM 5437 O O . GLY B 1 270 ? 3.178 1.695 9.109 1 97.5 270 GLY B O 1
ATOM 5438 N N . LEU B 1 271 ? 1.64 2.531 10.5 1 98.31 271 LEU B N 1
ATOM 5439 C CA . LEU B 1 271 ? 0.735 1.398 10.328 1 98.31 271 LEU B CA 1
ATOM 5440 C C . LEU B 1 271 ? 0.103 1.413 8.938 1 98.31 271 LEU B C 1
ATOM 5442 O O . LEU B 1 271 ? -0.363 0.38 8.453 1 98.31 271 LEU B O 1
ATOM 5446 N N . ARG B 1 272 ? 0.059 2.592 8.32 1 98.5 272 ARG B N 1
ATOM 5447 C CA . ARG B 1 272 ? -0.417 2.729 6.945 1 98.5 272 ARG B CA 1
ATOM 5448 C C . ARG B 1 272 ? -1.844 2.207 6.809 1 98.5 272 ARG B C 1
ATOM 5450 O O . ARG B 1 272 ? -2.105 1.303 6.012 1 98.5 272 ARG B O 1
ATOM 5457 N N . ILE B 1 273 ? -2.775 2.818 7.516 1 98.88 273 ILE B N 1
ATOM 5458 C CA . ILE B 1 273 ? -4.195 2.508 7.41 1 98.88 273 ILE B CA 1
ATOM 5459 C C . ILE B 1 273 ? -4.977 3.766 7.035 1 98.88 273 ILE B C 1
ATOM 5461 O O . ILE B 1 273 ? -4.922 4.77 7.75 1 98.88 273 ILE B O 1
ATOM 5465 N N . GLY B 1 274 ? -5.617 3.818 5.941 1 98.81 274 GLY B N 1
ATOM 5466 C CA . GLY B 1 274 ? -6.559 4.828 5.484 1 98.81 274 GLY B CA 1
ATOM 5467 C C . GLY B 1 274 ? -7.863 4.238 4.973 1 98.81 274 GLY B C 1
ATOM 5468 O O . GLY B 1 274 ? -7.969 3.025 4.781 1 98.81 274 GLY B O 1
ATOM 5469 N N . ALA B 1 275 ? -8.859 5.055 4.785 1 98.88 275 ALA B N 1
ATOM 5470 C CA . ALA B 1 275 ? -10.156 4.559 4.352 1 98.88 275 ALA B CA 1
ATOM 5471 C C . ALA B 1 275 ? -10.859 5.57 3.453 1 98.88 275 ALA B C 1
ATOM 5473 O O . ALA B 1 275 ? -10.906 6.762 3.768 1 98.88 275 ALA B O 1
ATOM 5474 N N . VAL B 1 276 ? -11.336 5.078 2.342 1 98.88 276 VAL B N 1
ATOM 5475 C CA . VAL B 1 276 ? -12.383 5.773 1.601 1 98.88 276 VAL B CA 1
ATOM 5476 C C . VAL B 1 276 ? -13.742 5.48 2.23 1 98.88 276 VAL B C 1
ATOM 5478 O O . VAL B 1 276 ? -14.102 4.316 2.426 1 98.88 276 VAL B O 1
ATOM 5481 N N . ILE B 1 277 ? -14.477 6.496 2.561 1 98.88 277 ILE B N 1
ATOM 5482 C CA . ILE B 1 277 ? -15.797 6.344 3.152 1 98.88 277 ILE B CA 1
ATOM 5483 C C . ILE B 1 277 ? -16.844 6.953 2.225 1 98.88 277 ILE B C 1
ATOM 5485 O O . ILE B 1 277 ? -16.828 8.148 1.946 1 98.88 277 ILE B O 1
ATOM 5489 N N . SER B 1 278 ? -17.719 6.227 1.734 1 98.31 278 SER B N 1
ATOM 5490 C CA . SER B 1 278 ? -18.859 6.625 0.925 1 98.31 278 SER B CA 1
ATOM 5491 C C . SER B 1 278 ? -20.109 5.809 1.279 1 98.31 278 SER B C 1
ATOM 5493 O O . SER B 1 278 ? -20.078 4.578 1.212 1 98.31 278 SER B O 1
ATOM 5495 N N . GLN B 1 279 ? -21.188 6.426 1.638 1 97.62 279 GLN B N 1
ATOM 5496 C CA . GLN B 1 279 ? -22.344 5.73 2.203 1 97.62 279 GLN B CA 1
ATOM 5497 C C . GLN B 1 279 ? -23.359 5.371 1.119 1 97.62 279 GLN B C 1
ATOM 5499 O O . GLN B 1 279 ? -24.219 4.512 1.324 1 97.62 279 GLN B O 1
ATOM 5504 N N . SER B 1 280 ? -23.219 6.023 -0.036 1 96.81 280 SER B N 1
ATOM 5505 C CA . SER B 1 280 ? -24.328 5.898 -0.973 1 96.81 280 SER B CA 1
ATOM 5506 C C . SER B 1 280 ? -23.828 5.66 -2.395 1 96.81 280 SER B C 1
ATOM 5508 O O . SER B 1 280 ? -24.5 6.02 -3.363 1 96.81 280 SER B O 1
ATOM 5510 N N . ASN B 1 281 ? -22.703 5.215 -2.553 1 96.62 281 ASN B N 1
ATOM 5511 C CA . ASN B 1 281 ? -22.141 4.902 -3.867 1 96.62 281 ASN B CA 1
ATOM 5512 C C . ASN B 1 281 ? -21.531 3.506 -3.902 1 96.62 281 ASN B C 1
ATOM 5514 O O . ASN B 1 281 ? -20.312 3.359 -4.031 1 96.62 281 ASN B O 1
ATOM 5518 N N . PRO B 1 282 ? -22.391 2.471 -3.852 1 95.88 282 PRO B N 1
ATOM 5519 C CA . PRO B 1 282 ? -21.875 1.102 -3.885 1 95.88 282 PRO B CA 1
ATOM 5520 C C . PRO B 1 282 ? -21.062 0.812 -5.145 1 95.88 282 PRO B C 1
ATOM 5522 O O . PRO B 1 282 ? -20.125 0.001 -5.109 1 95.88 282 PRO B O 1
ATOM 5525 N N . ALA B 1 283 ? -21.391 1.506 -6.238 1 95.5 283 ALA B N 1
ATOM 5526 C CA . ALA B 1 283 ? -20.656 1.323 -7.488 1 95.5 283 ALA B CA 1
ATOM 5527 C C . ALA B 1 283 ? -19.203 1.731 -7.328 1 95.5 283 ALA B C 1
ATOM 5529 O O . ALA B 1 283 ? -18.312 1.109 -7.91 1 95.5 283 ALA B O 1
ATOM 5530 N N . LEU B 1 284 ? -18.953 2.775 -6.562 1 97.12 284 LEU B N 1
ATOM 5531 C CA . LEU B 1 284 ? -17.594 3.211 -6.289 1 97.12 284 LEU B CA 1
ATOM 5532 C C . LEU B 1 284 ? -16.797 2.109 -5.598 1 97.12 284 LEU B C 1
ATOM 5534 O O . LEU B 1 284 ? -15.68 1.792 -6.008 1 97.12 284 LEU B O 1
ATOM 5538 N N . HIS B 1 285 ? -17.391 1.568 -4.574 1 97.06 285 HIS B N 1
ATOM 5539 C CA . HIS B 1 285 ? -16.703 0.524 -3.82 1 97.06 285 HIS B CA 1
ATOM 5540 C C . HIS B 1 285 ? -16.422 -0.696 -4.691 1 97.06 285 HIS B C 1
ATOM 5542 O O . HIS B 1 285 ? -15.359 -1.305 -4.598 1 97.06 285 HIS B O 1
ATOM 5548 N N . LYS B 1 286 ? -17.375 -1.049 -5.484 1 94.5 286 LYS B N 1
ATOM 5549 C CA . LYS B 1 286 ? -17.188 -2.166 -6.406 1 94.5 286 LYS B CA 1
ATOM 5550 C C . LYS B 1 286 ? -16.047 -1.889 -7.383 1 94.5 286 LYS B C 1
ATOM 5552 O O . LYS B 1 286 ? -15.219 -2.766 -7.645 1 94.5 286 LYS B O 1
ATOM 5557 N N . ALA B 1 287 ? -16 -0.703 -7.926 1 96.38 287 ALA B N 1
ATOM 5558 C CA . ALA B 1 287 ? -14.953 -0.312 -8.867 1 96.38 287 ALA B CA 1
ATOM 5559 C C . ALA B 1 287 ? -13.578 -0.357 -8.203 1 96.38 287 ALA B C 1
ATOM 5561 O O . ALA B 1 287 ? -12.594 -0.757 -8.828 1 96.38 287 ALA B O 1
ATOM 5562 N N . LEU B 1 288 ? -13.531 0.023 -6.945 1 97.31 288 LEU B N 1
ATOM 5563 C CA . LEU B 1 288 ? -12.258 0.149 -6.25 1 97.31 288 LEU B CA 1
ATOM 5564 C C . LEU B 1 288 ? -11.664 -1.224 -5.949 1 97.31 288 LEU B C 1
ATOM 5566 O O . LEU B 1 288 ? -10.477 -1.338 -5.648 1 97.31 288 LEU B O 1
ATOM 5570 N N . VAL B 1 289 ? -12.438 -2.262 -6 1 94.44 289 VAL B N 1
ATOM 5571 C CA . VAL B 1 289 ? -11.914 -3.611 -5.805 1 94.44 289 VAL B CA 1
ATOM 5572 C C . VAL B 1 289 ? -10.82 -3.895 -6.828 1 94.44 289 VAL B C 1
ATOM 5574 O O . VAL B 1 289 ? -9.805 -4.527 -6.508 1 94.44 289 VAL B O 1
ATOM 5577 N N . ALA B 1 290 ? -10.953 -3.389 -7.992 1 93.38 290 ALA B N 1
ATOM 5578 C CA . ALA B 1 290 ? -10.023 -3.67 -9.094 1 93.38 290 ALA B CA 1
ATOM 5579 C C . ALA B 1 290 ? -8.641 -3.092 -8.805 1 93.38 290 ALA B C 1
ATOM 5581 O O . ALA B 1 290 ? -7.633 -3.627 -9.266 1 93.38 290 ALA B O 1
ATOM 5582 N N . VAL B 1 291 ? -8.578 -2.021 -8.039 1 95.88 291 VAL B N 1
ATOM 5583 C CA . VAL B 1 291 ? -7.297 -1.352 -7.84 1 95.88 291 VAL B CA 1
ATOM 5584 C C . VAL B 1 291 ? -6.848 -1.509 -6.391 1 95.88 291 VAL B C 1
ATOM 5586 O O . VAL B 1 291 ? -5.773 -1.039 -6.008 1 95.88 291 VAL B O 1
ATOM 5589 N N . ALA B 1 292 ? -7.625 -2.213 -5.613 1 96.06 292 ALA B N 1
ATOM 5590 C CA . ALA B 1 292 ? -7.375 -2.322 -4.18 1 96.06 292 ALA B CA 1
ATOM 5591 C C . ALA B 1 292 ? -6.074 -3.072 -3.904 1 96.06 292 ALA B C 1
ATOM 5593 O O . ALA B 1 292 ? -5.398 -2.811 -2.906 1 96.06 292 ALA B O 1
ATOM 5594 N N . LEU B 1 293 ? -5.73 -3.898 -4.816 1 95.81 293 LEU B N 1
ATOM 5595 C CA . LEU B 1 293 ? -4.516 -4.695 -4.68 1 95.81 293 LEU B CA 1
ATOM 5596 C C . LEU B 1 293 ? -3.293 -3.797 -4.516 1 95.81 293 LEU B C 1
ATOM 5598 O O . LEU B 1 293 ? -2.355 -4.145 -3.793 1 95.81 293 LEU B O 1
ATOM 5602 N N . TYR B 1 294 ? -3.264 -2.676 -5.094 1 97.75 294 TYR B N 1
ATOM 5603 C CA . TYR B 1 294 ? -2.088 -1.817 -5.164 1 97.75 294 TYR B CA 1
ATOM 5604 C C . TYR B 1 294 ? -1.962 -0.956 -3.914 1 97.75 294 TYR B C 1
ATOM 5606 O O . TYR B 1 294 ? -0.94 -0.299 -3.705 1 97.75 294 TYR B O 1
ATOM 5614 N N . SER B 1 295 ? -2.961 -0.924 -3.074 1 98.19 295 SER B N 1
ATOM 5615 C CA . SER B 1 295 ? -2.939 -0.173 -1.823 1 98.19 295 SER B CA 1
ATOM 5616 C C . SER B 1 295 ? -3.4 -1.035 -0.653 1 98.19 295 SER B C 1
ATOM 5618 O O . SER B 1 295 ? -3.826 -0.513 0.38 1 98.19 295 SER B O 1
ATOM 5620 N N . SER B 1 296 ? -3.389 -2.316 -0.837 1 97.88 296 SER B N 1
ATOM 5621 C CA . SER B 1 296 ? -3.898 -3.203 0.203 1 97.88 296 SER B CA 1
ATOM 5622 C C . SER B 1 296 ? -3.168 -2.984 1.523 1 97.88 296 SER B C 1
ATOM 5624 O O . SER B 1 296 ? -1.938 -2.953 1.561 1 97.88 296 SER B O 1
ATOM 5626 N N . PRO B 1 297 ? -3.936 -2.789 2.604 1 98.38 297 PRO B N 1
ATOM 5627 C CA . PRO B 1 297 ? -3.254 -2.732 3.898 1 98.38 297 PRO B CA 1
ATOM 5628 C C . PRO B 1 297 ? -2.65 -4.074 4.305 1 98.38 297 PRO B C 1
ATOM 5630 O O . PRO B 1 297 ? -3.145 -5.129 3.895 1 98.38 297 PRO B O 1
ATOM 5633 N N . SER B 1 298 ? -1.579 -4.008 5.051 1 98.25 298 SER B N 1
ATOM 5634 C CA . SER B 1 298 ? -1.085 -5.273 5.59 1 98.25 298 SER B CA 1
ATOM 5635 C C . SER B 1 298 ? -2.045 -5.844 6.629 1 98.25 298 SER B C 1
ATOM 5637 O O . SER B 1 298 ? -2.713 -5.094 7.344 1 98.25 298 SER B O 1
ATOM 5639 N N . SER B 1 299 ? -2.086 -7.141 6.695 1 97.94 299 SER B N 1
ATOM 5640 C CA . SER B 1 299 ? -2.934 -7.805 7.68 1 97.94 299 SER B CA 1
ATOM 5641 C C . SER B 1 299 ? -2.492 -7.473 9.102 1 97.94 299 SER B C 1
ATOM 5643 O O . SER B 1 299 ? -3.322 -7.391 10.008 1 97.94 299 SER B O 1
ATOM 5645 N N . ALA B 1 300 ? -1.174 -7.277 9.297 1 98.44 300 ALA B N 1
ATOM 5646 C CA . ALA B 1 300 ? -0.669 -6.914 10.617 1 98.44 300 ALA B CA 1
ATOM 5647 C C . ALA B 1 300 ? -1.212 -5.555 11.055 1 98.44 300 ALA B C 1
ATOM 5649 O O . ALA B 1 300 ? -1.703 -5.41 12.172 1 98.44 300 ALA B O 1
ATOM 5650 N N . SER B 1 301 ? -1.099 -4.586 10.18 1 98.5 301 SER B N 1
ATOM 5651 C CA . SER B 1 301 ? -1.611 -3.256 10.484 1 98.5 301 SER B CA 1
ATOM 5652 C C . SER B 1 301 ? -3.127 -3.27 10.648 1 98.5 301 SER B C 1
ATOM 5654 O O . SER B 1 301 ? -3.672 -2.584 11.516 1 98.5 301 SER B O 1
ATOM 5656 N N . ASP B 1 302 ? -3.762 -3.992 9.719 1 98.69 302 ASP B N 1
ATOM 5657 C CA . ASP B 1 302 ? -5.207 -4.184 9.797 1 98.69 302 ASP B CA 1
ATOM 5658 C C . ASP B 1 302 ? -5.617 -4.719 11.164 1 98.69 302 ASP B C 1
ATOM 5660 O O . ASP B 1 302 ? -6.496 -4.152 11.82 1 98.69 302 ASP B O 1
ATOM 5664 N N . HIS B 1 303 ? -4.949 -5.719 11.656 1 98.62 303 HIS B N 1
ATOM 5665 C CA . HIS B 1 303 ? -5.207 -6.363 12.938 1 98.62 303 HIS B CA 1
ATOM 5666 C C . HIS B 1 303 ? -4.945 -5.402 14.094 1 98.62 303 HIS B C 1
ATOM 5668 O O . HIS B 1 303 ? -5.75 -5.309 15.023 1 98.62 303 HIS B O 1
ATOM 5674 N N . ILE B 1 304 ? -3.844 -4.684 14.039 1 98.69 304 ILE B N 1
ATOM 5675 C CA . ILE B 1 304 ? -3.484 -3.73 15.086 1 98.69 304 ILE B CA 1
ATOM 5676 C C . ILE B 1 304 ? -4.539 -2.629 15.164 1 98.69 304 ILE B C 1
ATOM 5678 O O . ILE B 1 304 ? -4.996 -2.275 16.25 1 98.69 304 ILE B O 1
ATOM 5682 N N . ALA B 1 305 ? -4.902 -2.092 14.023 1 98.81 305 ALA B N 1
ATOM 5683 C CA . ALA B 1 305 ? -5.91 -1.035 13.977 1 98.81 305 ALA B CA 1
ATOM 5684 C C . ALA B 1 305 ? -7.242 -1.518 14.547 1 98.81 305 ALA B C 1
ATOM 5686 O O . ALA B 1 305 ? -7.875 -0.813 15.336 1 98.81 305 ALA B O 1
ATOM 5687 N N . ALA B 1 306 ? -7.66 -2.736 14.156 1 98.81 306 ALA B N 1
ATOM 5688 C CA . ALA B 1 306 ? -8.906 -3.289 14.68 1 98.81 306 ALA B CA 1
ATOM 5689 C C . ALA B 1 306 ? -8.852 -3.412 16.203 1 98.81 306 ALA B C 1
ATOM 5691 O O . ALA B 1 306 ? -9.82 -3.08 16.891 1 98.81 306 ALA B O 1
ATOM 5692 N N . ASN B 1 307 ? -7.719 -3.912 16.766 1 98.75 307 ASN B N 1
ATOM 5693 C CA . ASN B 1 307 ? -7.547 -4.004 18.219 1 98.75 307 ASN B CA 1
ATOM 5694 C C . ASN B 1 307 ? -7.766 -2.652 18.891 1 98.75 307 ASN B C 1
ATOM 5696 O O . ASN B 1 307 ? -8.422 -2.572 19.922 1 98.75 307 ASN B O 1
ATOM 5700 N N . ILE B 1 308 ? -7.215 -1.639 18.312 1 98.81 308 ILE B N 1
ATOM 5701 C CA . ILE B 1 308 ? -7.289 -0.293 18.875 1 98.81 308 ILE B CA 1
ATOM 5702 C C . ILE B 1 308 ? -8.727 0.21 18.812 1 98.81 308 ILE B C 1
ATOM 5704 O O . ILE B 1 308 ? -9.266 0.672 19.828 1 98.81 308 ILE B O 1
ATOM 5708 N N . LEU B 1 309 ? -9.336 0.087 17.672 1 98.81 309 LEU B N 1
ATOM 5709 C CA . LEU B 1 309 ? -10.648 0.668 17.422 1 98.81 309 LEU B CA 1
ATOM 5710 C C . LEU B 1 309 ? -11.727 -0.064 18.219 1 98.81 309 LEU B C 1
ATOM 5712 O O . LEU B 1 309 ? -12.727 0.537 18.609 1 98.81 309 LEU B O 1
ATOM 5716 N N . GLU B 1 310 ? -11.539 -1.328 18.453 1 98.75 310 GLU B N 1
ATOM 5717 C CA . GLU B 1 310 ? -12.523 -2.148 19.156 1 98.75 310 GLU B CA 1
ATOM 5718 C C . GLU B 1 310 ? -12.438 -1.937 20.672 1 98.75 310 GLU B C 1
ATOM 5720 O O . GLU B 1 310 ? -13.383 -2.256 21.391 1 98.75 310 GLU B O 1
ATOM 5725 N N . ASP B 1 311 ? -11.289 -1.526 21.172 1 98.75 311 ASP B N 1
ATOM 5726 C CA . ASP B 1 311 ? -11.133 -1.216 22.594 1 98.75 311 ASP B CA 1
ATOM 5727 C C . ASP B 1 311 ? -11.719 0.159 22.922 1 98.75 311 ASP B C 1
ATOM 5729 O O . ASP B 1 311 ? -10.977 1.126 23.094 1 98.75 311 ASP B O 1
ATOM 5733 N N . GLU B 1 312 ? -13.016 0.188 23.078 1 98.38 312 GLU B N 1
ATOM 5734 C CA . GLU B 1 312 ? -13.781 1.428 23.125 1 98.38 312 GLU B CA 1
ATOM 5735 C C . GLU B 1 312 ? -13.312 2.326 24.266 1 98.38 312 GLU B C 1
ATOM 5737 O O . GLU B 1 312 ? -13.023 3.506 24.062 1 98.38 312 GLU B O 1
ATOM 5742 N N . LYS B 1 313 ? -13.188 1.782 25.453 1 98.38 313 LYS B N 1
ATOM 5743 C CA . LYS B 1 313 ? -12.797 2.576 26.609 1 98.38 313 LYS B CA 1
ATOM 5744 C C . LYS B 1 313 ? -11.391 3.145 26.438 1 98.38 313 LYS B C 1
ATOM 5746 O O . LYS B 1 313 ? -11.148 4.32 26.719 1 98.38 313 LYS B O 1
ATOM 5751 N N . TRP B 1 314 ? -10.492 2.348 26 1 98.69 314 TRP B N 1
ATOM 5752 C CA . TRP B 1 314 ? -9.102 2.779 25.828 1 98.69 314 TRP B CA 1
ATOM 5753 C C . TRP B 1 314 ? -8.992 3.848 24.75 1 98.69 314 TRP B C 1
ATOM 5755 O O . TRP B 1 314 ? -8.336 4.871 24.938 1 98.69 314 TRP B O 1
ATOM 5765 N N . SER B 1 315 ? -9.641 3.586 23.578 1 98.69 315 SER B N 1
ATOM 5766 C CA . SER B 1 315 ? -9.531 4.527 22.469 1 98.69 315 SER B CA 1
ATOM 5767 C C . SER B 1 315 ? -10.141 5.879 22.812 1 98.69 315 SER B C 1
ATOM 5769 O O . SER B 1 315 ? -9.609 6.926 22.438 1 98.69 315 SER B O 1
ATOM 5771 N N . ASP B 1 316 ? -11.273 5.863 23.578 1 98.38 316 ASP B N 1
ATOM 5772 C CA . ASP B 1 316 ? -11.883 7.117 24.016 1 98.38 316 ASP B CA 1
ATOM 5773 C C . ASP B 1 316 ? -10.945 7.898 24.938 1 98.38 316 ASP B C 1
ATOM 5775 O O . ASP B 1 316 ? -10.789 9.109 24.781 1 98.38 316 ASP B O 1
ATOM 5779 N N . SER B 1 317 ? -10.367 7.184 25.891 1 98.69 317 SER B N 1
ATOM 5780 C CA . SER B 1 317 ? -9.422 7.82 26.812 1 98.69 317 SER B CA 1
ATOM 5781 C C . SER B 1 317 ? -8.188 8.328 26.062 1 98.69 317 SER B C 1
ATOM 5783 O O . SER B 1 317 ? -7.66 9.391 26.391 1 98.69 317 SER B O 1
ATOM 5785 N N . PHE B 1 318 ? -7.73 7.523 25.141 1 98.75 318 PHE B N 1
ATOM 5786 C CA . PHE B 1 318 ? -6.59 7.891 24.297 1 98.75 318 PHE B CA 1
ATOM 5787 C C . PHE B 1 318 ? -6.848 9.203 23.578 1 98.75 318 PHE B C 1
ATOM 5789 O O . PHE B 1 318 ? -6.016 10.117 23.625 1 98.75 318 PHE B O 1
ATOM 5796 N N . ILE B 1 319 ? -7.988 9.352 22.922 1 98.69 319 ILE B N 1
ATOM 5797 C CA . ILE B 1 319 ? -8.359 10.523 22.125 1 98.69 319 ILE B CA 1
ATOM 5798 C C . ILE B 1 319 ? -8.469 11.742 23.047 1 98.69 319 ILE B C 1
ATOM 5800 O O . ILE B 1 319 ? -7.969 12.82 22.703 1 98.69 319 ILE B O 1
ATOM 5804 N N . GLN B 1 320 ? -9.094 11.547 24.172 1 98.5 320 GLN B N 1
ATOM 5805 C CA . GLN B 1 320 ? -9.258 12.664 25.094 1 98.5 320 GLN B CA 1
ATOM 5806 C C . GLN B 1 320 ? -7.906 13.164 25.594 1 98.5 320 GLN B C 1
ATOM 5808 O O . GLN B 1 320 ? -7.676 14.375 25.672 1 98.5 320 GLN B O 1
ATOM 5813 N N . GLU B 1 321 ? -7.062 12.25 25.984 1 98.69 321 GLU B N 1
ATOM 5814 C CA . GLU B 1 321 ? -5.73 12.633 26.453 1 98.69 321 GLU B CA 1
ATOM 5815 C C . GLU B 1 321 ? -4.93 13.305 25.344 1 98.69 321 GLU B C 1
ATOM 5817 O O . GLU B 1 321 ? -4.219 14.281 25.594 1 98.69 321 GLU B O 1
ATOM 5822 N N . ASN B 1 322 ? -5.035 12.75 24.188 1 98.62 322 ASN B N 1
ATOM 5823 C CA . ASN B 1 322 ? -4.367 13.367 23.047 1 98.62 322 ASN B CA 1
ATOM 5824 C C . ASN B 1 322 ? -4.824 14.812 22.844 1 98.62 322 ASN B C 1
ATOM 5826 O O . ASN B 1 322 ? -4 15.695 22.609 1 98.62 322 ASN B O 1
ATOM 5830 N N . ARG B 1 323 ? -6.137 15.062 22.906 1 98.44 323 ARG B N 1
ATOM 5831 C CA . ARG B 1 323 ? -6.691 16.406 22.766 1 98.44 323 ARG B CA 1
ATOM 5832 C C . ARG B 1 323 ? -6.141 17.344 23.828 1 98.44 323 ARG B C 1
ATOM 5834 O O . ARG B 1 323 ? -5.805 18.484 23.547 1 98.44 323 ARG B O 1
ATOM 5841 N N . THR B 1 324 ? -6.043 16.844 25 1 98.38 324 THR B N 1
ATOM 5842 C CA . THR B 1 324 ? -5.52 17.641 26.109 1 98.38 324 THR B CA 1
ATOM 5843 C C . THR B 1 324 ? -4.066 18.031 25.859 1 98.38 324 THR B C 1
ATOM 5845 O O . THR B 1 324 ? -3.693 19.188 26.047 1 98.38 324 THR B O 1
ATOM 5848 N N . ARG B 1 325 ? -3.279 17.078 25.453 1 98.31 325 ARG B N 1
ATOM 5849 C CA . ARG B 1 325 ? -1.862 17.328 25.203 1 98.31 325 ARG B CA 1
ATOM 5850 C C . ARG B 1 325 ? -1.669 18.25 24.016 1 98.31 325 ARG B C 1
ATOM 5852 O O . ARG B 1 325 ? -0.777 19.109 24.016 1 98.31 325 ARG B O 1
ATOM 5859 N N . LEU B 1 326 ? -2.504 18.078 22.984 1 98.5 326 LEU B N 1
ATOM 5860 C CA . LEU B 1 326 ? -2.441 18.953 21.828 1 98.5 326 LEU B CA 1
ATOM 5861 C C . LEU B 1 326 ? -2.752 20.391 22.219 1 98.5 326 LEU B C 1
ATOM 5863 O O . LEU B 1 326 ? -2.057 21.328 21.797 1 98.5 326 LEU B O 1
ATOM 5867 N N . ALA B 1 327 ? -3.781 20.578 23.016 1 97.75 327 ALA B N 1
ATOM 5868 C CA . ALA B 1 327 ? -4.148 21.906 23.484 1 97.75 327 ALA B CA 1
ATOM 5869 C C . ALA B 1 327 ? -3.008 22.547 24.266 1 97.75 327 ALA B C 1
ATOM 5871 O O . ALA B 1 327 ? -2.719 23.734 24.094 1 97.75 327 ALA B O 1
ATOM 5872 N N . SER B 1 328 ? -2.391 21.75 25.109 1 97.44 328 SER B N 1
ATOM 5873 C CA . SER B 1 328 ? -1.265 22.234 25.891 1 97.44 328 SER B CA 1
ATOM 5874 C C . SER B 1 328 ? -0.097 22.641 25 1 97.44 328 SER B C 1
ATOM 5876 O O . SER B 1 328 ? 0.546 23.656 25.25 1 97.44 328 SER B O 1
ATOM 5878 N N . ARG B 1 329 ? 0.214 21.844 24.016 1 97.94 329 ARG B N 1
ATOM 5879 C CA . ARG B 1 329 ? 1.294 22.156 23.078 1 97.94 329 ARG B CA 1
ATOM 5880 C C . ARG B 1 329 ? 0.997 23.422 22.297 1 97.94 329 ARG B C 1
ATOM 5882 O O . ARG B 1 329 ? 1.9 24.219 22.031 1 97.94 329 ARG B O 1
ATOM 5889 N N . TYR B 1 330 ? -0.24 23.609 21.906 1 97.88 330 TYR B N 1
ATOM 5890 C CA . TYR B 1 330 ? -0.61 24.828 21.203 1 97.88 330 TYR B CA 1
ATOM 5891 C C . TYR B 1 330 ? -0.358 26.062 22.078 1 97.88 330 TYR B C 1
ATOM 5893 O O . TYR B 1 330 ? 0.163 27.078 21.609 1 97.88 330 TYR B O 1
ATOM 5901 N N . GLN B 1 331 ? -0.722 25.984 23.328 1 97.31 331 GLN B N 1
ATOM 5902 C CA . GLN B 1 331 ? -0.46 27.094 24.25 1 97.31 331 GLN B CA 1
ATOM 5903 C C . GLN B 1 331 ? 1.031 27.406 24.328 1 97.31 331 GLN B C 1
ATOM 5905 O O . GLN B 1 331 ? 1.423 28.578 24.328 1 97.31 331 GLN B O 1
ATOM 5910 N N . LEU B 1 332 ? 1.777 26.359 24.375 1 97.38 332 LEU B N 1
ATOM 5911 C CA . LEU B 1 332 ? 3.227 26.5 24.453 1 97.38 332 LEU B CA 1
ATOM 5912 C C . LEU B 1 332 ? 3.773 27.219 23.234 1 97.38 332 LEU B C 1
ATOM 5914 O O . LEU B 1 332 ? 4.562 28.156 23.359 1 97.38 332 LEU B O 1
ATOM 5918 N N . ILE B 1 333 ? 3.369 26.844 22.047 1 97.94 333 ILE B N 1
ATOM 5919 C CA . ILE B 1 333 ? 3.959 27.406 20.828 1 97.94 333 ILE B CA 1
ATOM 5920 C C . ILE B 1 333 ? 3.447 28.828 20.609 1 97.94 333 ILE B C 1
ATOM 5922 O O . ILE B 1 333 ? 4.164 29.688 20.094 1 97.94 333 ILE B O 1
ATOM 5926 N N . VAL B 1 334 ? 2.24 29.109 21.031 1 97.62 334 VAL B N 1
ATOM 5927 C CA . VAL B 1 334 ? 1.709 30.469 20.938 1 97.62 334 VAL B CA 1
ATOM 5928 C C . VAL B 1 334 ? 2.494 31.391 21.859 1 97.62 334 VAL B C 1
ATOM 5930 O O . VAL B 1 334 ? 2.828 32.531 21.484 1 97.62 334 VAL B O 1
ATOM 5933 N N . ARG B 1 335 ? 2.732 30.906 23.062 1 97.44 335 ARG B N 1
ATOM 5934 C CA . ARG B 1 335 ? 3.564 31.688 23.984 1 97.44 335 ARG B CA 1
ATOM 5935 C C . ARG B 1 335 ? 4.926 31.984 23.359 1 97.44 335 ARG B C 1
ATOM 5937 O O . ARG B 1 335 ? 5.418 33.125 23.438 1 97.44 335 ARG B O 1
ATOM 5944 N N . TRP B 1 336 ? 5.508 31.016 22.781 1 97.75 336 TRP B N 1
ATOM 5945 C CA . TRP B 1 336 ? 6.785 31.172 22.094 1 97.75 336 TRP B CA 1
ATOM 5946 C C . TRP B 1 336 ? 6.672 32.219 20.984 1 97.75 336 TRP B C 1
ATOM 5948 O O . TRP B 1 336 ? 7.48 33.125 20.891 1 97.75 336 TRP B O 1
ATOM 5958 N N . ALA B 1 337 ? 5.691 32.094 20.094 1 98.06 337 ALA B N 1
ATOM 5959 C CA . ALA B 1 337 ? 5.496 33 18.969 1 98.06 337 ALA B CA 1
ATOM 5960 C C . ALA B 1 337 ? 5.34 34.438 19.469 1 98.06 337 ALA B C 1
ATOM 5962 O O . ALA B 1 337 ? 5.949 35.375 18.922 1 98.06 337 ALA B O 1
ATOM 5963 N N . ASN B 1 338 ? 4.551 34.562 20.5 1 97.12 338 ASN B N 1
ATOM 5964 C CA . ASN B 1 338 ? 4.316 35.875 21.062 1 97.12 338 ASN B CA 1
ATOM 5965 C C . ASN B 1 338 ? 5.594 36.469 21.641 1 97.12 338 ASN B C 1
ATOM 5967 O O . ASN B 1 338 ? 5.852 37.656 21.5 1 97.12 338 ASN B O 1
ATOM 5971 N N . SER B 1 339 ? 6.344 35.688 22.281 1 97.25 339 SER B N 1
ATOM 5972 C CA . SER B 1 339 ? 7.57 36.156 22.906 1 97.25 339 SER B CA 1
ATOM 5973 C C . SER B 1 339 ? 8.57 36.656 21.875 1 97.25 339 SER B C 1
ATOM 5975 O O . SER B 1 339 ? 9.383 37.562 22.156 1 97.25 339 SER B O 1
ATOM 5977 N N . TYR B 1 340 ? 8.445 36.219 20.672 1 95.94 340 TYR B N 1
ATOM 5978 C CA . TYR B 1 340 ? 9.375 36.625 19.625 1 95.94 340 TYR B CA 1
ATOM 5979 C C . TYR B 1 340 ? 8.703 37.562 18.641 1 95.94 340 TYR B C 1
ATOM 5981 O O . TYR B 1 340 ? 9.281 37.906 17.609 1 95.94 340 TYR B O 1
ATOM 5989 N N . GLY B 1 341 ? 7.445 37.938 18.953 1 96.81 341 GLY B N 1
ATOM 5990 C CA . GLY B 1 341 ? 6.707 38.844 18.078 1 96.81 341 GLY B CA 1
ATOM 5991 C C . GLY B 1 341 ? 6.398 38.219 16.734 1 96.81 341 GLY B C 1
ATOM 5992 O O . GLY B 1 341 ? 6.398 38.938 15.711 1 96.81 341 GLY B O 1
ATOM 5993 N N . ILE B 1 342 ? 6.227 36.938 16.656 1 98 342 ILE B N 1
ATOM 5994 C CA . ILE B 1 342 ? 5.934 36.25 15.414 1 98 342 ILE B CA 1
ATOM 5995 C C . ILE B 1 342 ? 4.434 36.281 15.141 1 98 342 ILE B C 1
ATOM 5997 O O . ILE B 1 342 ? 3.639 35.719 15.891 1 98 342 ILE B O 1
ATOM 6001 N N . PRO B 1 343 ? 4.055 36.969 14.055 1 97.81 343 PRO B N 1
ATOM 6002 C CA . PRO B 1 343 ? 2.648 36.875 13.656 1 97.81 343 PRO B CA 1
ATOM 6003 C C . PRO B 1 343 ? 2.262 35.469 13.227 1 97.81 343 PRO B C 1
ATOM 6005 O O . PRO B 1 343 ? 3.051 34.781 12.57 1 97.81 343 PRO B O 1
ATOM 6008 N N . TYR B 1 344 ? 1.115 35.031 13.641 1 97.5 344 TYR B N 1
ATOM 6009 C CA . TYR B 1 344 ? 0.596 33.719 13.227 1 97.5 344 TYR B CA 1
ATOM 6010 C C . TYR B 1 344 ? -0.909 33.781 12.992 1 97.5 344 TYR B C 1
ATOM 6012 O O . TYR B 1 344 ? -1.561 34.75 13.359 1 97.5 344 TYR B O 1
ATOM 6020 N N . ALA B 1 345 ? -1.479 32.844 12.195 1 96 345 ALA B N 1
ATOM 6021 C CA . ALA B 1 345 ? -2.924 32.719 12 1 96 345 ALA B CA 1
ATOM 6022 C C . ALA B 1 345 ? -3.604 32.188 13.25 1 96 345 ALA B C 1
ATOM 6024 O O . ALA B 1 345 ? -3.406 31.016 13.617 1 96 345 ALA B O 1
ATOM 6025 N N . PRO B 1 346 ? -4.391 32.969 13.953 1 95.75 346 PRO B N 1
ATOM 6026 C CA . PRO B 1 346 ? -5 32.531 15.211 1 95.75 346 PRO B CA 1
ATOM 6027 C C . PRO B 1 346 ? -6.199 31.609 14.992 1 95.75 346 PRO B C 1
ATOM 6029 O O . PRO B 1 346 ? -6.68 31.469 13.859 1 95.75 346 PRO B O 1
ATOM 6032 N N . GLY B 1 347 ? -6.633 30.984 16.016 1 95.38 347 GLY B N 1
ATOM 6033 C CA . GLY B 1 347 ? -7.887 30.234 16 1 95.38 347 GLY B CA 1
ATOM 6034 C C . GLY B 1 347 ? -7.695 28.75 15.789 1 95.38 347 GLY B C 1
ATOM 6035 O O . GLY B 1 347 ? -8.672 28.016 15.617 1 95.38 347 GLY B O 1
ATOM 6036 N N . THR B 1 348 ? -6.41 28.344 15.789 1 97.19 348 THR B N 1
ATOM 6037 C CA . THR B 1 348 ? -6.16 26.906 15.641 1 97.19 348 THR B CA 1
ATOM 6038 C C . THR B 1 348 ? -6.828 26.125 16.766 1 97.19 348 THR B C 1
ATOM 6040 O O . THR B 1 348 ? -6.648 26.453 17.938 1 97.19 348 THR B O 1
ATOM 6043 N N . ASN B 1 349 ? -7.656 25.156 16.375 1 97.38 349 ASN B N 1
ATOM 6044 C CA . ASN B 1 349 ? -8.312 24.359 17.406 1 97.38 349 ASN B CA 1
ATOM 6045 C C . ASN B 1 349 ? -8.391 22.891 16.984 1 97.38 349 ASN B C 1
ATOM 6047 O O . ASN B 1 349 ? -9.25 22.141 17.469 1 97.38 349 ASN B O 1
ATOM 6051 N N . ALA B 1 350 ? -7.582 22.469 16.031 1 98 350 ALA B N 1
ATOM 6052 C CA . ALA B 1 350 ? -7.496 21.094 15.57 1 98 350 ALA B CA 1
ATOM 6053 C C . ALA B 1 350 ? -6.141 20.812 14.922 1 98 350 ALA B C 1
ATOM 6055 O O . ALA B 1 350 ? -5.355 21.734 14.688 1 98 350 ALA B O 1
ATOM 6056 N N . ALA B 1 351 ? -5.863 19.516 14.656 1 98.19 351 ALA B N 1
ATOM 6057 C CA . ALA B 1 351 ? -4.578 19.094 14.109 1 98.19 351 ALA B CA 1
ATOM 6058 C C . ALA B 1 351 ? -3.428 19.5 15.023 1 98.19 351 ALA B C 1
ATOM 6060 O O . ALA B 1 351 ? -3.512 19.344 16.25 1 98.19 351 ALA B O 1
ATOM 6061 N N . PHE B 1 352 ? -2.332 19.906 14.523 1 98.62 352 PHE B N 1
ATOM 6062 C CA . PHE B 1 352 ? -1.188 20.203 15.375 1 98.62 352 PHE B CA 1
ATOM 6063 C C . PHE B 1 352 ? -0.193 21.109 14.648 1 98.62 352 PHE B C 1
ATOM 6065 O O . PHE B 1 352 ? 1.009 20.828 14.633 1 98.62 352 PHE B O 1
ATOM 6072 N N . PHE B 1 353 ? -0.765 22.203 14.055 1 98.06 353 PHE B N 1
ATOM 6073 C CA . PHE B 1 353 ? 0.039 23.125 13.25 1 98.06 353 PHE B CA 1
ATOM 6074 C C . PHE B 1 353 ? -0.093 24.547 13.758 1 98.06 353 PHE B C 1
ATOM 6076 O O . PHE B 1 353 ? -1.177 24.969 14.172 1 98.06 353 PHE B O 1
ATOM 6083 N N . LEU B 1 354 ? 0.956 25.281 13.734 1 98.44 354 LEU B N 1
ATOM 6084 C CA . LEU B 1 354 ? 0.941 26.734 13.781 1 98.44 354 LEU B CA 1
ATOM 6085 C C . LEU B 1 354 ? 1.353 27.328 12.438 1 98.44 354 LEU B C 1
ATOM 6087 O O . LEU B 1 354 ? 2.443 27.047 11.938 1 98.44 354 LEU B O 1
ATOM 6091 N N . TRP B 1 355 ? 0.44 28.031 11.812 1 98.44 355 TRP B N 1
ATOM 6092 C CA . TRP B 1 355 ? 0.723 28.766 10.586 1 98.44 355 TRP B CA 1
ATOM 6093 C C . TRP B 1 355 ? 1.25 30.172 10.898 1 98.44 355 TRP B C 1
ATOM 6095 O O . TRP B 1 355 ? 0.501 31.031 11.359 1 98.44 355 TRP B O 1
ATOM 6105 N N . ALA B 1 356 ? 2.568 30.391 10.625 1 98.56 356 ALA B N 1
ATOM 6106 C CA . ALA B 1 356 ? 3.207 31.578 11.18 1 98.56 356 ALA B CA 1
ATOM 6107 C C . ALA B 1 356 ? 3.986 32.344 10.109 1 98.56 356 ALA B C 1
ATOM 6109 O O . ALA B 1 356 ? 4.531 31.734 9.188 1 98.56 356 ALA B O 1
ATOM 6110 N N . ASP B 1 357 ? 4.004 33.594 10.227 1 98.38 357 ASP B N 1
ATOM 6111 C CA . ASP B 1 357 ? 4.766 34.5 9.359 1 98.38 357 ASP B CA 1
ATOM 6112 C C . ASP B 1 357 ? 6.176 34.719 9.898 1 98.38 357 ASP B C 1
ATOM 6114 O O . ASP B 1 357 ? 6.449 35.75 10.523 1 98.38 357 ASP B O 1
ATOM 6118 N N . LEU B 1 358 ? 7.074 33.812 9.586 1 98.38 358 LEU B N 1
ATOM 6119 C CA . LEU B 1 358 ? 8.453 33.906 10.047 1 98.38 358 LEU B CA 1
ATOM 6120 C C . LEU B 1 358 ? 9.234 34.938 9.219 1 98.38 358 LEU B C 1
ATOM 6122 O O . LEU B 1 358 ? 10.211 35.5 9.695 1 98.38 358 LEU B O 1
ATOM 6126 N N . GLY B 1 359 ? 8.805 35.094 8.031 1 97.31 359 GLY B N 1
ATOM 6127 C CA . GLY B 1 359 ? 9.477 36 7.117 1 97.31 359 GLY B CA 1
ATOM 6128 C C . GLY B 1 359 ? 9.461 37.438 7.594 1 97.31 359 GLY B C 1
ATOM 6129 O O . GLY B 1 359 ? 10.469 38.125 7.5 1 97.31 359 GLY B O 1
ATOM 6130 N N . SER B 1 360 ? 8.336 37.906 8.07 1 96.06 360 SER B N 1
ATOM 6131 C CA . SER B 1 360 ? 8.234 39.281 8.531 1 96.06 360 SER B CA 1
ATOM 6132 C C . SER B 1 360 ? 9.18 39.531 9.695 1 96.06 360 SER B C 1
ATOM 6134 O O . SER B 1 360 ? 9.719 40.625 9.828 1 96.06 360 SER B O 1
ATOM 6136 N N . VAL B 1 361 ? 9.336 38.562 10.531 1 96.88 361 VAL B N 1
ATOM 6137 C CA . VAL B 1 361 ? 10.227 38.719 11.68 1 96.88 361 VAL B CA 1
ATOM 6138 C C . VAL B 1 361 ? 11.672 38.812 11.195 1 96.88 361 VAL B C 1
ATOM 6140 O O . VAL B 1 361 ? 12.414 39.688 11.664 1 96.88 361 VAL B O 1
ATOM 6143 N N . TRP B 1 362 ? 12.039 37.906 10.312 1 96.5 362 TRP B N 1
ATOM 6144 C CA . TRP B 1 362 ? 13.391 37.969 9.781 1 96.5 362 TRP B CA 1
ATOM 6145 C C . TRP B 1 362 ? 13.648 39.281 9.07 1 96.5 362 TRP B C 1
ATOM 6147 O O . TRP B 1 362 ? 14.727 39.875 9.219 1 96.5 362 TRP B O 1
ATOM 6157 N N . LYS B 1 363 ? 12.703 39.781 8.344 1 95.19 363 LYS B N 1
ATOM 6158 C CA . LYS B 1 363 ? 12.836 41.031 7.594 1 95.19 363 LYS B CA 1
ATOM 6159 C C . LYS B 1 363 ? 13.016 42.219 8.539 1 95.19 363 LYS B C 1
ATOM 6161 O O . LYS B 1 363 ? 13.703 43.188 8.203 1 95.19 363 LYS B O 1
ATOM 6166 N N . ARG B 1 364 ? 12.414 42.125 9.695 1 93.94 364 ARG B N 1
ATOM 6167 C CA . ARG B 1 364 ? 12.602 43.188 10.68 1 93.94 364 ARG B CA 1
ATOM 6168 C C . ARG B 1 364 ? 14.07 43.312 11.062 1 93.94 364 ARG B C 1
ATOM 6170 O O . ARG B 1 364 ? 14.555 44.438 11.32 1 93.94 364 ARG B O 1
ATOM 6177 N N . HIS B 1 365 ? 14.727 42.188 11.078 1 92.31 365 HIS B N 1
ATOM 6178 C CA . HIS B 1 365 ? 16.141 42.188 11.438 1 92.31 365 HIS B CA 1
ATOM 6179 C C . HIS B 1 365 ? 17.016 42.375 10.203 1 92.31 365 HIS B C 1
ATOM 6181 O O . HIS B 1 365 ? 18.219 42.688 10.328 1 92.31 365 HIS B O 1
ATOM 6187 N N . ASN B 1 366 ? 16.422 42.25 9.016 1 93.06 366 ASN B N 1
ATOM 6188 C CA . ASN B 1 366 ? 17.125 42.375 7.746 1 93.06 366 ASN B CA 1
ATOM 6189 C C . ASN B 1 366 ? 16.344 43.219 6.746 1 93.06 366 ASN B C 1
ATOM 6191 O O . ASN B 1 366 ? 15.984 42.75 5.668 1 93.06 366 ASN B O 1
ATOM 6195 N N . PRO B 1 367 ? 16.156 44.469 7.078 1 88.38 367 PRO B N 1
ATOM 6196 C CA . PRO B 1 367 ? 15.289 45.281 6.219 1 88.38 367 PRO B CA 1
ATOM 6197 C C . PRO B 1 367 ? 15.883 45.5 4.828 1 88.38 367 PRO B C 1
ATOM 6199 O O . PRO B 1 367 ? 17.062 45.844 4.703 1 88.38 367 PRO B O 1
ATOM 6202 N N . GLY B 1 368 ? 15.016 45.312 3.791 1 84.69 368 GLY B N 1
ATOM 6203 C CA . GLY B 1 368 ? 15.352 45.688 2.422 1 84.69 368 GLY B CA 1
ATOM 6204 C C . GLY B 1 368 ? 16.375 44.75 1.8 1 84.69 368 GLY B C 1
ATOM 6205 O O . GLY B 1 368 ? 16.953 45.062 0.749 1 84.69 368 GLY B O 1
ATOM 6206 N N . THR B 1 369 ? 16.594 43.562 2.377 1 83.62 369 THR B N 1
ATOM 6207 C CA . THR B 1 369 ? 17.688 42.719 1.923 1 83.62 369 THR B CA 1
ATOM 6208 C C . THR B 1 369 ? 17.203 41.719 0.883 1 83.62 369 THR B C 1
ATOM 6210 O O . THR B 1 369 ? 17.984 41.219 0.079 1 83.62 369 THR B O 1
ATOM 6213 N N . VAL B 1 370 ? 15.875 41.406 0.933 1 85.94 370 VAL B N 1
ATOM 6214 C CA . VAL B 1 370 ? 15.414 40.344 0.034 1 85.94 370 VAL B CA 1
ATOM 6215 C C . VAL B 1 370 ? 14 40.688 -0.459 1 85.94 370 VAL B C 1
ATOM 6217 O O . VAL B 1 370 ? 13.242 41.375 0.225 1 85.94 370 VAL B O 1
ATOM 6220 N N . THR B 1 371 ? 13.742 40.25 -1.653 1 89.75 371 THR B N 1
ATOM 6221 C CA . THR B 1 371 ? 12.391 40.344 -2.189 1 89.75 371 THR B CA 1
ATOM 6222 C C . THR B 1 371 ? 11.523 39.188 -1.688 1 89.75 371 THR B C 1
ATOM 6224 O O . THR B 1 371 ? 12.047 38.188 -1.163 1 89.75 371 THR B O 1
ATOM 6227 N N . ASP B 1 372 ? 10.195 39.375 -1.805 1 88.88 372 ASP B N 1
ATOM 6228 C CA . ASP B 1 372 ? 9.281 38.312 -1.409 1 88.88 372 ASP B CA 1
ATOM 6229 C C . ASP B 1 372 ? 9.562 37.031 -2.186 1 88.88 372 ASP B C 1
ATOM 6231 O O . ASP B 1 372 ? 9.352 35.938 -1.672 1 88.88 372 ASP B O 1
ATOM 6235 N N . LYS B 1 373 ? 10.039 37.125 -3.375 1 87.81 373 LYS B N 1
ATOM 6236 C CA . LYS B 1 373 ? 10.297 36 -4.25 1 87.81 373 LYS B CA 1
ATOM 6237 C C . LYS B 1 373 ? 11.422 35.125 -3.707 1 87.81 373 LYS B C 1
ATOM 6239 O O . LYS B 1 373 ? 11.43 33.906 -3.904 1 87.81 373 LYS B O 1
ATOM 6244 N N . GLU B 1 374 ? 12.211 35.719 -2.994 1 93.31 374 GLU B N 1
ATOM 6245 C CA . GLU B 1 374 ? 13.406 35.031 -2.533 1 93.31 374 GLU B CA 1
ATOM 6246 C C . GLU B 1 374 ? 13.297 34.656 -1.056 1 93.31 374 GLU B C 1
ATOM 6248 O O . GLU B 1 374 ? 14.07 33.844 -0.556 1 93.31 374 GLU B O 1
ATOM 6253 N N . LEU B 1 375 ? 12.414 35.281 -0.436 1 95.19 375 LEU B N 1
ATOM 6254 C CA . LEU B 1 375 ? 12.344 35.25 1.021 1 95.19 375 LEU B CA 1
ATOM 6255 C C . LEU B 1 375 ? 12.25 33.812 1.53 1 95.19 375 LEU B C 1
ATOM 6257 O O . LEU B 1 375 ? 13.016 33.406 2.414 1 95.19 375 LEU B O 1
ATOM 6261 N N . ASP B 1 376 ? 11.352 33 1.019 1 96.06 376 ASP B N 1
ATOM 6262 C CA . ASP B 1 376 ? 11.148 31.641 1.495 1 96.06 376 ASP B CA 1
ATOM 6263 C C . ASP B 1 376 ? 12.414 30.797 1.338 1 96.06 376 ASP B C 1
ATOM 6265 O O . ASP B 1 376 ? 12.797 30.062 2.25 1 96.06 376 ASP B O 1
ATOM 6269 N N . ASP B 1 377 ? 13.047 30.922 0.182 1 93.5 377 ASP B N 1
ATOM 6270 C CA . ASP B 1 377 ? 14.25 30.125 -0.085 1 93.5 377 ASP B CA 1
ATOM 6271 C C . ASP B 1 377 ? 15.375 30.5 0.881 1 93.5 377 ASP B C 1
ATOM 6273 O O . ASP B 1 377 ? 16.109 29.641 1.347 1 93.5 377 ASP B O 1
ATOM 6277 N N . ILE B 1 378 ? 15.523 31.75 1.105 1 94 378 ILE B N 1
ATOM 6278 C CA . ILE B 1 378 ? 16.547 32.219 2.033 1 94 378 ILE B CA 1
ATOM 6279 C C . ILE B 1 378 ? 16.266 31.688 3.434 1 94 378 ILE B C 1
ATOM 6281 O O . ILE B 1 378 ? 17.172 31.219 4.125 1 94 378 ILE B O 1
ATOM 6285 N N . LEU B 1 379 ? 15.039 31.781 3.83 1 95.69 379 LEU B N 1
ATOM 6286 C CA . LEU B 1 379 ? 14.672 31.297 5.156 1 95.69 379 LEU B CA 1
ATOM 6287 C C . LEU B 1 379 ? 14.898 29.797 5.277 1 95.69 379 LEU B C 1
ATOM 6289 O O . LEU B 1 379 ? 15.383 29.312 6.305 1 95.69 379 LEU B O 1
ATOM 6293 N N . ILE B 1 380 ? 14.523 29.031 4.25 1 94.31 380 ILE B N 1
ATOM 6294 C CA . ILE B 1 380 ? 14.742 27.594 4.25 1 94.31 380 ILE B CA 1
ATOM 6295 C C . ILE B 1 380 ? 16.219 27.297 4.457 1 94.31 380 ILE B C 1
ATOM 6297 O O . ILE B 1 380 ? 16.578 26.469 5.293 1 94.31 380 ILE B O 1
ATOM 6301 N N . LYS B 1 381 ? 17.062 27.969 3.707 1 92.38 381 LYS B N 1
ATOM 6302 C CA . LYS B 1 381 ? 18.5 27.781 3.832 1 92.38 381 LYS B CA 1
ATOM 6303 C C . LYS B 1 381 ? 18.984 28.125 5.238 1 92.38 381 LYS B C 1
ATOM 6305 O O . LYS B 1 381 ? 19.828 27.438 5.793 1 92.38 381 LYS B O 1
ATOM 6310 N N . LEU B 1 382 ? 18.484 29.203 5.73 1 94.75 382 LEU B N 1
ATOM 6311 C CA . LEU B 1 382 ? 18.859 29.641 7.07 1 94.75 382 LEU B CA 1
ATOM 6312 C C . LEU B 1 382 ? 18.453 28.609 8.117 1 94.75 382 LEU B C 1
ATOM 6314 O O . LEU B 1 382 ? 19.219 28.281 9.023 1 94.75 382 LEU B O 1
ATOM 6318 N N . PHE B 1 383 ? 17.219 28.141 8.062 1 95.75 383 PHE B N 1
ATOM 6319 C CA . PHE B 1 383 ? 16.75 27.125 8.992 1 95.75 383 PHE B CA 1
ATOM 6320 C C . PHE B 1 383 ? 17.594 25.859 8.906 1 95.75 383 PHE B C 1
ATOM 6322 O O . PHE B 1 383 ? 17.984 25.297 9.93 1 95.75 383 PHE B O 1
ATOM 6329 N N . LEU B 1 384 ? 17.875 25.469 7.676 1 92.88 384 LEU B N 1
ATOM 6330 C CA . LEU B 1 384 ? 18.703 24.266 7.488 1 92.88 384 LEU B CA 1
ATOM 6331 C C . LEU B 1 384 ? 20.094 24.469 8.078 1 92.88 384 LEU B C 1
ATOM 6333 O O . LEU B 1 384 ? 20.672 23.562 8.664 1 92.88 384 LEU B O 1
ATOM 6337 N N . SER B 1 385 ? 20.656 25.656 7.895 1 92.5 385 SER B N 1
ATOM 6338 C CA . SER B 1 385 ? 21.969 25.953 8.445 1 92.5 385 SER B CA 1
ATOM 6339 C C . SER B 1 385 ? 21.969 25.875 9.969 1 92.5 385 SER B C 1
ATOM 6341 O O . SER B 1 385 ? 22.984 25.594 10.586 1 92.5 385 SER B O 1
ATOM 6343 N N . GLN B 1 386 ? 20.828 26.125 10.539 1 94.38 386 GLN B N 1
ATOM 6344 C CA . GLN B 1 386 ? 20.672 26.047 11.992 1 94.38 386 GLN B CA 1
ATOM 6345 C C . GLN B 1 386 ? 20.203 24.656 12.414 1 94.38 386 GLN B C 1
ATOM 6347 O O . GLN B 1 386 ? 19.797 24.469 13.57 1 94.38 386 GLN B O 1
ATOM 6352 N N . LYS B 1 387 ? 20.109 23.75 11.5 1 94.19 387 LYS B N 1
ATOM 6353 C CA . LYS B 1 387 ? 19.766 22.344 11.734 1 94.19 387 LYS B CA 1
ATOM 6354 C C . LYS B 1 387 ? 18.328 22.203 12.227 1 94.19 387 LYS B C 1
ATOM 6356 O O . LYS B 1 387 ? 18.062 21.484 13.18 1 94.19 387 LYS B O 1
ATOM 6361 N N . VAL B 1 388 ? 17.469 22.969 11.602 1 95.5 388 VAL B N 1
ATOM 6362 C CA . VAL B 1 388 ? 16.031 22.812 11.875 1 95.5 388 VAL B CA 1
ATOM 6363 C C . VAL B 1 388 ? 15.258 22.797 10.562 1 95.5 388 VAL B C 1
ATOM 6365 O O . VAL B 1 388 ? 15.586 23.547 9.633 1 95.5 388 VAL B O 1
ATOM 6368 N N . TYR B 1 389 ? 14.375 21.859 10.469 1 94.38 389 TYR B N 1
ATOM 6369 C CA . TYR B 1 389 ? 13.516 21.766 9.289 1 94.38 389 TYR B CA 1
ATOM 6370 C C . TYR B 1 389 ? 12.102 22.219 9.609 1 94.38 389 TYR B C 1
ATOM 6372 O O . TYR B 1 389 ? 11.469 21.719 10.539 1 94.38 389 TYR B O 1
ATOM 6380 N N . VAL B 1 390 ? 11.625 23.234 8.906 1 95.56 390 VAL B N 1
ATOM 6381 C CA . VAL B 1 390 ? 10.266 23.75 8.984 1 95.56 390 VAL B CA 1
ATOM 6382 C C . VAL B 1 390 ? 9.656 23.844 7.586 1 95.56 390 VAL B C 1
ATOM 6384 O O . VAL B 1 390 ? 10.344 24.188 6.625 1 95.56 390 VAL B O 1
ATOM 6387 N N . SER B 1 391 ? 8.438 23.5 7.48 1 95.31 391 SER B N 1
ATOM 6388 C CA . SER B 1 391 ? 7.812 23.453 6.16 1 95.31 391 SER B CA 1
ATOM 6389 C C . SER B 1 391 ? 7.441 24.859 5.68 1 95.31 391 SER B C 1
ATOM 6391 O O . SER B 1 391 ? 6.695 25.578 6.355 1 95.31 391 SER B O 1
ATOM 6393 N N . SER B 1 392 ? 7.895 25.156 4.5 1 96.19 392 SER B N 1
ATOM 6394 C CA . SER B 1 392 ? 7.637 26.484 3.922 1 96.19 392 SER B CA 1
ATOM 6395 C C . SER B 1 392 ? 6.219 26.562 3.367 1 96.19 392 SER B C 1
ATOM 6397 O O . SER B 1 392 ? 5.715 25.609 2.779 1 96.19 392 SER B O 1
ATOM 6399 N N . GLY B 1 393 ? 5.621 27.734 3.533 1 97.56 393 GLY B N 1
ATOM 6400 C CA . GLY B 1 393 ? 4.316 28 2.947 1 97.56 393 GLY B CA 1
ATOM 6401 C C . GLY B 1 393 ? 4.301 27.844 1.438 1 97.56 393 GLY B C 1
ATOM 6402 O O . GLY B 1 393 ? 3.258 27.531 0.853 1 97.56 393 GLY B O 1
ATOM 6403 N N . LYS B 1 394 ? 5.434 28.016 0.842 1 94.69 394 LYS B N 1
ATOM 6404 C CA . LYS B 1 394 ? 5.559 27.828 -0.6 1 94.69 394 LYS B CA 1
ATOM 6405 C C . LYS B 1 394 ? 5.066 26.438 -1.015 1 94.69 394 LYS B C 1
ATOM 6407 O O . LYS B 1 394 ? 4.383 26.297 -2.031 1 94.69 394 LYS B O 1
ATOM 6412 N N . ASP B 1 395 ? 5.328 25.438 -0.227 1 93.19 395 ASP B N 1
ATOM 6413 C CA . ASP B 1 395 ? 4.938 24.062 -0.511 1 93.19 395 ASP B CA 1
ATOM 6414 C C . ASP B 1 395 ? 3.439 23.859 -0.308 1 93.19 395 ASP B C 1
ATOM 6416 O O . ASP B 1 395 ? 2.855 22.906 -0.84 1 93.19 395 ASP B O 1
ATOM 6420 N N . PHE B 1 396 ? 2.809 24.734 0.442 1 97.44 396 PHE B N 1
ATOM 6421 C CA . PHE B 1 396 ? 1.39 24.625 0.763 1 97.44 396 PHE B CA 1
ATOM 6422 C C . PHE B 1 396 ? 0.562 25.547 -0.121 1 97.44 396 PHE B C 1
ATOM 6424 O O . PHE B 1 396 ? -0.633 25.734 0.115 1 97.44 396 PHE B O 1
ATOM 6431 N N . GLY B 1 397 ? 1.2 26.172 -1.062 1 97.19 397 GLY B N 1
ATOM 6432 C CA . GLY B 1 397 ? 0.489 27.078 -1.943 1 97.19 397 GLY B CA 1
ATOM 6433 C C . GLY B 1 397 ? 0.131 28.406 -1.275 1 97.19 397 GLY B C 1
ATOM 6434 O O . GLY B 1 397 ? -0.859 29.031 -1.639 1 97.19 397 GLY B O 1
ATOM 6435 N N . SER B 1 398 ? 0.911 28.797 -0.303 1 97.75 398 SER B N 1
ATOM 6436 C CA . SER B 1 398 ? 0.64 30.047 0.397 1 97.75 398 SER B CA 1
ATOM 6437 C C . SER B 1 398 ? 0.558 31.219 -0.575 1 97.75 398 SER B C 1
ATOM 6439 O O . SER B 1 398 ? 1.344 31.297 -1.521 1 97.75 398 SER B O 1
ATOM 6441 N N . GLU B 1 399 ? -0.388 32.094 -0.359 1 96.75 399 GLU B N 1
ATOM 6442 C CA . GLU B 1 399 ? -0.527 33.312 -1.175 1 96.75 399 GLU B CA 1
ATOM 6443 C C . GLU B 1 399 ? 0.459 34.375 -0.738 1 96.75 399 GLU B C 1
ATOM 6445 O O . GLU B 1 399 ? 0.708 35.344 -1.477 1 96.75 399 GLU B O 1
ATOM 6450 N N . ARG B 1 400 ? 1.033 34.156 0.404 1 95.94 400 ARG B N 1
ATOM 6451 C CA . ARG B 1 400 ? 1.97 35.094 0.973 1 95.94 400 ARG B CA 1
ATOM 6452 C C . ARG B 1 400 ? 3.326 34.469 1.235 1 95.94 400 ARG B C 1
ATOM 6454 O O . ARG B 1 400 ? 3.398 33.312 1.703 1 95.94 400 ARG B O 1
ATOM 6461 N N . ALA B 1 401 ? 4.383 35.219 0.935 1 96.62 401 ALA B N 1
ATOM 6462 C CA . ALA B 1 401 ? 5.734 34.75 1.224 1 96.62 401 ALA B CA 1
ATOM 6463 C C . ALA B 1 401 ? 6.027 34.812 2.721 1 96.62 401 ALA B C 1
ATOM 6465 O O . ALA B 1 401 ? 5.434 35.594 3.443 1 96.62 401 ALA B O 1
ATOM 6466 N N . GLY B 1 402 ? 6.887 33.938 3.137 1 97.94 402 GLY B N 1
ATOM 6467 C CA . GLY B 1 402 ? 7.426 34.031 4.484 1 97.94 402 GLY B CA 1
ATOM 6468 C C . GLY B 1 402 ? 6.637 33.219 5.496 1 97.94 402 GLY B C 1
ATOM 6469 O O . GLY B 1 402 ? 7.043 33.094 6.652 1 97.94 402 GLY B O 1
ATOM 6470 N N . TRP B 1 403 ? 5.527 32.656 5.059 1 98.25 403 TRP B N 1
ATOM 6471 C CA . TRP B 1 403 ? 4.711 31.844 5.969 1 98.25 403 TRP B CA 1
ATOM 6472 C C . TRP B 1 403 ? 5.203 30.406 6.008 1 98.25 403 TRP B C 1
ATOM 6474 O O . TRP B 1 403 ? 5.617 29.844 4.984 1 98.25 403 TRP B O 1
ATOM 6484 N N . PHE B 1 404 ? 5.238 29.844 7.195 1 98.38 404 PHE B N 1
ATOM 6485 C CA . PHE B 1 404 ? 5.691 28.484 7.441 1 98.38 404 PHE B CA 1
ATOM 6486 C C . PHE B 1 404 ? 4.715 27.734 8.344 1 98.38 404 PHE B C 1
ATOM 6488 O O . PHE B 1 404 ? 4.016 28.359 9.156 1 98.38 404 PHE B O 1
ATOM 6495 N N . ARG B 1 405 ? 4.594 26.484 8.172 1 98.38 405 ARG B N 1
ATOM 6496 C CA . ARG B 1 405 ? 3.844 25.609 9.078 1 98.38 405 ARG B CA 1
ATOM 6497 C C . ARG B 1 405 ? 4.77 24.969 10.109 1 98.38 405 ARG B C 1
ATOM 6499 O O . ARG B 1 405 ? 5.723 24.281 9.75 1 98.38 405 ARG B O 1
ATOM 6506 N N . ILE B 1 406 ? 4.488 25.188 11.352 1 98.31 406 ILE B N 1
ATOM 6507 C CA . ILE B 1 406 ? 5.266 24.594 12.438 1 98.31 406 ILE B CA 1
ATOM 6508 C C . ILE B 1 406 ? 4.445 23.5 13.117 1 98.31 406 ILE B C 1
ATOM 6510 O O . ILE B 1 406 ? 3.328 23.75 13.586 1 98.31 406 ILE B O 1
ATOM 6514 N N . VAL B 1 407 ? 4.977 22.328 13.172 1 97.81 407 VAL B N 1
ATOM 6515 C CA . VAL B 1 407 ? 4.332 21.203 13.828 1 97.81 407 VAL B CA 1
ATOM 6516 C C . VAL B 1 407 ? 4.703 21.172 15.305 1 97.81 407 VAL B C 1
ATOM 6518 O O . VAL B 1 407 ? 5.887 21.172 15.656 1 97.81 407 VAL B O 1
ATOM 6521 N N . PHE B 1 408 ? 3.678 21.109 16.188 1 98.19 408 PHE B N 1
ATOM 6522 C CA . PHE B 1 408 ? 3.988 21.266 17.594 1 98.19 408 PHE B CA 1
ATOM 6523 C C . PHE B 1 408 ? 3.668 20 18.375 1 98.19 408 PHE B C 1
ATOM 6525 O O . PHE B 1 408 ? 3.744 19.984 19.594 1 98.19 408 PHE B O 1
ATOM 6532 N N . SER B 1 409 ? 3.312 18.938 17.703 1 97.56 409 SER B N 1
ATOM 6533 C CA . SER B 1 409 ? 2.889 17.688 18.328 1 97.56 409 SER B CA 1
ATOM 6534 C C . SER B 1 409 ? 4.07 16.75 18.547 1 97.56 409 SER B C 1
ATOM 6536 O O . SER B 1 409 ? 4 15.562 18.219 1 97.56 409 SER B O 1
ATOM 6538 N N . GLN B 1 410 ? 5.141 17.203 19.062 1 91.69 410 GLN B N 1
ATOM 6539 C CA . GLN B 1 410 ? 6.328 16.406 19.359 1 91.69 410 GLN B CA 1
ATOM 6540 C C . GLN B 1 410 ? 6.715 16.5 20.828 1 91.69 410 GLN B C 1
ATOM 6542 O O . GLN B 1 410 ? 6.098 17.25 21.594 1 91.69 410 GLN B O 1
ATOM 6547 N N . ASP B 1 411 ? 7.684 15.617 21.141 1 90.12 411 ASP B N 1
ATOM 6548 C CA . ASP B 1 411 ? 8.25 15.703 22.484 1 90.12 411 ASP B CA 1
ATOM 6549 C C . ASP B 1 411 ? 8.695 17.125 22.797 1 90.12 411 ASP B C 1
ATOM 6551 O O . ASP B 1 411 ? 9.234 17.828 21.938 1 90.12 411 ASP B O 1
ATOM 6555 N N . GLU B 1 412 ? 8.578 17.5 24.047 1 93.31 412 GLU B N 1
ATOM 6556 C CA . GLU B 1 412 ? 8.797 18.875 24.438 1 93.31 412 GLU B CA 1
ATOM 6557 C C . GLU B 1 412 ? 10.25 19.297 24.188 1 93.31 412 GLU B C 1
ATOM 6559 O O . GLU B 1 412 ? 10.508 20.422 23.75 1 93.31 412 GLU B O 1
ATOM 6564 N N . VAL B 1 413 ? 11.188 18.406 24.516 1 93.25 413 VAL B N 1
ATOM 6565 C CA . VAL B 1 413 ? 12.602 18.719 24.344 1 93.25 413 VAL B CA 1
ATOM 6566 C C . VAL B 1 413 ? 12.898 18.953 22.875 1 93.25 413 VAL B C 1
ATOM 6568 O O . VAL B 1 413 ? 13.602 19.906 22.516 1 93.25 413 VAL B O 1
ATOM 6571 N N . GLN B 1 414 ? 12.352 18.109 22.062 1 91.5 414 GLN B N 1
ATOM 6572 C CA . GLN B 1 414 ? 12.531 18.25 20.625 1 91.5 414 GLN B CA 1
ATOM 6573 C C . GLN B 1 414 ? 11.883 19.531 20.109 1 91.5 414 GLN B C 1
ATOM 6575 O O . GLN B 1 414 ? 12.477 20.25 19.297 1 91.5 414 GLN B O 1
ATOM 6580 N N . LEU B 1 415 ? 10.68 19.797 20.578 1 95.44 415 LEU B N 1
ATOM 6581 C CA . LEU B 1 415 ? 9.938 20.969 20.156 1 95.44 415 LEU B CA 1
ATOM 6582 C C . LEU B 1 415 ? 10.68 22.25 20.531 1 95.44 415 LEU B C 1
ATOM 6584 O O . LEU B 1 415 ? 10.906 23.125 19.688 1 95.44 415 LEU B O 1
ATOM 6588 N N . LEU B 1 416 ? 11.133 22.297 21.766 1 96.12 416 LEU B N 1
ATOM 6589 C CA . LEU B 1 416 ? 11.789 23.5 22.266 1 96.12 416 LEU B CA 1
ATOM 6590 C C . LEU B 1 416 ? 13.133 23.703 21.578 1 96.12 416 LEU B C 1
ATOM 6592 O O . LEU B 1 416 ? 13.508 24.844 21.266 1 96.12 416 LEU B O 1
ATOM 6596 N N . THR B 1 417 ? 13.844 22.609 21.344 1 96.06 417 THR B N 1
ATOM 6597 C CA . THR B 1 417 ? 15.117 22.688 20.625 1 96.06 417 THR B CA 1
ATOM 6598 C C . THR B 1 417 ? 14.906 23.25 19.219 1 96.06 417 THR B C 1
ATOM 6600 O O . THR B 1 417 ? 15.633 24.141 18.797 1 96.06 417 THR B O 1
ATOM 6603 N N . GLY B 1 418 ? 13.906 22.734 18.547 1 96.75 418 GLY B N 1
ATOM 6604 C CA . GLY B 1 418 ? 13.594 23.234 17.219 1 96.75 418 GLY B CA 1
ATOM 6605 C C . GLY B 1 418 ? 13.188 24.688 17.203 1 96.75 418 GLY B C 1
ATOM 6606 O O . GLY B 1 418 ? 13.633 25.469 16.359 1 96.75 418 GLY B O 1
ATOM 6607 N N . LEU B 1 419 ? 12.391 25.062 18.156 1 97.88 419 LEU B N 1
ATOM 6608 C CA . LEU B 1 419 ? 11.906 26.438 18.234 1 97.88 419 LEU B CA 1
ATOM 6609 C C . LEU B 1 419 ? 13.039 27.406 18.531 1 97.88 419 LEU B C 1
ATOM 6611 O O . LEU B 1 419 ? 13.078 28.516 17.984 1 97.88 419 LEU B O 1
ATOM 6615 N N . GLU B 1 420 ? 13.938 26.969 19.344 1 97 420 GLU B N 1
ATOM 6616 C CA . GLU B 1 420 ? 15.102 27.797 19.641 1 97 420 GLU B CA 1
ATOM 6617 C C . GLU B 1 420 ? 15.961 28.016 18.406 1 97 420 GLU B C 1
ATOM 6619 O O . GLU B 1 420 ? 16.484 29.109 18.172 1 97 420 GLU B O 1
ATOM 6624 N N . ARG B 1 421 ? 16.125 27.031 17.688 1 97.06 421 ARG B N 1
ATOM 6625 C CA . ARG B 1 421 ? 16.922 27.125 16.469 1 97.06 421 ARG B CA 1
ATOM 6626 C C . ARG B 1 421 ? 16.25 27.984 15.414 1 97.06 421 ARG B C 1
ATOM 6628 O O . ARG B 1 421 ? 16.906 28.719 14.672 1 97.06 421 ARG B O 1
ATOM 6635 N N . VAL B 1 422 ? 14.945 27.875 15.352 1 97.88 422 VAL B N 1
ATOM 6636 C CA . VAL B 1 422 ? 14.188 28.766 14.469 1 97.88 422 VAL B CA 1
ATOM 6637 C C . VAL B 1 422 ? 14.398 30.219 14.891 1 97.88 422 VAL B C 1
ATOM 6639 O O . VAL B 1 422 ? 14.695 31.078 14.062 1 97.88 422 VAL B O 1
ATOM 6642 N N . ALA B 1 423 ? 14.273 30.453 16.156 1 96.94 423 ALA B N 1
ATOM 6643 C CA . ALA B 1 423 ? 14.43 31.812 16.688 1 96.94 423 ALA B CA 1
ATOM 6644 C C . ALA B 1 423 ? 15.828 32.344 16.391 1 96.94 423 ALA B C 1
ATOM 6646 O O . ALA B 1 423 ? 15.992 33.5 16.031 1 96.94 423 ALA B O 1
ATOM 6647 N N . ALA B 1 424 ? 16.797 31.516 16.562 1 96 424 ALA B N 1
ATOM 6648 C CA . ALA B 1 424 ? 18.188 31.906 16.297 1 96 424 ALA B CA 1
ATOM 6649 C C . ALA B 1 424 ? 18.359 32.281 14.82 1 96 424 ALA B C 1
ATOM 6651 O O . ALA B 1 424 ? 19.031 33.281 14.508 1 96 424 ALA B O 1
ATOM 6652 N N . ALA B 1 425 ? 17.781 31.516 13.992 1 96.19 425 ALA B N 1
ATOM 6653 C CA . ALA B 1 425 ? 17.859 31.797 12.562 1 96.19 425 ALA B CA 1
ATOM 6654 C C . ALA B 1 425 ? 17.203 33.156 12.234 1 96.19 425 ALA B C 1
ATOM 6656 O O . ALA B 1 425 ? 17.719 33.906 11.414 1 96.19 425 ALA B O 1
ATOM 6657 N N . LEU B 1 426 ? 16.109 33.375 12.852 1 95.94 426 LEU B N 1
ATOM 6658 C CA . LEU B 1 426 ? 15.344 34.594 12.562 1 95.94 426 LEU B CA 1
ATOM 6659 C C . LEU B 1 426 ? 16.094 35.844 13.023 1 95.94 426 LEU B C 1
ATOM 6661 O O . LEU B 1 426 ? 15.914 36.906 12.461 1 95.94 426 LEU B O 1
ATOM 6665 N N . LYS B 1 427 ? 16.969 35.656 13.93 1 93.88 427 LYS B N 1
ATOM 6666 C CA . LYS B 1 427 ? 17.719 36.781 14.469 1 93.88 427 LYS B CA 1
ATOM 6667 C C . LYS B 1 427 ? 19.031 37 13.703 1 93.88 427 LYS B C 1
ATOM 6669 O O . LYS B 1 427 ? 19.688 38.031 13.867 1 93.88 427 LYS B O 1
ATOM 6674 N N . SER B 1 428 ? 19.312 36.031 12.945 1 91.12 428 SER B N 1
ATOM 6675 C CA . SER B 1 428 ? 20.562 36.125 12.219 1 91.12 428 SER B CA 1
ATOM 6676 C C . SER B 1 428 ? 20.547 37.281 11.211 1 91.12 428 SER B C 1
ATOM 6678 O O . SER B 1 428 ? 19.484 37.594 10.664 1 91.12 428 SER B O 1
ATOM 6680 N N . ARG B 1 429 ? 21.766 37.906 11.094 1 86.19 429 ARG B N 1
ATOM 6681 C CA . ARG B 1 429 ? 21.906 38.969 10.117 1 86.19 429 ARG B CA 1
ATOM 6682 C C . ARG B 1 429 ? 22.641 38.469 8.867 1 86.19 429 ARG B C 1
ATOM 6684 O O . ARG B 1 429 ? 23.578 37.688 8.961 1 86.19 429 ARG B O 1
ATOM 6691 N N . VAL B 1 430 ? 21.969 38.344 7.82 1 72.94 430 VAL B N 1
ATOM 6692 C CA . VAL B 1 430 ? 22.625 37.938 6.586 1 72.94 430 VAL B CA 1
ATOM 6693 C C . VAL B 1 430 ? 23.453 39.094 6.043 1 72.94 430 VAL B C 1
ATOM 6695 O O . VAL B 1 430 ? 23 40.219 6 1 72.94 430 VAL B O 1
ATOM 6698 N N . THR B 1 431 ? 24.781 38.969 6.117 1 57.69 431 THR B N 1
ATOM 6699 C CA . THR B 1 431 ? 25.641 39.906 5.395 1 57.69 431 THR B CA 1
ATOM 6700 C C . THR B 1 431 ? 25.531 39.688 3.887 1 57.69 431 THR B C 1
ATOM 6702 O O . THR B 1 431 ? 25.812 38.594 3.391 1 57.69 431 THR B O 1
ATOM 6705 N N . VAL B 1 432 ? 24.453 40 3.361 1 47.81 432 VAL B N 1
ATOM 6706 C CA . VAL B 1 432 ? 24.375 39.938 1.906 1 47.81 432 VAL B CA 1
ATOM 6707 C C . VAL B 1 432 ? 25.656 40.469 1.287 1 47.81 432 VAL B C 1
ATOM 6709 O O . VAL B 1 432 ? 26.062 41.625 1.549 1 47.81 432 VAL B O 1
ATOM 6712 N N . ASN B 1 433 ? 26.688 39.688 1.13 1 39.88 433 ASN B N 1
ATOM 6713 C CA . ASN B 1 433 ? 27.609 40.219 0.125 1 39.88 433 ASN B CA 1
ATOM 6714 C C . ASN B 1 433 ? 26.859 40.625 -1.146 1 39.88 433 ASN B C 1
ATOM 6716 O O . ASN B 1 433 ? 26.266 39.781 -1.815 1 39.88 433 ASN B O 1
ATOM 6720 N N . VAL B 1 434 ? 26.453 41.75 -1.099 1 31.47 434 VAL B N 1
ATOM 6721 C CA . VAL B 1 434 ? 26.047 42.344 -2.371 1 31.47 434 VAL B CA 1
ATOM 6722 C C . VAL B 1 434 ? 27.125 42.125 -3.42 1 31.47 434 VAL B C 1
ATOM 6724 O O . VAL B 1 434 ? 28.312 42.375 -3.16 1 31.47 434 VAL B O 1
#

Foldseek 3Di:
DDDDPLVVVVVVVVVPDPVVQQVVFDDDVPPRPQGFQEFADQFFCQCVVVLVVLLVVDADFDPCLVDCACAQQFHLLLLQLCQVLCCVQQVFPDRDDSLQKGKFLAQLQVLLLVLLLQDAQQAEEEEEPLADLSNQCSNPSPRNYYYQYFYQVPDDCQELVVVVRVVVSVVVCVVVVHHHAAYEAEAVGPPLLAGRAPNNLLSRLQSCAVRVHAYEYEDQFQLFFADADPQVVDDTHGGHDPRRDDCVVRHDQQRYWYKYFCCFLPSPVVQRIMIIGGDPNSVSVVVSSVVSNVGGGRSSSSSSSSSLSVPNVSVVVSSVVSNVVLSVLVVVVVVLCVVLVWAWNDRNGIRFKIWTQLQVLLCVLVPPQDDLVCSQVVLQVLLVVLSYHWAFSVSSVHPGGRITIGGRSDDPVSNVSRSVSSSVSSNDYDPPPD/DDDDPLVVVVVVVVVPDCVVQQVVFDDDVPPHPQGFQEQADQFFCQCVVVLVVLLVVDADFDPCLVDCACAQQFHLLLLQLCQVLCCVQQVFPDRDDSLQKGKFLAQLQVLLLVLLLQDAQQAEEEAEPLADLSNQCSNDSPNNYYYQYFYQVPDDCQELVVVVRVVVSVVVCVVVVHHHAAYEAEAVGPPLQAGRAPNNLLSRLQSCAVRVHAYEYEDQFQLFFADADPQVVDDTHGGHDPRRDDCVVRHDQQRYWYKYFCCFLPSPVVQRIMIIGGDPNSVSVVVSSVVSNVGGGRSSSSSSSSSLSVPNVSVVVSSVVSNVVLSVLVVVVVVLCVVLVWAWNDRNGIRFKIWTQLQVLLCVLVPPQDDLVCSQVVLQVLLVVLSYHWAFSVSSRHPGGRITIGGRSDDPVSNVSRSVSSSVSSNDYDPPPD

Secondary structure (DSSP, 8-state):
----HHHHHHHHHHTT-THHHHHTTB-BTTTBTTSBEE-SS----TTHHHHHHHHHHH----GGGGTTTT-SS--HHHHHHHHHHHHHHH--SS---GGGEEEESSHHHHHHHHHHHH--TT-EEEEESS--TTHHHHHHTTT--EEEEE--TTS-TTSGGGHHHHHHHHHHHHHTT--EEEEEEESS-TTT-----HHHHHHHHHHHHHTT-EEEEE-TTTT-B----S-TT---PPP--GGGS--TTTS-GGGEEEEEEHHHHS--GGG--EEEE-SS-HHHHHHHHHHHGGGPPPHHHHHHHHHHHH-HHHHHHHHHHHHHHHHHHHHHHHHHHHHTT--B-----BTTEEEEEHHHHHHHHSTTS--HHHHHHHHHHHHHHTTEE-EEGGGGT-SSTTEEEEE--S-HHHHHHHHHHHHHHHH-------/----HHHHHHHHHHTT-THHHHHTTB-BTTTBTTSBEE-SS----TTHHHHHHHHHHH----GGGGTTTT-SS--HHHHHHHHHHHHHHH--SS---GGGEEEESSHHHHHHHHHHHH--TT-EEEEESS--TTHHHHHHTTT--EEEEE--TTS-TTSGGGHHHHHHHHHHHHHTT--EEEEEEESS-TTT-----HHHHHHHHHHHHHTT-EEEEE-TTTT-B----S-TT---PPP--GGGS--TTTS-GGGEEEEEEHHHHS--GGG--EEEE-SS-HHHHHHHHHHHGGGPPPHHHHHHHHHHHH-HHHHHHHHHHHHHHHHHHHHHHHHHHHHTT--B-----BTTEEEEEHHHHHHHHSTTS--HHHHHHHHHHHHHHTTEE-EEGGGGT-SSTTEEEEE--S-HHHHHHHHHHHHHHHH-------

Organism: NCBI:txid702518

Sequence (868 aa):
MPLSTRAKSAENASDGLHIWKAVDDLFHPTANPTGFATLGVSENTLMSRELSEHLHRNFKLPSHSLTYGDGMTGSKRIKAALATFLNRHLHPSKPLESAHFTITNGCSSAIEHLAWAVANPGDAFLLGRPYYNTFLPDLILRTGCKVIPVAFENTDPIAPGAVGHYKRALESAAAEGQRVAGLIISNPHNPLGRCYSRASLLSLMRFCSENDMHFISDQVYALSAWENKVDHESESALFESCLSLNTDGVLAPDRIYTIWGMSKDFGANGLRIGAVISQSNPALHKALVAVALYSSPSSASDHIAANILEDEKWSDSFIQENRTRLASRYQLIVRWANSYGIPYAPGTNAAFFLWADLGSVWKRHNPGTVTDKELDDILIKLFLSQKVYVSSGKDFGSERAGWFRIVFSQDEVQLLTGLERVAAALKSRVTVNVMPLSTRAKSAENASDGLHIWKAVDDLFHPTANPTGFATLGVSENTLMSRELSEHLHRNFKLPSHSLTYGDGMTGSKRIKAALATFLNRHLHPSKPLESAHFTITNGCSSAIEHLAWAVANPGDAFLLGRPYYNTFLPDLILRTGCKVIPVAFENTDPIAPGAVGHYKRALESAAAEGQRVAGLIISNPHNPLGRCYSRASLLSLMRFCSENDMHFISDQVYALSAWENKVDHESESALFESCLSLNTDGVLAPDRIYTIWGMSKDFGANGLRIGAVISQSNPALHKALVAVALYSSPSSASDHIAANILEDEKWSDSFIQENRTRLASRYQLIVRWANSYGIPYAPGTNAAFFLWADLGSVWKRHNPGTVTDKELDDILIKLFLSQKVYVSSGKDFGSERAGWFRIVFSQDEVQLLTGLERVAAALKSRVTVNV